Protein AF-A0A941MYZ6-F1 (afdb_monomer_lite)

pLDDT: mean 86.6, std 15.36, range [22.72, 98.75]

Radius of gyration: 32.66 Å; chains: 1; bounding box: 96×76×92 Å

Structure (mmCIF, N/CA/C/O backbone):
data_AF-A0A941MYZ6-F1
#
_entry.id   AF-A0A941MYZ6-F1
#
loop_
_atom_site.group_PDB
_atom_site.id
_atom_site.type_symbol
_atom_site.label_atom_id
_atom_site.label_alt_id
_atom_site.label_comp_id
_atom_site.label_asym_id
_atom_site.label_entity_id
_atom_site.label_seq_id
_atom_site.pdbx_PDB_ins_code
_atom_site.Cartn_x
_atom_site.Cartn_y
_atom_site.Cartn_z
_atom_site.occupancy
_atom_site.B_iso_or_equiv
_atom_site.auth_seq_id
_atom_site.auth_comp_id
_atom_site.auth_asym_id
_atom_site.auth_atom_id
_atom_site.pdbx_PDB_model_num
ATOM 1 N N . MET A 1 1 ? -1.168 -4.216 7.733 1.00 28.34 1 MET A N 1
ATOM 2 C CA . MET A 1 1 ? -2.011 -3.777 8.868 1.00 28.34 1 MET A CA 1
ATOM 3 C C . MET A 1 1 ? -2.428 -2.340 8.568 1.00 28.34 1 MET A C 1
ATOM 5 O O . MET A 1 1 ? -1.555 -1.488 8.516 1.00 28.34 1 MET A O 1
ATOM 9 N N . LYS A 1 2 ? -3.693 -2.060 8.219 1.00 23.88 2 LYS A N 1
ATOM 10 C CA . LYS A 1 2 ? -4.161 -0.672 8.025 1.00 23.88 2 LYS A CA 1
ATOM 11 C C . LYS A 1 2 ? -4.684 -0.174 9.373 1.00 23.88 2 LYS A C 1
ATOM 13 O O . LYS A 1 2 ? -5.754 -0.603 9.790 1.00 23.88 2 LYS A O 1
ATOM 18 N N . CYS A 1 3 ? -3.925 0.682 10.055 1.00 25.25 3 CYS A N 1
ATOM 19 C CA . CYS A 1 3 ? -4.399 1.381 11.249 1.00 25.25 3 CYS A CA 1
ATOM 20 C C . CYS A 1 3 ? -5.529 2.332 10.818 1.00 25.25 3 CYS A C 1
ATOM 22 O O . CYS A 1 3 ? -5.276 3.328 10.142 1.00 25.25 3 CYS A O 1
ATOM 24 N N . ARG A 1 4 ? -6.792 1.994 11.111 1.00 28.02 4 ARG A N 1
ATOM 25 C CA . ARG A 1 4 ? -7.923 2.913 10.918 1.00 28.02 4 ARG A CA 1
ATOM 26 C C . ARG A 1 4 ? -7.997 3.812 12.152 1.00 28.02 4 ARG A C 1
ATOM 28 O O . ARG A 1 4 ? -8.462 3.363 13.193 1.00 28.02 4 ARG A O 1
ATOM 35 N N . LEU A 1 5 ? -7.552 5.064 12.035 1.00 28.67 5 LEU A N 1
ATOM 36 C CA . LEU A 1 5 ? -7.888 6.088 13.026 1.00 28.67 5 LEU A CA 1
ATOM 37 C C . LEU A 1 5 ? -9.405 6.330 12.974 1.00 28.67 5 LEU A C 1
ATOM 39 O O . LEU A 1 5 ? -9.935 6.812 11.974 1.00 28.67 5 LEU A O 1
ATOM 43 N N . TYR A 1 6 ? -10.112 5.976 14.045 1.00 25.66 6 TYR A N 1
ATOM 44 C CA . TYR A 1 6 ? -11.515 6.335 14.230 1.00 25.66 6 TYR A CA 1
ATOM 45 C C . TYR A 1 6 ? -11.600 7.755 14.803 1.00 25.66 6 TYR A C 1
ATOM 47 O O . TYR A 1 6 ? -11.622 7.942 16.014 1.00 25.66 6 TYR A O 1
ATOM 55 N N . ASN A 1 7 ? -11.679 8.764 13.933 1.00 25.23 7 ASN A N 1
ATOM 56 C CA . ASN A 1 7 ? -12.060 10.120 14.334 1.00 25.23 7 ASN A CA 1
ATOM 57 C C . ASN A 1 7 ? -13.584 10.276 14.203 1.00 25.23 7 ASN A C 1
ATOM 59 O O . ASN A 1 7 ? -14.111 10.565 13.128 1.00 25.23 7 ASN A O 1
ATOM 63 N N . SER A 1 8 ? -14.329 10.068 15.294 1.00 22.72 8 SER A N 1
ATOM 64 C CA . SER A 1 8 ? -15.774 10.322 15.324 1.00 22.72 8 SER A CA 1
ATOM 65 C C . SER A 1 8 ? -16.055 11.819 15.511 1.00 22.72 8 SER A C 1
ATOM 67 O O . SER A 1 8 ? -16.291 12.283 16.626 1.00 22.72 8 SER A O 1
ATOM 69 N N . VAL A 1 9 ? -16.059 12.596 14.426 1.00 25.62 9 VAL A N 1
ATOM 70 C CA . VAL A 1 9 ? -16.551 13.985 14.452 1.00 25.62 9 VAL A CA 1
ATOM 71 C C . VAL A 1 9 ? -18.026 13.992 14.045 1.00 25.62 9 VAL A C 1
ATOM 73 O O . VAL A 1 9 ? -18.369 13.885 12.868 1.00 25.62 9 VAL A O 1
ATOM 76 N N . ARG A 1 10 ? -18.928 14.101 15.030 1.00 26.11 10 ARG A N 1
ATOM 77 C CA . ARG A 1 10 ? -20.369 14.295 14.794 1.00 26.11 10 ARG A CA 1
ATOM 78 C C . ARG A 1 10 ? -20.605 15.678 14.173 1.00 26.11 10 ARG A C 1
ATOM 80 O O . ARG A 1 10 ? -20.445 16.692 14.845 1.00 26.11 10 ARG A O 1
ATOM 87 N N . ARG A 1 11 ? -21.029 15.726 12.905 1.00 25.67 11 ARG A N 1
ATOM 88 C CA . ARG A 1 11 ? -21.565 16.943 12.271 1.00 25.67 11 ARG A CA 1
ATOM 89 C C . ARG A 1 11 ? -23.005 17.161 12.743 1.00 25.67 11 ARG A C 1
ATOM 91 O O . ARG A 1 11 ? -23.903 16.451 12.301 1.00 25.67 11 ARG A O 1
ATOM 98 N N . PHE A 1 12 ? -23.227 18.125 13.635 1.00 25.83 12 PHE A N 1
ATOM 99 C CA . PHE A 1 12 ? -24.569 18.638 13.918 1.00 25.83 12 PHE A CA 1
ATOM 100 C C . PHE A 1 12 ? -24.959 19.675 12.860 1.00 25.83 12 PHE A C 1
ATOM 102 O O . PHE A 1 12 ? -24.172 20.560 12.526 1.00 25.83 12 PHE A O 1
ATOM 109 N N . ALA A 1 13 ? -26.168 19.529 12.317 1.00 28.05 13 ALA A N 1
ATOM 110 C CA . ALA A 1 13 ? -26.746 20.431 11.335 1.00 28.05 13 ALA A CA 1
ATOM 111 C C . ALA A 1 13 ? -26.931 21.841 11.918 1.00 28.05 13 ALA A C 1
ATOM 113 O O . ALA A 1 13 ? -27.453 22.023 13.018 1.00 28.05 13 ALA A O 1
ATOM 114 N N . THR A 1 14 ? -26.485 22.831 11.155 1.00 31.55 14 THR A N 1
ATOM 115 C CA . THR A 1 14 ? -26.519 24.260 11.452 1.00 31.55 14 THR A CA 1
ATOM 116 C C . THR A 1 14 ? -27.952 24.793 11.401 1.00 31.55 14 THR A C 1
ATOM 118 O O . THR A 1 14 ? -28.553 24.882 10.334 1.00 31.55 14 THR A O 1
ATOM 121 N N . GLY A 1 15 ? -28.479 25.195 12.558 1.00 30.69 15 GLY A N 1
ATOM 122 C CA . GLY A 1 15 ? -29.725 25.945 12.696 1.00 30.69 15 GLY A CA 1
ATOM 123 C C . GLY A 1 15 ? -29.588 26.999 13.794 1.00 30.69 15 GLY A C 1
ATOM 124 O O . GLY A 1 15 ? -29.717 26.683 14.967 1.00 30.69 15 GLY A O 1
ATOM 125 N N . THR A 1 16 ? -29.283 28.229 13.377 1.00 38.94 16 THR A N 1
ATOM 126 C CA . THR A 1 16 ? -29.516 29.516 14.063 1.00 38.94 16 THR A CA 1
ATOM 127 C C . THR A 1 16 ? -29.192 29.610 15.564 1.00 38.94 16 THR A C 1
ATOM 129 O O . THR A 1 16 ? -30.065 29.426 16.404 1.00 38.94 16 THR A O 1
ATOM 132 N N . LEU A 1 17 ? -27.980 30.066 15.909 1.00 33.38 17 LEU A N 1
ATOM 133 C CA . LEU A 1 17 ? -27.726 30.748 17.187 1.00 33.38 17 LEU A CA 1
ATOM 134 C C . LEU A 1 17 ? -26.603 31.786 17.019 1.00 33.38 17 LEU A C 1
ATOM 136 O O . LEU A 1 17 ? -25.420 31.457 17.003 1.00 33.38 17 LEU A O 1
ATOM 140 N N . PHE A 1 18 ? -26.988 33.053 16.865 1.00 40.78 18 PHE A N 1
ATOM 141 C CA . PHE A 1 18 ? -26.113 34.216 17.023 1.00 40.78 18 PHE A CA 1
ATOM 142 C C . PHE A 1 18 ? -26.546 34.937 18.311 1.00 40.78 18 PHE A C 1
ATOM 144 O O . PHE A 1 18 ? -27.742 35.122 18.519 1.00 40.78 18 PHE A O 1
ATOM 151 N N . LEU A 1 19 ? -25.560 35.350 19.120 1.00 41.53 19 LEU A N 1
ATOM 152 C CA . LEU A 1 19 ? -25.620 35.949 20.473 1.00 41.53 19 LEU A CA 1
ATOM 153 C C . LEU A 1 19 ? -25.570 34.983 21.675 1.00 41.53 19 LEU A C 1
ATOM 155 O O . LEU A 1 19 ? -26.555 34.798 22.380 1.00 41.53 19 LEU A O 1
ATOM 159 N N . LEU A 1 20 ? -24.368 34.466 21.971 1.00 41.16 20 LEU A N 1
ATOM 160 C CA . LEU A 1 20 ? -23.858 34.247 23.342 1.00 41.16 20 LEU A CA 1
ATOM 161 C C . LEU A 1 20 ? -22.356 33.899 23.280 1.00 41.16 20 LEU A C 1
ATOM 163 O O . LEU A 1 20 ? -21.947 32.758 23.454 1.00 41.16 20 LEU A O 1
ATOM 167 N N . ALA A 1 21 ? -21.515 34.892 22.981 1.00 43.34 21 ALA A N 1
ATOM 168 C CA . ALA A 1 21 ? -20.060 34.732 22.893 1.00 43.34 21 ALA A CA 1
ATOM 169 C C . ALA A 1 21 ? -19.340 35.737 23.805 1.00 43.34 21 ALA A C 1
ATOM 171 O O . ALA A 1 21 ? -18.682 36.646 23.314 1.00 43.34 21 ALA A O 1
ATOM 172 N N . VAL A 1 22 ? -19.497 35.618 25.132 1.00 45.75 22 VAL A N 1
ATOM 173 C CA . VAL A 1 22 ? -18.679 36.388 26.103 1.00 45.75 22 VAL A CA 1
ATOM 174 C C . VAL A 1 22 ? -18.178 35.545 27.299 1.00 45.75 22 VAL A C 1
ATOM 176 O O . VAL A 1 22 ? -17.416 36.046 28.112 1.00 45.75 22 VAL A O 1
ATOM 179 N N . LEU A 1 23 ? -18.487 34.243 27.410 1.00 43.06 23 LEU A N 1
ATOM 180 C CA . LEU A 1 23 ? -18.012 33.410 28.541 1.00 43.06 23 LEU A CA 1
ATOM 181 C C . LEU A 1 23 ? -17.506 32.011 28.142 1.00 43.06 23 LEU A C 1
ATOM 183 O O . LEU A 1 23 ? -17.566 31.075 28.936 1.00 43.06 23 LEU A O 1
ATOM 187 N N . ALA A 1 24 ? -16.990 31.840 26.923 1.00 45.56 24 ALA A N 1
ATOM 188 C CA . ALA A 1 24 ? -16.262 30.618 26.589 1.00 45.56 24 ALA A CA 1
ATOM 189 C C . ALA A 1 24 ? -14.864 30.696 27.225 1.00 45.56 24 ALA A C 1
ATOM 191 O O . ALA A 1 24 ? -13.979 31.379 26.711 1.00 45.56 24 ALA A O 1
ATOM 192 N N . GLY A 1 25 ? -14.677 30.028 28.368 1.00 46.50 25 GLY A N 1
ATOM 193 C CA . GLY A 1 25 ? -13.337 29.734 28.882 1.00 46.50 25 GLY A CA 1
ATOM 194 C C . GLY A 1 25 ? -12.498 29.011 27.815 1.00 46.50 25 GLY A C 1
ATOM 195 O O . GLY A 1 25 ? -13.071 28.460 26.871 1.00 46.50 25 GLY A O 1
ATOM 196 N N . PRO A 1 26 ? -11.157 29.023 27.918 1.00 54.06 26 PRO A N 1
ATOM 197 C CA . PRO A 1 26 ? -10.296 28.376 26.934 1.00 54.06 26 PRO A CA 1
ATOM 198 C C . PRO A 1 26 ? -10.746 26.925 26.751 1.00 54.06 26 PRO A C 1
ATOM 200 O O . PRO A 1 26 ? -10.776 26.158 27.713 1.00 54.06 26 PRO A O 1
ATOM 203 N N . ALA A 1 27 ? -11.158 26.576 25.529 1.00 60.16 27 ALA A N 1
ATOM 204 C CA . ALA A 1 27 ? -11.550 25.217 25.196 1.00 60.16 27 ALA A CA 1
ATOM 205 C C . ALA A 1 27 ? -10.367 24.303 25.527 1.00 60.16 27 ALA A C 1
ATOM 207 O O . ALA A 1 27 ? -9.296 24.427 24.932 1.00 60.16 27 ALA A O 1
ATOM 208 N N . VAL A 1 28 ? -10.543 23.434 26.523 1.00 65.69 28 VAL A N 1
ATOM 209 C CA . VAL A 1 28 ? -9.549 22.417 26.860 1.00 65.69 28 VAL A CA 1
ATOM 210 C C . VAL A 1 28 ? -9.371 21.572 25.604 1.00 65.69 28 VAL A C 1
ATOM 212 O O . VAL A 1 28 ? -10.351 21.041 25.078 1.00 65.69 28 VAL A O 1
ATOM 215 N N . ALA A 1 29 ? -8.147 21.523 25.075 1.00 77.12 29 ALA A N 1
ATOM 216 C CA . ALA A 1 29 ? -7.849 20.702 23.912 1.00 77.12 29 ALA A CA 1
ATOM 217 C C . ALA A 1 29 ? -8.292 19.262 24.204 1.00 77.12 29 ALA A C 1
ATOM 219 O O . ALA A 1 29 ? -8.039 18.745 25.292 1.00 77.12 29 ALA A O 1
ATOM 220 N N . ALA A 1 30 ? -9.008 18.650 23.261 1.00 85.94 30 ALA A N 1
ATOM 221 C CA . ALA A 1 30 ? -9.469 17.283 23.433 1.00 85.94 30 ALA A CA 1
ATOM 222 C C . ALA A 1 30 ? -8.258 16.351 23.588 1.00 85.94 30 ALA A C 1
ATOM 224 O O . ALA A 1 30 ? -7.320 16.423 22.789 1.00 85.94 30 ALA A O 1
ATOM 225 N N . GLU A 1 31 ? -8.308 15.488 24.605 1.00 95.25 31 GLU A N 1
ATOM 226 C CA . GLU A 1 31 ? -7.337 14.412 24.796 1.00 95.25 31 GLU A CA 1
ATOM 227 C C . GLU A 1 31 ? -7.191 13.615 23.495 1.00 95.25 31 GLU A C 1
ATOM 229 O O . GLU A 1 31 ? -8.179 13.239 22.858 1.00 95.25 31 GLU A O 1
ATOM 234 N N . VAL A 1 32 ? -5.949 13.337 23.108 1.00 97.00 32 VAL A N 1
ATOM 235 C CA . VAL A 1 32 ? -5.663 12.463 21.977 1.00 97.00 32 VAL A CA 1
ATOM 236 C C . VAL A 1 32 ? -5.675 11.025 22.466 1.00 97.00 32 VAL A C 1
ATOM 238 O O . VAL A 1 32 ? -4.910 10.670 23.360 1.00 97.00 32 VAL A O 1
ATOM 241 N N . ARG A 1 33 ? -6.513 10.191 21.842 1.00 97.38 33 ARG A N 1
ATOM 242 C CA . ARG A 1 33 ? -6.583 8.745 22.075 1.00 97.38 33 ARG A CA 1
ATOM 243 C C . ARG A 1 33 ? -6.265 8.001 20.782 1.00 97.38 33 ARG A C 1
ATOM 245 O O . ARG A 1 33 ? -7.046 8.046 19.835 1.00 97.38 33 ARG A O 1
ATOM 252 N N . LEU A 1 34 ? -5.141 7.293 20.761 1.00 97.19 34 LEU A N 1
ATOM 253 C CA . LEU A 1 34 ? -4.763 6.378 19.683 1.00 97.19 34 LEU A CA 1
ATOM 254 C C . LEU A 1 34 ? -5.127 4.947 20.095 1.00 97.19 34 LEU A C 1
ATOM 256 O O . LEU A 1 34 ? -4.973 4.596 21.264 1.00 97.19 34 LEU A O 1
ATOM 260 N N . GLU A 1 35 ? -5.600 4.120 19.161 1.00 97.12 35 GLU A N 1
ATOM 261 C CA . GLU A 1 35 ? -6.018 2.743 19.452 1.00 97.12 35 GLU A CA 1
ATOM 262 C C . GLU A 1 35 ? -5.682 1.784 18.308 1.00 97.12 35 GLU A C 1
ATOM 264 O O . GLU A 1 35 ? -5.932 2.081 17.138 1.00 97.12 35 GLU A O 1
ATOM 269 N N . GLN A 1 36 ? -5.133 0.621 18.661 1.00 95.19 36 GLN A N 1
ATOM 270 C CA . GLN A 1 36 ? -4.900 -0.504 17.762 1.00 95.19 36 GLN A CA 1
ATOM 271 C C . GLN A 1 36 ? -5.536 -1.759 18.363 1.00 95.19 36 GLN A C 1
ATOM 273 O O . GLN A 1 36 ? -5.312 -2.073 19.532 1.00 95.19 36 GLN A O 1
ATOM 278 N N . ILE A 1 37 ? -6.288 -2.495 17.544 1.00 93.00 37 ILE A N 1
ATOM 279 C CA . ILE A 1 37 ? -6.805 -3.825 17.875 1.00 93.00 37 ILE A CA 1
ATOM 280 C C . ILE A 1 37 ? -6.049 -4.855 17.041 1.00 93.00 37 ILE A C 1
ATOM 282 O O . ILE A 1 37 ? -5.972 -4.735 15.815 1.00 93.00 37 ILE A O 1
ATOM 286 N N . ILE A 1 38 ? -5.496 -5.865 17.704 1.00 91.19 38 ILE A N 1
ATOM 287 C CA . ILE A 1 38 ? -4.712 -6.935 17.089 1.00 91.19 38 ILE A CA 1
ATOM 288 C C . ILE A 1 38 ? -5.490 -8.231 17.269 1.00 91.19 38 ILE A C 1
ATOM 290 O O . ILE A 1 38 ? -5.677 -8.695 18.390 1.00 91.19 38 ILE A O 1
ATOM 294 N N . SER A 1 39 ? -5.967 -8.810 16.167 1.00 89.62 39 SER A N 1
ATOM 295 C CA . SER A 1 39 ? -6.666 -10.095 16.219 1.00 89.62 39 SER A CA 1
ATOM 296 C C . SER A 1 39 ? -5.687 -11.236 16.485 1.00 89.62 39 SER A C 1
ATOM 298 O O . SER A 1 39 ? -4.628 -11.317 15.863 1.00 89.62 39 SER A O 1
ATOM 300 N N . ARG A 1 40 ? -6.078 -12.139 17.385 1.00 90.88 40 ARG A N 1
ATOM 301 C CA . ARG A 1 40 ? -5.375 -13.383 17.720 1.00 90.88 40 ARG A CA 1
ATOM 302 C C . ARG A 1 40 ? -6.106 -14.630 17.209 1.00 90.88 40 ARG A C 1
ATOM 304 O O . ARG A 1 40 ? -5.793 -15.726 17.647 1.00 90.88 40 ARG A O 1
ATOM 311 N N . GLU A 1 41 ? -7.062 -14.470 16.289 1.00 90.50 41 GLU A N 1
ATOM 312 C CA . GLU A 1 41 ? -7.742 -15.607 15.651 1.00 90.50 41 GLU A CA 1
ATOM 313 C C . GLU A 1 41 ? -6.802 -16.326 14.673 1.00 90.50 41 GLU A C 1
ATOM 315 O O . GLU A 1 41 ? -6.312 -17.413 14.956 1.00 90.50 41 GLU A O 1
ATOM 320 N N . HIS A 1 42 ? -6.516 -15.715 13.520 1.00 91.69 42 HIS A N 1
ATOM 321 C CA . HIS A 1 42 ? -5.569 -16.245 12.541 1.00 91.69 42 HIS A CA 1
ATOM 322 C C . HIS A 1 42 ? -5.048 -15.120 11.632 1.00 91.69 42 HIS A C 1
ATOM 324 O O . HIS A 1 42 ? -5.838 -14.252 11.255 1.00 91.69 42 HIS A O 1
ATOM 330 N N . PRO A 1 43 ? -3.772 -15.126 11.195 1.00 88.19 43 PRO A N 1
ATOM 331 C CA . PRO A 1 43 ? -3.223 -14.076 10.326 1.00 88.19 43 PRO A CA 1
ATOM 332 C C . PRO A 1 43 ? -3.951 -13.892 8.984 1.00 88.19 43 PRO A C 1
ATOM 334 O O . PRO A 1 43 ? -3.950 -12.788 8.436 1.00 88.19 43 PRO A O 1
ATOM 337 N N . HIS A 1 44 ? -4.568 -14.958 8.456 1.00 88.38 44 HIS A N 1
ATOM 338 C CA . HIS A 1 44 ? -5.376 -14.915 7.224 1.00 88.38 44 HIS A CA 1
ATOM 339 C C . HIS A 1 44 ? -6.849 -14.556 7.457 1.00 88.38 44 HIS A C 1
ATOM 341 O O . HIS A 1 44 ? -7.587 -14.325 6.500 1.00 88.38 44 HIS A O 1
ATOM 347 N N . PHE A 1 45 ? -7.286 -14.471 8.714 1.00 89.19 45 PHE A N 1
ATOM 348 C CA . PHE A 1 45 ? -8.624 -14.009 9.045 1.00 89.19 45 PHE A CA 1
ATOM 349 C C . PHE A 1 45 ? -8.622 -12.481 9.156 1.00 89.19 45 PHE A C 1
ATOM 351 O O . PHE A 1 45 ? -8.158 -11.901 10.134 1.00 89.19 45 PHE A O 1
ATOM 358 N N . SER A 1 46 ? -9.141 -11.808 8.131 1.00 78.56 46 SER A N 1
ATOM 359 C CA . SER A 1 46 ? -9.142 -10.344 8.020 1.00 78.56 46 SER A CA 1
ATOM 360 C C . SER A 1 46 ? -10.219 -9.634 8.859 1.00 78.56 46 SER A C 1
ATOM 362 O O . SER A 1 46 ? -10.452 -8.443 8.659 1.00 78.56 46 SER A O 1
ATOM 364 N N . GLY A 1 47 ? -10.873 -10.333 9.791 1.00 71.88 47 GLY A N 1
ATOM 365 C CA . GLY A 1 47 ? -11.926 -9.782 10.644 1.00 71.88 47 GLY A CA 1
ATOM 366 C C . GLY A 1 47 ? -13.337 -9.977 10.082 1.00 71.88 47 GLY A C 1
ATOM 367 O O . GLY A 1 47 ? -13.611 -10.925 9.351 1.00 71.88 47 GLY A O 1
ATOM 368 N N . THR A 1 48 ? -14.260 -9.111 10.493 1.00 74.12 48 THR A N 1
ATOM 369 C CA . THR A 1 48 ? -15.705 -9.373 10.460 1.00 74.12 48 THR A CA 1
ATOM 370 C C . THR A 1 48 ? -16.400 -8.609 9.343 1.00 74.12 48 THR A C 1
ATOM 372 O O . THR A 1 48 ? -15.946 -7.557 8.896 1.00 74.12 48 THR A O 1
ATOM 375 N N . GLY A 1 49 ? -17.517 -9.159 8.862 1.00 73.56 49 GLY A N 1
ATOM 376 C CA . GLY A 1 49 ? -18.354 -8.512 7.851 1.00 73.56 49 GLY A CA 1
ATOM 377 C C . GLY A 1 49 ? -18.092 -8.896 6.394 1.00 73.56 49 GLY A C 1
ATOM 378 O O . GLY A 1 49 ? -18.719 -8.296 5.524 1.00 73.56 49 GLY A O 1
ATOM 379 N N . ASN A 1 50 ? -17.258 -9.906 6.129 1.00 81.12 50 ASN A N 1
ATOM 380 C CA . ASN A 1 50 ? -17.096 -10.478 4.785 1.00 81.12 50 ASN A CA 1
ATOM 381 C C . ASN A 1 50 ? -18.179 -11.516 4.465 1.00 81.12 50 ASN A C 1
ATOM 383 O O . ASN A 1 50 ? -18.702 -11.513 3.359 1.00 81.12 50 ASN A O 1
ATOM 387 N N . GLY A 1 51 ? -18.588 -12.328 5.446 1.00 87.06 51 GLY A N 1
ATOM 388 C CA . GLY A 1 51 ? -19.751 -13.201 5.320 1.00 87.06 51 GLY A CA 1
ATOM 389 C C . GLY A 1 51 ? -20.093 -13.983 6.575 1.00 87.06 51 GLY A C 1
ATOM 390 O O . GLY A 1 51 ? -19.305 -14.049 7.518 1.00 87.06 51 GLY A O 1
ATOM 391 N N . LEU A 1 52 ? -21.304 -14.536 6.573 1.00 93.38 52 LEU A N 1
ATOM 392 C CA . LEU A 1 52 ? -21.950 -15.163 7.719 1.00 93.38 52 LEU A CA 1
ATOM 393 C C . LEU A 1 52 ? -22.824 -16.326 7.237 1.00 93.38 52 LEU A C 1
ATOM 395 O O . LEU A 1 52 ? -23.751 -16.102 6.462 1.00 93.38 52 LEU A O 1
ATOM 399 N N . ALA A 1 53 ? -22.576 -17.531 7.740 1.00 95.69 53 ALA A N 1
ATOM 400 C CA . ALA A 1 53 ? -23.492 -18.665 7.643 1.00 95.69 53 ALA A CA 1
ATOM 401 C C . ALA A 1 53 ? -23.803 -19.206 9.037 1.00 95.69 53 ALA A C 1
ATOM 403 O O . ALA A 1 53 ? -23.010 -19.054 9.968 1.00 95.69 53 ALA A O 1
ATOM 404 N N . VAL A 1 54 ? -24.972 -19.819 9.195 1.00 96.81 54 VAL A N 1
ATOM 405 C CA . VAL A 1 54 ? -25.466 -20.273 10.495 1.00 96.81 54 VAL A CA 1
ATOM 406 C C . VAL A 1 54 ? -26.031 -21.679 10.358 1.00 96.81 54 VAL A C 1
ATOM 408 O O . VAL A 1 54 ? -26.723 -21.992 9.399 1.00 96.81 54 VAL A O 1
ATOM 411 N N . THR A 1 55 ? -25.721 -22.504 11.347 1.00 96.50 55 THR A N 1
ATOM 412 C CA . THR A 1 55 ? -26.330 -23.812 11.613 1.00 96.50 55 THR A CA 1
ATOM 413 C C . THR A 1 55 ? -27.075 -23.723 12.941 1.00 96.50 55 THR A C 1
ATOM 415 O O . THR A 1 55 ? -27.012 -22.699 13.633 1.00 96.50 55 THR A O 1
ATOM 418 N N . ARG A 1 56 ? -27.740 -24.799 13.352 1.00 94.38 56 ARG A N 1
ATOM 419 C CA . ARG A 1 56 ? -28.390 -24.873 14.663 1.00 94.38 56 ARG A CA 1
ATOM 420 C C . ARG A 1 56 ? -27.468 -24.458 15.818 1.00 94.38 56 ARG A C 1
ATOM 422 O O . ARG A 1 56 ? -27.888 -23.671 16.666 1.00 94.38 56 ARG A O 1
ATOM 429 N N . ASP A 1 57 ? -26.224 -24.940 15.812 1.00 95.88 57 ASP A N 1
ATOM 430 C CA . ASP A 1 57 ? -25.313 -24.830 16.962 1.00 95.88 57 ASP A CA 1
ATOM 431 C C . ASP A 1 57 ? -24.128 -23.878 16.726 1.00 95.88 57 ASP A C 1
ATOM 433 O O . ASP A 1 57 ? -23.539 -23.354 17.675 1.00 95.88 57 ASP A O 1
ATOM 437 N N . HIS A 1 58 ? -23.777 -23.630 15.462 1.00 97.81 58 HIS A N 1
ATOM 438 C CA . HIS A 1 58 ? -22.568 -22.900 15.088 1.00 97.81 58 HIS A CA 1
ATOM 439 C C . HIS A 1 58 ? -22.818 -21.815 14.048 1.00 97.81 58 HIS A C 1
ATOM 441 O O . HIS A 1 58 ? -23.709 -21.907 13.203 1.00 97.81 58 HIS A O 1
ATOM 447 N N . ILE A 1 59 ? -21.945 -20.821 14.079 1.00 97.44 59 ILE A N 1
ATOM 448 C CA . ILE A 1 59 ? -21.838 -19.715 13.143 1.00 97.44 59 ILE A CA 1
ATOM 449 C C . ILE A 1 59 ? -20.502 -19.847 12.416 1.00 97.44 59 ILE A C 1
ATOM 451 O O . ILE A 1 59 ? -19.476 -20.141 13.027 1.00 97.44 59 ILE A O 1
ATOM 455 N N . TYR A 1 60 ? -20.520 -19.634 11.108 1.00 97.50 60 TYR A N 1
ATOM 456 C CA . TYR A 1 60 ? -19.357 -19.701 10.238 1.00 97.50 60 TYR A CA 1
ATOM 457 C C . TYR A 1 60 ? -19.125 -18.325 9.636 1.00 97.50 60 TYR A C 1
ATOM 459 O O . TYR A 1 60 ? -20.014 -17.734 9.021 1.00 97.50 60 TYR A O 1
ATOM 467 N N . LEU A 1 61 ? -17.916 -17.820 9.824 1.00 95.94 61 LEU A N 1
ATOM 468 C CA . LEU A 1 61 ? -17.448 -16.555 9.280 1.00 95.94 61 LEU A CA 1
ATOM 469 C C . LEU A 1 61 ? -16.298 -16.869 8.341 1.00 95.94 61 LEU A C 1
ATOM 471 O O . LEU A 1 61 ? -15.522 -17.786 8.607 1.00 95.94 61 LEU A O 1
ATOM 475 N N . TYR A 1 62 ? -16.154 -16.105 7.270 1.00 93.88 62 TYR A N 1
ATOM 476 C CA . TYR A 1 62 ? -14.993 -16.245 6.404 1.00 93.88 62 TYR A CA 1
ATOM 477 C C . TYR A 1 62 ? -14.268 -14.924 6.229 1.00 93.88 62 TYR A C 1
ATOM 479 O O . TYR A 1 62 ? -14.836 -13.846 6.385 1.00 93.88 62 TYR A O 1
ATOM 487 N N . GLY A 1 63 ? -12.994 -15.030 5.892 1.00 90.69 63 GLY A N 1
ATOM 488 C CA . GLY A 1 63 ? -12.161 -13.922 5.472 1.00 90.69 63 GLY A CA 1
ATOM 489 C C . GLY A 1 63 ? -11.060 -14.435 4.564 1.00 90.69 63 GLY A C 1
ATOM 490 O O . GLY A 1 63 ? -10.912 -15.639 4.357 1.00 90.69 63 GLY A O 1
ATOM 491 N N . GLY A 1 64 ? -10.286 -13.517 4.010 1.00 84.44 64 GLY A N 1
ATOM 492 C CA . GLY A 1 64 ? -9.119 -13.891 3.240 1.00 84.44 64 GLY A CA 1
ATOM 493 C C . GLY A 1 64 ? -8.099 -12.776 3.250 1.00 84.44 64 GLY A C 1
ATOM 494 O O . GLY A 1 64 ? -8.443 -11.593 3.247 1.00 84.44 64 GLY A O 1
ATOM 495 N N . LYS A 1 65 ? -6.832 -13.166 3.274 1.00 82.75 65 LYS A N 1
ATOM 496 C CA . LYS A 1 65 ? -5.703 -12.249 3.203 1.00 82.75 65 LYS A CA 1
ATOM 497 C C . LYS A 1 65 ? -4.628 -12.884 2.338 1.00 82.75 65 LYS A C 1
ATOM 499 O O . LYS A 1 65 ? -4.427 -14.093 2.400 1.00 82.75 65 LYS A O 1
ATOM 504 N N . ASP A 1 66 ? -3.972 -12.070 1.517 1.00 79.75 66 ASP A N 1
ATOM 505 C CA . ASP A 1 66 ? -2.854 -12.509 0.674 1.00 79.75 66 ASP A CA 1
ATOM 506 C C . ASP A 1 66 ? -3.247 -13.695 -0.237 1.00 79.75 66 ASP A C 1
ATOM 508 O O . ASP A 1 66 ? -2.500 -14.648 -0.441 1.00 79.75 66 ASP A O 1
ATOM 512 N N . GLY A 1 67 ? -4.487 -13.661 -0.742 1.00 82.19 67 GLY A N 1
ATOM 513 C CA . GLY A 1 67 ? -5.075 -14.695 -1.597 1.00 82.19 67 GLY A CA 1
ATOM 514 C C . GLY A 1 67 ? -5.592 -15.935 -0.862 1.00 82.19 67 GLY A C 1
ATOM 515 O O . GLY A 1 67 ? -6.407 -16.664 -1.421 1.00 82.19 67 GLY A O 1
ATOM 516 N N . LYS A 1 68 ? -5.193 -16.175 0.388 1.00 86.44 68 LYS A N 1
ATOM 517 C CA . LYS A 1 68 ? -5.600 -17.361 1.152 1.00 86.44 68 LYS A CA 1
ATOM 518 C C . LYS A 1 68 ? -6.962 -17.153 1.807 1.00 86.44 68 LYS A C 1
ATOM 520 O O . LYS A 1 68 ? -7.158 -16.168 2.518 1.00 86.44 68 LYS A O 1
ATOM 525 N N . GLY A 1 69 ? -7.894 -18.079 1.576 1.00 91.56 69 GLY A N 1
ATOM 526 C CA . GLY A 1 69 ? -9.181 -18.102 2.268 1.00 91.56 69 GLY A CA 1
ATOM 527 C C . GLY A 1 69 ? -9.054 -18.699 3.669 1.00 91.56 69 GLY A C 1
ATOM 528 O O . GLY A 1 69 ? -8.245 -19.595 3.901 1.00 91.56 69 GLY A O 1
ATOM 529 N N . TYR A 1 70 ? -9.881 -18.250 4.606 1.00 95.31 70 TYR A N 1
ATOM 530 C CA . TYR A 1 70 ? -9.963 -18.786 5.965 1.00 95.31 70 TYR A CA 1
ATOM 531 C C . TYR A 1 70 ? -11.417 -18.801 6.434 1.00 95.31 70 TYR A C 1
ATOM 533 O O . TYR A 1 70 ? -12.141 -17.824 6.233 1.00 95.31 70 TYR A O 1
ATOM 541 N N . VAL A 1 71 ? -11.830 -19.882 7.093 1.00 96.94 71 VAL A N 1
ATOM 542 C CA . VAL A 1 71 ? -13.149 -19.989 7.733 1.00 96.94 71 VAL A CA 1
ATOM 543 C C . VAL A 1 71 ? -12.960 -20.161 9.235 1.00 96.94 71 VAL A C 1
ATOM 545 O O . VAL A 1 71 ? -12.145 -20.964 9.680 1.00 96.94 71 VAL A O 1
ATOM 548 N N . LEU A 1 72 ? -13.728 -19.404 10.016 1.00 97.12 72 LEU A N 1
ATOM 549 C CA . LEU A 1 72 ? -13.819 -19.500 11.466 1.00 97.12 72 LEU A CA 1
ATOM 550 C C . LEU A 1 72 ? -15.211 -20.021 11.840 1.00 97.12 72 LEU A C 1
ATOM 552 O O . LEU A 1 72 ? -16.214 -19.350 11.594 1.00 97.12 72 LEU A O 1
ATOM 556 N N . ARG A 1 73 ? -15.267 -21.204 12.452 1.00 97.12 73 ARG A N 1
ATOM 557 C CA . ARG A 1 73 ? -16.464 -21.761 13.085 1.00 97.12 73 ARG A CA 1
ATOM 558 C C . ARG A 1 73 ? -16.495 -21.369 14.556 1.00 97.12 73 ARG A C 1
ATOM 560 O O . ARG A 1 73 ? -15.526 -21.592 15.279 1.00 97.12 73 ARG A O 1
ATOM 567 N N . VAL A 1 74 ? -17.631 -20.853 15.005 1.00 97.44 74 VAL A N 1
ATOM 568 C CA . VAL A 1 74 ? -17.847 -20.357 16.366 1.00 97.44 74 VAL A CA 1
ATOM 569 C C . VAL A 1 74 ? -19.164 -20.913 16.897 1.00 97.44 74 VAL A C 1
ATOM 571 O O . VAL A 1 74 ? -20.159 -20.901 16.179 1.00 97.44 74 VAL A O 1
ATOM 574 N N . SER A 1 75 ? -19.211 -21.416 18.128 1.00 97.31 75 SER A N 1
ATOM 575 C CA . SER A 1 75 ? -20.489 -21.741 18.778 1.00 97.31 75 SER A CA 1
ATOM 576 C C . SER A 1 75 ? -21.332 -20.474 18.960 1.00 97.31 75 SER A C 1
ATOM 578 O O . SER A 1 75 ? -20.798 -19.370 19.071 1.00 97.31 75 SER A O 1
ATOM 580 N N . LYS A 1 76 ? -22.663 -20.590 19.010 1.00 95.25 76 LYS A N 1
ATOM 581 C CA . LYS A 1 76 ? -23.547 -19.411 19.143 1.00 95.25 76 LYS A CA 1
ATOM 582 C C . LYS A 1 76 ? -23.259 -18.532 20.372 1.00 95.25 76 LYS A C 1
ATOM 584 O O . LYS A 1 76 ? -23.511 -17.329 20.334 1.00 95.25 76 LYS A O 1
ATOM 589 N N . ASP A 1 77 ? -22.730 -19.111 21.445 1.00 94.56 77 ASP A N 1
ATOM 590 C CA . ASP A 1 77 ? -22.324 -18.410 22.671 1.00 94.56 77 ASP A CA 1
ATOM 591 C C . ASP A 1 77 ? -20.879 -17.866 22.634 1.00 94.56 77 ASP A C 1
ATOM 593 O O . ASP A 1 77 ? -20.450 -17.199 23.571 1.00 94.56 77 ASP A O 1
ATOM 597 N N . GLY A 1 78 ? -20.118 -18.147 21.571 1.00 94.94 78 GLY A N 1
ATOM 598 C CA . GLY A 1 78 ? -18.740 -17.694 21.398 1.00 94.94 78 GLY A CA 1
ATOM 599 C C . GLY A 1 78 ? -17.673 -18.489 22.153 1.00 94.94 78 GLY A C 1
ATOM 600 O O . GLY A 1 78 ? -16.494 -18.153 22.027 1.00 94.94 78 GLY A O 1
ATOM 601 N N . THR A 1 79 ? -18.046 -19.517 22.924 1.00 94.75 79 THR A N 1
ATOM 602 C CA . THR A 1 79 ? -17.118 -20.239 23.817 1.00 94.75 79 THR A CA 1
ATOM 603 C C . THR A 1 79 ? -16.234 -21.253 23.092 1.00 94.75 79 THR A C 1
ATOM 605 O O . THR A 1 79 ? -15.120 -21.524 23.539 1.00 94.75 79 THR A O 1
ATOM 608 N N . GLN A 1 80 ? -16.690 -21.792 21.960 1.00 95.94 80 GLN A N 1
ATOM 609 C CA . GLN A 1 80 ? -15.941 -22.733 21.134 1.00 95.94 80 GLN A CA 1
ATOM 610 C C . GLN A 1 80 ? -15.611 -22.093 19.793 1.00 95.94 80 GLN A C 1
ATOM 612 O O . GLN A 1 80 ? -16.503 -21.658 19.065 1.00 95.94 80 GLN A O 1
ATOM 617 N N . LYS A 1 81 ? -14.323 -22.073 19.448 1.00 95.62 81 LYS A N 1
ATOM 618 C CA . LYS A 1 81 ? -13.820 -21.558 18.174 1.00 95.62 81 LYS A CA 1
ATOM 619 C C . LYS A 1 81 ? -12.906 -22.584 17.529 1.00 95.62 81 LYS A C 1
ATOM 621 O O . LYS A 1 81 ? -12.061 -23.175 18.197 1.00 95.62 81 LYS A O 1
ATOM 626 N N . PHE A 1 82 ? -13.074 -22.785 16.231 1.00 96.06 82 PHE A N 1
ATOM 627 C CA . PHE A 1 82 ? -12.203 -23.623 15.421 1.00 96.06 82 PHE A CA 1
ATOM 628 C C . PHE A 1 82 ? -12.154 -23.055 14.007 1.00 96.06 82 PHE A C 1
ATOM 630 O O . PHE A 1 82 ? -13.198 -22.753 13.435 1.00 96.06 82 PHE A O 1
ATOM 637 N N . GLY A 1 83 ? -10.968 -22.890 13.436 1.00 95.38 83 GLY A N 1
ATOM 638 C CA . GLY A 1 83 ? -10.828 -22.367 12.084 1.00 95.38 83 GLY A CA 1
ATOM 639 C C . GLY A 1 83 ? -9.711 -23.052 11.317 1.00 95.38 83 GLY A C 1
ATOM 640 O O . GLY A 1 83 ? -8.905 -23.783 11.890 1.00 95.38 83 GLY A O 1
ATOM 641 N N . GLY A 1 84 ? -9.692 -22.817 10.013 1.00 95.31 84 GLY A N 1
ATOM 642 C CA . GLY A 1 84 ? -8.724 -23.417 9.112 1.00 95.31 84 GLY A CA 1
ATOM 643 C C . GLY A 1 84 ? -8.650 -22.690 7.778 1.00 95.31 84 GLY A C 1
ATOM 644 O O . GLY A 1 84 ? -9.592 -22.012 7.347 1.00 95.31 84 GLY A O 1
ATOM 645 N N . GLU A 1 85 ? -7.492 -22.822 7.137 1.00 95.31 85 GLU A N 1
ATOM 646 C CA . GLU A 1 85 ? -7.277 -22.327 5.782 1.00 95.31 85 GLU A CA 1
ATOM 647 C C . GLU A 1 85 ? -8.147 -23.091 4.783 1.00 95.31 85 GLU A C 1
ATOM 649 O O . GLU A 1 85 ? -8.433 -24.279 4.933 1.00 95.31 85 GLU A O 1
ATOM 654 N N . THR A 1 86 ? -8.572 -22.382 3.747 1.00 94.69 86 THR A N 1
ATOM 655 C CA . THR A 1 86 ? -9.385 -22.904 2.649 1.00 94.69 86 THR A CA 1
ATOM 656 C C . THR A 1 86 ? -8.761 -22.487 1.320 1.00 94.69 86 THR A C 1
ATOM 658 O O . THR A 1 86 ? -7.696 -21.865 1.275 1.00 94.69 86 THR A O 1
ATOM 661 N N . VAL A 1 87 ? -9.405 -22.859 0.217 1.00 93.69 87 VAL A N 1
ATOM 662 C CA . VAL A 1 87 ? -8.900 -22.574 -1.129 1.00 93.69 87 VAL A CA 1
ATOM 663 C C . VAL A 1 87 ? -8.807 -21.058 -1.390 1.00 93.69 87 VAL A C 1
ATOM 665 O O . VAL A 1 87 ? -9.485 -20.239 -0.763 1.00 93.69 87 VAL A O 1
ATOM 668 N N . TYR A 1 88 ? -7.924 -20.688 -2.318 1.00 90.62 88 TYR A N 1
ATOM 669 C CA . TYR A 1 88 ? -7.706 -19.321 -2.786 1.00 90.62 88 TYR A CA 1
ATOM 670 C C . TYR A 1 88 ? -9.014 -18.607 -3.194 1.00 90.62 88 TYR A C 1
ATOM 672 O O . TYR A 1 88 ? -9.975 -19.239 -3.636 1.00 90.62 88 TYR A O 1
ATOM 680 N N . ALA A 1 89 ? -9.045 -17.280 -3.026 1.00 90.62 89 ALA A N 1
ATOM 681 C CA . ALA A 1 89 ? -10.127 -16.390 -3.474 1.00 90.62 89 ALA A CA 1
ATOM 682 C C . ALA A 1 89 ? -11.544 -16.768 -2.987 1.00 90.62 89 ALA A C 1
ATOM 684 O O . ALA A 1 89 ? -12.484 -16.842 -3.778 1.00 90.62 89 ALA A O 1
ATOM 685 N N . ILE A 1 90 ? -11.712 -16.993 -1.680 1.00 93.06 90 ILE A N 1
ATOM 686 C CA . ILE A 1 90 ? -13.029 -17.258 -1.081 1.00 93.06 90 ILE A CA 1
ATOM 687 C C . ILE A 1 90 ? -14.019 -16.097 -1.309 1.00 93.06 90 ILE A C 1
ATOM 689 O O . ILE A 1 90 ? -13.694 -14.934 -1.075 1.00 93.06 90 ILE A O 1
ATOM 693 N N . THR A 1 91 ? -15.236 -16.419 -1.746 1.00 92.00 91 THR A N 1
ATOM 694 C CA . THR A 1 91 ? -16.342 -15.474 -2.003 1.00 92.00 91 THR A CA 1
ATOM 695 C C . THR A 1 91 ? -17.598 -15.776 -1.187 1.00 92.00 91 THR A C 1
ATOM 697 O O . THR A 1 91 ? -18.557 -15.007 -1.224 1.00 92.00 91 THR A O 1
ATOM 700 N N . GLY A 1 92 ? -17.621 -16.884 -0.444 1.00 93.56 92 GLY A N 1
ATOM 701 C CA . GLY A 1 92 ? -18.767 -17.273 0.368 1.00 93.56 92 GLY A CA 1
ATOM 702 C C . GLY A 1 92 ? -18.498 -18.514 1.212 1.00 93.56 92 GLY A C 1
ATOM 703 O O . GLY A 1 92 ? -17.641 -19.330 0.868 1.00 93.56 92 GLY A O 1
ATOM 704 N N . VAL A 1 93 ? -19.273 -18.671 2.286 1.00 96.56 93 VAL A N 1
ATOM 705 C CA . VAL A 1 93 ? -19.329 -19.884 3.112 1.00 96.56 93 VAL A CA 1
ATOM 706 C C . VAL A 1 93 ? -20.786 -20.266 3.357 1.00 96.56 93 VAL A C 1
ATOM 708 O O . VAL A 1 93 ? -21.621 -19.387 3.557 1.00 96.56 93 VAL A O 1
ATOM 711 N N . ALA A 1 94 ? -21.084 -21.561 3.360 1.00 97.62 94 ALA A N 1
ATOM 712 C CA . ALA A 1 94 ? -22.373 -22.121 3.759 1.00 97.62 94 ALA A CA 1
ATOM 713 C C . ALA A 1 94 ? -22.139 -23.388 4.587 1.00 97.62 94 ALA A C 1
ATOM 715 O O . ALA A 1 94 ? -21.163 -24.096 4.355 1.00 97.62 94 ALA A O 1
ATOM 716 N N . ALA A 1 95 ? -23.010 -23.689 5.548 1.00 97.94 95 ALA A N 1
ATOM 717 C CA . ALA A 1 95 ? -22.855 -24.843 6.431 1.00 97.94 95 ALA A CA 1
ATOM 718 C C . ALA A 1 95 ? -24.207 -25.485 6.731 1.00 97.94 95 ALA A C 1
ATOM 720 O O . ALA A 1 95 ? -25.198 -24.776 6.862 1.00 97.94 95 ALA A O 1
ATOM 721 N N . ASN A 1 96 ? -24.241 -26.812 6.843 1.00 97.00 96 ASN A N 1
ATOM 722 C CA . ASN A 1 96 ? -25.449 -27.566 7.169 1.00 97.00 96 ASN A CA 1
ATOM 723 C C . ASN A 1 96 ? -25.424 -28.097 8.612 1.00 97.00 96 ASN A C 1
ATOM 725 O O . ASN A 1 96 ? -24.383 -28.144 9.270 1.00 97.00 96 ASN A O 1
ATOM 729 N N . ASP A 1 97 ? -26.581 -28.554 9.091 1.00 95.56 97 ASP A N 1
ATOM 730 C CA . ASP A 1 97 ? -26.737 -29.088 10.451 1.00 95.56 97 ASP A CA 1
ATOM 731 C C . ASP A 1 97 ? -26.086 -30.471 10.656 1.00 95.56 97 ASP A C 1
ATOM 733 O O . ASP A 1 97 ? -26.021 -30.964 11.780 1.00 95.56 97 ASP A O 1
ATOM 737 N N . HIS A 1 98 ? -25.548 -31.094 9.600 1.00 94.56 98 HIS A N 1
ATOM 738 C CA . HIS A 1 98 ? -24.731 -32.310 9.703 1.00 94.56 98 HIS A CA 1
ATOM 739 C C . HIS A 1 98 ? -23.260 -32.014 10.034 1.00 94.56 98 HIS A C 1
ATOM 741 O O . HIS A 1 98 ? -22.463 -32.940 10.179 1.00 94.56 98 HIS A O 1
ATOM 747 N N . GLY A 1 99 ? -22.888 -30.737 10.157 1.00 93.38 99 GLY A N 1
ATOM 748 C CA . GLY A 1 99 ? -21.519 -30.317 10.444 1.00 93.38 99 GLY A CA 1
ATOM 749 C C . GLY A 1 99 ? -20.614 -30.279 9.213 1.00 93.38 99 GLY A C 1
ATOM 750 O O . GLY A 1 99 ? -19.402 -30.146 9.374 1.00 93.38 99 GLY A O 1
ATOM 751 N N . HIS A 1 100 ? -21.171 -30.375 8.002 1.00 98.12 100 HIS A N 1
ATOM 752 C CA . HIS A 1 100 ? -20.432 -30.105 6.772 1.00 98.12 100 HIS A CA 1
ATOM 753 C C . HIS A 1 100 ? -20.558 -28.630 6.399 1.00 98.12 100 HIS A C 1
ATOM 755 O O . HIS A 1 100 ? -21.602 -28.004 6.605 1.00 98.12 100 HIS A O 1
ATOM 761 N N . PHE A 1 101 ? -19.515 -28.082 5.790 1.00 98.56 101 PHE A N 1
ATOM 762 C CA . PHE A 1 101 ? -19.552 -26.738 5.227 1.00 98.56 101 PHE A CA 1
ATOM 763 C C . PHE A 1 101 ? -18.887 -26.698 3.858 1.00 98.56 101 PHE A C 1
ATOM 765 O O . PHE A 1 101 ? -18.139 -27.600 3.481 1.00 98.56 101 PHE A O 1
ATOM 772 N N . ALA A 1 102 ? -19.181 -25.649 3.103 1.00 98.50 102 ALA A N 1
ATOM 773 C CA . ALA A 1 102 ? -18.643 -25.433 1.778 1.00 98.50 102 ALA A CA 1
ATOM 774 C C . ALA A 1 102 ? -18.200 -23.985 1.590 1.00 98.50 102 ALA A C 1
ATOM 776 O O . ALA A 1 102 ? -18.800 -23.060 2.145 1.00 98.50 102 ALA A O 1
ATOM 777 N N . THR A 1 103 ? -17.166 -23.793 0.776 1.00 97.94 103 THR A N 1
ATOM 778 C CA . THR A 1 103 ? -16.664 -22.480 0.370 1.00 97.94 103 THR A CA 1
ATOM 779 C C . THR A 1 103 ? -16.818 -22.298 -1.130 1.00 97.94 103 THR A C 1
ATOM 781 O O . THR A 1 103 ? -16.525 -23.215 -1.895 1.00 97.94 103 THR A O 1
ATOM 784 N N . ALA A 1 104 ? -17.257 -21.115 -1.556 1.00 96.38 104 ALA A N 1
ATOM 785 C CA . ALA A 1 104 ? -17.168 -20.680 -2.949 1.00 96.38 104 ALA A CA 1
ATOM 786 C C . ALA A 1 104 ? -15.819 -19.987 -3.171 1.00 96.38 104 ALA A C 1
ATOM 788 O O . ALA A 1 104 ? -15.421 -19.161 -2.351 1.00 96.38 104 ALA A O 1
ATOM 789 N N . ASN A 1 105 ? -15.111 -20.338 -4.246 1.00 95.50 105 ASN A N 1
ATOM 790 C CA . ASN A 1 105 ? -13.738 -19.906 -4.507 1.00 95.50 105 ASN A CA 1
ATOM 791 C C . ASN A 1 105 ? -13.574 -19.435 -5.954 1.00 95.50 105 ASN A C 1
ATOM 793 O O . ASN A 1 105 ? -13.603 -20.243 -6.886 1.00 95.50 105 ASN A O 1
ATOM 797 N N . ALA A 1 106 ? -13.391 -18.129 -6.131 1.00 92.69 106 ALA A N 1
ATOM 798 C CA . ALA A 1 106 ? -13.358 -17.472 -7.427 1.00 92.69 106 ALA A CA 1
ATOM 799 C C . ALA A 1 106 ? -11.969 -17.504 -8.101 1.00 92.69 106 ALA A C 1
ATOM 801 O O . ALA A 1 106 ? -11.076 -18.282 -7.755 1.00 92.69 106 ALA A O 1
ATOM 802 N N . HIS A 1 107 ? -11.792 -16.650 -9.103 1.00 89.75 107 HIS A N 1
ATOM 803 C CA . HIS A 1 107 ? -10.553 -16.393 -9.823 1.00 89.75 107 HIS A CA 1
ATOM 804 C C . HIS A 1 107 ? -9.985 -17.631 -10.515 1.00 89.75 107 HIS A C 1
ATOM 806 O O . HIS A 1 107 ? -10.636 -18.177 -11.401 1.00 89.75 107 HIS A O 1
ATOM 812 N N . PHE A 1 108 ? -8.777 -18.078 -10.165 1.00 88.31 108 PHE A N 1
ATOM 813 C CA . PHE A 1 108 ? -8.180 -19.267 -10.778 1.00 88.31 108 PHE A CA 1
ATOM 814 C C . PHE A 1 108 ? -8.739 -20.568 -10.197 1.00 88.31 108 PHE A C 1
ATOM 816 O O . PHE A 1 108 ? -8.631 -21.607 -10.841 1.00 88.31 108 PHE A O 1
ATOM 823 N N . SER A 1 109 ? -9.369 -20.524 -9.019 1.00 91.56 109 SER A N 1
ATOM 824 C CA . SER A 1 109 ? -9.891 -21.722 -8.360 1.00 91.56 109 SER A CA 1
ATOM 825 C C . SER A 1 109 ? -11.203 -22.216 -8.962 1.00 91.56 109 SER A C 1
ATOM 827 O O . SER A 1 109 ? -11.392 -23.429 -9.017 1.00 91.56 109 SER A O 1
ATOM 829 N N . LYS A 1 110 ? -12.096 -21.304 -9.385 1.00 94.75 110 LYS A N 1
ATOM 830 C CA . LYS A 1 110 ? -13.392 -21.570 -10.059 1.00 94.75 110 LYS A CA 1
ATOM 831 C C . LYS A 1 110 ? -14.113 -22.811 -9.527 1.00 94.75 110 LYS A C 1
ATOM 833 O O . LYS A 1 110 ? -14.504 -23.697 -10.296 1.00 94.75 110 LYS A O 1
ATOM 838 N N . SER A 1 111 ? -14.236 -22.902 -8.207 1.00 97.31 111 SER A N 1
ATOM 839 C CA . SER A 1 111 ? -14.698 -24.117 -7.540 1.00 97.31 111 SER A CA 1
ATOM 840 C C . SER A 1 111 ? -15.527 -23.843 -6.298 1.00 97.31 111 SER A C 1
ATOM 842 O O . SER A 1 111 ? -15.503 -22.757 -5.718 1.00 97.31 111 SER A O 1
ATOM 844 N N . VAL A 1 112 ? -16.254 -24.877 -5.892 1.00 98.44 112 VAL A N 1
ATOM 845 C CA . VAL A 1 112 ? -16.819 -25.010 -4.555 1.00 98.44 112 VAL A CA 1
ATOM 846 C C . VAL A 1 112 ? -16.143 -26.182 -3.874 1.00 98.44 112 VAL A C 1
ATOM 848 O O . VAL A 1 112 ? -16.090 -27.276 -4.435 1.00 98.44 112 VAL A O 1
ATOM 851 N N . ASN A 1 113 ? -15.637 -25.956 -2.669 1.00 98.50 113 ASN A N 1
ATOM 852 C CA . ASN A 1 113 ? -14.896 -26.949 -1.900 1.00 98.50 113 ASN A CA 1
ATOM 853 C C . ASN A 1 113 ? -15.689 -27.287 -0.640 1.00 98.50 113 ASN A C 1
ATOM 855 O O . ASN A 1 113 ? -16.170 -26.384 0.039 1.00 98.50 113 ASN A O 1
ATOM 859 N N . THR A 1 114 ? -15.858 -28.576 -0.356 1.00 98.62 114 THR A N 1
ATOM 860 C CA . THR A 1 114 ? -16.651 -29.084 0.775 1.00 98.62 114 THR A CA 1
ATOM 861 C C . THR A 1 114 ? -15.746 -29.689 1.839 1.00 98.62 114 THR A C 1
ATOM 863 O O . THR A 1 114 ? -14.696 -30.261 1.524 1.00 98.62 114 THR A O 1
ATOM 866 N N . TYR A 1 115 ? -16.153 -29.556 3.098 1.00 98.50 115 TYR A N 1
ATOM 867 C CA . TYR A 1 115 ? -15.353 -29.895 4.267 1.00 98.50 115 TYR A CA 1
ATOM 868 C C . TYR A 1 115 ? -16.209 -30.490 5.386 1.00 98.50 115 TYR A C 1
ATOM 870 O O . TYR A 1 115 ? -17.388 -30.150 5.532 1.00 98.50 115 TYR A O 1
ATOM 878 N N . ASP A 1 116 ? -15.595 -31.335 6.214 1.00 97.31 116 ASP A N 1
ATOM 879 C CA . ASP A 1 116 ? -16.173 -31.772 7.483 1.00 97.31 116 ASP A CA 1
ATOM 880 C C . ASP A 1 116 ? -15.958 -30.739 8.605 1.00 97.31 116 ASP A C 1
ATOM 882 O O . ASP A 1 116 ? -15.242 -29.744 8.470 1.00 97.31 116 ASP A O 1
ATOM 886 N N . ALA A 1 117 ? -16.544 -31.007 9.770 1.00 94.88 117 ALA A N 1
ATOM 887 C CA . ALA A 1 117 ? -16.415 -30.185 10.970 1.00 94.88 117 ALA A CA 1
ATOM 888 C C . ALA A 1 117 ? -14.960 -30.018 11.470 1.00 94.88 117 ALA A C 1
ATOM 890 O O . ALA A 1 117 ? -14.699 -29.182 12.336 1.00 94.88 117 ALA A O 1
ATOM 891 N N . ARG A 1 118 ? -14.011 -30.815 10.979 1.00 95.94 118 ARG A N 1
ATOM 892 C CA . ARG A 1 118 ? -12.582 -30.760 11.316 1.00 95.94 118 ARG A CA 1
ATOM 893 C C . ARG A 1 118 ? -11.751 -30.193 10.163 1.00 95.94 118 ARG A C 1
ATOM 895 O O . ARG A 1 118 ? -10.532 -30.324 10.192 1.00 95.94 118 ARG A O 1
ATOM 902 N N . PHE A 1 119 ? -12.397 -29.548 9.187 1.00 96.12 119 PHE A N 1
ATOM 903 C CA . PHE A 1 119 ? -11.770 -28.956 8.005 1.00 96.12 119 PHE A CA 1
ATOM 904 C C . PHE A 1 119 ? -11.083 -29.993 7.097 1.00 96.12 119 PHE A C 1
ATOM 906 O O . PHE A 1 119 ? -10.235 -29.647 6.275 1.00 96.12 119 PHE A O 1
ATOM 913 N N . GLN A 1 120 ? -11.461 -31.272 7.193 1.00 96.81 120 GLN A N 1
ATOM 914 C CA . GLN A 1 120 ? -11.030 -32.288 6.235 1.00 96.81 120 GLN A CA 1
ATOM 915 C C . GLN A 1 120 ? -11.827 -32.119 4.945 1.00 96.81 120 GLN A C 1
ATOM 917 O O . GLN A 1 120 ? -13.055 -32.057 4.982 1.00 96.81 120 GLN A O 1
ATOM 922 N N . SER A 1 121 ? -11.136 -32.036 3.806 1.00 97.25 121 SER A N 1
ATOM 923 C CA . SER A 1 121 ? -11.802 -31.918 2.507 1.00 97.25 121 SER A CA 1
ATOM 924 C C . SER A 1 121 ? -12.618 -33.177 2.203 1.00 97.25 121 SER A C 1
ATOM 926 O O . SER A 1 121 ? -12.112 -34.293 2.321 1.00 97.25 121 SER A O 1
ATOM 928 N N . LEU A 1 122 ? -13.877 -32.982 1.812 1.00 97.94 122 LEU A N 1
ATOM 929 C CA . LEU A 1 122 ? -14.807 -34.044 1.418 1.00 97.94 122 LEU A CA 1
ATOM 930 C C . LEU A 1 122 ? -14.911 -34.181 -0.105 1.00 97.94 122 LEU A C 1
ATOM 932 O O . LEU A 1 122 ? -15.115 -35.281 -0.613 1.00 97.94 122 LEU A O 1
ATOM 936 N N . GLY A 1 123 ? -14.733 -33.076 -0.831 1.00 97.69 123 GLY A N 1
ATOM 937 C CA . GLY A 1 123 ? -14.765 -33.051 -2.287 1.00 97.69 123 GLY A CA 1
ATOM 938 C C . GLY A 1 123 ? -14.855 -31.645 -2.870 1.00 97.69 123 GLY A C 1
ATOM 939 O O . GLY A 1 123 ? -14.941 -30.647 -2.145 1.00 97.69 123 GLY A O 1
ATOM 940 N N . GLN A 1 124 ? -14.847 -31.577 -4.202 1.00 98.00 124 GLN A N 1
ATOM 941 C CA . GLN A 1 124 ? -14.800 -30.333 -4.966 1.00 98.00 124 GLN A CA 1
ATOM 942 C C . GLN A 1 124 ? -15.730 -30.386 -6.185 1.00 98.00 124 GLN A C 1
ATOM 944 O O . GLN A 1 124 ? -15.675 -31.330 -6.975 1.00 98.00 124 GLN A O 1
ATOM 949 N N . ALA A 1 125 ? -16.509 -29.320 -6.380 1.00 98.12 125 ALA A N 1
ATOM 950 C CA . ALA A 1 125 ? -17.230 -29.041 -7.617 1.00 98.12 125 ALA A CA 1
ATOM 951 C C . ALA A 1 125 ? -16.479 -27.980 -8.432 1.00 98.12 125 ALA A C 1
ATOM 953 O O . ALA A 1 125 ? -16.134 -26.919 -7.912 1.00 98.12 125 ALA A O 1
ATOM 954 N N . VAL A 1 126 ? -16.266 -28.246 -9.719 1.00 96.50 126 VAL A N 1
ATOM 955 C CA . VAL A 1 126 ? -15.603 -27.344 -10.679 1.00 96.50 126 VAL A CA 1
ATOM 956 C C . VAL A 1 126 ? -16.553 -26.974 -11.824 1.00 96.50 126 VAL A C 1
ATOM 958 O O . VAL A 1 126 ? -17.675 -27.474 -11.899 1.00 96.50 126 VAL A O 1
ATOM 961 N N . GLY A 1 127 ? -16.093 -26.124 -12.746 1.00 93.12 127 GLY A N 1
ATOM 962 C CA . GLY A 1 127 ? -16.840 -25.768 -13.960 1.00 93.12 127 GLY A CA 1
ATOM 963 C C . GLY A 1 127 ? -17.648 -24.476 -13.848 1.00 93.12 127 GLY A C 1
ATOM 964 O O . GLY A 1 127 ? -18.579 -24.277 -14.629 1.00 93.12 127 GLY A O 1
ATOM 965 N N . PHE A 1 128 ? -17.296 -23.613 -12.894 1.00 94.81 128 PHE A N 1
ATOM 966 C CA . PHE A 1 128 ? -17.826 -22.256 -12.787 1.00 94.81 128 PHE A CA 1
ATOM 967 C C . PHE A 1 128 ? -17.201 -21.340 -13.843 1.00 94.81 128 PHE A C 1
ATOM 969 O O . PHE A 1 128 ? -16.025 -21.480 -14.193 1.00 94.81 128 PHE A O 1
ATOM 976 N N . THR A 1 129 ? -17.988 -20.397 -14.358 1.00 91.44 129 THR A N 1
ATOM 977 C CA . THR A 1 129 ? -17.567 -19.521 -15.454 1.00 91.44 129 THR A CA 1
ATOM 978 C C . THR A 1 129 ? -16.794 -18.313 -14.922 1.00 91.44 129 THR A C 1
ATOM 980 O O . THR A 1 129 ? -17.206 -17.676 -13.958 1.00 91.44 129 THR A O 1
ATOM 983 N N . GLY A 1 130 ? -15.679 -17.983 -15.573 1.00 83.81 130 GLY A N 1
ATOM 984 C CA . GLY A 1 130 ? -14.883 -16.780 -15.324 1.00 83.81 130 GLY A CA 1
ATOM 985 C C . GLY A 1 130 ? -13.690 -16.730 -16.279 1.00 83.81 130 GLY A C 1
ATOM 986 O O . GLY A 1 130 ? -13.101 -17.775 -16.557 1.00 83.81 130 GLY A O 1
ATOM 987 N N . ASN A 1 131 ? -13.370 -15.568 -16.836 1.00 81.81 131 ASN A N 1
ATOM 988 C CA . ASN A 1 131 ? -12.253 -15.325 -17.760 1.00 81.81 131 ASN A CA 1
ATOM 989 C C . ASN A 1 131 ? -12.068 -13.807 -17.962 1.00 81.81 131 ASN A C 1
ATOM 991 O O . ASN A 1 131 ? -12.813 -13.008 -17.392 1.00 81.81 131 ASN A O 1
ATOM 995 N N . ASP A 1 132 ? -11.119 -13.417 -18.812 1.00 77.88 132 ASP A N 1
ATOM 996 C CA . ASP A 1 132 ? -10.840 -12.008 -19.119 1.00 77.88 132 ASP A CA 1
ATOM 997 C C . ASP A 1 132 ? -12.001 -11.268 -19.808 1.00 77.88 132 ASP A C 1
ATOM 999 O O . ASP A 1 132 ? -12.058 -10.041 -19.762 1.00 77.88 132 ASP A O 1
ATOM 1003 N N . GLU A 1 133 ? -12.948 -11.981 -20.424 1.00 79.88 133 GLU A N 1
ATOM 1004 C CA . GLU A 1 133 ? -14.103 -11.378 -21.100 1.00 79.88 133 GLU A CA 1
ATOM 1005 C C . GLU A 1 133 ? -15.232 -11.038 -20.119 1.00 79.88 133 GLU A C 1
ATOM 1007 O O . GLU A 1 133 ? -15.867 -9.984 -20.227 1.00 79.88 133 GLU A O 1
ATOM 1012 N N . VAL A 1 134 ? -15.514 -11.936 -19.169 1.00 78.25 134 VAL A N 1
ATOM 1013 C CA . VAL A 1 134 ? -16.688 -11.816 -18.290 1.00 78.25 134 VAL A CA 1
ATOM 1014 C C . VAL A 1 134 ? -16.348 -11.346 -16.879 1.00 78.25 134 VAL A C 1
ATOM 1016 O O . VAL A 1 134 ? -17.157 -10.628 -16.292 1.00 78.25 134 VAL A O 1
ATOM 1019 N N . GLY A 1 135 ? -15.158 -11.676 -16.372 1.00 84.81 135 GLY A N 1
ATOM 1020 C CA . GLY A 1 135 ? -14.724 -11.422 -14.999 1.00 84.81 135 GLY A CA 1
ATOM 1021 C C . GLY A 1 135 ? -14.183 -12.676 -14.303 1.00 84.81 135 GLY A C 1
ATOM 1022 O O . GLY A 1 135 ? -14.379 -13.804 -14.757 1.00 84.81 135 GLY A O 1
ATOM 1023 N N . TRP A 1 136 ? -13.502 -12.469 -13.175 1.00 87.44 136 TRP A N 1
ATOM 1024 C CA . TRP A 1 136 ? -12.810 -13.509 -12.400 1.00 87.44 136 TRP A CA 1
ATOM 1025 C C . TRP A 1 136 ? -13.466 -13.781 -11.032 1.00 87.44 136 TRP A C 1
ATOM 1027 O O . TRP A 1 136 ? -12.856 -14.358 -10.145 1.00 87.44 136 TRP A O 1
ATOM 1037 N N . ASP A 1 137 ? -14.716 -13.384 -10.837 1.00 86.56 137 ASP A N 1
ATOM 1038 C CA . ASP A 1 137 ? -15.459 -13.419 -9.567 1.00 86.56 137 ASP A CA 1
ATOM 1039 C C . ASP A 1 137 ? -16.460 -14.589 -9.445 1.00 86.56 137 ASP A C 1
ATOM 1041 O O . ASP A 1 137 ? -17.293 -14.603 -8.541 1.00 86.56 137 ASP A O 1
ATOM 1045 N N . GLY A 1 138 ? -16.409 -15.576 -10.345 1.00 88.38 138 GLY A N 1
ATOM 1046 C CA . GLY A 1 138 ? -17.262 -16.772 -10.308 1.00 88.38 138 GLY A CA 1
ATOM 1047 C C . GLY A 1 138 ? -16.587 -17.970 -9.619 1.00 88.38 138 GLY A C 1
ATOM 1048 O O . GLY A 1 138 ? -15.435 -18.261 -9.954 1.00 88.38 138 GLY A O 1
ATOM 1049 N N . PRO A 1 139 ? -17.268 -18.718 -8.722 1.00 93.69 139 PRO A N 1
ATOM 1050 C CA . PRO A 1 139 ? -18.619 -18.495 -8.191 1.00 93.69 139 PRO A CA 1
ATOM 1051 C C . PRO A 1 139 ? -18.732 -17.275 -7.271 1.00 93.69 139 PRO A C 1
ATOM 1053 O O . PRO A 1 139 ? -17.875 -17.048 -6.419 1.00 93.69 139 PRO A O 1
ATOM 1056 N N . GLY A 1 140 ? -19.835 -16.534 -7.395 1.00 89.56 140 GLY A N 1
ATOM 1057 C CA . GLY A 1 140 ? -20.041 -15.287 -6.650 1.00 89.56 140 GLY A CA 1
ATOM 1058 C C . GLY A 1 140 ? -20.608 -15.442 -5.233 1.00 89.56 140 GLY A C 1
ATOM 1059 O O . GLY A 1 140 ? -20.482 -14.524 -4.428 1.00 89.56 140 GLY A O 1
ATOM 1060 N N . SER A 1 141 ? -21.274 -16.559 -4.916 1.00 91.94 141 SER A N 1
ATOM 1061 C CA . SER A 1 141 ? -21.888 -16.806 -3.599 1.00 91.94 141 SER A CA 1
ATOM 1062 C C . SER A 1 141 ? -22.282 -18.279 -3.427 1.00 91.94 141 SER A C 1
ATOM 1064 O O . SER A 1 141 ? -22.393 -19.010 -4.416 1.00 91.94 141 SER A O 1
ATOM 1066 N N . ILE A 1 142 ? -22.523 -18.705 -2.184 1.00 96.25 142 ILE A N 1
ATOM 1067 C CA . ILE A 1 142 ? -22.957 -20.058 -1.822 1.00 96.25 142 ILE A CA 1
ATOM 1068 C C . ILE A 1 142 ? -23.948 -20.023 -0.655 1.00 96.25 142 ILE A C 1
ATOM 1070 O O . ILE A 1 142 ? -23.810 -19.203 0.247 1.00 96.25 142 ILE A O 1
ATOM 1074 N N . GLU A 1 143 ? -24.919 -20.932 -0.668 1.00 97.06 143 GLU A N 1
ATOM 1075 C CA . GLU A 1 143 ? -25.932 -21.116 0.375 1.00 97.06 143 GLU A CA 1
ATOM 1076 C C . GLU A 1 143 ? -26.193 -22.595 0.658 1.00 97.06 143 GLU A C 1
ATOM 1078 O O . GLU A 1 143 ? -25.776 -23.471 -0.100 1.00 97.06 143 GLU A O 1
ATOM 1083 N N . VAL A 1 144 ? -26.907 -22.874 1.748 1.00 97.44 144 VAL A N 1
ATOM 1084 C CA . VAL A 1 144 ? -27.315 -24.223 2.156 1.00 97.44 144 VAL A CA 1
ATOM 1085 C C . VAL A 1 144 ? -28.829 -24.398 2.006 1.00 97.44 144 VAL A C 1
ATOM 1087 O O . VAL A 1 144 ? -29.601 -23.501 2.336 1.00 97.44 144 VAL A O 1
ATOM 1090 N N . GLY A 1 145 ? -29.262 -25.548 1.489 1.00 96.56 145 GLY A N 1
ATOM 1091 C CA . GLY A 1 145 ? -30.667 -25.961 1.470 1.00 96.56 145 GLY A CA 1
ATOM 1092 C C . GLY A 1 145 ? -31.047 -26.799 2.693 1.00 96.56 145 GLY A C 1
ATOM 1093 O O . GLY A 1 145 ? -30.188 -27.358 3.373 1.00 96.56 145 GLY A O 1
ATOM 1094 N N . ALA A 1 146 ? -32.349 -26.956 2.939 1.00 95.19 146 ALA A N 1
ATOM 1095 C CA . ALA A 1 146 ? -32.866 -27.784 4.033 1.00 95.19 146 ALA A CA 1
ATOM 1096 C C . ALA A 1 146 ? -32.462 -29.270 3.916 1.00 95.19 146 ALA A C 1
ATOM 1098 O O . ALA A 1 146 ? -32.394 -29.970 4.922 1.00 95.19 146 ALA A O 1
ATOM 1099 N N . SER A 1 147 ? -32.149 -29.753 2.709 1.00 96.25 147 SER A N 1
ATOM 1100 C CA . SER A 1 147 ? -31.623 -31.098 2.462 1.00 96.25 147 SER A CA 1
ATOM 1101 C C . SER A 1 147 ? -30.178 -31.295 2.927 1.00 96.25 147 SER A C 1
ATOM 1103 O O . SER A 1 147 ? -29.670 -32.409 2.841 1.00 96.25 147 SER A O 1
ATOM 1105 N N . GLY A 1 148 ? -29.489 -30.223 3.328 1.00 96.88 148 GLY A N 1
ATOM 1106 C CA . GLY A 1 148 ? -28.058 -30.220 3.621 1.00 96.88 148 GLY A CA 1
ATOM 1107 C C . GLY A 1 148 ? -27.153 -30.091 2.392 1.00 96.88 148 GLY A C 1
ATOM 1108 O O . GLY A 1 148 ? -25.933 -30.076 2.559 1.00 96.88 148 GLY A O 1
ATOM 1109 N N . ASP A 1 149 ? -27.721 -29.962 1.188 1.00 98.50 149 ASP A N 1
ATOM 1110 C CA . ASP A 1 149 ? -26.957 -29.683 -0.031 1.00 98.50 149 ASP A CA 1
ATOM 1111 C C . ASP A 1 149 ? -26.614 -28.195 -0.128 1.00 98.50 149 ASP A C 1
ATOM 1113 O O . ASP A 1 149 ? -27.322 -27.327 0.389 1.00 98.50 149 ASP A O 1
ATOM 1117 N N . PHE A 1 150 ? -25.540 -27.899 -0.850 1.00 98.62 150 PHE A N 1
ATOM 1118 C CA . PHE A 1 150 ? -25.074 -26.545 -1.100 1.00 98.62 150 PHE A CA 1
ATOM 1119 C C . PHE A 1 150 ? -25.554 -26.042 -2.458 1.00 98.62 150 PHE A C 1
ATOM 1121 O O . PHE A 1 150 ? -25.658 -26.800 -3.418 1.00 98.62 150 PHE A O 1
ATOM 1128 N N . TYR A 1 151 ? -25.817 -24.748 -2.562 1.00 98.50 151 TYR A N 1
ATOM 1129 C CA . TYR A 1 151 ? -26.233 -24.072 -3.782 1.00 98.50 151 TYR A CA 1
ATOM 1130 C C . TYR A 1 151 ? -25.221 -22.976 -4.075 1.00 98.50 151 TYR A C 1
ATOM 1132 O O . TYR A 1 151 ? -25.015 -22.107 -3.237 1.00 98.50 151 TYR A O 1
ATOM 1140 N N . ALA A 1 152 ? -24.598 -22.993 -5.247 1.00 97.31 152 ALA A N 1
ATOM 1141 C CA . ALA A 1 152 ? -23.570 -22.030 -5.622 1.00 97.31 152 ALA A CA 1
ATOM 1142 C C . ALA A 1 152 ? -23.945 -21.263 -6.886 1.00 97.31 152 ALA A C 1
ATOM 1144 O O . ALA A 1 152 ? -24.454 -21.834 -7.855 1.00 97.31 152 ALA A O 1
ATOM 1145 N N . LEU A 1 153 ? -23.686 -19.960 -6.867 1.00 95.19 153 LEU A N 1
ATOM 1146 C CA . LEU A 1 153 ? -24.033 -19.046 -7.943 1.00 95.19 153 LEU A CA 1
ATOM 1147 C C . LEU A 1 153 ? -22.939 -19.020 -9.018 1.00 95.19 153 LEU A C 1
ATOM 1149 O O . LEU A 1 153 ? -21.824 -18.578 -8.751 1.00 95.19 153 LEU A O 1
ATOM 1153 N N . ASP A 1 154 ? -23.283 -19.429 -10.239 1.00 93.88 154 ASP A N 1
ATOM 1154 C CA . ASP A 1 154 ? -22.472 -19.235 -11.445 1.00 93.88 154 ASP A CA 1
ATOM 1155 C C . ASP A 1 154 ? -23.092 -18.089 -12.258 1.00 93.88 154 ASP A C 1
ATOM 1157 O O . ASP A 1 154 ? -23.877 -18.294 -13.194 1.00 93.88 154 ASP A O 1
ATOM 1161 N N . GLN A 1 155 ? -22.807 -16.858 -11.824 1.00 89.06 155 GLN A N 1
ATOM 1162 C CA . GLN A 1 155 ? -23.474 -15.648 -12.308 1.00 89.06 155 GLN A CA 1
ATOM 1163 C C . GLN A 1 155 ? -23.278 -15.422 -13.809 1.00 89.06 155 GLN A C 1
ATOM 1165 O O . GLN A 1 155 ? -24.181 -14.923 -14.481 1.00 89.06 155 GLN A O 1
ATOM 1170 N N . TYR A 1 156 ? -22.135 -15.842 -14.353 1.00 88.38 156 TYR A N 1
ATOM 1171 C CA . TYR A 1 156 ? -21.806 -15.663 -15.766 1.00 88.38 156 TYR A CA 1
ATOM 1172 C C . TYR A 1 156 ? -22.464 -16.708 -16.669 1.00 88.38 156 TYR A C 1
ATOM 1174 O O . TYR A 1 156 ? -22.789 -16.401 -17.814 1.00 88.38 156 TYR A O 1
ATOM 1182 N N . ALA A 1 157 ? -22.768 -17.895 -16.140 1.00 91.19 157 ALA A N 1
ATOM 1183 C CA . ALA A 1 157 ? -23.585 -18.892 -16.830 1.00 91.19 157 ALA A CA 1
ATOM 1184 C C . ALA A 1 157 ? -25.092 -18.774 -16.527 1.00 91.19 157 ALA A C 1
ATOM 1186 O O . ALA A 1 157 ? -25.865 -19.628 -16.958 1.00 91.19 157 ALA A O 1
ATOM 1187 N N . ASN A 1 158 ? -25.530 -17.734 -15.802 1.00 89.75 158 ASN A N 1
ATOM 1188 C CA . ASN A 1 158 ? -26.929 -17.508 -15.409 1.00 89.75 158 ASN A CA 1
ATOM 1189 C C . ASN A 1 158 ? -27.590 -18.725 -14.726 1.00 89.75 158 ASN A C 1
ATOM 1191 O O . ASN A 1 158 ? -28.767 -19.023 -14.964 1.00 89.75 158 ASN A O 1
ATOM 1195 N N . ARG A 1 159 ? -26.844 -19.435 -13.871 1.00 94.06 159 ARG A N 1
ATOM 1196 C CA . ARG A 1 159 ? -27.322 -20.658 -13.211 1.00 94.06 159 ARG A CA 1
ATOM 1197 C C . ARG A 1 159 ? -26.912 -20.746 -11.743 1.00 94.06 159 ARG A C 1
ATOM 1199 O O . ARG A 1 159 ? -25.916 -20.165 -11.321 1.00 94.06 159 ARG A O 1
ATOM 1206 N N . VAL A 1 160 ? -27.661 -21.542 -10.989 1.00 97.12 160 VAL A N 1
ATOM 1207 C CA . VAL A 1 160 ? -27.298 -22.008 -9.646 1.00 97.12 160 VAL A CA 1
ATOM 1208 C C . VAL A 1 160 ? -26.999 -23.501 -9.716 1.00 97.12 160 VAL A C 1
ATOM 1210 O O . VAL A 1 160 ? -27.792 -24.272 -10.259 1.00 97.12 160 VAL A O 1
ATOM 1213 N N . MET A 1 161 ? -25.860 -23.922 -9.176 1.00 98.06 161 MET A N 1
ATOM 1214 C CA . MET A 1 161 ? -25.451 -25.324 -9.099 1.00 98.06 161 MET A CA 1
ATOM 1215 C C . MET A 1 161 ? -25.746 -25.864 -7.700 1.00 98.06 161 MET A C 1
ATOM 1217 O O . MET A 1 161 ? -25.242 -25.323 -6.722 1.00 98.06 161 MET A O 1
ATOM 1221 N N . ARG A 1 162 ? -26.541 -26.930 -7.600 1.00 98.44 162 ARG A N 1
ATOM 1222 C CA . ARG A 1 162 ? -26.736 -27.703 -6.369 1.00 98.44 162 ARG A CA 1
ATOM 1223 C C . ARG A 1 162 ? -25.670 -28.780 -6.269 1.00 98.44 162 ARG A C 1
ATOM 1225 O O . ARG A 1 162 ? -25.451 -29.523 -7.226 1.00 98.44 162 ARG A O 1
ATOM 1232 N N . ILE A 1 163 ? -25.030 -28.854 -5.116 1.00 98.75 163 ILE A N 1
ATOM 1233 C CA . ILE A 1 163 ? -23.812 -29.606 -4.851 1.00 98.75 163 ILE A CA 1
ATOM 1234 C C . ILE A 1 163 ? -24.032 -30.403 -3.567 1.00 98.75 163 ILE A C 1
ATOM 1236 O O . ILE A 1 163 ? -24.444 -29.844 -2.552 1.00 98.75 163 ILE A O 1
ATOM 1240 N N . GLY A 1 164 ? -23.783 -31.706 -3.619 1.00 98.31 164 GLY A N 1
ATOM 1241 C CA . GLY A 1 164 ? -23.867 -32.576 -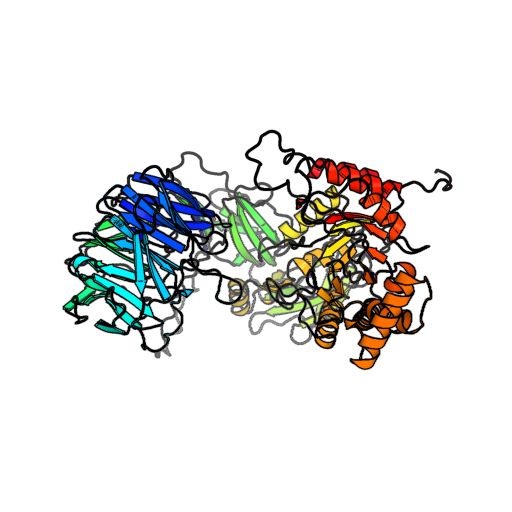2.453 1.00 98.31 164 GLY A CA 1
ATOM 1242 C C . GLY A 1 164 ? -22.736 -32.303 -1.463 1.00 98.31 164 GLY A C 1
ATOM 1243 O O . GLY A 1 164 ? -21.725 -31.683 -1.797 1.00 98.31 164 GLY A O 1
ATOM 1244 N N . ALA A 1 165 ? -22.871 -32.807 -0.238 1.00 96.81 165 ALA A N 1
ATOM 1245 C CA . ALA A 1 165 ? -21.825 -32.666 0.778 1.00 96.81 165 ALA A CA 1
ATOM 1246 C C . ALA A 1 165 ? -20.496 -33.367 0.424 1.00 96.81 165 ALA A C 1
ATOM 1248 O O . ALA A 1 165 ? -19.472 -33.056 1.020 1.00 96.81 165 ALA A O 1
ATOM 1249 N N . ASP A 1 166 ? -20.506 -34.280 -0.552 1.00 97.31 166 ASP A N 1
ATOM 1250 C CA . ASP A 1 166 ? -19.322 -34.927 -1.134 1.00 97.31 166 ASP A CA 1
ATOM 1251 C C . ASP A 1 166 ? -18.683 -34.110 -2.278 1.00 97.31 166 ASP A C 1
ATOM 1253 O O . ASP A 1 166 ? -17.804 -34.598 -2.988 1.00 97.31 166 ASP A O 1
ATOM 1257 N N . GLY A 1 167 ? -19.157 -32.882 -2.511 1.00 97.12 167 GLY A N 1
ATOM 1258 C CA . GLY A 1 167 ? -18.670 -31.987 -3.557 1.00 97.12 167 GLY A CA 1
ATOM 1259 C C . GLY A 1 167 ? -19.158 -32.324 -4.968 1.00 97.12 167 GLY A C 1
ATOM 1260 O O . GLY A 1 167 ? -18.739 -31.662 -5.917 1.00 97.12 167 GLY A O 1
ATOM 1261 N N . ARG A 1 168 ? -20.045 -33.310 -5.160 1.00 98.06 168 ARG A N 1
ATOM 1262 C CA . ARG A 1 168 ? -20.574 -33.638 -6.493 1.00 98.06 168 ARG A CA 1
ATOM 1263 C C . ARG A 1 168 ? -21.724 -32.722 -6.891 1.00 98.06 168 ARG A C 1
ATOM 1265 O O . ARG A 1 168 ? -22.616 -32.435 -6.100 1.00 98.06 168 ARG A O 1
ATOM 1272 N N . VAL A 1 169 ? -21.748 -32.311 -8.158 1.00 98.19 169 VAL A N 1
ATOM 1273 C CA . VAL A 1 169 ? -22.875 -31.554 -8.722 1.00 98.19 169 VAL A CA 1
ATOM 1274 C C . VAL A 1 169 ? -24.090 -32.474 -8.844 1.00 98.19 169 VAL A C 1
ATOM 1276 O O . VAL A 1 169 ? -24.060 -33.459 -9.576 1.00 98.19 169 VAL A O 1
ATOM 1279 N N . VAL A 1 170 ? -25.165 -32.130 -8.141 1.00 98.00 170 VAL A N 1
ATOM 1280 C CA . VAL A 1 170 ? -26.437 -32.867 -8.129 1.00 98.00 170 VAL A CA 1
ATOM 1281 C C . VAL A 1 170 ? -27.353 -32.373 -9.244 1.00 98.00 170 VAL A C 1
ATOM 1283 O O . VAL A 1 170 ? -27.982 -33.166 -9.941 1.00 98.00 170 VAL A O 1
ATOM 1286 N N . ARG A 1 171 ? -27.469 -31.048 -9.400 1.00 97.88 171 ARG A N 1
ATOM 1287 C CA . ARG A 1 171 ? -28.400 -30.423 -10.350 1.00 97.88 171 ARG A CA 1
ATOM 1288 C C . ARG A 1 171 ? -28.018 -28.978 -10.649 1.00 97.88 171 ARG A C 1
ATOM 1290 O O . ARG A 1 171 ? -27.356 -28.334 -9.844 1.00 97.88 171 ARG A O 1
ATOM 1297 N N . THR A 1 172 ? -28.486 -28.446 -11.772 1.00 97.62 172 THR A N 1
ATOM 1298 C CA . THR A 1 172 ? -28.402 -27.018 -12.102 1.00 97.62 172 THR A CA 1
ATOM 1299 C C . THR A 1 172 ? -29.795 -26.411 -12.265 1.00 97.62 172 THR A C 1
ATOM 1301 O O . THR A 1 172 ? -30.730 -27.083 -12.709 1.00 97.62 172 THR A O 1
ATOM 1304 N N . TYR A 1 173 ? -29.930 -25.140 -11.890 1.00 97.38 173 TYR A N 1
ATOM 1305 C CA . TYR A 1 173 ? -31.168 -24.368 -11.986 1.00 97.38 173 TYR A CA 1
ATOM 1306 C C . TYR A 1 173 ? -30.926 -23.063 -12.742 1.00 97.38 173 TYR A C 1
ATOM 1308 O O . TYR A 1 173 ? -29.902 -22.415 -12.506 1.00 97.38 173 TYR A O 1
ATOM 1316 N N . PRO A 1 174 ? -31.843 -22.649 -13.626 1.00 93.44 174 PRO A N 1
ATOM 1317 C CA . PRO A 1 174 ? -31.755 -21.351 -14.275 1.00 93.44 174 PRO A CA 1
ATOM 1318 C C . PRO A 1 174 ? -32.078 -20.223 -13.283 1.00 93.44 174 PRO A C 1
ATOM 1320 O O . PRO A 1 174 ? -32.980 -20.343 -12.458 1.00 93.44 174 PRO A O 1
ATOM 1323 N N . ILE A 1 175 ? -31.368 -19.098 -13.388 1.00 89.50 175 ILE A N 1
ATOM 1324 C CA . ILE A 1 175 ? -31.660 -17.885 -12.596 1.00 89.50 175 ILE A CA 1
ATOM 1325 C C . ILE A 1 175 ? -32.834 -17.086 -13.190 1.00 89.50 175 ILE A C 1
ATOM 1327 O O . ILE A 1 175 ? -33.474 -16.297 -12.493 1.00 89.50 175 ILE A O 1
ATOM 1331 N N . ARG A 1 176 ? -33.115 -17.285 -14.482 1.00 85.12 176 ARG A N 1
ATOM 1332 C CA . ARG A 1 176 ? -34.200 -16.633 -15.222 1.00 85.12 176 ARG A CA 1
ATOM 1333 C C . ARG A 1 176 ? -34.840 -17.589 -16.221 1.00 85.12 176 ARG A C 1
ATOM 1335 O O . ARG A 1 176 ? -34.166 -18.479 -16.738 1.00 85.12 176 ARG A O 1
ATOM 1342 N N . GLY A 1 177 ? -36.116 -17.369 -16.510 1.00 79.19 177 GLY A N 1
ATOM 1343 C CA . GLY A 1 177 ? -36.862 -18.123 -17.505 1.00 79.19 177 GLY A CA 1
ATOM 1344 C C . GLY A 1 177 ? -36.379 -17.831 -18.924 1.00 79.19 177 GLY A C 1
ATOM 1345 O O . GLY A 1 177 ? -35.812 -16.774 -19.213 1.00 79.19 177 GLY A O 1
ATOM 1346 N N . GLU A 1 178 ? -36.625 -18.776 -19.825 1.00 75.12 178 GLU A N 1
ATOM 1347 C CA . GLU A 1 178 ? -36.390 -18.583 -21.253 1.00 75.12 178 GLU A CA 1
ATOM 1348 C C . GLU A 1 178 ? -37.243 -17.413 -21.777 1.00 75.12 178 GLU A C 1
ATOM 1350 O O . GLU A 1 178 ? -38.444 -17.342 -21.517 1.00 75.12 178 GLU A O 1
ATOM 1355 N N . GLY A 1 179 ? -36.608 -16.463 -22.471 1.00 74.62 179 GLY A N 1
ATOM 1356 C CA . GLY A 1 179 ? -37.265 -15.259 -22.995 1.00 74.62 179 GLY A CA 1
ATOM 1357 C C . GLY A 1 179 ? -37.410 -14.090 -22.011 1.00 74.62 179 GLY A C 1
ATOM 1358 O O . GLY A 1 179 ? -37.834 -13.015 -22.434 1.00 74.62 179 GLY A O 1
ATOM 1359 N N . GLU A 1 180 ? -37.033 -14.236 -20.733 1.00 75.69 180 GLU A N 1
ATOM 1360 C CA . GLU A 1 180 ? -36.943 -13.076 -19.836 1.00 75.69 180 GLU A CA 1
ATOM 1361 C C . GLU A 1 180 ? -35.778 -12.151 -20.253 1.00 75.69 180 GLU A C 1
ATOM 1363 O O . GLU A 1 180 ? -34.705 -12.641 -20.631 1.00 75.69 180 GLU A O 1
ATOM 1368 N N . PRO A 1 181 ? -35.949 -10.813 -20.180 1.00 74.69 181 PRO A N 1
ATOM 1369 C CA . PRO A 1 181 ? -34.899 -9.873 -20.547 1.00 74.69 181 PRO A CA 1
ATOM 1370 C C . PRO A 1 181 ? -33.652 -10.081 -19.688 1.00 74.69 181 PRO A C 1
ATOM 1372 O O . PRO A 1 181 ? -33.725 -10.436 -18.506 1.00 74.69 181 PRO A O 1
ATOM 1375 N N . ALA A 1 182 ? -32.486 -9.829 -20.286 1.00 71.88 182 ALA A N 1
ATOM 1376 C CA . ALA A 1 182 ? -31.245 -9.824 -19.536 1.00 71.88 182 ALA A CA 1
ATOM 1377 C C . ALA A 1 182 ? -31.336 -8.772 -18.424 1.00 71.88 182 ALA A C 1
ATOM 1379 O O . ALA A 1 182 ? -31.599 -7.599 -18.681 1.00 71.88 182 ALA A O 1
ATOM 1380 N N . ARG A 1 183 ? -31.147 -9.215 -17.183 1.00 72.62 183 ARG A N 1
ATOM 1381 C CA . ARG A 1 183 ? -31.024 -8.323 -16.032 1.00 72.62 183 ARG A CA 1
ATOM 1382 C C . ARG A 1 183 ? -29.601 -7.785 -15.982 1.00 72.62 183 ARG A C 1
ATOM 1384 O O . ARG A 1 183 ? -28.690 -8.381 -16.563 1.00 72.62 183 ARG A O 1
ATOM 1391 N N . GLU A 1 184 ? -29.421 -6.675 -15.275 1.00 67.56 184 GLU A N 1
ATOM 1392 C CA . GLU A 1 184 ? -28.087 -6.213 -14.896 1.00 67.56 184 GLU A CA 1
ATOM 1393 C C . GLU A 1 184 ? -27.286 -7.361 -14.263 1.00 67.56 184 GLU A C 1
ATOM 1395 O O . GLU A 1 184 ? -27.854 -8.322 -13.727 1.00 67.56 184 GLU A O 1
ATOM 1400 N N . ARG A 1 185 ? -25.954 -7.280 -14.353 1.00 65.44 185 ARG A N 1
ATOM 1401 C CA . ARG A 1 185 ? -25.071 -8.292 -13.764 1.00 65.44 185 ARG A CA 1
ATOM 1402 C C . ARG A 1 185 ? -25.446 -8.491 -12.289 1.00 65.44 185 ARG A C 1
ATOM 1404 O O . ARG A 1 185 ? -25.668 -7.518 -11.572 1.00 65.44 185 ARG A O 1
ATOM 1411 N N . LEU A 1 186 ? -25.490 -9.750 -11.840 1.00 66.50 186 LEU A N 1
ATOM 1412 C CA . LEU A 1 186 ? -25.584 -10.102 -10.419 1.00 66.50 186 LEU A CA 1
ATOM 1413 C C . LEU A 1 186 ? -24.316 -9.622 -9.723 1.00 66.50 186 LEU A C 1
ATOM 1415 O O . LEU A 1 186 ? -23.348 -10.361 -9.576 1.00 66.50 186 LEU A O 1
ATOM 1419 N N . TRP A 1 187 ? -24.289 -8.349 -9.356 1.00 58.75 187 TRP A N 1
ATOM 1420 C CA . TRP A 1 187 ? -23.222 -7.811 -8.544 1.00 58.75 187 TRP A CA 1
ATOM 1421 C C . TRP A 1 187 ? -23.568 -8.092 -7.086 1.00 58.75 187 TRP A C 1
ATOM 1423 O O . TRP A 1 187 ? -24.500 -7.529 -6.518 1.00 58.75 187 TRP A O 1
ATOM 1433 N N . ASN A 1 188 ? -22.759 -8.967 -6.491 1.00 59.97 188 ASN A N 1
ATOM 1434 C CA . ASN A 1 188 ? -22.240 -8.750 -5.152 1.00 59.97 188 ASN A CA 1
ATOM 1435 C C . ASN A 1 188 ? -23.243 -8.654 -3.991 1.00 59.97 188 ASN A C 1
ATOM 1437 O O . ASN A 1 188 ? -23.005 -7.889 -3.061 1.00 59.97 188 ASN A O 1
ATOM 1441 N N . THR A 1 189 ? -24.344 -9.410 -3.992 1.00 61.62 189 THR A N 1
ATOM 1442 C CA . THR A 1 189 ? -25.320 -9.371 -2.874 1.00 61.62 189 THR A CA 1
ATOM 1443 C C . THR A 1 189 ? -25.792 -10.738 -2.373 1.00 61.62 189 THR A C 1
ATOM 1445 O O . THR A 1 189 ? -26.560 -10.821 -1.415 1.00 61.62 189 THR A O 1
ATOM 1448 N N . GLY A 1 190 ? -25.260 -11.821 -2.947 1.00 79.44 190 GLY A N 1
ATOM 1449 C CA . GLY A 1 190 ? -25.635 -13.187 -2.593 1.00 79.44 190 GLY A CA 1
ATOM 1450 C C . GLY A 1 190 ? -27.075 -13.526 -2.987 1.00 79.44 190 GLY A C 1
ATOM 1451 O O . GLY A 1 190 ? -27.775 -12.752 -3.639 1.00 79.44 190 GLY A O 1
ATOM 1452 N N . PHE A 1 191 ? -27.518 -14.719 -2.616 1.00 93.38 191 PHE A N 1
ATOM 1453 C CA . PHE A 1 191 ? -28.893 -15.172 -2.816 1.00 93.38 191 PHE A CA 1
ATOM 1454 C C . PHE A 1 191 ? -29.321 -16.017 -1.621 1.00 93.38 191 PHE A C 1
ATOM 1456 O O . PHE A 1 191 ? -28.487 -16.336 -0.786 1.00 93.38 191 PHE A O 1
ATOM 1463 N N . ARG A 1 192 ? -30.600 -16.374 -1.521 1.00 95.94 192 ARG A N 1
ATOM 1464 C CA . ARG A 1 192 ? -31.109 -17.351 -0.542 1.00 95.94 192 ARG A CA 1
ATOM 1465 C C . ARG A 1 192 ? -31.938 -18.413 -1.234 1.00 95.94 192 ARG A C 1
ATOM 1467 O O . ARG A 1 192 ? -32.469 -18.164 -2.314 1.00 95.94 192 ARG A O 1
ATOM 1474 N N . VAL A 1 193 ? -32.051 -19.582 -0.614 1.00 97.19 193 VAL A N 1
ATOM 1475 C CA . VAL A 1 193 ? -32.790 -20.734 -1.137 1.00 97.19 193 VAL A CA 1
ATOM 1476 C C . VAL A 1 193 ? -33.852 -21.179 -0.135 1.00 97.19 193 VAL A C 1
ATOM 1478 O O . VAL A 1 193 ? -33.601 -21.238 1.062 1.00 97.19 193 VAL A O 1
ATOM 1481 N N . CYS A 1 194 ? -35.042 -21.514 -0.627 1.00 97.19 194 CYS A N 1
ATOM 1482 C CA . CYS A 1 194 ? -36.090 -22.167 0.151 1.00 97.19 194 CYS A CA 1
ATOM 1483 C C . CYS A 1 194 ? -36.586 -23.386 -0.630 1.00 97.19 194 CYS A C 1
ATOM 1485 O O . CYS A 1 194 ? -37.360 -23.266 -1.582 1.00 97.19 194 CYS A O 1
ATOM 1487 N N . GLU A 1 195 ? -36.121 -24.576 -0.243 1.00 97.19 195 GLU A N 1
ATOM 1488 C CA . GLU A 1 195 ? -36.440 -25.824 -0.949 1.00 97.19 195 GLU A CA 1
ATOM 1489 C C . GLU A 1 195 ? -37.909 -26.225 -0.803 1.00 97.19 195 GLU A C 1
ATOM 1491 O O . GLU A 1 195 ? -38.501 -26.701 -1.769 1.00 97.19 195 GLU A O 1
ATOM 1496 N N . ALA A 1 196 ? -38.521 -25.966 0.359 1.00 96.12 196 ALA A N 1
ATOM 1497 C CA . ALA A 1 196 ? -39.937 -26.245 0.607 1.00 96.12 196 ALA A CA 1
ATOM 1498 C C . ALA A 1 196 ? -40.861 -25.510 -0.380 1.00 96.12 196 ALA A C 1
ATOM 1500 O O . ALA A 1 196 ? -41.934 -26.001 -0.725 1.00 96.12 196 ALA A O 1
ATOM 1501 N N . ARG A 1 197 ? -40.422 -24.342 -0.865 1.00 95.69 197 ARG A N 1
ATOM 1502 C CA . ARG A 1 197 ? -41.118 -23.530 -1.872 1.00 95.69 197 ARG A CA 1
ATOM 1503 C C . ARG A 1 197 ? -40.493 -23.626 -3.265 1.00 95.69 197 ARG A C 1
ATOM 1505 O O . ARG A 1 197 ? -41.008 -23.010 -4.191 1.00 95.69 197 ARG A O 1
ATOM 1512 N N . GLN A 1 198 ? -39.400 -24.378 -3.412 1.00 96.81 198 GLN A N 1
ATOM 1513 C CA . GLN A 1 198 ? -38.606 -24.486 -4.639 1.00 96.81 198 GLN A CA 1
ATOM 1514 C C . GLN A 1 198 ? -38.292 -23.116 -5.259 1.00 96.81 198 GLN A C 1
ATOM 1516 O O . GLN A 1 198 ? -38.564 -22.879 -6.439 1.00 96.81 198 GLN A O 1
ATOM 1521 N N . GLN A 1 199 ? -37.746 -22.200 -4.457 1.00 96.56 199 GLN A N 1
ATOM 1522 C CA . GLN A 1 199 ? -37.457 -20.833 -4.890 1.00 96.56 199 GLN A CA 1
ATOM 1523 C C . GLN A 1 199 ? -36.105 -20.318 -4.396 1.00 96.56 199 GLN A C 1
ATOM 1525 O O . GLN A 1 199 ? -35.564 -20.780 -3.388 1.00 96.56 199 GLN A O 1
ATOM 1530 N N . PHE A 1 200 ? -35.600 -19.320 -5.109 1.00 96.19 200 PHE A N 1
ATOM 1531 C CA . PHE A 1 200 ? -34.445 -18.507 -4.773 1.00 96.19 200 PHE A CA 1
ATOM 1532 C C . PHE A 1 200 ? -34.865 -17.050 -4.604 1.00 96.19 200 PHE A C 1
ATOM 1534 O O . PHE A 1 200 ? -35.772 -16.589 -5.292 1.00 96.19 200 PHE A O 1
ATOM 1541 N N . ILE A 1 201 ? -34.159 -16.304 -3.759 1.00 95.44 201 ILE A N 1
ATOM 1542 C CA . ILE A 1 201 ? -34.240 -14.840 -3.722 1.00 95.44 201 ILE A CA 1
ATOM 1543 C C . ILE A 1 201 ? -32.865 -14.272 -4.021 1.00 95.44 201 ILE A C 1
ATOM 1545 O O . ILE A 1 201 ? -31.906 -14.559 -3.309 1.00 95.44 201 ILE A O 1
ATOM 1549 N N . PHE A 1 202 ? -32.792 -13.448 -5.056 1.00 92.69 202 PHE A N 1
ATOM 1550 C CA . PHE A 1 202 ? -31.593 -12.732 -5.477 1.00 92.69 202 PHE A CA 1
ATOM 1551 C C . PHE A 1 202 ? -31.755 -11.241 -5.210 1.00 92.69 202 PHE A C 1
ATOM 1553 O O . PHE A 1 202 ? -32.878 -10.742 -5.204 1.00 92.69 202 PHE A O 1
ATOM 1560 N N . LEU A 1 203 ? -30.647 -10.514 -5.089 1.00 88.62 203 LEU A N 1
ATOM 1561 C CA . LEU A 1 203 ? -30.640 -9.058 -5.182 1.00 88.62 203 LEU A CA 1
ATOM 1562 C C . LEU A 1 203 ? -29.940 -8.638 -6.487 1.00 88.62 203 LEU A C 1
ATOM 1564 O O . LEU A 1 203 ? -28.759 -8.884 -6.710 1.00 88.62 203 LEU A O 1
ATOM 1568 N N . PHE A 1 204 ? -30.711 -8.039 -7.391 1.00 85.56 204 PHE A N 1
ATOM 1569 C CA . PHE A 1 204 ? -30.254 -7.486 -8.663 1.00 85.56 204 PHE A CA 1
ATOM 1570 C C . PHE A 1 204 ? -30.227 -5.963 -8.551 1.00 85.56 204 PHE A C 1
ATOM 1572 O O . PHE A 1 204 ? -31.281 -5.324 -8.540 1.00 85.56 204 PHE A O 1
ATOM 1579 N N . GLY A 1 205 ? -29.033 -5.379 -8.431 1.00 83.44 205 GLY A N 1
ATOM 1580 C CA . GLY A 1 205 ? -28.879 -3.940 -8.218 1.00 83.44 205 GLY A CA 1
ATOM 1581 C C . GLY A 1 205 ? -29.584 -3.495 -6.935 1.00 83.44 205 GLY A C 1
ATOM 1582 O O . GLY A 1 205 ? -29.132 -3.798 -5.833 1.00 83.44 205 GLY A O 1
ATOM 1583 N N . THR A 1 206 ? -30.705 -2.792 -7.082 1.00 86.56 206 THR A N 1
ATOM 1584 C CA . THR A 1 206 ? -31.549 -2.309 -5.977 1.00 86.56 206 THR A CA 1
ATOM 1585 C C . THR A 1 206 ? -32.900 -3.028 -5.876 1.00 86.56 206 THR A C 1
ATOM 1587 O O . THR A 1 206 ? -33.875 -2.477 -5.363 1.00 86.56 206 THR A O 1
ATOM 1590 N N . THR A 1 207 ? -33.005 -4.240 -6.425 1.00 90.56 207 THR A N 1
ATOM 1591 C CA . THR A 1 207 ? -34.259 -5.004 -6.468 1.00 90.56 207 THR A CA 1
ATOM 1592 C C . THR A 1 207 ? -34.046 -6.447 -6.030 1.00 90.56 207 THR A C 1
ATOM 1594 O O . THR A 1 207 ? -33.286 -7.192 -6.646 1.00 90.56 207 THR A O 1
ATOM 1597 N N . PHE A 1 208 ? -34.769 -6.873 -4.999 1.00 92.88 208 PHE A N 1
ATOM 1598 C CA . PHE A 1 208 ? -34.926 -8.282 -4.674 1.00 92.88 208 PHE A CA 1
ATOM 1599 C C . PHE A 1 208 ? -35.851 -8.955 -5.679 1.00 92.88 208 PHE A C 1
ATOM 1601 O O . PHE A 1 208 ? -36.924 -8.439 -5.994 1.00 92.88 208 PHE A O 1
ATOM 1608 N N . VAL A 1 209 ? -35.453 -10.127 -6.162 1.00 93.31 209 VAL A N 1
ATOM 1609 C CA . VAL A 1 209 ? -36.249 -10.928 -7.087 1.00 93.31 209 VAL A CA 1
ATOM 1610 C C . VAL A 1 209 ? -36.356 -12.347 -6.566 1.00 93.31 209 VAL A C 1
ATOM 1612 O O . VAL A 1 209 ? -35.344 -13.031 -6.409 1.00 93.31 209 VAL A O 1
ATOM 1615 N N . CYS A 1 210 ? -37.589 -12.788 -6.334 1.00 95.81 210 CYS A N 1
ATOM 1616 C CA . CYS A 1 210 ? -37.886 -14.179 -6.049 1.00 95.81 210 CYS A CA 1
ATOM 1617 C C . CYS A 1 210 ? -38.110 -14.935 -7.357 1.00 95.81 210 CYS A C 1
ATOM 1619 O O . CYS A 1 210 ? -38.962 -14.557 -8.166 1.00 95.81 210 CYS A O 1
ATOM 1621 N N . THR A 1 211 ? -37.364 -16.015 -7.554 1.00 94.50 211 THR A N 1
ATOM 1622 C CA . THR A 1 211 ? -37.403 -16.858 -8.748 1.00 94.50 211 THR A CA 1
ATOM 1623 C C . THR A 1 211 ? -37.651 -18.304 -8.333 1.00 94.50 211 THR A C 1
ATOM 1625 O O . THR A 1 211 ? -36.992 -18.808 -7.430 1.00 94.50 211 THR A O 1
ATOM 1628 N N . GLY A 1 212 ? -38.562 -19.015 -8.997 1.00 95.69 212 GLY A N 1
ATOM 1629 C CA . GLY A 1 212 ? -38.695 -20.462 -8.809 1.00 95.69 212 GLY A CA 1
ATOM 1630 C C . GLY A 1 212 ? -37.478 -21.247 -9.320 1.00 95.69 212 GLY A C 1
ATOM 1631 O O . GLY A 1 212 ? -36.683 -20.749 -10.113 1.00 95.69 212 GLY A O 1
ATOM 1632 N N . PHE A 1 213 ? -37.358 -22.520 -8.943 1.00 95.94 213 PHE A N 1
ATOM 1633 C CA . PHE A 1 213 ? -36.355 -23.444 -9.504 1.00 95.94 213 PHE A CA 1
ATOM 1634 C C . PHE A 1 213 ? -36.536 -23.682 -11.017 1.00 95.94 213 PHE A C 1
ATOM 1636 O O . PHE A 1 213 ? -35.636 -24.194 -11.678 1.00 95.94 213 PHE A O 1
ATOM 1643 N N . ASP A 1 214 ? -37.688 -23.297 -11.567 1.00 93.81 214 ASP A N 1
ATOM 1644 C CA . ASP A 1 214 ? -37.999 -23.244 -12.998 1.00 93.81 214 ASP A CA 1
ATOM 1645 C C . ASP A 1 214 ? -37.488 -21.965 -13.693 1.00 93.81 214 ASP A C 1
ATOM 1647 O O . ASP A 1 214 ? -37.693 -21.798 -14.894 1.00 93.81 214 ASP A O 1
ATOM 1651 N N . GLY A 1 215 ? -36.848 -21.050 -12.959 1.00 91.75 215 GLY A N 1
ATOM 1652 C CA . GLY A 1 215 ? -36.355 -19.772 -13.467 1.00 91.75 215 GLY A CA 1
ATOM 1653 C C . GLY A 1 215 ? -37.427 -18.686 -13.579 1.00 91.75 215 GLY A C 1
ATOM 1654 O O . GLY A 1 215 ? -37.102 -17.557 -13.935 1.00 91.75 215 GLY A O 1
ATOM 1655 N N . LYS A 1 216 ? -38.698 -18.973 -13.271 1.00 92.94 216 LYS A N 1
ATOM 1656 C CA . LYS A 1 216 ? -39.777 -17.987 -13.416 1.00 92.94 216 LYS A CA 1
ATOM 1657 C C . LYS A 1 216 ? -39.825 -17.042 -12.226 1.00 92.94 216 LYS A C 1
ATOM 1659 O O . LYS A 1 216 ? -39.840 -17.482 -11.073 1.00 92.94 216 LYS A O 1
ATOM 1664 N N . THR A 1 217 ? -39.926 -15.749 -12.510 1.00 93.75 217 THR A N 1
ATOM 1665 C CA . THR A 1 217 ? -40.122 -14.721 -11.482 1.00 93.75 217 THR A CA 1
ATOM 1666 C C . THR A 1 217 ? -41.455 -14.914 -10.759 1.00 93.75 217 THR A C 1
ATOM 1668 O O . THR A 1 217 ? -42.499 -15.060 -11.394 1.00 93.75 217 THR A O 1
ATOM 1671 N N . ARG A 1 218 ? -41.421 -14.908 -9.425 1.00 94.06 218 ARG A N 1
ATOM 1672 C CA . ARG A 1 218 ? -42.603 -14.992 -8.555 1.00 94.06 218 ARG A CA 1
ATOM 1673 C C . ARG A 1 218 ? -43.055 -13.606 -8.110 1.00 94.06 218 ARG A C 1
ATOM 1675 O O . ARG A 1 218 ? -44.229 -13.279 -8.233 1.00 94.06 218 ARG A O 1
ATOM 1682 N N . TRP A 1 219 ? -42.114 -12.794 -7.640 1.00 95.69 219 TRP A N 1
ATOM 1683 C CA . TRP A 1 219 ? -42.345 -11.419 -7.209 1.00 95.69 219 TRP A CA 1
ATOM 1684 C C . TRP A 1 219 ? -41.030 -10.634 -7.189 1.00 95.69 219 TRP A C 1
ATOM 1686 O O . TRP A 1 219 ? -39.939 -11.212 -7.243 1.00 95.69 219 TRP A O 1
ATOM 1696 N N . THR A 1 220 ? -41.139 -9.310 -7.101 1.00 94.62 220 THR A N 1
ATOM 1697 C CA . THR A 1 220 ? -40.008 -8.390 -6.946 1.00 94.62 220 THR A CA 1
ATOM 1698 C C . THR A 1 220 ? -40.284 -7.383 -5.836 1.00 94.62 220 THR A C 1
ATOM 1700 O O . THR A 1 220 ? -41.435 -7.023 -5.589 1.00 94.62 220 THR A O 1
ATOM 1703 N N . LEU A 1 221 ? -39.229 -6.931 -5.160 1.00 95.00 221 LEU A N 1
ATOM 1704 C CA . LEU A 1 221 ? -39.295 -5.910 -4.116 1.00 95.00 221 LEU A CA 1
ATOM 1705 C C . LEU A 1 221 ? -38.127 -4.930 -4.267 1.00 95.00 221 LEU A C 1
ATOM 1707 O O . LEU A 1 221 ? -37.013 -5.370 -4.549 1.00 95.00 221 LEU A O 1
ATOM 1711 N N . PRO A 1 222 ? -38.328 -3.620 -4.060 1.00 92.12 222 PRO A N 1
ATOM 1712 C CA . PRO A 1 222 ? -37.205 -2.699 -3.953 1.00 92.12 222 PRO A CA 1
ATOM 1713 C C . PRO A 1 222 ? -36.364 -3.051 -2.721 1.00 92.12 222 PRO A C 1
ATOM 1715 O O . PRO A 1 222 ? -36.894 -3.490 -1.699 1.00 92.12 222 PRO A O 1
ATOM 1718 N N . GLY A 1 223 ? -35.056 -2.846 -2.810 1.00 85.31 223 GLY A N 1
ATOM 1719 C CA . GLY A 1 223 ? -34.165 -3.077 -1.687 1.00 85.31 223 GLY A CA 1
ATOM 1720 C C . GLY A 1 223 ? -32.732 -2.670 -1.963 1.00 85.31 223 GLY A C 1
ATOM 1721 O O . GLY A 1 223 ? -32.224 -2.851 -3.063 1.00 85.31 223 GLY A O 1
ATOM 1722 N N . TRP A 1 224 ? -32.053 -2.125 -0.960 1.00 84.50 224 TRP A N 1
ATOM 1723 C CA . TRP A 1 224 ? -30.694 -1.619 -1.135 1.00 84.50 224 TRP A CA 1
ATOM 1724 C C . TRP A 1 224 ? -29.723 -2.191 -0.104 1.00 84.50 224 TRP A C 1
ATOM 1726 O O . TRP A 1 224 ? -29.688 -1.741 1.040 1.00 84.50 224 TRP A O 1
ATOM 1736 N N . ASN A 1 225 ? -28.902 -3.149 -0.549 1.00 82.38 225 ASN A N 1
ATOM 1737 C CA . ASN A 1 225 ? -27.784 -3.719 0.208 1.00 82.38 225 ASN A CA 1
ATOM 1738 C C . ASN A 1 225 ? -26.517 -3.734 -0.662 1.00 82.38 225 ASN A C 1
ATOM 1740 O O . ASN A 1 225 ? -26.182 -4.776 -1.212 1.00 82.38 225 ASN A O 1
ATOM 1744 N N . PRO A 1 226 ? -25.817 -2.606 -0.863 1.00 80.00 226 PRO A N 1
ATOM 1745 C CA . PRO A 1 226 ? -24.605 -2.590 -1.670 1.00 80.00 226 PRO A CA 1
ATOM 1746 C C . PRO A 1 226 ? -23.458 -3.314 -0.950 1.00 80.00 226 PRO A C 1
ATOM 1748 O O . PRO A 1 226 ? -23.431 -3.405 0.278 1.00 80.00 226 PRO A O 1
ATOM 1751 N N . GLY A 1 227 ? -22.458 -3.756 -1.706 1.00 75.94 227 GLY A N 1
ATOM 1752 C CA . GLY A 1 227 ? -21.233 -4.346 -1.167 1.00 75.94 227 GLY A CA 1
ATOM 1753 C C . GLY A 1 227 ? -20.609 -5.337 -2.125 1.00 75.94 227 GLY A C 1
ATOM 1754 O O . GLY A 1 227 ? -20.941 -5.279 -3.306 1.00 75.94 227 GLY A O 1
ATOM 1755 N N . ASN A 1 228 ? -19.694 -6.178 -1.626 1.00 77.88 228 ASN A N 1
ATOM 1756 C CA . ASN A 1 228 ? -19.147 -7.365 -2.297 1.00 77.88 228 ASN A CA 1
ATOM 1757 C C . ASN A 1 228 ? -18.425 -8.314 -1.317 1.00 77.88 228 ASN A C 1
ATOM 1759 O O . ASN A 1 228 ? -18.178 -7.915 -0.177 1.00 77.88 228 ASN A O 1
ATOM 1763 N N . PRO A 1 229 ? -18.077 -9.549 -1.739 1.00 73.75 229 PRO A N 1
ATOM 1764 C CA . PRO A 1 229 ? -17.427 -10.532 -0.868 1.00 73.75 229 PRO A CA 1
ATOM 1765 C C . PRO A 1 229 ? -16.072 -10.116 -0.268 1.00 73.75 229 PRO A C 1
ATOM 1767 O O . PRO A 1 229 ? -15.650 -10.728 0.712 1.00 73.75 229 PRO A O 1
ATOM 1770 N N . TRP A 1 230 ? -15.389 -9.114 -0.836 1.00 75.44 230 TRP A N 1
ATOM 1771 C CA . TRP A 1 230 ? -14.058 -8.659 -0.407 1.00 75.44 230 TRP A CA 1
ATOM 1772 C C . TRP A 1 230 ? -14.092 -7.378 0.436 1.00 75.44 230 TRP A C 1
ATOM 1774 O O . TRP A 1 230 ? -13.327 -7.254 1.389 1.00 75.44 230 TRP A O 1
ATOM 1784 N N . ASP A 1 231 ? -14.978 -6.438 0.104 1.00 72.12 231 ASP A N 1
ATOM 1785 C CA . ASP A 1 231 ? -15.127 -5.146 0.793 1.00 72.12 231 ASP A CA 1
ATOM 1786 C C . ASP A 1 231 ? -16.199 -5.174 1.899 1.00 72.12 231 ASP A C 1
ATOM 1788 O O . ASP A 1 231 ? -16.334 -4.225 2.685 1.00 72.12 231 ASP A O 1
ATOM 1792 N N . GLY A 1 232 ? -16.960 -6.267 1.956 1.00 74.62 232 GLY A N 1
ATOM 1793 C CA . GLY A 1 232 ? -18.089 -6.475 2.847 1.00 74.62 232 GLY A CA 1
ATOM 1794 C C . GLY A 1 232 ? -19.396 -5.903 2.300 1.00 74.62 232 GLY A C 1
ATOM 1795 O O . GLY A 1 232 ? -19.436 -4.972 1.488 1.00 74.62 232 GLY A O 1
ATOM 1796 N N . PHE A 1 233 ? -20.498 -6.472 2.774 1.00 80.19 233 PHE A N 1
ATOM 1797 C CA . PHE A 1 233 ? -21.851 -6.044 2.428 1.00 80.19 233 PHE A CA 1
ATOM 1798 C C . PHE A 1 233 ? -22.354 -4.997 3.423 1.00 80.19 233 PHE A C 1
ATOM 1800 O O . PHE A 1 233 ? -21.881 -4.924 4.554 1.00 80.19 233 PHE A O 1
ATOM 1807 N N . ARG A 1 234 ? -23.284 -4.135 3.008 1.00 83.38 234 ARG A N 1
ATOM 1808 C CA . ARG A 1 234 ? -23.917 -3.117 3.859 1.00 83.38 234 ARG A CA 1
ATOM 1809 C C . ARG A 1 234 ? -25.414 -3.403 3.891 1.00 83.38 234 ARG A C 1
ATOM 1811 O O . ARG A 1 234 ? -26.125 -2.989 2.989 1.00 83.38 234 ARG A O 1
ATOM 1818 N N . GLY A 1 235 ? -25.877 -4.121 4.905 1.00 89.00 235 GLY A N 1
ATOM 1819 C CA . GLY A 1 235 ? -27.237 -4.645 5.043 1.00 89.00 235 GLY A CA 1
ATOM 1820 C C . GLY A 1 235 ? -27.245 -6.170 5.125 1.00 89.00 235 GLY A C 1
ATOM 1821 O O . GLY A 1 235 ? -26.221 -6.792 5.354 1.00 89.00 235 GLY A O 1
ATOM 1822 N N . GLY A 1 236 ? -28.394 -6.807 4.964 1.00 91.88 236 GLY A N 1
ATOM 1823 C CA . GLY A 1 236 ? -28.483 -8.263 4.967 1.00 91.88 236 GLY A CA 1
ATOM 1824 C C . GLY A 1 236 ? -29.903 -8.745 4.747 1.00 91.88 236 GLY A C 1
ATOM 1825 O O . GLY A 1 236 ? -30.856 -8.003 4.965 1.00 91.88 236 GLY A O 1
ATOM 1826 N N . PHE A 1 237 ? -30.050 -9.987 4.308 1.00 95.44 237 PHE A N 1
ATOM 1827 C CA . PHE A 1 237 ? -31.356 -10.618 4.182 1.00 95.44 237 PHE A CA 1
ATOM 1828 C C . PHE A 1 237 ? -31.275 -12.116 4.423 1.00 95.44 237 PHE A C 1
ATOM 1830 O O . PHE A 1 237 ? -30.203 -12.695 4.262 1.00 95.44 237 PHE A O 1
ATOM 1837 N N . ASP A 1 238 ? -32.383 -12.741 4.797 1.00 96.75 238 ASP A N 1
ATOM 1838 C CA . ASP A 1 238 ? -32.458 -14.192 4.915 1.00 96.75 238 ASP A CA 1
ATOM 1839 C C . ASP A 1 238 ? -33.878 -14.737 4.736 1.00 96.75 238 ASP A C 1
ATOM 1841 O O . ASP A 1 238 ? -34.841 -13.967 4.676 1.00 96.75 238 ASP A O 1
ATOM 1845 N N . LEU A 1 239 ? -33.989 -16.063 4.642 1.00 95.81 239 LEU A N 1
ATOM 1846 C CA . LEU A 1 239 ? -35.251 -16.795 4.629 1.00 95.81 239 LEU A CA 1
ATOM 1847 C C . LEU A 1 239 ? -35.345 -17.742 5.822 1.00 95.81 239 LEU A C 1
ATOM 1849 O O . LEU A 1 239 ? -34.375 -18.417 6.154 1.00 95.81 239 LEU A O 1
ATOM 1853 N N . ASP A 1 240 ? -36.532 -17.843 6.411 1.00 94.75 240 ASP A N 1
ATOM 1854 C CA . ASP A 1 240 ? -36.846 -18.961 7.301 1.00 94.75 240 ASP A CA 1
ATOM 1855 C C . ASP A 1 240 ? -37.308 -20.207 6.504 1.00 94.75 240 ASP A C 1
ATOM 1857 O O . ASP A 1 240 ? -37.537 -20.129 5.287 1.00 94.75 240 ASP A O 1
ATOM 1861 N N . PRO A 1 241 ? -37.460 -21.376 7.158 1.00 91.94 241 PRO A N 1
ATOM 1862 C CA . PRO A 1 241 ? -37.901 -22.602 6.490 1.00 91.94 241 PRO A CA 1
ATOM 1863 C C . PRO A 1 241 ? -39.282 -22.509 5.820 1.00 91.94 241 PRO A C 1
ATOM 1865 O O . PRO A 1 241 ? -39.539 -23.225 4.849 1.00 91.94 241 PRO A O 1
ATOM 1868 N N . GLU A 1 242 ? -40.167 -21.623 6.288 1.00 92.81 242 GLU A N 1
ATOM 1869 C CA . GLU A 1 242 ? -41.497 -21.412 5.704 1.00 92.81 242 GLU A CA 1
ATOM 1870 C C . GLU A 1 242 ? -41.477 -20.496 4.467 1.00 92.81 242 GLU A C 1
ATOM 1872 O O . GLU A 1 242 ? -42.472 -20.428 3.724 1.00 92.81 242 GLU A O 1
ATOM 1877 N N . GLY A 1 243 ? -40.344 -19.829 4.229 1.00 94.88 243 GLY A N 1
ATOM 1878 C CA . GLY A 1 243 ? -40.109 -18.891 3.140 1.00 94.88 243 GLY A CA 1
ATOM 1879 C C . GLY A 1 243 ? -40.434 -17.440 3.491 1.00 94.88 243 GLY A C 1
ATOM 1880 O O . GLY A 1 243 ? -40.562 -16.635 2.569 1.00 94.88 243 GLY A O 1
ATOM 1881 N N . ARG A 1 244 ? -40.586 -17.084 4.775 1.00 96.81 244 ARG A N 1
ATOM 1882 C CA . ARG A 1 244 ? -40.679 -15.675 5.186 1.00 96.81 244 ARG A CA 1
ATOM 1883 C C . ARG A 1 244 ? -39.333 -15.003 4.991 1.00 96.81 244 ARG A C 1
ATOM 1885 O O . ARG A 1 244 ? -38.294 -15.538 5.371 1.00 96.81 244 ARG A O 1
ATOM 1892 N N . PHE A 1 245 ? -39.379 -13.823 4.394 1.00 97.50 245 PHE A N 1
ATOM 1893 C CA . PHE A 1 245 ? -38.216 -13.074 3.958 1.00 97.50 245 PHE A CA 1
ATOM 1894 C C . PHE A 1 245 ? -37.924 -11.926 4.923 1.00 97.50 245 PHE A C 1
ATOM 1896 O O . PHE A 1 245 ? -38.784 -11.089 5.198 1.00 97.50 245 PHE A O 1
ATOM 1903 N N . TYR A 1 246 ? -36.695 -11.885 5.423 1.00 98.00 246 TYR A N 1
ATOM 1904 C CA . TYR A 1 246 ? -36.214 -10.899 6.383 1.00 98.00 246 TYR A CA 1
ATOM 1905 C C . TYR A 1 246 ? -35.164 -10.038 5.708 1.00 98.00 246 TYR A C 1
ATOM 1907 O O . TYR A 1 246 ? -34.224 -10.576 5.133 1.00 98.00 246 TYR A O 1
ATOM 1915 N N . VAL A 1 247 ? -35.278 -8.715 5.796 1.00 96.50 247 VAL A N 1
ATOM 1916 C CA . VAL A 1 247 ? -34.303 -7.804 5.186 1.00 96.50 247 VAL A CA 1
ATOM 1917 C C . VAL A 1 247 ? -33.996 -6.620 6.087 1.00 96.50 247 VAL A C 1
ATOM 1919 O O . VAL A 1 247 ? -34.887 -5.933 6.571 1.00 96.50 247 VAL A O 1
ATOM 1922 N N . CYS A 1 248 ? -32.711 -6.353 6.277 1.00 95.50 248 CYS A N 1
ATOM 1923 C CA . CYS A 1 248 ? -32.198 -5.130 6.870 1.00 95.50 248 CYS A CA 1
ATOM 1924 C C . CYS A 1 248 ? -31.427 -4.367 5.795 1.00 95.50 248 CYS A C 1
ATOM 1926 O O . CYS A 1 248 ? -30.389 -4.839 5.335 1.00 95.50 248 CYS A O 1
ATOM 1928 N N . GLU A 1 249 ? -31.925 -3.199 5.396 1.00 92.00 249 GLU A N 1
ATOM 1929 C CA . GLU A 1 249 ? -31.254 -2.384 4.378 1.00 92.00 249 GLU A CA 1
ATOM 1930 C C . GLU A 1 249 ? -29.961 -1.737 4.894 1.00 92.00 249 GLU A C 1
ATOM 1932 O O . GLU A 1 249 ? -29.755 -1.567 6.102 1.00 92.00 249 GLU A O 1
ATOM 1937 N N . ALA A 1 250 ? -29.102 -1.323 3.966 1.00 90.00 250 ALA A N 1
ATOM 1938 C CA . ALA A 1 250 ? -27.837 -0.666 4.265 1.00 90.00 250 ALA A CA 1
ATOM 1939 C C . ALA A 1 250 ? -27.991 0.546 5.195 1.00 90.00 250 ALA A C 1
ATOM 1941 O O . ALA A 1 250 ? -28.796 1.447 4.958 1.00 90.00 250 ALA A O 1
ATOM 1942 N N . GLY A 1 251 ? -27.174 0.589 6.251 1.00 88.69 251 GLY A N 1
ATOM 1943 C CA . GLY A 1 251 ? -27.175 1.687 7.224 1.00 88.69 251 GLY A CA 1
ATOM 1944 C C . GLY A 1 251 ? -28.407 1.735 8.135 1.00 88.69 251 GLY A C 1
ATOM 1945 O O . GLY A 1 251 ? -28.482 2.618 8.986 1.00 88.69 251 GLY A O 1
ATOM 1946 N N . LYS A 1 252 ? -29.353 0.800 7.991 1.00 92.12 252 LYS A N 1
ATOM 1947 C CA . LYS A 1 252 ? -30.505 0.654 8.884 1.00 92.12 252 LYS A CA 1
ATOM 1948 C C . LYS A 1 252 ? -30.246 -0.433 9.928 1.00 92.12 252 LYS A C 1
ATOM 1950 O O . LYS A 1 252 ? -29.298 -1.211 9.830 1.00 92.12 252 LYS A O 1
ATOM 1955 N N . ARG A 1 253 ? -31.115 -0.464 10.942 1.00 93.88 253 ARG A N 1
ATOM 1956 C CA . ARG A 1 253 ? -31.192 -1.521 11.969 1.00 93.88 253 ARG A CA 1
ATOM 1957 C C . ARG A 1 253 ? -32.608 -2.069 12.160 1.00 93.88 253 ARG A C 1
ATOM 1959 O O . ARG A 1 253 ? -32.867 -2.815 13.098 1.00 93.88 253 ARG A O 1
ATOM 1966 N N . THR A 1 254 ? -33.512 -1.692 11.264 1.00 96.56 254 THR A N 1
ATOM 1967 C CA . THR A 1 254 ? -34.873 -2.213 11.209 1.00 96.56 254 THR A CA 1
ATOM 1968 C C . THR A 1 254 ? -34.901 -3.361 10.213 1.00 96.56 254 THR A C 1
ATOM 1970 O O . THR A 1 254 ? -34.612 -3.166 9.030 1.00 96.56 254 THR A O 1
ATOM 1973 N N . VAL A 1 255 ? -35.254 -4.548 10.691 1.00 97.62 255 VAL A N 1
ATOM 1974 C CA . VAL A 1 255 ? -35.509 -5.727 9.871 1.00 97.62 255 VAL A CA 1
ATOM 1975 C C . VAL A 1 255 ? -36.957 -5.677 9.408 1.00 97.62 255 VAL A C 1
ATOM 1977 O O . VAL A 1 255 ? -37.881 -5.734 10.215 1.00 97.62 255 VAL A O 1
ATOM 1980 N N . MET A 1 256 ? -37.162 -5.568 8.106 1.00 97.94 256 MET A N 1
ATOM 1981 C CA . MET A 1 256 ? -38.466 -5.670 7.466 1.00 97.94 256 MET A CA 1
ATOM 1982 C C . MET A 1 256 ? -38.782 -7.146 7.219 1.00 97.94 256 MET A C 1
ATOM 1984 O O . MET A 1 256 ? -37.905 -7.902 6.797 1.00 97.94 256 MET A O 1
ATOM 1988 N N . ILE A 1 257 ? -40.022 -7.551 7.492 1.00 97.94 257 ILE A N 1
ATOM 1989 C CA . ILE A 1 257 ? -40.460 -8.948 7.409 1.00 97.94 257 ILE A CA 1
ATOM 1990 C C . ILE A 1 257 ? -41.543 -9.056 6.343 1.00 97.94 257 ILE A C 1
ATOM 1992 O O . ILE A 1 257 ? -42.530 -8.315 6.381 1.00 97.94 257 ILE A O 1
ATOM 1996 N N . TYR A 1 258 ? -41.366 -9.993 5.420 1.00 98.06 258 TYR A N 1
ATOM 1997 C CA . TYR A 1 258 ? -42.288 -10.292 4.334 1.00 98.06 258 TYR A CA 1
ATOM 1998 C C . TYR A 1 258 ? -42.715 -11.758 4.401 1.00 98.06 258 TYR A C 1
ATOM 2000 O O . TYR A 1 258 ? -41.950 -12.627 4.821 1.00 98.06 258 TYR A O 1
ATOM 2008 N N . ASP A 1 259 ? -43.950 -12.045 4.002 1.00 96.50 259 ASP A N 1
ATOM 2009 C CA . ASP A 1 259 ? -44.385 -13.417 3.764 1.00 96.50 259 ASP A CA 1
ATOM 2010 C C . ASP A 1 259 ? -43.733 -14.010 2.500 1.00 96.50 259 ASP A C 1
ATOM 2012 O O . ASP A 1 259 ? -43.003 -13.339 1.765 1.00 96.50 259 ASP A O 1
ATOM 2016 N N . ALA A 1 260 ? -44.005 -15.289 2.238 1.00 93.94 260 ALA A N 1
ATOM 2017 C CA . ALA A 1 260 ? -43.461 -15.999 1.081 1.00 93.94 260 ALA A CA 1
ATOM 2018 C C . ALA A 1 260 ? -43.933 -15.437 -0.277 1.00 93.94 260 ALA A C 1
ATOM 2020 O O . ALA A 1 260 ? -43.290 -15.694 -1.297 1.00 93.94 260 ALA A O 1
ATOM 2021 N N . ASP A 1 261 ? -45.017 -14.655 -0.293 1.00 93.94 261 ASP A N 1
ATOM 2022 C CA . ASP A 1 261 ? -45.571 -14.008 -1.486 1.00 93.94 261 ASP A CA 1
ATOM 2023 C C . ASP A 1 261 ? -45.031 -12.575 -1.674 1.00 93.94 261 ASP A C 1
ATOM 2025 O O . ASP A 1 261 ? -45.463 -11.863 -2.583 1.00 93.94 261 ASP A O 1
ATOM 2029 N N . GLY A 1 262 ? -44.104 -12.131 -0.817 1.00 94.00 262 GLY A N 1
ATOM 2030 C CA . GLY A 1 262 ? -43.500 -10.802 -0.877 1.00 94.00 262 GLY A CA 1
ATOM 2031 C C . GLY A 1 262 ? -44.361 -9.696 -0.259 1.00 94.00 262 GLY A C 1
ATOM 2032 O O . GLY A 1 262 ? -44.079 -8.516 -0.471 1.00 94.00 262 GLY A O 1
ATOM 2033 N N . ARG A 1 263 ? -45.406 -10.019 0.515 1.00 96.44 263 ARG A N 1
ATOM 2034 C CA . ARG A 1 263 ? -46.196 -9.008 1.237 1.00 96.44 263 ARG A CA 1
ATOM 2035 C C . ARG A 1 263 ? -45.556 -8.714 2.582 1.00 96.44 263 ARG A C 1
ATOM 2037 O O . ARG A 1 263 ? -45.253 -9.626 3.343 1.00 96.44 263 ARG A O 1
ATOM 2044 N N . GLN A 1 264 ? -45.380 -7.436 2.904 1.00 97.00 264 GLN A N 1
ATOM 2045 C CA . GLN A 1 264 ? -44.825 -7.042 4.195 1.00 97.00 264 GLN A CA 1
ATOM 2046 C C . GLN A 1 264 ? -45.800 -7.405 5.326 1.00 97.00 264 GLN A C 1
ATOM 2048 O O . GLN A 1 264 ? -46.948 -6.965 5.326 1.00 97.00 264 GLN A O 1
ATOM 2053 N N . THR A 1 265 ? -45.332 -8.177 6.302 1.00 97.69 265 THR A N 1
ATOM 2054 C CA . THR A 1 265 ? -46.122 -8.650 7.449 1.00 97.69 265 THR A CA 1
ATOM 2055 C C . THR A 1 265 ? -45.673 -8.048 8.774 1.00 97.69 265 THR A C 1
ATOM 2057 O O . THR A 1 265 ? -46.430 -8.075 9.743 1.00 97.69 265 THR A O 1
ATOM 2060 N N . GLY A 1 266 ? -44.476 -7.462 8.836 1.00 96.88 266 GLY A N 1
ATOM 2061 C CA . GLY A 1 266 ? -43.977 -6.870 10.069 1.00 96.88 266 GLY A CA 1
ATOM 2062 C C . GLY A 1 266 ? -42.675 -6.100 9.913 1.00 96.88 266 GLY A C 1
ATOM 2063 O O . GLY A 1 266 ? -42.152 -5.910 8.812 1.00 96.88 266 GLY A O 1
ATOM 2064 N N . LYS A 1 267 ? -42.173 -5.637 11.056 1.00 97.38 267 LYS A N 1
ATOM 2065 C CA . LYS A 1 267 ? -40.844 -5.050 11.211 1.00 97.38 267 LYS A CA 1
ATOM 2066 C C . LYS A 1 267 ? -40.316 -5.317 12.618 1.00 97.38 267 LYS A C 1
ATOM 2068 O O . LYS A 1 267 ? -41.114 -5.474 13.541 1.00 97.38 267 LYS A O 1
ATOM 2073 N N . LEU A 1 268 ? -38.999 -5.309 12.770 1.00 97.50 268 LEU A N 1
ATOM 2074 C CA . LEU A 1 268 ? -38.312 -5.493 14.040 1.00 97.50 268 LEU A CA 1
ATOM 2075 C C . LEU A 1 268 ? -37.111 -4.550 14.140 1.00 97.50 268 LEU A C 1
ATOM 2077 O O . LEU A 1 268 ? -36.261 -4.544 13.255 1.00 97.50 268 LEU A O 1
ATOM 2081 N N . ASP A 1 269 ? -37.026 -3.767 15.212 1.00 97.06 269 ASP A N 1
ATOM 2082 C CA . ASP A 1 269 ? -35.916 -2.840 15.445 1.00 97.06 269 ASP A CA 1
ATOM 2083 C C . ASP A 1 269 ? -34.840 -3.501 16.322 1.00 97.06 269 ASP A C 1
ATOM 2085 O O . ASP A 1 269 ? -35.136 -3.989 17.410 1.00 97.06 269 ASP A O 1
ATOM 2089 N N . LEU A 1 270 ? -33.586 -3.522 15.855 1.00 96.81 270 LEU A N 1
ATOM 2090 C CA . LEU A 1 270 ? -32.464 -4.135 16.574 1.00 96.81 270 LEU A CA 1
ATOM 2091 C C . LEU A 1 270 ? -31.639 -3.079 17.336 1.00 96.81 270 LEU A C 1
ATOM 2093 O O . LEU A 1 270 ? -31.201 -2.093 16.728 1.00 96.81 270 LEU A O 1
ATOM 2097 N N . PRO A 1 271 ? -31.323 -3.279 18.630 1.00 95.31 271 PRO A N 1
ATOM 2098 C CA . PRO A 1 271 ? -30.573 -2.306 19.430 1.00 95.31 271 PRO A CA 1
ATOM 2099 C C . PRO A 1 271 ? -29.103 -2.213 18.996 1.00 95.31 271 PRO A C 1
ATOM 2101 O O . PRO A 1 271 ? -28.534 -3.207 18.557 1.00 95.31 271 PRO A O 1
ATOM 2104 N N . GLY A 1 272 ? -28.473 -1.040 19.131 1.00 90.94 272 GLY A N 1
ATOM 2105 C CA . GLY A 1 272 ? -27.077 -0.769 18.738 1.00 90.94 272 GLY A CA 1
ATOM 2106 C C . GLY A 1 272 ? -26.954 0.357 17.702 1.00 90.94 272 GLY A C 1
ATOM 2107 O O . GLY A 1 272 ? -27.961 0.893 17.249 1.00 90.94 272 GLY A O 1
ATOM 2108 N N . ASP A 1 273 ? -25.729 0.726 17.324 1.00 88.94 273 ASP A N 1
ATOM 2109 C CA . ASP A 1 273 ? -25.440 1.838 16.399 1.00 88.94 273 ASP A CA 1
ATOM 2110 C C . ASP A 1 273 ? -24.611 1.433 15.167 1.00 88.94 273 ASP A C 1
ATOM 2112 O O . ASP A 1 273 ? -24.559 2.169 14.181 1.00 88.94 273 ASP A O 1
ATOM 2116 N N . GLN A 1 274 ? -23.998 0.248 15.183 1.00 89.00 274 GLN A N 1
ATOM 2117 C CA . GLN A 1 274 ? -23.161 -0.214 14.079 1.00 89.00 274 GLN A CA 1
ATOM 2118 C C . GLN A 1 274 ? -24.003 -0.667 12.872 1.00 89.00 274 GLN A C 1
ATOM 2120 O O . GLN A 1 274 ? -25.002 -1.369 13.053 1.00 89.00 274 GLN A O 1
ATOM 2125 N N . PRO A 1 275 ? -23.621 -0.324 11.628 1.00 89.56 275 PRO A N 1
ATOM 2126 C CA . PRO A 1 275 ? -24.300 -0.828 10.437 1.00 89.56 275 PRO A CA 1
ATOM 2127 C C . PRO A 1 275 ? -24.175 -2.349 10.312 1.00 89.56 275 PRO A C 1
ATOM 2129 O O . PRO A 1 275 ? -23.076 -2.895 10.403 1.00 89.56 275 PRO A O 1
ATOM 2132 N N . ILE A 1 276 ? -25.292 -3.026 10.054 1.00 92.44 276 ILE A N 1
ATOM 2133 C CA . ILE A 1 276 ? -25.315 -4.470 9.796 1.00 92.44 276 ILE A CA 1
ATOM 2134 C C . ILE A 1 276 ? -24.681 -4.754 8.430 1.00 92.44 276 ILE A C 1
ATOM 2136 O O . ILE A 1 276 ? -24.909 -4.015 7.474 1.00 92.44 276 ILE A O 1
ATOM 2140 N N . THR A 1 277 ? -23.882 -5.816 8.342 1.00 90.94 277 THR A N 1
ATOM 2141 C CA . THR A 1 277 ? -23.253 -6.284 7.097 1.00 90.94 277 THR A CA 1
ATOM 2142 C C . THR A 1 277 ? -23.790 -7.620 6.613 1.00 90.94 277 THR A C 1
ATOM 2144 O O . THR A 1 277 ? -23.717 -7.890 5.424 1.00 90.94 277 THR A O 1
ATOM 2147 N N . HIS A 1 278 ? -24.325 -8.454 7.508 1.00 92.44 278 HIS A N 1
ATOM 2148 C CA . HIS A 1 278 ? -25.041 -9.677 7.151 1.00 92.44 278 HIS A CA 1
ATOM 2149 C C . HIS A 1 278 ? -26.144 -9.950 8.156 1.00 92.44 278 HIS A C 1
ATOM 2151 O O . HIS A 1 278 ? -26.037 -9.579 9.323 1.00 92.44 278 HIS A O 1
ATOM 2157 N N . LEU A 1 279 ? -27.167 -10.662 7.695 1.00 95.12 279 LEU A N 1
ATOM 2158 C CA . LEU A 1 279 ? -28.274 -11.145 8.503 1.00 95.12 279 LEU A CA 1
ATOM 2159 C C . LEU A 1 279 ? -28.502 -12.623 8.181 1.00 95.12 279 LEU A C 1
ATOM 2161 O O . LEU A 1 279 ? -28.432 -13.018 7.011 1.00 95.12 279 LEU A O 1
ATOM 2165 N N . ARG A 1 280 ? -28.736 -13.423 9.221 1.00 96.62 280 ARG A N 1
ATOM 2166 C CA . ARG A 1 280 ? -29.216 -14.802 9.144 1.00 96.62 280 ARG A CA 1
ATOM 2167 C C . ARG A 1 280 ? -30.311 -15.045 10.179 1.00 96.62 280 ARG A C 1
ATOM 2169 O O . ARG A 1 280 ? -30.253 -14.487 11.271 1.00 96.62 280 ARG A O 1
ATOM 2176 N N . VAL A 1 281 ? -31.291 -15.871 9.844 1.00 97.06 281 VAL A N 1
ATOM 2177 C CA . VAL A 1 281 ? -32.365 -16.316 10.735 1.00 97.06 281 VAL A CA 1
ATOM 2178 C C . VAL A 1 281 ? -32.128 -17.785 11.065 1.00 97.06 281 VAL A C 1
ATOM 2180 O O . VAL A 1 281 ? -31.886 -18.605 10.186 1.00 97.06 281 VAL A O 1
ATOM 2183 N N . SER A 1 282 ? -32.157 -18.131 12.350 1.00 95.75 282 SER A N 1
ATOM 2184 C CA . SER A 1 282 ? -31.947 -19.507 12.809 1.00 95.75 282 SER A CA 1
ATOM 2185 C C . SER A 1 282 ? -32.802 -19.774 14.038 1.00 95.75 282 SER A C 1
ATOM 2187 O O . SER A 1 282 ? -32.526 -19.257 15.121 1.00 95.75 282 SER A O 1
ATOM 2189 N N . GLY A 1 283 ? -33.844 -20.589 13.870 1.00 95.25 283 GLY A N 1
ATOM 2190 C CA . GLY A 1 283 ? -34.811 -20.854 14.932 1.00 95.25 283 GLY A CA 1
ATOM 2191 C C . GLY A 1 283 ? -35.539 -19.578 15.354 1.00 95.25 283 GLY A C 1
ATOM 2192 O O . GLY A 1 283 ? -36.169 -18.919 14.533 1.00 95.25 283 GLY A O 1
ATOM 2193 N N . ASP A 1 284 ? -35.445 -19.228 16.633 1.00 96.88 284 ASP A N 1
ATOM 2194 C CA . ASP A 1 284 ? -36.061 -18.038 17.224 1.00 96.88 284 ASP A CA 1
ATOM 2195 C C . ASP A 1 284 ? -35.094 -16.842 17.322 1.00 96.88 284 ASP A C 1
ATOM 2197 O O . ASP A 1 284 ? -35.330 -15.914 18.101 1.00 96.88 284 ASP A O 1
ATOM 2201 N N . GLU A 1 285 ? -34.011 -16.846 16.538 1.00 98.00 285 GLU A N 1
ATOM 2202 C CA . GLU A 1 285 ? -32.959 -15.828 16.570 1.00 98.00 285 GLU A CA 1
ATOM 2203 C C . GLU A 1 285 ? -32.713 -15.170 15.206 1.00 98.00 285 GLU A C 1
ATOM 2205 O O . GLU A 1 285 ? -32.743 -15.819 14.158 1.00 98.00 285 GLU A O 1
ATOM 2210 N N . ILE A 1 286 ? -32.363 -13.883 15.249 1.00 97.81 286 ILE A N 1
ATOM 2211 C CA . ILE A 1 286 ? -31.676 -13.165 14.174 1.00 97.81 286 ILE A CA 1
ATOM 2212 C C . ILE A 1 286 ? -30.206 -13.031 14.558 1.00 97.81 286 ILE A C 1
ATOM 2214 O O . ILE A 1 286 ? -29.875 -12.456 15.594 1.00 97.81 286 ILE A O 1
ATOM 2218 N N . ILE A 1 287 ? -29.319 -13.518 13.701 1.00 97.94 287 ILE A N 1
ATOM 2219 C CA . ILE A 1 287 ? -27.875 -13.390 13.834 1.00 97.94 287 ILE A CA 1
ATOM 2220 C C . ILE A 1 287 ? -27.406 -12.345 12.833 1.00 97.94 287 ILE A C 1
ATOM 2222 O O . ILE A 1 287 ? -27.722 -12.426 11.646 1.00 97.94 287 ILE A O 1
ATOM 2226 N N . VAL A 1 288 ? -26.631 -11.371 13.297 1.00 96.12 288 VAL A N 1
ATOM 2227 C CA . VAL A 1 288 ? -26.054 -10.347 12.427 1.00 96.12 288 VAL A CA 1
ATOM 2228 C C . VAL A 1 288 ? -24.554 -10.244 12.618 1.00 96.12 288 VAL A C 1
ATOM 2230 O O . VAL A 1 288 ? -24.047 -10.397 13.728 1.00 96.12 288 VAL A O 1
ATOM 2233 N N . SER A 1 289 ? -23.851 -9.914 11.542 1.00 93.94 289 SER A N 1
ATOM 2234 C CA . SER A 1 289 ? -22.484 -9.398 11.612 1.00 93.94 289 SER A CA 1
ATOM 2235 C C . SER A 1 289 ? -22.478 -7.908 11.294 1.00 93.94 289 SER A C 1
ATOM 2237 O O . SER A 1 289 ? -23.395 -7.388 10.652 1.00 93.94 289 SER A O 1
ATOM 2239 N N . HIS A 1 290 ? -21.411 -7.227 11.681 1.00 90.75 290 HIS A N 1
ATOM 2240 C CA . HIS A 1 290 ? -21.119 -5.854 11.278 1.00 90.75 290 HIS A CA 1
ATOM 2241 C C . HIS A 1 290 ? -19.607 -5.682 11.100 1.00 90.75 290 HIS A C 1
ATOM 2243 O O . HIS A 1 290 ? -18.845 -6.595 11.411 1.00 90.75 290 HIS A O 1
ATOM 2249 N N . GLN A 1 291 ? -19.156 -4.537 10.584 1.00 86.88 291 GLN A N 1
ATOM 2250 C CA . GLN A 1 291 ? -17.723 -4.228 10.551 1.00 86.88 291 GLN A CA 1
ATOM 2251 C C . GLN A 1 291 ? -17.275 -3.764 11.942 1.00 86.88 291 GLN A C 1
ATOM 2253 O O . GLN A 1 291 ? -17.360 -2.577 12.252 1.00 86.88 291 GLN A O 1
ATOM 2258 N N . SER A 1 292 ? -16.799 -4.695 12.769 1.00 89.69 292 SER A N 1
ATOM 2259 C CA . SER A 1 292 ? -16.252 -4.394 14.095 1.00 89.69 292 SER A CA 1
ATOM 2260 C C . SER A 1 292 ? -14.836 -4.938 14.232 1.00 89.69 292 SER A C 1
ATOM 2262 O O . SER A 1 292 ? -14.573 -6.075 13.840 1.00 89.69 292 SER A O 1
ATOM 2264 N N . PRO A 1 293 ? -13.904 -4.168 14.817 1.00 88.44 293 PRO A N 1
ATOM 2265 C CA . PRO A 1 293 ? -12.555 -4.662 15.051 1.00 88.44 293 PRO A CA 1
ATOM 2266 C C . PRO A 1 293 ? -12.511 -5.771 16.109 1.00 88.44 293 PRO A C 1
ATOM 2268 O O . PRO A 1 293 ? -11.532 -6.505 16.146 1.00 88.44 293 PRO A O 1
ATOM 2271 N N . THR A 1 294 ? -13.532 -5.895 16.966 1.00 91.50 294 THR A N 1
ATOM 2272 C CA . THR A 1 294 ? -13.534 -6.834 18.100 1.00 91.50 294 THR A CA 1
ATOM 2273 C C . THR A 1 294 ? -14.692 -7.823 18.084 1.00 91.50 294 THR A C 1
ATOM 2275 O O . THR A 1 294 ? -14.580 -8.878 18.692 1.00 91.50 294 THR A O 1
ATOM 2278 N N . GLU A 1 295 ? -15.807 -7.512 17.429 1.00 93.81 295 GLU A N 1
ATOM 2279 C CA . GLU A 1 295 ? -17.042 -8.297 17.523 1.00 93.81 295 GLU A CA 1
ATOM 2280 C C . GLU A 1 295 ? -17.310 -9.097 16.248 1.00 93.81 295 GLU A C 1
ATOM 2282 O O . GLU A 1 295 ? -17.359 -8.524 15.160 1.00 93.81 295 GLU A O 1
ATOM 2287 N N . LEU A 1 296 ? -17.493 -10.414 16.397 1.00 94.88 296 LEU A N 1
ATOM 2288 C CA . LEU A 1 296 ? -17.763 -11.363 15.314 1.00 94.88 296 LEU A CA 1
ATOM 2289 C C . LEU A 1 296 ? -19.214 -11.291 14.838 1.00 94.88 296 LEU A C 1
ATOM 2291 O O . LEU A 1 296 ? -19.467 -11.165 13.638 1.00 94.88 296 LEU A O 1
ATOM 2295 N N . PHE A 1 297 ? -20.156 -11.384 15.776 1.00 96.12 297 PHE A N 1
ATOM 2296 C CA . PHE A 1 297 ? -21.592 -11.345 15.509 1.00 96.12 297 PHE A CA 1
ATOM 2297 C C . PHE A 1 297 ? -22.392 -11.006 16.773 1.00 96.12 297 PHE A C 1
ATOM 2299 O O . PHE A 1 297 ? -21.906 -11.180 17.894 1.00 96.12 297 PHE A O 1
ATOM 2306 N N . ARG A 1 298 ? -23.660 -10.628 16.573 1.00 97.06 298 ARG A N 1
ATOM 2307 C CA . ARG A 1 298 ? -24.705 -10.505 17.606 1.00 97.06 298 ARG A CA 1
ATOM 2308 C C . ARG A 1 298 ? -25.885 -11.393 17.296 1.00 97.06 298 ARG A C 1
ATOM 2310 O O . ARG A 1 298 ? -26.165 -11.674 16.132 1.00 97.06 298 ARG A O 1
ATOM 2317 N N . ARG A 1 299 ? -26.587 -11.791 18.348 1.00 97.94 299 ARG A N 1
ATOM 2318 C CA . ARG A 1 299 ? -27.831 -12.546 18.293 1.00 97.94 299 ARG A CA 1
ATOM 2319 C C . ARG A 1 299 ? -28.935 -11.714 18.917 1.00 97.94 299 ARG A C 1
ATOM 2321 O O . ARG A 1 299 ? -28.755 -11.142 19.986 1.00 97.94 299 ARG A O 1
ATOM 2328 N N . TYR A 1 300 ? -30.085 -11.697 18.271 1.00 98.19 300 TYR A N 1
ATOM 2329 C CA . TYR A 1 300 ? -31.284 -11.034 18.754 1.00 98.19 300 TYR A CA 1
ATOM 2330 C C . TYR A 1 300 ? -32.442 -12.016 18.738 1.00 98.19 300 TYR A C 1
ATOM 2332 O O . TYR A 1 300 ? -32.514 -12.874 17.860 1.00 98.19 300 TYR A O 1
ATOM 2340 N N . ALA A 1 301 ? -33.360 -11.898 19.687 1.00 98.06 301 ALA A N 1
ATOM 2341 C CA . ALA A 1 301 ? -34.603 -12.650 19.650 1.00 98.06 301 ALA A CA 1
ATOM 2342 C C . ALA A 1 301 ? -35.436 -12.227 18.429 1.00 98.06 301 ALA A C 1
ATOM 2344 O O . ALA A 1 301 ? -35.649 -11.041 18.188 1.00 98.06 301 ALA A O 1
ATOM 2345 N N . LEU A 1 302 ? -35.943 -13.195 17.669 1.00 97.06 302 LEU A N 1
ATOM 2346 C CA . LEU A 1 302 ? -36.764 -12.948 16.482 1.00 97.06 302 LEU A CA 1
ATOM 2347 C C . LEU A 1 302 ? -38.121 -12.312 16.827 1.00 97.06 302 LEU A C 1
ATOM 2349 O O . LEU A 1 302 ? -38.712 -11.626 15.998 1.00 97.06 302 LEU A O 1
ATOM 2353 N N . GLN A 1 303 ? -38.618 -12.548 18.045 1.00 96.69 303 GLN A N 1
ATOM 2354 C CA . GLN A 1 303 ? -39.928 -12.079 18.500 1.00 96.69 303 GLN A CA 1
ATOM 2355 C C . GLN A 1 303 ? -39.964 -10.568 18.768 1.00 96.69 303 GLN A C 1
ATOM 2357 O O . GLN A 1 303 ? -40.939 -9.913 18.406 1.00 96.69 303 GLN A O 1
ATOM 2362 N N . ASP A 1 304 ? -38.938 -10.030 19.427 1.00 96.62 304 ASP A N 1
ATOM 2363 C CA . ASP A 1 304 ? -38.937 -8.665 19.971 1.00 96.62 304 ASP A CA 1
ATOM 2364 C C . ASP A 1 304 ? -37.612 -7.909 19.777 1.00 96.62 304 ASP A C 1
ATOM 2366 O O . ASP A 1 304 ? -37.521 -6.734 20.130 1.00 96.62 304 ASP A O 1
ATOM 2370 N N . GLY A 1 305 ? -36.594 -8.541 19.184 1.00 97.12 305 GLY A N 1
ATOM 2371 C CA . GLY A 1 305 ? -35.298 -7.919 18.914 1.00 97.12 305 GLY A CA 1
ATOM 2372 C C . GLY A 1 305 ? -34.398 -7.797 20.141 1.00 97.12 305 GLY A C 1
ATOM 2373 O O . GLY A 1 305 ? -33.361 -7.136 20.057 1.00 97.12 305 GLY A O 1
ATOM 2374 N N . ALA A 1 306 ? -34.751 -8.420 21.271 1.00 97.56 306 ALA A N 1
ATOM 2375 C CA . ALA A 1 306 ? -33.939 -8.383 22.484 1.00 97.56 306 ALA A CA 1
ATOM 2376 C C . ALA A 1 306 ? -32.537 -8.974 22.244 1.00 97.56 306 ALA A C 1
ATOM 2378 O O . ALA A 1 306 ? -32.406 -10.038 21.636 1.00 97.56 306 ALA A O 1
ATOM 2379 N N . ASP A 1 307 ? -31.489 -8.296 22.730 1.00 97.19 307 ASP A N 1
ATOM 2380 C CA . ASP A 1 307 ? -30.097 -8.760 22.618 1.00 97.19 307 ASP A CA 1
ATOM 2381 C C . ASP A 1 307 ? -29.899 -10.070 23.401 1.00 97.19 307 ASP A C 1
ATOM 2383 O O . ASP A 1 307 ? -30.161 -10.143 24.602 1.00 97.19 307 ASP A O 1
ATOM 2387 N N . ARG A 1 308 ? -29.429 -11.110 22.706 1.00 97.31 308 ARG A N 1
ATOM 2388 C CA . ARG A 1 308 ? -29.087 -12.435 23.250 1.00 97.31 308 ARG A CA 1
ATOM 2389 C C . ARG A 1 308 ? -27.571 -12.643 23.362 1.00 97.31 308 ARG A C 1
ATOM 2391 O O . ARG A 1 308 ? -27.100 -13.768 23.547 1.00 97.31 308 ARG A O 1
ATOM 2398 N N . GLY A 1 309 ? -26.797 -11.568 23.257 1.00 95.81 309 GLY A N 1
ATOM 2399 C CA . GLY A 1 309 ? -25.344 -11.578 23.286 1.00 95.81 309 GLY A CA 1
ATOM 2400 C C . GLY A 1 309 ? -24.736 -11.880 21.920 1.00 95.81 309 GLY A C 1
ATOM 2401 O O . GLY A 1 309 ? -25.367 -11.768 20.871 1.00 95.81 309 GLY A O 1
ATOM 2402 N N . GLY A 1 310 ? -23.466 -12.258 21.920 1.00 95.00 310 GLY A N 1
ATOM 2403 C CA . GLY A 1 310 ? -22.699 -12.471 20.701 1.00 95.00 310 GLY A CA 1
ATOM 2404 C C . GLY A 1 310 ? -21.329 -13.045 21.011 1.00 95.00 310 GLY A C 1
ATOM 2405 O O . GLY A 1 310 ? -21.059 -13.430 22.148 1.00 95.00 310 GLY A O 1
ATOM 2406 N N . ALA A 1 311 ? -20.464 -13.072 20.006 1.00 95.81 311 ALA A N 1
ATOM 2407 C CA . ALA A 1 311 ? -19.075 -13.465 20.178 1.00 95.81 311 ALA A CA 1
ATOM 2408 C C . ALA A 1 311 ? -18.141 -12.346 19.728 1.00 95.81 311 ALA A C 1
ATOM 2410 O O . ALA A 1 311 ? -18.414 -11.633 18.761 1.00 95.81 311 ALA A O 1
ATOM 2411 N N . SER A 1 312 ? -17.000 -12.254 20.397 1.00 93.81 312 SER A N 1
ATOM 2412 C CA . SER A 1 312 ? -15.895 -11.372 20.031 1.00 93.81 312 SER A CA 1
ATOM 2413 C C . SER A 1 312 ? -14.716 -12.193 19.541 1.00 93.81 312 SER A C 1
ATOM 2415 O O . SER A 1 312 ? -14.587 -13.368 19.891 1.00 93.81 312 SER A O 1
ATOM 2417 N N . ILE A 1 313 ? -13.835 -11.586 18.752 1.00 92.06 313 ILE A N 1
ATOM 2418 C CA . ILE A 1 313 ? -12.528 -12.181 18.488 1.00 92.06 313 ILE A CA 1
ATOM 2419 C C . ILE A 1 313 ? -11.717 -12.254 19.782 1.00 92.06 313 ILE A C 1
ATOM 2421 O O . ILE A 1 313 ? -11.926 -11.475 20.711 1.00 92.06 313 ILE A O 1
ATOM 2425 N N . SER A 1 314 ? -10.760 -13.168 19.829 1.00 90.25 314 SER A N 1
ATOM 2426 C CA . SER A 1 314 ? -9.617 -13.026 20.723 1.00 90.25 314 SER A CA 1
ATOM 2427 C C . SER A 1 314 ? -8.765 -11.879 20.187 1.00 90.25 314 SER A C 1
ATOM 2429 O O . SER A 1 314 ? -8.357 -11.905 19.022 1.00 90.25 314 SER A O 1
ATOM 2431 N N . PHE A 1 315 ? -8.536 -10.848 20.994 1.00 92.50 315 PHE A N 1
ATOM 2432 C CA . PHE A 1 315 ? -7.753 -9.692 20.579 1.00 92.50 315 PHE A CA 1
ATOM 2433 C C . PHE A 1 315 ? -6.870 -9.172 21.697 1.00 92.50 315 PHE A C 1
ATOM 2435 O O . PHE A 1 315 ? -7.069 -9.467 22.874 1.00 92.50 315 PHE A O 1
ATOM 2442 N N . GLU A 1 316 ? -5.922 -8.348 21.286 1.00 94.31 316 GLU A N 1
ATOM 2443 C CA . GLU A 1 316 ? -5.178 -7.465 22.164 1.00 94.31 316 GLU A CA 1
ATOM 2444 C C . GLU A 1 316 ? -5.447 -6.029 21.741 1.00 94.31 316 GLU A C 1
ATOM 2446 O O . GLU A 1 316 ? -5.626 -5.737 20.552 1.00 94.31 316 GLU A O 1
ATOM 2451 N N . ARG A 1 317 ? -5.527 -5.134 22.718 1.00 96.31 317 ARG A N 1
ATOM 2452 C CA . ARG A 1 317 ? -5.829 -3.725 22.500 1.00 96.31 317 ARG A CA 1
ATOM 2453 C C . ARG A 1 317 ? -4.703 -2.879 23.067 1.00 96.31 317 ARG A C 1
ATOM 2455 O O . ARG A 1 317 ? -4.453 -2.884 24.267 1.00 96.31 317 ARG A O 1
ATOM 2462 N N . LEU A 1 318 ? -4.072 -2.110 22.189 1.00 97.12 318 LEU A N 1
ATOM 2463 C CA . LEU A 1 318 ? -3.107 -1.078 22.540 1.00 97.12 318 LEU A CA 1
ATOM 2464 C C . LEU A 1 318 ? -3.804 0.282 22.475 1.00 97.12 318 LEU A C 1
ATOM 2466 O O . LEU A 1 318 ? -4.376 0.634 21.443 1.00 97.12 318 LEU A O 1
ATOM 2470 N N . VAL A 1 319 ? -3.747 1.051 23.560 1.00 98.06 319 VAL A N 1
ATOM 2471 C CA . VAL A 1 319 ? -4.291 2.411 23.650 1.00 98.06 319 VAL A CA 1
ATOM 2472 C C . VAL A 1 319 ? -3.196 3.353 24.117 1.00 98.06 319 VAL A C 1
ATOM 2474 O O . VAL A 1 319 ? -2.473 3.048 25.060 1.00 98.06 319 VAL A O 1
ATOM 2477 N N . VAL A 1 320 ? -3.093 4.521 23.492 1.00 98.25 320 VAL A N 1
ATOM 2478 C CA . VAL A 1 320 ? -2.182 5.585 23.931 1.00 98.25 320 VAL A CA 1
ATOM 2479 C C . VAL A 1 320 ? -2.980 6.860 24.146 1.00 98.25 320 VAL A C 1
ATOM 2481 O O . VAL A 1 320 ? -3.777 7.230 23.280 1.00 98.25 320 VAL A O 1
ATOM 2484 N N . ARG A 1 321 ? -2.772 7.526 25.285 1.00 98.38 321 ARG A N 1
ATOM 2485 C CA . ARG A 1 321 ? -3.433 8.792 25.633 1.00 98.38 321 ARG A CA 1
ATOM 2486 C C . ARG A 1 321 ? -2.424 9.882 25.961 1.00 98.38 321 ARG A C 1
ATOM 2488 O O . ARG A 1 321 ? -1.452 9.632 26.675 1.00 98.38 321 ARG A O 1
ATOM 2495 N N . TYR A 1 322 ? -2.672 11.091 25.463 1.00 97.94 322 TYR A N 1
ATOM 2496 C CA . TYR A 1 322 ? -1.919 12.293 25.828 1.00 97.94 322 TYR A CA 1
ATOM 2497 C C . TYR A 1 322 ? -2.753 13.575 25.603 1.00 97.94 322 TYR A C 1
ATOM 2499 O O . TYR A 1 322 ? -3.709 13.553 24.828 1.00 97.94 322 TYR A O 1
ATOM 2507 N N . PRO A 1 323 ? -2.423 14.711 26.253 1.00 96.25 323 PRO A N 1
ATOM 2508 C CA . PRO A 1 323 ? -3.339 15.850 26.372 1.00 96.25 323 PRO A CA 1
ATOM 2509 C C . PRO A 1 323 ? -3.749 16.520 25.060 1.00 96.25 323 PRO A C 1
ATOM 2511 O O . PRO A 1 323 ? -4.878 16.979 24.945 1.00 96.25 323 PRO A O 1
ATOM 2514 N N . SER A 1 324 ? -2.835 16.650 24.093 1.00 96.88 324 SER A N 1
ATOM 2515 C CA . SER A 1 324 ? -3.131 17.305 22.813 1.00 96.88 324 SER A CA 1
ATOM 2516 C C . SER A 1 324 ? -2.069 17.013 21.741 1.00 96.88 324 SER A C 1
ATOM 2518 O O . SER A 1 324 ? -0.973 16.542 22.051 1.00 96.88 324 SER A O 1
ATOM 2520 N N . HIS A 1 325 ? -2.362 17.350 20.478 1.00 97.12 325 HIS A N 1
ATOM 2521 C CA . HIS A 1 325 ? -1.393 17.327 19.370 1.00 97.12 325 HIS A CA 1
ATOM 2522 C C . HIS A 1 325 ? -0.384 18.491 19.384 1.00 97.12 325 HIS A C 1
ATOM 2524 O O . HIS A 1 325 ? 0.489 18.525 18.518 1.00 97.12 325 HIS A O 1
ATOM 2530 N N . VAL A 1 326 ? -0.499 19.450 20.309 1.00 97.75 326 VAL A N 1
ATOM 2531 C CA . VAL A 1 326 ? 0.394 20.614 20.415 1.00 97.75 326 VAL A CA 1
ATOM 2532 C C . VAL A 1 326 ? 1.108 20.583 21.763 1.00 97.75 326 VAL A C 1
ATOM 2534 O O . VAL A 1 326 ? 0.477 20.645 22.815 1.00 97.75 326 VAL A O 1
ATOM 2537 N N . TRP A 1 327 ? 2.429 20.471 21.740 1.00 98.19 327 TRP A N 1
ATOM 2538 C CA . TRP A 1 327 ? 3.274 20.379 22.930 1.00 98.19 327 TRP A CA 1
ATOM 2539 C C . TRP A 1 327 ? 4.130 21.634 23.070 1.00 98.19 327 TRP A C 1
ATOM 2541 O O . TRP A 1 327 ? 4.443 22.283 22.073 1.00 98.19 327 TRP A O 1
ATOM 2551 N N . THR A 1 328 ? 4.560 21.958 24.288 1.00 98.38 328 THR A N 1
ATOM 2552 C CA . THR A 1 328 ? 5.545 23.025 24.509 1.00 98.38 328 THR A CA 1
ATOM 2553 C C . THR A 1 328 ? 6.944 22.428 24.631 1.00 98.38 328 THR A C 1
ATOM 2555 O O . THR A 1 328 ? 7.123 21.408 25.297 1.00 98.38 328 THR A O 1
ATOM 2558 N N . THR A 1 329 ? 7.956 23.048 24.019 1.00 98.12 329 THR A N 1
ATOM 2559 C CA . THR A 1 329 ? 9.347 22.562 24.058 1.00 98.12 329 THR A CA 1
ATOM 2560 C C . THR A 1 329 ? 9.803 22.278 25.489 1.00 98.12 329 THR A C 1
ATOM 2562 O O . THR A 1 329 ? 9.737 23.155 26.353 1.00 98.12 329 THR A O 1
ATOM 2565 N N . GLY A 1 330 ? 10.283 21.060 25.743 1.00 97.81 330 GLY A N 1
ATOM 2566 C CA . GLY A 1 330 ? 10.808 20.645 27.044 1.00 97.81 330 GLY A CA 1
ATOM 2567 C C . GLY A 1 330 ? 9.784 20.479 28.175 1.00 97.81 330 GLY A C 1
ATOM 2568 O O . GLY A 1 330 ? 10.191 20.099 29.279 1.00 97.81 330 GLY A O 1
ATOM 2569 N N . GLU A 1 331 ? 8.494 20.725 27.941 1.00 97.69 331 GLU A N 1
ATOM 2570 C CA . GLU A 1 331 ? 7.420 20.534 28.923 1.00 97.69 331 GLU A CA 1
ATOM 2571 C C . GLU A 1 331 ? 7.254 19.053 29.292 1.00 97.69 331 GLU A C 1
ATOM 2573 O O . GLU A 1 331 ? 7.530 18.162 28.487 1.00 97.69 331 GLU A O 1
ATOM 2578 N N . ARG A 1 332 ? 6.826 18.782 30.531 1.00 97.81 332 ARG A N 1
ATOM 2579 C CA . ARG A 1 332 ? 6.412 17.440 30.956 1.00 97.81 332 ARG A CA 1
ATOM 2580 C C . ARG A 1 332 ? 4.909 17.300 30.788 1.00 97.81 332 ARG A C 1
ATOM 2582 O O . ARG A 1 332 ? 4.163 18.113 31.322 1.00 97.81 332 ARG A O 1
ATOM 2589 N N . LEU A 1 333 ? 4.484 16.258 30.089 1.00 97.62 333 LEU A N 1
ATOM 2590 C CA . LEU A 1 333 ? 3.087 16.033 29.739 1.00 97.62 333 LEU A CA 1
ATOM 2591 C C . LEU A 1 333 ? 2.661 14.637 30.200 1.00 97.62 333 LEU A C 1
ATOM 2593 O O . LEU A 1 333 ? 3.458 13.708 30.051 1.00 97.62 333 LEU A O 1
ATOM 2597 N N . PRO A 1 334 ? 1.432 14.467 30.724 1.00 97.94 334 PRO A N 1
ATOM 2598 C CA . PRO A 1 334 ? 0.843 13.149 30.930 1.00 97.94 334 PRO A CA 1
ATOM 2599 C C . PRO A 1 334 ? 0.908 12.305 29.655 1.00 97.94 334 PRO A C 1
ATOM 2601 O O . PRO A 1 334 ? 0.652 12.802 28.558 1.00 97.94 334 PRO A O 1
ATOM 2604 N N . PHE A 1 335 ? 1.269 11.037 29.800 1.00 98.25 335 PHE A N 1
ATOM 2605 C CA . PHE A 1 335 ? 1.390 10.099 28.695 1.00 98.25 335 PHE A CA 1
ATOM 2606 C C . PHE A 1 335 ? 1.133 8.684 29.198 1.00 98.25 335 PHE A C 1
ATOM 2608 O O . PHE A 1 335 ? 1.902 8.145 29.996 1.00 98.25 335 PHE A O 1
ATOM 2615 N N . GLU A 1 336 ? 0.049 8.085 28.724 1.00 98.00 336 GLU A N 1
ATOM 2616 C CA . GLU A 1 336 ? -0.397 6.767 29.161 1.00 98.00 336 GLU A CA 1
ATOM 2617 C C . GLU A 1 336 ? -0.340 5.784 27.994 1.00 98.00 336 GLU A C 1
ATOM 2619 O O . GLU A 1 336 ? -0.853 6.066 26.910 1.00 98.00 336 GLU A O 1
ATOM 2624 N N . ILE A 1 337 ? 0.266 4.620 28.233 1.00 97.56 337 ILE A N 1
ATOM 2625 C CA . ILE A 1 337 ? 0.203 3.463 27.340 1.00 97.56 337 ILE A CA 1
ATOM 2626 C C . ILE A 1 337 ? -0.587 2.380 28.073 1.00 97.56 337 ILE A C 1
ATOM 2628 O O . ILE A 1 337 ? -0.116 1.823 29.063 1.00 97.56 337 ILE A O 1
ATOM 2632 N N . GLY A 1 338 ? -1.790 2.096 27.586 1.00 96.69 338 GLY A N 1
ATOM 2633 C CA . GLY A 1 338 ? -2.634 1.002 28.046 1.00 96.69 338 GLY A CA 1
ATOM 2634 C C . GLY A 1 338 ? -2.519 -0.198 27.114 1.00 96.69 338 GLY A C 1
ATOM 2635 O O . GLY A 1 338 ? -2.564 -0.048 25.892 1.00 96.69 338 GLY A O 1
ATOM 2636 N N . PHE A 1 339 ? -2.404 -1.393 27.687 1.00 96.06 339 PHE A N 1
ATOM 2637 C CA . PHE A 1 339 ? -2.420 -2.646 26.941 1.00 96.06 339 PHE A CA 1
ATOM 2638 C C . PHE A 1 339 ? -3.373 -3.638 27.607 1.00 96.06 339 PHE A C 1
ATOM 2640 O O . PHE A 1 339 ? -3.223 -3.961 28.783 1.00 96.06 339 PHE A O 1
ATOM 2647 N N . GLU A 1 340 ? -4.363 -4.102 26.854 1.00 95.19 340 GLU A N 1
ATOM 2648 C CA . GLU A 1 340 ? -5.330 -5.116 27.268 1.00 95.19 340 GLU A CA 1
ATOM 2649 C C . GLU A 1 340 ? -5.053 -6.392 26.471 1.00 95.19 340 GLU A C 1
ATOM 2651 O O . GLU A 1 340 ? -5.111 -6.388 25.241 1.00 95.19 340 GLU A O 1
ATOM 2656 N N . SER A 1 341 ? -4.741 -7.481 27.173 1.00 91.38 341 SER A N 1
ATOM 2657 C CA . SER A 1 341 ? -4.546 -8.806 26.587 1.00 91.38 341 SER A CA 1
ATOM 2658 C C . SER A 1 341 ? -5.021 -9.884 27.556 1.00 91.38 341 SER A C 1
ATOM 2660 O O . SER A 1 341 ? -4.917 -9.733 28.774 1.00 91.38 341 SER A O 1
ATOM 2662 N N . ALA A 1 342 ? -5.538 -10.983 27.005 1.00 82.81 342 ALA A N 1
ATOM 2663 C CA . ALA A 1 342 ? -5.779 -12.211 27.758 1.00 82.81 342 ALA A CA 1
ATOM 2664 C C . ALA A 1 342 ? -4.488 -13.028 27.967 1.00 82.81 342 ALA A C 1
ATOM 2666 O O . ALA A 1 342 ? -4.459 -13.936 28.799 1.00 82.81 342 ALA A O 1
ATOM 2667 N N . ALA A 1 343 ? -3.428 -12.733 27.206 1.00 81.19 343 ALA A N 1
ATOM 2668 C CA . ALA A 1 343 ? -2.132 -13.375 27.347 1.00 81.19 343 ALA A CA 1
ATOM 2669 C C . ALA A 1 343 ? -1.385 -12.836 28.584 1.00 81.19 343 ALA A C 1
ATOM 2671 O O . ALA A 1 343 ? -1.501 -11.658 28.921 1.00 81.19 343 ALA A O 1
ATOM 2672 N N . PRO A 1 344 ? -0.573 -13.672 29.255 1.00 81.00 344 PRO A N 1
ATOM 2673 C CA . PRO A 1 344 ? 0.154 -13.261 30.456 1.00 81.00 344 PRO A CA 1
ATOM 2674 C C . PRO A 1 344 ? 1.334 -12.321 30.165 1.00 81.00 344 PRO A C 1
ATOM 2676 O O . PRO A 1 344 ? 1.844 -11.679 31.080 1.00 81.00 344 PRO A O 1
ATOM 2679 N N . THR A 1 345 ? 1.810 -12.260 28.918 1.00 83.19 345 THR A N 1
ATOM 2680 C CA . THR A 1 345 ? 2.994 -11.482 28.544 1.00 83.19 345 THR A CA 1
ATOM 2681 C C . THR A 1 345 ? 2.582 -10.185 27.866 1.00 83.19 345 THR A C 1
ATOM 2683 O O . THR A 1 345 ? 1.956 -10.196 26.812 1.00 83.19 345 THR A O 1
ATOM 2686 N N . ILE A 1 346 ? 2.979 -9.066 28.465 1.00 87.31 346 ILE A N 1
ATOM 2687 C CA . ILE A 1 346 ? 2.786 -7.727 27.908 1.00 87.31 346 ILE A CA 1
ATOM 2688 C C . ILE A 1 346 ? 4.051 -7.360 27.116 1.00 87.31 346 ILE A C 1
ATOM 2690 O O . ILE A 1 346 ? 5.153 -7.505 27.656 1.00 87.31 346 ILE A O 1
ATOM 2694 N N . PRO A 1 347 ? 3.939 -6.896 25.858 1.00 92.06 347 PRO A N 1
ATOM 2695 C CA . PRO A 1 347 ? 5.096 -6.445 25.095 1.00 92.06 347 PRO A CA 1
ATOM 2696 C C . PRO A 1 347 ? 5.750 -5.229 25.766 1.00 92.06 347 PRO A C 1
ATOM 2698 O O . PRO A 1 347 ? 5.076 -4.379 26.349 1.00 92.06 347 PRO A O 1
ATOM 2701 N N . TYR A 1 348 ? 7.075 -5.112 25.655 1.00 94.25 348 TYR A N 1
ATOM 2702 C CA . TYR A 1 348 ? 7.796 -3.947 26.173 1.00 94.25 348 TYR A CA 1
ATOM 2703 C C . TYR A 1 348 ? 7.627 -2.749 25.229 1.00 94.25 348 TYR A C 1
ATOM 2705 O O . TYR A 1 348 ? 8.419 -2.540 24.311 1.00 94.25 348 TYR A O 1
ATOM 2713 N N . LEU A 1 349 ? 6.555 -1.989 25.437 1.00 96.12 349 LEU A N 1
ATOM 2714 C CA . LEU A 1 349 ? 6.182 -0.845 24.608 1.00 96.12 349 LEU A CA 1
ATOM 2715 C C . LEU A 1 349 ? 6.979 0.401 25.002 1.00 96.12 349 LEU A C 1
ATOM 2717 O O . LEU A 1 349 ? 7.064 0.752 26.179 1.00 96.12 349 LEU A O 1
ATOM 2721 N N . ARG A 1 350 ? 7.521 1.099 24.003 1.00 97.19 350 ARG A N 1
ATOM 2722 C CA . ARG A 1 350 ? 8.254 2.361 24.169 1.00 97.19 350 ARG A CA 1
ATOM 2723 C C . ARG A 1 350 ? 7.638 3.454 23.307 1.00 97.19 350 ARG A C 1
ATOM 2725 O O . ARG A 1 350 ? 7.021 3.168 22.280 1.00 97.19 350 ARG A O 1
ATOM 2732 N N . ALA A 1 351 ? 7.838 4.703 23.714 1.00 98.25 351 ALA A N 1
ATOM 2733 C CA . ALA A 1 351 ? 7.515 5.872 22.909 1.00 98.25 351 ALA A CA 1
ATOM 2734 C C . ALA A 1 351 ? 8.781 6.384 22.218 1.00 98.25 351 ALA A C 1
ATOM 2736 O O . ALA A 1 351 ? 9.812 6.592 22.852 1.00 98.25 351 ALA A O 1
ATOM 2737 N N . TRP A 1 352 ? 8.684 6.618 20.919 1.00 98.50 352 TRP A N 1
ATOM 2738 C CA . TRP A 1 352 ? 9.762 7.088 20.066 1.00 98.50 352 TRP A CA 1
ATOM 2739 C C . TRP A 1 352 ? 9.321 8.350 19.347 1.00 98.50 352 TRP A C 1
ATOM 2741 O O . TRP A 1 352 ? 8.166 8.472 18.934 1.00 98.50 352 TRP A O 1
ATOM 2751 N N . VAL A 1 353 ? 10.241 9.291 19.181 1.00 98.44 353 VAL A N 1
ATOM 2752 C CA . VAL A 1 353 ? 9.990 10.542 18.479 1.00 98.44 353 VAL A CA 1
ATOM 2753 C C . VAL A 1 353 ? 11.088 10.825 17.472 1.00 98.44 353 VAL A C 1
ATOM 2755 O O . VAL A 1 353 ? 12.256 10.540 17.721 1.00 98.44 353 VAL A O 1
ATOM 2758 N N . ARG A 1 354 ? 10.714 11.418 16.345 1.00 97.31 354 ARG A N 1
ATOM 2759 C CA . ARG A 1 354 ? 11.655 11.971 15.372 1.00 97.31 354 ARG A CA 1
ATOM 2760 C C . ARG A 1 354 ? 11.073 13.197 14.691 1.00 97.31 354 ARG A C 1
ATOM 2762 O O . ARG A 1 354 ? 9.845 13.315 14.642 1.00 97.31 354 ARG A O 1
ATOM 2769 N N . PRO A 1 355 ? 11.898 14.087 14.131 1.00 97.25 355 PRO A N 1
ATOM 2770 C CA . PRO A 1 355 ? 11.406 15.108 13.222 1.00 97.25 355 PRO A CA 1
ATOM 2771 C C . PRO A 1 355 ? 10.628 14.470 12.064 1.00 97.25 355 PRO A C 1
ATOM 2773 O O . PRO A 1 355 ? 10.999 13.421 11.540 1.00 97.25 355 PRO A O 1
ATOM 2776 N N . LEU A 1 356 ? 9.506 15.071 11.678 1.00 96.69 356 LEU A N 1
ATOM 2777 C CA . LEU A 1 356 ? 8.630 14.499 10.660 1.00 96.69 356 LEU A CA 1
ATOM 2778 C C . LEU A 1 356 ? 9.354 14.384 9.304 1.00 96.69 356 LEU A C 1
ATOM 2780 O O . LEU A 1 356 ? 9.815 15.384 8.754 1.00 96.69 356 LEU A O 1
ATOM 2784 N N . GLY A 1 357 ? 9.404 13.167 8.754 1.00 91.75 357 GLY A N 1
ATOM 2785 C CA . GLY A 1 357 ? 10.114 12.849 7.508 1.00 91.75 357 GLY A CA 1
ATOM 2786 C C . GLY A 1 357 ? 11.574 12.419 7.697 1.00 91.75 357 GLY A C 1
ATOM 2787 O O . GLY A 1 357 ? 12.211 12.014 6.721 1.00 91.75 357 GLY A O 1
ATOM 2788 N N . ASP A 1 358 ? 12.099 12.482 8.924 1.00 93.56 358 ASP A N 1
ATOM 2789 C CA . ASP A 1 358 ? 13.413 11.938 9.267 1.00 93.56 358 ASP A CA 1
ATOM 2790 C C . ASP A 1 358 ? 13.374 10.403 9.406 1.00 93.56 358 ASP A C 1
ATOM 2792 O O . ASP A 1 358 ? 12.293 9.823 9.425 1.00 93.56 358 ASP A O 1
ATOM 2796 N N . ASP A 1 359 ? 14.528 9.732 9.441 1.00 91.06 359 ASP A N 1
ATOM 2797 C CA . ASP A 1 359 ? 14.653 8.265 9.577 1.00 91.06 359 ASP A CA 1
ATOM 2798 C C . ASP A 1 359 ? 15.161 7.827 10.961 1.00 91.06 359 ASP A C 1
ATOM 2800 O O . ASP A 1 359 ? 14.993 6.672 11.334 1.00 91.06 359 ASP A O 1
ATOM 2804 N N . GLU A 1 360 ? 15.677 8.748 11.775 1.00 93.44 360 GLU A N 1
ATOM 2805 C CA . GLU A 1 360 ? 16.282 8.431 13.074 1.00 93.44 360 GLU A CA 1
ATOM 2806 C C . GLU A 1 360 ? 15.339 8.753 14.241 1.00 93.44 360 GLU A C 1
ATOM 2808 O O . GLU A 1 360 ? 14.971 9.907 14.474 1.00 93.44 360 GLU A O 1
ATOM 2813 N N . PHE A 1 361 ? 14.945 7.728 14.999 1.00 96.81 361 PHE A N 1
ATOM 2814 C CA . PHE A 1 361 ? 14.139 7.888 16.208 1.00 96.81 361 PHE A CA 1
ATOM 2815 C C . PHE A 1 361 ? 14.993 8.110 17.455 1.00 96.81 361 PHE A C 1
ATOM 2817 O O . PHE A 1 361 ? 16.064 7.542 17.630 1.00 96.81 361 PHE A O 1
ATOM 2824 N N . THR A 1 362 ? 14.453 8.898 18.379 1.00 97.44 362 THR A N 1
ATOM 2825 C CA . THR A 1 362 ? 14.940 9.031 19.753 1.00 97.44 362 THR A CA 1
ATOM 2826 C C . THR A 1 362 ? 13.861 8.560 20.720 1.00 97.44 362 THR A C 1
ATOM 2828 O O . THR A 1 362 ? 12.680 8.860 20.538 1.00 97.44 362 THR A O 1
ATOM 2831 N N . GLU A 1 363 ? 14.241 7.825 21.763 1.00 97.94 363 GLU A N 1
ATOM 2832 C CA . GLU A 1 363 ? 13.288 7.357 22.772 1.00 97.94 363 GLU A CA 1
ATOM 2833 C C . GLU A 1 363 ? 12.779 8.529 23.634 1.00 97.94 363 GLU A C 1
ATOM 2835 O O . GLU A 1 363 ? 13.559 9.270 24.238 1.00 97.94 363 GLU A O 1
ATOM 2840 N N . LEU A 1 364 ? 11.458 8.674 23.742 1.00 97.50 364 LEU A N 1
ATOM 2841 C CA . LEU A 1 364 ? 10.813 9.510 24.750 1.00 97.50 364 LEU A CA 1
ATOM 2842 C C . LEU A 1 364 ? 10.656 8.692 26.029 1.00 97.50 364 LEU A C 1
ATOM 2844 O O . LEU A 1 364 ? 9.714 7.915 26.176 1.00 97.50 364 LEU A O 1
ATOM 2848 N N . THR A 1 365 ? 11.576 8.877 26.976 1.00 96.88 365 THR A N 1
ATOM 2849 C CA . THR A 1 365 ? 11.506 8.163 28.254 1.00 96.88 365 THR A CA 1
ATOM 2850 C C . THR A 1 365 ? 10.239 8.543 29.020 1.00 96.88 365 THR A C 1
ATOM 2852 O O . THR A 1 365 ? 10.063 9.703 29.404 1.00 96.88 365 THR A O 1
ATOM 2855 N N . ILE A 1 366 ? 9.400 7.546 29.304 1.00 96.81 366 ILE A N 1
ATOM 2856 C CA . ILE A 1 366 ? 8.224 7.690 30.164 1.00 96.81 366 ILE A CA 1
ATOM 2857 C C . ILE A 1 366 ? 8.667 7.527 31.622 1.00 96.81 366 ILE A C 1
ATOM 2859 O O . ILE A 1 366 ? 9.244 6.505 31.992 1.00 96.81 366 ILE A O 1
ATOM 2863 N N . ARG A 1 367 ? 8.418 8.537 32.459 1.00 95.56 367 ARG A N 1
ATOM 2864 C CA . ARG A 1 367 ? 8.665 8.500 33.911 1.00 95.56 367 ARG A CA 1
ATOM 2865 C C . ARG A 1 367 ? 7.442 9.031 34.635 1.00 95.56 367 ARG A C 1
ATOM 2867 O O . ARG A 1 367 ? 6.949 10.093 34.272 1.00 95.56 367 ARG A O 1
ATOM 2874 N N . ASP A 1 368 ? 6.955 8.286 35.623 1.00 95.38 368 ASP A N 1
ATOM 2875 C CA . ASP A 1 368 ? 5.789 8.661 36.436 1.00 95.38 368 ASP A CA 1
ATOM 2876 C C . ASP A 1 368 ? 4.544 9.011 35.591 1.00 95.38 368 ASP A C 1
ATOM 2878 O O . ASP A 1 368 ? 3.826 9.967 35.875 1.00 95.38 368 ASP A O 1
ATOM 2882 N N . GLY A 1 369 ? 4.318 8.260 34.502 1.00 96.56 369 GLY A N 1
ATOM 2883 C CA . GLY A 1 369 ? 3.207 8.501 33.570 1.00 96.56 369 GLY A CA 1
ATOM 2884 C C . GLY A 1 369 ? 3.338 9.794 32.760 1.00 96.56 369 GLY A C 1
ATOM 2885 O O . GLY A 1 369 ? 2.334 10.340 32.310 1.00 96.56 369 GLY A O 1
ATOM 2886 N N . GLN A 1 370 ? 4.556 10.321 32.604 1.00 98.06 370 GLN A N 1
ATOM 2887 C CA . GLN A 1 370 ? 4.834 11.539 31.847 1.00 98.06 370 GLN A CA 1
ATOM 2888 C C . GLN A 1 370 ? 5.975 11.346 30.849 1.00 98.06 370 GLN A C 1
ATOM 2890 O O . GLN A 1 370 ? 6.926 10.608 31.107 1.00 98.06 370 GLN A O 1
ATOM 2895 N N . VAL A 1 371 ? 5.927 12.091 29.747 1.00 98.06 371 VAL A N 1
ATOM 2896 C CA . VAL A 1 371 ? 7.053 12.273 28.817 1.00 98.06 371 VAL A CA 1
ATOM 2897 C C . VAL A 1 371 ? 7.511 13.724 28.826 1.00 98.06 371 VAL A C 1
ATOM 2899 O O . VAL A 1 371 ? 6.739 14.630 29.146 1.00 98.06 371 VAL A O 1
ATOM 2902 N N . ARG A 1 372 ? 8.775 13.961 28.463 1.00 98.31 372 ARG A N 1
ATOM 2903 C CA . ARG A 1 372 ? 9.282 15.311 28.202 1.00 98.31 372 ARG A CA 1
ATOM 2904 C C . ARG A 1 372 ? 9.242 15.584 26.702 1.00 98.31 372 ARG A C 1
ATOM 2906 O O . ARG A 1 372 ? 9.860 14.844 25.943 1.00 98.31 372 ARG A O 1
ATOM 2913 N N . ALA A 1 373 ? 8.562 16.649 26.291 1.00 98.19 373 ALA A N 1
ATOM 2914 C CA . ALA A 1 373 ? 8.540 17.078 24.899 1.00 98.19 373 ALA A CA 1
ATOM 2915 C C . ALA A 1 373 ? 9.963 17.403 24.387 1.00 98.19 373 ALA A C 1
ATOM 2917 O O . ALA A 1 373 ? 10.813 17.834 25.180 1.00 98.19 373 ALA A O 1
ATOM 2918 N N . PRO A 1 374 ? 10.230 17.240 23.076 1.00 98.19 374 PRO A N 1
ATOM 2919 C CA . PRO A 1 374 ? 11.488 17.657 22.460 1.00 98.19 374 PRO A CA 1
ATOM 2920 C C . PRO A 1 374 ? 11.885 19.094 22.832 1.00 98.19 374 PRO A C 1
ATOM 2922 O O . PRO A 1 374 ? 11.032 19.956 23.044 1.00 98.19 374 PRO A O 1
ATOM 2925 N N . GLN A 1 375 ? 13.191 19.358 22.933 1.00 97.19 375 GLN A N 1
ATOM 2926 C CA . GLN A 1 375 ? 13.705 20.720 23.163 1.00 97.19 375 GLN A CA 1
ATOM 2927 C C . GLN A 1 375 ? 13.593 21.594 21.909 1.00 97.19 375 GLN A C 1
ATOM 2929 O O . GLN A 1 375 ? 13.556 22.817 22.000 1.00 97.19 375 GLN A O 1
ATOM 2934 N N . GLU A 1 376 ? 13.540 20.958 20.743 1.00 96.19 376 GLU A N 1
ATOM 2935 C CA . GLU A 1 376 ? 13.396 21.617 19.453 1.00 96.19 376 GLU A CA 1
ATOM 2936 C C . GLU A 1 376 ? 11.916 21.779 19.097 1.00 96.19 376 GLU A C 1
ATOM 2938 O O . GLU A 1 376 ? 11.076 20.954 19.463 1.00 96.19 376 GLU A O 1
ATOM 2943 N N . SER A 1 377 ? 11.592 22.856 18.383 1.00 97.75 377 SER A N 1
ATOM 2944 C CA . SER A 1 377 ? 10.246 23.096 17.866 1.00 97.75 377 SER A CA 1
ATOM 2945 C C . SER A 1 377 ? 10.054 22.465 16.483 1.00 97.75 377 SER A C 1
ATOM 2947 O O . SER A 1 377 ? 11.028 22.164 15.804 1.00 97.75 377 SER A O 1
ATOM 2949 N N . GLY A 1 378 ? 8.806 22.299 16.043 1.00 97.81 378 GLY A N 1
ATOM 2950 C CA . GLY A 1 378 ? 8.474 21.804 14.705 1.00 97.81 378 GLY A CA 1
ATOM 2951 C C . GLY A 1 378 ? 7.434 20.687 14.724 1.00 97.81 378 GLY A C 1
ATOM 2952 O O . GLY A 1 378 ? 6.652 20.569 15.665 1.00 97.81 378 GLY A O 1
ATOM 2953 N N . LEU A 1 379 ? 7.408 19.874 13.666 1.00 98.38 379 LEU A N 1
ATOM 2954 C CA . LEU A 1 379 ? 6.568 18.676 13.600 1.00 98.38 379 LEU A CA 1
ATOM 2955 C C . LEU A 1 379 ? 7.400 17.437 13.883 1.00 98.38 379 LEU A C 1
ATOM 2957 O O . LEU A 1 379 ? 8.447 17.234 13.269 1.00 98.38 379 LEU A O 1
ATOM 2961 N N . PHE A 1 380 ? 6.875 16.588 14.755 1.00 98.56 380 PHE A N 1
ATOM 2962 C CA . PHE A 1 380 ? 7.502 15.343 15.148 1.00 98.56 380 PHE A CA 1
ATOM 2963 C C . PHE A 1 380 ? 6.543 14.179 14.933 1.00 98.56 380 PHE A C 1
ATOM 2965 O O . PHE A 1 380 ? 5.370 14.247 15.303 1.00 98.56 380 PHE A O 1
ATOM 2972 N N . GLN A 1 381 ? 7.050 13.099 14.351 1.00 98.25 381 GLN A N 1
ATOM 2973 C CA . GLN A 1 381 ? 6.363 11.819 14.340 1.00 98.25 381 GLN A CA 1
ATOM 2974 C C . GLN A 1 381 ? 6.560 11.151 15.697 1.00 98.25 381 GLN A C 1
ATOM 2976 O O . GLN A 1 381 ? 7.691 10.937 16.129 1.00 98.25 381 GLN A O 1
ATOM 2981 N N . LEU A 1 382 ? 5.450 10.809 16.337 1.00 98.56 382 LEU A N 1
ATOM 2982 C CA . LEU A 1 382 ? 5.396 9.992 17.539 1.00 98.56 382 LEU A CA 1
ATOM 2983 C C . LEU A 1 382 ? 5.037 8.564 17.126 1.00 98.56 382 LEU A C 1
ATOM 2985 O O . LEU A 1 382 ? 4.025 8.359 16.454 1.00 98.56 382 LEU A O 1
ATOM 2989 N N . ARG A 1 383 ? 5.838 7.587 17.549 1.00 98.25 383 ARG A N 1
ATOM 2990 C CA . ARG A 1 383 ? 5.595 6.157 17.337 1.00 98.25 383 ARG A CA 1
ATOM 2991 C C . ARG A 1 383 ? 5.633 5.424 18.671 1.00 98.25 383 ARG A C 1
ATOM 2993 O O . ARG A 1 383 ? 6.567 5.590 19.447 1.00 98.25 383 ARG A O 1
ATOM 3000 N N . ILE A 1 384 ? 4.630 4.595 18.925 1.00 98.31 384 ILE A N 1
ATOM 3001 C CA . ILE A 1 384 ? 4.575 3.697 20.075 1.00 98.31 384 ILE A CA 1
ATOM 3002 C C . ILE A 1 384 ? 4.682 2.286 19.531 1.00 98.31 384 ILE A C 1
ATOM 3004 O O . ILE A 1 384 ? 3.818 1.867 18.765 1.00 98.31 384 ILE A O 1
ATOM 3008 N N . THR A 1 385 ? 5.761 1.590 19.878 1.00 97.06 385 THR A N 1
ATOM 3009 C CA . THR A 1 385 ? 6.076 0.262 19.338 1.00 97.06 385 THR A CA 1
ATOM 3010 C C . THR A 1 385 ? 6.915 -0.550 20.318 1.00 97.06 385 THR A C 1
ATOM 3012 O O . THR A 1 385 ? 7.568 0.011 21.202 1.00 97.06 385 THR A O 1
ATOM 3015 N N . ALA A 1 386 ? 6.891 -1.874 20.162 1.00 94.50 386 ALA A N 1
ATOM 3016 C CA . ALA A 1 386 ? 7.809 -2.787 20.842 1.00 94.50 386 ALA A CA 1
ATOM 3017 C C . ALA A 1 386 ? 9.153 -2.946 20.100 1.00 94.50 386 ALA A C 1
ATOM 3019 O O . ALA A 1 386 ? 10.091 -3.530 20.642 1.00 94.50 386 ALA A O 1
ATOM 3020 N N . GLY A 1 387 ? 9.255 -2.440 18.865 1.00 91.25 387 GLY A N 1
ATOM 3021 C CA . GLY A 1 387 ? 10.494 -2.456 18.092 1.00 91.25 387 GLY A CA 1
ATOM 3022 C C . GLY A 1 387 ? 11.582 -1.581 18.720 1.00 91.25 387 GLY A C 1
ATOM 3023 O O . GLY A 1 387 ? 11.311 -0.491 19.236 1.00 91.25 387 GLY A O 1
ATOM 3024 N N . LEU A 1 388 ? 12.820 -2.077 18.681 1.00 91.38 388 LEU A N 1
ATOM 3025 C CA . LEU A 1 388 ? 14.004 -1.320 19.090 1.00 91.38 388 LEU A CA 1
ATOM 3026 C C . LEU A 1 388 ? 14.254 -0.166 18.115 1.00 91.38 388 LEU A C 1
ATOM 3028 O O . LEU A 1 388 ? 13.917 -0.275 16.939 1.00 91.38 388 LEU A O 1
ATOM 3032 N N . ASP A 1 389 ? 14.805 0.935 18.623 1.00 91.62 389 ASP A N 1
ATOM 3033 C CA . ASP A 1 389 ? 15.148 2.141 17.854 1.00 91.62 389 ASP A CA 1
ATOM 3034 C C . ASP A 1 389 ? 13.983 2.703 17.018 1.00 91.62 389 ASP A C 1
ATOM 3036 O O . ASP A 1 389 ? 14.158 3.270 15.943 1.00 91.62 389 ASP A O 1
ATOM 3040 N N . GLY A 1 390 ? 12.751 2.521 17.507 1.00 91.81 390 GLY A N 1
ATOM 3041 C CA . GLY A 1 390 ? 11.533 2.928 16.808 1.00 91.81 390 GLY A CA 1
ATOM 3042 C C . GLY A 1 390 ? 11.169 2.042 15.616 1.00 91.81 390 GLY A C 1
ATOM 3043 O O . GLY A 1 390 ? 10.284 2.410 14.845 1.00 91.81 390 GLY A O 1
ATOM 3044 N N . GLY A 1 391 ? 11.805 0.880 15.460 1.00 89.56 391 GLY A N 1
ATOM 3045 C CA . GLY A 1 391 ? 11.523 -0.078 14.399 1.00 89.56 391 GLY A CA 1
ATOM 3046 C C . GLY A 1 391 ? 10.081 -0.611 14.416 1.00 89.56 391 GLY A C 1
ATOM 3047 O O . GLY A 1 391 ? 9.385 -0.560 15.443 1.00 89.56 391 GLY A O 1
ATOM 3048 N N . PRO A 1 392 ? 9.595 -1.125 13.275 1.00 87.25 392 PRO A N 1
ATOM 3049 C CA . PRO A 1 392 ? 8.243 -1.647 13.180 1.00 87.25 392 PRO A CA 1
ATOM 3050 C C . PRO A 1 392 ? 8.050 -2.886 14.060 1.00 87.25 392 PRO A C 1
ATOM 3052 O O . PRO A 1 392 ? 8.960 -3.691 14.254 1.00 87.25 392 PRO A O 1
ATOM 3055 N N . SER A 1 393 ? 6.837 -3.063 14.577 1.00 91.88 393 SER A N 1
ATOM 3056 C CA . SER A 1 393 ? 6.415 -4.301 15.238 1.00 91.88 393 SER A CA 1
ATOM 3057 C C . SER A 1 393 ? 4.923 -4.546 14.998 1.00 91.88 393 SER A C 1
ATOM 3059 O O . SER A 1 393 ? 4.240 -3.700 14.421 1.00 91.88 393 SER A O 1
ATOM 3061 N N . GLU A 1 394 ? 4.391 -5.696 15.425 1.00 89.94 394 GLU A N 1
ATOM 3062 C CA . GLU A 1 394 ? 2.940 -5.936 15.349 1.00 89.94 394 GLU A CA 1
ATOM 3063 C C . GLU A 1 394 ? 2.128 -4.948 16.213 1.00 89.94 394 GLU A C 1
ATOM 3065 O O . GLU A 1 394 ? 0.972 -4.658 15.898 1.00 89.94 394 GLU A O 1
ATOM 3070 N N . TYR A 1 395 ? 2.756 -4.387 17.254 1.00 93.62 395 TYR A N 1
ATOM 3071 C CA . TYR A 1 395 ? 2.216 -3.338 18.114 1.00 93.62 395 TYR A CA 1
ATOM 3072 C C . TYR A 1 395 ? 2.755 -1.990 17.643 1.00 93.62 395 TYR A C 1
ATOM 3074 O O . TYR A 1 395 ? 3.902 -1.648 17.923 1.00 93.62 395 TYR A O 1
ATOM 3082 N N . GLN A 1 396 ? 1.959 -1.221 16.910 1.00 95.38 396 GLN A N 1
ATOM 3083 C CA . GLN A 1 396 ? 2.392 0.066 16.384 1.00 95.38 396 GLN A CA 1
ATOM 3084 C C . GLN A 1 396 ? 1.240 1.065 16.311 1.00 95.38 396 GLN A C 1
ATOM 3086 O O . GLN A 1 396 ? 0.282 0.899 15.553 1.00 95.38 396 GLN A O 1
ATOM 3091 N N . LEU A 1 397 ? 1.393 2.163 17.049 1.00 97.44 397 LEU A N 1
ATOM 3092 C CA . LEU A 1 397 ? 0.569 3.362 16.924 1.00 97.44 397 LEU A CA 1
ATOM 3093 C C . LEU A 1 397 ? 1.425 4.555 16.540 1.00 97.44 397 LEU A C 1
ATOM 3095 O O . LEU A 1 397 ? 2.538 4.717 17.034 1.00 97.44 397 LEU A O 1
ATOM 3099 N N . GLU A 1 398 ? 0.888 5.399 15.666 1.00 97.81 398 GLU A N 1
ATOM 3100 C CA . GLU A 1 398 ? 1.610 6.541 15.118 1.00 97.81 398 GLU A CA 1
ATOM 3101 C C . GLU A 1 398 ? 0.732 7.783 15.092 1.00 97.81 398 GLU A C 1
ATOM 3103 O O . GLU A 1 398 ? -0.481 7.716 14.887 1.00 97.81 398 GLU A O 1
ATOM 3108 N N . SER A 1 399 ? 1.363 8.929 15.318 1.00 98.00 399 SER A N 1
ATOM 3109 C CA . SER A 1 399 ? 0.729 10.239 15.286 1.00 98.00 399 SER A CA 1
ATOM 3110 C C . SER A 1 399 ? 1.761 11.315 14.960 1.00 98.00 399 SER A C 1
ATOM 3112 O O . SER A 1 399 ? 2.965 11.057 14.930 1.00 98.00 399 SER A O 1
ATOM 3114 N N . VAL A 1 400 ? 1.294 12.537 14.716 1.00 98.44 400 VAL A N 1
ATOM 3115 C CA . VAL A 1 400 ? 2.154 13.718 14.611 1.00 98.44 400 VAL A CA 1
ATOM 3116 C C . VAL A 1 400 ? 1.812 14.680 15.737 1.00 98.44 400 VAL A C 1
ATOM 3118 O O . VAL A 1 400 ? 0.638 14.976 15.990 1.00 98.44 400 VAL A O 1
ATOM 3121 N N . VAL A 1 401 ? 2.856 15.176 16.391 1.00 98.38 401 VAL A N 1
ATOM 3122 C CA . VAL A 1 401 ? 2.779 16.223 17.407 1.00 98.38 401 VAL A CA 1
ATOM 3123 C C . VAL A 1 401 ? 3.539 17.449 16.926 1.00 98.38 401 VAL A C 1
ATOM 3125 O O . VAL A 1 401 ? 4.588 17.357 16.290 1.00 98.38 401 VAL A O 1
ATOM 3128 N N . GLU A 1 402 ? 2.976 18.616 17.192 1.00 98.62 402 GLU A N 1
ATOM 3129 C CA . GLU A 1 402 ? 3.590 19.901 16.906 1.00 98.62 402 GLU A CA 1
ATOM 3130 C C . GLU A 1 402 ? 4.173 20.467 18.194 1.00 98.62 402 GLU A C 1
ATOM 3132 O O . GLU A 1 402 ? 3.439 20.758 19.133 1.00 98.62 402 GLU A O 1
ATOM 3137 N N . VAL A 1 403 ? 5.489 20.631 18.243 1.00 98.62 403 VAL A N 1
ATOM 3138 C CA . VAL A 1 403 ? 6.185 21.162 19.414 1.00 98.62 403 VAL A CA 1
ATOM 3139 C C . VAL A 1 403 ? 6.453 22.643 19.184 1.00 98.62 403 VAL A C 1
ATOM 3141 O O . VAL A 1 403 ? 7.090 23.017 18.200 1.00 98.62 403 VAL A O 1
ATOM 3144 N N . ARG A 1 404 ? 5.969 23.498 20.080 1.00 98.38 404 ARG A N 1
ATOM 3145 C CA . ARG A 1 404 ? 6.066 24.959 19.992 1.00 98.38 404 ARG A CA 1
ATOM 3146 C C . ARG A 1 404 ? 6.937 25.509 21.117 1.00 98.38 404 ARG A C 1
ATOM 3148 O O . ARG A 1 404 ? 6.890 24.977 22.226 1.00 98.38 404 ARG A O 1
ATOM 3155 N N . PRO A 1 405 ? 7.698 26.592 20.894 1.00 97.88 405 PRO A N 1
ATOM 3156 C CA . PRO A 1 405 ? 8.292 27.309 22.010 1.00 97.88 405 PRO A CA 1
ATOM 3157 C C . PRO A 1 405 ? 7.187 27.890 22.914 1.00 97.88 405 PRO A C 1
ATOM 3159 O O . PRO A 1 405 ? 6.065 28.135 22.446 1.00 97.88 405 PRO A O 1
ATOM 3162 N N . PRO A 1 406 ? 7.482 28.162 24.197 1.00 96.88 406 PRO A N 1
ATOM 3163 C CA . PRO A 1 406 ? 6.548 28.843 25.081 1.00 96.88 406 PRO A CA 1
ATOM 3164 C C . PRO A 1 406 ? 6.065 30.157 24.464 1.00 96.88 406 PRO A C 1
ATOM 3166 O O . PRO A 1 406 ? 6.860 30.934 23.935 1.00 96.88 406 PRO A O 1
ATOM 3169 N N . ASN A 1 407 ? 4.760 30.420 24.558 1.00 95.38 407 ASN A N 1
ATOM 3170 C CA . ASN A 1 407 ? 4.124 31.640 24.049 1.00 95.38 407 ASN A CA 1
ATOM 3171 C C . ASN A 1 407 ? 4.291 31.877 22.536 1.00 95.38 407 ASN A C 1
ATOM 3173 O O . ASN A 1 407 ? 4.296 33.030 22.105 1.00 95.38 407 ASN A O 1
ATOM 3177 N N . ALA A 1 408 ? 4.393 30.815 21.727 1.00 97.19 408 ALA A N 1
ATOM 3178 C CA . ALA A 1 408 ? 4.529 30.944 20.277 1.00 97.19 408 ALA A CA 1
ATOM 3179 C C . ALA A 1 408 ? 3.495 31.914 19.661 1.00 97.19 408 ALA A C 1
ATOM 3181 O O . ALA A 1 408 ? 2.279 31.817 19.894 1.00 97.19 408 ALA A O 1
ATOM 3182 N N . VAL A 1 409 ? 3.990 32.856 18.857 1.00 97.31 409 VAL A N 1
ATOM 3183 C CA . VAL A 1 409 ? 3.190 33.870 18.145 1.00 97.31 409 VAL A CA 1
ATOM 3184 C C . VAL A 1 409 ? 3.001 33.539 16.663 1.00 97.31 409 VAL A C 1
ATOM 3186 O O . VAL A 1 409 ? 2.205 34.183 15.983 1.00 97.31 409 VAL A O 1
ATOM 3189 N N . GLY A 1 410 ? 3.688 32.506 16.175 1.00 97.81 410 GLY A N 1
ATOM 3190 C CA . GLY A 1 410 ? 3.645 32.064 14.789 1.00 97.81 410 GLY A CA 1
ATOM 3191 C C . GLY A 1 410 ? 4.507 30.833 14.531 1.00 97.81 410 GLY A C 1
ATOM 3192 O O . GLY A 1 410 ? 5.022 30.205 15.462 1.00 97.81 410 GLY A O 1
ATOM 3193 N N . SER A 1 411 ? 4.689 30.516 13.254 1.00 98.56 411 SER A N 1
ATOM 3194 C CA . SER A 1 411 ? 5.581 29.472 12.770 1.00 98.56 411 SER A CA 1
ATOM 3195 C C . SER A 1 411 ? 6.396 29.926 11.559 1.00 98.56 411 SER A C 1
ATOM 3197 O O . SER A 1 411 ? 5.964 30.769 10.774 1.00 98.56 411 SER A O 1
ATOM 3199 N N . VAL A 1 412 ? 7.578 29.336 11.401 1.00 98.56 412 VAL A N 1
ATOM 3200 C CA . VAL A 1 412 ? 8.437 29.419 10.220 1.00 98.56 412 VAL A CA 1
ATOM 3201 C C . VAL A 1 412 ? 8.597 28.000 9.700 1.00 98.56 412 VAL A C 1
ATOM 3203 O O . VAL A 1 412 ? 9.161 27.147 10.374 1.00 98.56 412 VAL A O 1
ATOM 3206 N N . SER A 1 413 ? 8.072 27.723 8.515 1.00 98.62 413 SER A N 1
ATOM 3207 C CA . SER A 1 413 ? 8.146 26.405 7.881 1.00 98.62 413 SER A CA 1
ATOM 3208 C C . SER A 1 413 ? 9.112 26.461 6.714 1.00 98.62 413 SER A C 1
ATOM 3210 O O . SER A 1 413 ? 8.876 27.208 5.767 1.00 98.62 413 SER A O 1
ATOM 3212 N N . ILE A 1 414 ? 10.177 25.669 6.776 1.00 98.00 414 ILE A N 1
ATOM 3213 C CA . ILE A 1 414 ? 11.206 25.607 5.737 1.00 98.00 414 ILE A CA 1
ATOM 3214 C C . ILE A 1 414 ? 11.045 24.281 5.022 1.00 98.00 414 ILE A C 1
ATOM 3216 O O . ILE A 1 414 ? 11.071 23.249 5.679 1.00 98.00 414 ILE A O 1
ATOM 3220 N N . PHE A 1 415 ? 10.883 24.264 3.705 1.00 94.31 415 PHE A N 1
ATOM 3221 C CA . PHE A 1 415 ? 10.751 23.009 2.973 1.00 94.31 415 PHE A CA 1
ATOM 3222 C C . PHE A 1 415 ? 11.354 23.074 1.578 1.00 94.31 415 PHE A C 1
ATOM 3224 O O . PHE A 1 415 ? 11.417 24.115 0.928 1.00 94.31 415 PHE A O 1
ATOM 3231 N N . THR A 1 416 ? 11.791 21.916 1.121 1.00 95.44 416 THR A N 1
ATOM 3232 C CA . THR A 1 416 ? 12.150 21.623 -0.265 1.00 95.44 416 THR A CA 1
ATOM 3233 C C . THR A 1 416 ? 10.904 21.190 -1.055 1.00 95.44 416 THR A C 1
ATOM 3235 O O . THR A 1 416 ? 9.868 20.890 -0.447 1.00 95.44 416 THR A O 1
ATOM 3238 N N . PRO A 1 417 ? 10.945 21.135 -2.402 1.00 93.31 417 PRO A N 1
ATOM 3239 C CA . PRO A 1 417 ? 9.857 20.569 -3.196 1.00 93.31 417 PRO A CA 1
ATOM 3240 C C . PRO A 1 417 ? 9.451 19.183 -2.681 1.00 93.31 417 PRO A C 1
ATOM 3242 O O . PRO A 1 417 ? 10.295 18.299 -2.533 1.00 93.31 417 PRO A O 1
ATOM 3245 N N . LEU A 1 418 ? 8.161 19.024 -2.360 1.00 92.31 418 LEU A N 1
ATOM 3246 C CA . LEU A 1 418 ? 7.578 17.804 -1.779 1.00 92.31 418 LEU A CA 1
ATOM 3247 C C . LEU A 1 418 ? 8.326 17.273 -0.536 1.00 92.31 418 LEU A C 1
ATOM 3249 O O . LEU A 1 418 ? 8.382 16.063 -0.312 1.00 92.31 418 LEU A O 1
ATOM 3253 N N . ASN A 1 419 ? 8.942 18.167 0.249 1.00 95.00 419 ASN A N 1
ATOM 3254 C CA . ASN A 1 419 ? 9.774 17.831 1.409 1.00 95.00 419 ASN A CA 1
ATOM 3255 C C . ASN A 1 419 ? 10.886 16.804 1.097 1.00 95.00 419 ASN A C 1
ATOM 3257 O O . ASN A 1 419 ? 11.283 16.024 1.965 1.00 95.00 419 ASN A O 1
ATOM 3261 N N . ARG A 1 420 ? 11.414 16.804 -0.140 1.00 93.62 420 ARG A N 1
ATOM 3262 C CA . ARG A 1 420 ? 12.565 15.985 -0.551 1.00 93.62 420 ARG A CA 1
ATOM 3263 C C . ARG A 1 420 ? 13.749 16.224 0.390 1.00 93.62 420 ARG A C 1
ATOM 3265 O O . ARG A 1 420 ? 14.198 17.360 0.534 1.00 93.62 420 ARG A O 1
ATOM 3272 N N . ARG A 1 421 ? 14.289 15.156 0.980 1.00 92.62 421 ARG A N 1
ATOM 3273 C CA . ARG A 1 421 ? 15.411 15.229 1.935 1.00 92.62 421 ARG A CA 1
ATOM 3274 C C . ARG A 1 421 ? 16.768 14.822 1.360 1.00 92.62 421 ARG A C 1
ATOM 3276 O O . ARG A 1 421 ? 17.790 15.273 1.859 1.00 92.62 421 ARG A O 1
ATOM 3283 N N . HIS A 1 422 ? 16.786 13.986 0.329 1.00 92.69 422 HIS A N 1
ATOM 3284 C CA . HIS A 1 422 ? 18.020 13.464 -0.255 1.00 92.69 422 HIS A CA 1
ATOM 3285 C C . HIS A 1 422 ? 18.465 14.318 -1.442 1.00 92.69 422 HIS A C 1
ATOM 3287 O O . HIS A 1 422 ? 17.674 14.536 -2.364 1.00 92.69 422 HIS A O 1
ATOM 3293 N N . TYR A 1 423 ? 19.715 14.775 -1.434 1.00 90.88 423 TYR A N 1
ATOM 3294 C CA . TYR A 1 423 ? 20.327 15.505 -2.549 1.00 90.88 423 TYR A CA 1
ATOM 3295 C C . TYR A 1 423 ? 21.736 14.984 -2.809 1.00 90.88 423 TYR A C 1
ATOM 3297 O O . TYR A 1 423 ? 22.500 14.752 -1.868 1.00 90.88 423 TYR A O 1
ATOM 3305 N N . GLY A 1 424 ? 22.068 14.816 -4.089 1.00 84.19 424 GLY A N 1
ATOM 3306 C CA . GLY A 1 424 ? 23.405 14.405 -4.507 1.00 84.19 424 GLY A CA 1
ATOM 3307 C C . GLY A 1 424 ? 24.440 15.517 -4.324 1.00 84.19 424 GLY A C 1
ATOM 3308 O O . GLY A 1 424 ? 24.106 16.702 -4.218 1.00 84.19 424 GLY A O 1
ATOM 3309 N N . TYR A 1 425 ? 25.722 15.150 -4.313 1.00 80.38 425 TYR A N 1
ATOM 3310 C CA . TYR A 1 425 ? 26.820 16.112 -4.212 1.00 80.38 425 TYR A CA 1
ATOM 3311 C C . TYR A 1 425 ? 26.756 17.144 -5.348 1.00 80.38 425 TYR A C 1
ATOM 3313 O O . TYR A 1 425 ? 26.678 16.799 -6.528 1.00 80.38 425 TYR A O 1
ATOM 3321 N N . GLY A 1 426 ? 26.813 18.430 -4.994 1.00 80.00 426 GLY A N 1
ATOM 3322 C CA . GLY A 1 426 ? 26.754 19.536 -5.957 1.00 80.00 426 GLY A CA 1
ATOM 3323 C C . GLY A 1 426 ? 25.360 19.831 -6.522 1.00 80.00 426 GLY A C 1
ATOM 3324 O O . GLY A 1 426 ? 25.208 20.820 -7.244 1.00 80.00 426 GLY A O 1
ATOM 3325 N N . GLU A 1 427 ? 24.339 19.042 -6.175 1.00 86.56 427 GLU A N 1
ATOM 3326 C CA . GLU A 1 427 ? 22.959 19.328 -6.554 1.00 86.56 427 GLU A CA 1
ATOM 3327 C C . GLU A 1 427 ? 22.508 20.671 -5.952 1.00 86.56 427 GLU A C 1
ATOM 3329 O O . GLU A 1 427 ? 22.857 21.039 -4.826 1.00 86.56 427 GLU A O 1
ATOM 3334 N N . SER A 1 428 ? 21.745 21.444 -6.727 1.00 90.00 428 SER A N 1
ATOM 3335 C CA . SER A 1 428 ? 21.110 22.656 -6.209 1.00 90.00 428 SER A CA 1
ATOM 3336 C C . SER A 1 428 ? 19.903 22.270 -5.362 1.00 90.00 428 SER A C 1
ATOM 3338 O O . SER A 1 428 ? 19.086 21.464 -5.789 1.00 90.00 428 SER A O 1
ATOM 3340 N N . ILE A 1 429 ? 19.772 22.871 -4.181 1.00 92.81 429 ILE A N 1
ATOM 3341 C CA . ILE A 1 429 ? 18.703 22.550 -3.230 1.00 92.81 429 ILE A CA 1
ATOM 3342 C C . ILE A 1 429 ? 17.684 23.696 -3.244 1.00 92.81 429 ILE A C 1
ATOM 3344 O O . ILE A 1 429 ? 17.888 24.700 -2.545 1.00 92.81 429 ILE A O 1
ATOM 3348 N N . PRO A 1 430 ? 16.615 23.614 -4.061 1.00 95.00 430 PRO A N 1
ATOM 3349 C CA . PRO A 1 430 ? 15.546 24.602 -4.048 1.00 95.00 430 PRO A CA 1
ATOM 3350 C C . PRO A 1 430 ? 14.794 24.529 -2.723 1.00 95.00 430 PRO A C 1
ATOM 3352 O O . PRO A 1 430 ? 14.471 23.451 -2.227 1.00 95.00 430 PRO A O 1
ATOM 3355 N N . CYS A 1 431 ? 14.513 25.688 -2.148 1.00 96.00 431 CYS A N 1
ATOM 3356 C CA . CYS A 1 431 ? 13.900 25.799 -0.839 1.00 96.00 431 CYS A CA 1
ATOM 3357 C C . CYS A 1 431 ? 12.859 26.917 -0.834 1.00 96.00 431 CYS A C 1
ATOM 3359 O O . CYS A 1 431 ? 12.996 27.938 -1.514 1.00 96.00 431 CYS A O 1
ATOM 3361 N N . GLN A 1 432 ? 11.834 26.733 -0.016 1.00 97.31 432 GLN A N 1
ATOM 3362 C CA . GLN A 1 432 ? 10.805 27.718 0.253 1.00 97.31 432 GLN A CA 1
ATOM 3363 C C . GLN A 1 432 ? 10.642 27.882 1.764 1.00 97.31 432 GLN A C 1
ATOM 3365 O O . GLN A 1 432 ? 10.745 26.921 2.528 1.00 97.31 432 GLN A O 1
ATOM 3370 N N . VAL A 1 433 ? 10.378 29.115 2.181 1.00 98.06 433 VAL A N 1
ATOM 3371 C CA . VAL A 1 433 ? 10.027 29.474 3.553 1.00 98.06 433 VAL A CA 1
ATOM 3372 C C . VAL A 1 433 ? 8.614 30.026 3.555 1.00 98.06 433 VAL A C 1
ATOM 3374 O O . VAL A 1 433 ? 8.254 30.822 2.687 1.00 98.06 433 VAL A O 1
ATOM 3377 N N . VAL A 1 434 ? 7.820 29.601 4.531 1.00 98.19 434 VAL A N 1
ATOM 3378 C CA . VAL A 1 434 ? 6.491 30.149 4.807 1.00 98.19 434 VAL A CA 1
ATOM 3379 C C . VAL A 1 434 ? 6.425 30.539 6.272 1.00 98.19 434 VAL A C 1
ATOM 3381 O O . VAL A 1 434 ? 6.642 29.702 7.148 1.00 98.19 434 VAL A O 1
ATOM 3384 N N . VAL A 1 435 ? 6.094 31.797 6.528 1.00 98.19 435 VAL A N 1
ATOM 3385 C CA . VAL A 1 435 ? 5.871 32.343 7.862 1.00 98.19 435 VAL A CA 1
ATOM 3386 C C . VAL A 1 435 ? 4.381 32.552 8.069 1.00 98.19 435 VAL A C 1
ATOM 3388 O O . VAL A 1 435 ? 3.711 33.182 7.253 1.00 98.19 435 VAL A O 1
ATOM 3391 N N . ARG A 1 436 ? 3.860 32.020 9.171 1.00 97.88 436 ARG A N 1
ATOM 3392 C CA . ARG A 1 436 ? 2.472 32.208 9.611 1.00 97.88 436 ARG A CA 1
ATOM 3393 C C . ARG A 1 436 ? 2.490 32.806 11.008 1.00 97.88 436 ARG A C 1
ATOM 3395 O O . ARG A 1 436 ? 3.370 32.478 11.797 1.00 97.88 436 ARG A O 1
ATOM 3402 N N . ALA A 1 437 ? 1.555 33.688 11.328 1.00 96.94 437 ALA A N 1
ATOM 3403 C CA . ALA A 1 437 ? 1.516 34.355 12.626 1.00 96.94 437 ALA A CA 1
ATOM 3404 C C . ALA A 1 437 ? 0.075 34.649 13.053 1.00 96.94 437 ALA A C 1
ATOM 3406 O O . ALA A 1 437 ? -0.836 34.664 12.220 1.00 96.94 437 ALA A O 1
ATOM 3407 N N . LYS A 1 438 ? -0.138 34.904 14.352 1.00 94.31 438 LYS A N 1
ATOM 3408 C CA . LYS A 1 438 ? -1.448 35.358 14.851 1.00 94.31 438 LYS A CA 1
ATOM 3409 C C . LYS A 1 438 ? -1.840 36.647 14.123 1.00 94.31 438 LYS A C 1
ATOM 3411 O O . LYS A 1 438 ? -0.964 37.484 13.885 1.00 94.31 438 LYS A O 1
ATOM 3416 N N . PRO A 1 439 ? -3.137 36.867 13.843 1.00 93.56 439 PRO A N 1
ATOM 3417 C CA . PRO A 1 439 ? -3.607 38.153 13.341 1.00 93.56 439 PRO A CA 1
ATOM 3418 C C . PRO A 1 439 ? -3.058 39.318 14.180 1.00 93.56 439 PRO A C 1
ATOM 3420 O O . PRO A 1 439 ? -3.103 39.278 15.408 1.00 93.56 439 PRO A O 1
ATOM 3423 N N . GLY A 1 440 ? -2.499 40.330 13.513 1.00 93.69 440 GLY A N 1
ATOM 3424 C CA . GLY A 1 440 ? -1.883 41.495 14.159 1.00 93.69 440 GLY A CA 1
ATOM 3425 C C . GLY A 1 440 ? -0.430 41.314 14.624 1.00 93.69 440 GLY A C 1
ATOM 3426 O O . GLY A 1 440 ? 0.175 42.286 15.065 1.00 93.69 440 GLY A O 1
ATOM 3427 N N . THR A 1 441 ? 0.158 40.118 14.503 1.00 94.94 441 THR A N 1
ATOM 3428 C CA . THR A 1 441 ? 1.596 39.906 14.756 1.00 94.94 441 THR A CA 1
ATOM 3429 C C . THR A 1 441 ? 2.402 40.282 13.507 1.00 94.94 441 THR A C 1
ATOM 3431 O O . THR A 1 441 ? 2.118 39.735 12.438 1.00 94.94 441 THR A O 1
ATOM 3434 N N . PRO A 1 442 ? 3.407 41.174 13.603 1.00 93.56 442 PRO A N 1
ATOM 3435 C CA . PRO A 1 442 ? 4.281 41.486 12.477 1.00 93.56 442 PRO A CA 1
ATOM 3436 C C . PRO A 1 442 ? 5.028 40.240 11.989 1.00 93.56 442 PRO A C 1
ATOM 3438 O O . PRO A 1 442 ? 5.642 39.522 12.780 1.00 93.56 442 PRO A O 1
ATOM 3441 N N . ILE A 1 443 ? 4.978 39.992 10.682 1.00 94.94 443 ILE A N 1
ATOM 3442 C CA . ILE A 1 443 ? 5.783 38.959 10.027 1.00 94.94 443 ILE A CA 1
ATOM 3443 C C . ILE A 1 443 ? 7.151 39.578 9.695 1.00 94.94 443 ILE A C 1
ATOM 3445 O O . ILE A 1 443 ? 7.170 40.690 9.165 1.00 94.94 443 ILE A O 1
ATOM 3449 N N . PRO A 1 444 ? 8.281 38.905 9.987 1.00 94.00 444 PRO A N 1
ATOM 3450 C CA . PRO A 1 444 ? 9.599 39.380 9.572 1.00 94.00 444 PRO A CA 1
ATOM 3451 C C . PRO A 1 444 ? 9.655 39.631 8.060 1.00 94.00 444 PRO A C 1
ATOM 3453 O O . PRO A 1 444 ? 9.141 38.829 7.284 1.00 94.00 444 PRO A O 1
ATOM 3456 N N . GLU A 1 445 ? 10.291 40.718 7.627 1.00 96.19 445 GLU A N 1
ATOM 3457 C CA . GLU A 1 445 ? 10.508 40.980 6.192 1.00 96.19 445 GLU A CA 1
ATOM 3458 C C . GLU A 1 445 ? 11.630 40.111 5.614 1.00 96.19 445 GLU A C 1
ATOM 3460 O O . GLU A 1 445 ? 11.653 39.819 4.419 1.00 96.19 445 GLU A O 1
ATOM 3465 N N . GLU A 1 446 ? 12.550 39.671 6.471 1.00 97.12 446 GLU A N 1
ATOM 3466 C CA . GLU A 1 446 ? 13.679 38.823 6.120 1.00 97.12 446 GLU A CA 1
ATOM 3467 C C . GLU A 1 446 ? 13.893 37.753 7.191 1.00 97.12 446 GLU A C 1
ATOM 3469 O O . GLU A 1 446 ? 13.666 37.981 8.383 1.00 97.12 446 GLU A O 1
ATOM 3474 N N . ILE A 1 447 ? 14.349 36.578 6.764 1.00 96.69 447 ILE A N 1
ATOM 3475 C CA . ILE A 1 447 ? 14.777 35.496 7.652 1.00 96.69 447 ILE A CA 1
ATOM 3476 C C . ILE A 1 447 ? 16.176 35.043 7.247 1.00 96.69 447 ILE A C 1
ATOM 3478 O O . ILE A 1 447 ? 16.435 34.776 6.074 1.00 96.69 447 ILE A O 1
ATOM 3482 N N . GLU A 1 448 ? 17.067 34.907 8.230 1.00 96.88 448 GLU A N 1
ATOM 3483 C CA . GLU A 1 448 ? 18.346 34.228 8.040 1.00 96.88 448 GLU A CA 1
ATOM 3484 C C . GLU A 1 448 ? 18.160 32.714 8.181 1.00 96.88 448 GLU A C 1
ATOM 3486 O O . GLU A 1 448 ? 17.781 32.198 9.235 1.00 96.88 448 GLU A O 1
ATOM 3491 N N . LEU A 1 449 ? 18.460 31.998 7.103 1.00 95.88 449 LEU A N 1
ATOM 3492 C CA . LEU A 1 449 ? 18.474 30.547 7.064 1.00 95.88 449 LEU A CA 1
ATOM 3493 C C . LEU A 1 449 ? 19.878 30.008 7.270 1.00 95.88 449 LEU A C 1
ATOM 3495 O O . LEU A 1 449 ? 20.865 30.535 6.751 1.00 95.88 449 LEU A O 1
ATOM 3499 N N . ILE A 1 450 ? 19.943 28.902 7.995 1.00 93.75 450 ILE A N 1
ATOM 3500 C CA . ILE A 1 450 ? 21.166 28.279 8.473 1.00 93.75 450 ILE A CA 1
ATOM 3501 C C . ILE A 1 450 ? 21.236 26.864 7.909 1.00 93.75 450 ILE A C 1
ATOM 3503 O O . ILE A 1 450 ? 20.350 26.059 8.172 1.00 93.75 450 ILE A O 1
ATOM 3507 N N . LEU A 1 451 ? 22.311 26.552 7.179 1.00 92.31 451 LEU A N 1
ATOM 3508 C CA . LEU A 1 451 ? 22.656 25.191 6.758 1.00 92.31 451 LEU A CA 1
ATOM 3509 C C . LEU A 1 451 ? 24.136 24.933 7.063 1.00 92.31 451 LEU A C 1
ATOM 3511 O O . LEU A 1 451 ? 25.031 25.404 6.354 1.00 92.31 451 LEU A O 1
ATOM 3515 N N . GLY A 1 452 ? 24.406 24.234 8.166 1.00 87.88 452 GLY A N 1
ATOM 3516 C CA . GLY A 1 452 ? 25.764 24.084 8.695 1.00 87.88 452 GLY A CA 1
ATOM 3517 C C . GLY A 1 452 ? 26.402 25.450 8.976 1.00 87.88 452 GLY A C 1
ATOM 3518 O O . GLY A 1 452 ? 25.892 26.238 9.775 1.00 87.88 452 GLY A O 1
ATOM 3519 N N . LYS A 1 453 ? 27.510 25.762 8.291 1.00 86.88 453 LYS A N 1
ATOM 3520 C CA . LYS A 1 453 ? 28.185 27.074 8.373 1.00 86.88 453 LYS A CA 1
ATOM 3521 C C . LYS A 1 453 ? 27.640 28.113 7.388 1.00 86.88 453 LYS A C 1
ATOM 3523 O O . LYS A 1 453 ? 27.965 29.288 7.520 1.00 86.88 453 LYS A O 1
ATOM 3528 N N . LYS A 1 454 ? 26.831 27.708 6.405 1.00 89.00 454 LYS A N 1
ATOM 3529 C CA . LYS A 1 454 ? 26.250 28.640 5.433 1.00 89.00 454 LYS A CA 1
ATOM 3530 C C . LYS A 1 454 ? 25.100 29.415 6.071 1.00 89.00 454 LYS A C 1
ATOM 3532 O O . LYS A 1 454 ? 24.351 28.876 6.892 1.00 89.00 454 LYS A O 1
ATOM 3537 N N . ARG A 1 455 ? 24.995 30.683 5.689 1.00 92.00 455 ARG A N 1
ATOM 3538 C CA . ARG A 1 455 ? 23.933 31.612 6.074 1.00 92.00 455 ARG A CA 1
ATOM 3539 C C . ARG A 1 455 ? 23.352 32.219 4.808 1.00 92.00 455 ARG A C 1
ATOM 3541 O O . ARG A 1 455 ? 24.111 32.559 3.902 1.00 92.00 455 ARG A O 1
ATOM 3548 N N . GLN A 1 456 ? 22.031 32.308 4.727 1.00 93.94 456 GLN A N 1
ATOM 3549 C CA . GLN A 1 456 ? 21.330 32.901 3.594 1.00 93.94 456 GLN A CA 1
ATOM 3550 C C . GLN A 1 456 ? 20.187 33.763 4.110 1.00 93.94 456 GLN A C 1
ATOM 3552 O O . GLN A 1 456 ? 19.268 33.249 4.738 1.00 93.94 456 GLN A O 1
ATOM 3557 N N . ILE A 1 457 ? 20.222 35.056 3.802 1.00 96.75 457 ILE A N 1
ATOM 3558 C CA . ILE A 1 457 ? 19.093 35.951 4.057 1.00 96.75 457 ILE A CA 1
ATOM 3559 C C . ILE A 1 457 ? 18.063 35.736 2.948 1.00 96.75 457 ILE A C 1
ATOM 3561 O O . ILE A 1 457 ? 18.408 35.748 1.761 1.00 96.75 457 ILE A O 1
ATOM 3565 N N . VAL A 1 458 ? 16.813 35.500 3.333 1.00 96.88 458 VAL A N 1
ATOM 3566 C CA . VAL A 1 458 ? 15.683 35.315 2.423 1.00 96.88 458 VAL A CA 1
ATOM 3567 C C . VAL A 1 458 ? 14.659 36.397 2.702 1.00 96.88 458 VAL A C 1
ATOM 3569 O O . VAL A 1 458 ? 14.114 36.469 3.803 1.00 96.88 458 VAL A O 1
ATOM 3572 N N . ARG A 1 459 ? 14.395 37.219 1.687 1.00 97.44 459 ARG A N 1
ATOM 3573 C CA . ARG A 1 459 ? 13.337 38.223 1.728 1.00 97.44 459 ARG A CA 1
ATOM 3574 C C . ARG A 1 459 ? 11.976 37.557 1.574 1.00 97.44 459 ARG A C 1
ATOM 3576 O O . ARG A 1 459 ? 11.816 36.641 0.764 1.00 97.44 459 ARG A O 1
ATOM 3583 N N . LEU A 1 460 ? 11.017 38.021 2.362 1.00 97.56 460 LEU A N 1
ATOM 3584 C CA . LEU A 1 460 ? 9.665 37.496 2.412 1.00 97.56 460 LEU A CA 1
ATOM 3585 C C . LEU A 1 460 ? 8.690 38.467 1.748 1.00 97.56 460 LEU A C 1
ATOM 3587 O O . LEU A 1 460 ? 8.603 39.640 2.102 1.00 97.56 460 LEU A O 1
ATOM 3591 N N . GLU A 1 461 ? 7.906 37.945 0.814 1.00 96.19 461 GLU A N 1
ATOM 3592 C CA . GLU A 1 461 ? 6.768 38.619 0.205 1.00 96.19 461 GLU A CA 1
ATOM 3593 C C . GLU A 1 461 ? 5.500 37.945 0.722 1.00 96.19 461 GLU A C 1
ATOM 3595 O O . GLU A 1 461 ? 5.293 36.748 0.527 1.00 96.19 461 GLU A O 1
ATOM 3600 N N . GLN A 1 462 ? 4.674 38.696 1.457 1.00 93.69 462 GLN A N 1
ATOM 3601 C CA . GLN A 1 462 ? 3.453 38.171 2.088 1.00 93.69 462 GLN A CA 1
ATOM 3602 C C . GLN A 1 462 ? 3.717 36.924 2.961 1.00 93.69 462 GLN A C 1
ATOM 3604 O O . GLN A 1 462 ? 2.932 35.978 2.986 1.00 93.69 462 GLN A O 1
ATOM 3609 N N . GLY A 1 463 ? 4.853 36.915 3.668 1.00 94.75 463 GLY A N 1
ATOM 3610 C CA . GLY A 1 463 ? 5.273 35.800 4.519 1.00 94.75 463 GLY A CA 1
ATOM 3611 C C . GLY A 1 463 ? 5.835 34.592 3.766 1.00 94.75 463 GLY A C 1
ATOM 3612 O O . GLY A 1 463 ? 6.064 33.558 4.388 1.00 94.75 463 GLY A O 1
ATOM 3613 N N . MET A 1 464 ? 6.087 34.688 2.459 1.00 97.62 464 MET A N 1
ATOM 3614 C CA . MET A 1 464 ? 6.694 33.616 1.669 1.00 97.62 464 MET A CA 1
ATOM 3615 C C . MET A 1 464 ? 8.016 34.055 1.047 1.00 97.62 464 MET A C 1
ATOM 3617 O O . MET A 1 464 ? 8.130 35.161 0.536 1.00 97.62 464 MET A O 1
ATOM 3621 N N . GLY A 1 465 ? 9.004 33.163 1.034 1.00 97.44 465 GLY A N 1
ATOM 3622 C CA . GLY A 1 465 ? 10.281 33.389 0.357 1.00 97.44 465 GLY A CA 1
ATOM 3623 C C . GLY A 1 465 ? 10.752 32.139 -0.370 1.00 97.44 465 GLY A C 1
ATOM 3624 O O . GLY A 1 465 ? 10.502 31.022 0.084 1.00 97.44 465 GLY A O 1
ATOM 3625 N N . GLN A 1 466 ? 11.435 32.314 -1.497 1.00 96.44 466 GLN A N 1
ATOM 3626 C CA . GLN A 1 466 ? 12.064 31.232 -2.255 1.00 96.44 466 GLN A CA 1
ATOM 3627 C C . GLN A 1 466 ? 13.552 31.507 -2.411 1.00 96.44 466 GLN A C 1
ATOM 3629 O O . GLN A 1 466 ? 13.971 32.652 -2.571 1.00 96.44 466 GLN A O 1
ATOM 3634 N N . PHE A 1 467 ? 14.355 30.450 -2.378 1.00 94.44 467 PHE A N 1
ATOM 3635 C CA . PHE A 1 467 ? 15.794 30.548 -2.573 1.00 94.44 467 PHE A CA 1
ATOM 3636 C C . PHE A 1 467 ? 16.368 29.188 -2.993 1.00 94.44 467 PHE A C 1
ATOM 3638 O O . PHE A 1 467 ? 15.671 28.173 -3.051 1.00 94.44 467 PHE A O 1
ATOM 3645 N N . THR A 1 468 ? 17.653 29.144 -3.331 1.00 94.50 468 THR A N 1
ATOM 3646 C CA . THR A 1 468 ? 18.327 27.898 -3.717 1.00 94.50 468 THR A CA 1
ATOM 3647 C C . THR A 1 468 ? 19.723 27.868 -3.126 1.00 94.50 468 THR A C 1
ATOM 3649 O O . THR A 1 468 ? 20.543 28.734 -3.439 1.00 94.50 468 THR A O 1
ATOM 3652 N N . PHE A 1 469 ? 20.023 26.860 -2.307 1.00 91.44 469 PHE A N 1
ATOM 3653 C CA . PHE A 1 469 ? 21.406 26.611 -1.916 1.00 91.44 469 PHE A CA 1
ATOM 3654 C C . PHE A 1 469 ? 22.153 25.953 -3.079 1.00 91.44 469 PHE A C 1
ATOM 3656 O O . PHE A 1 469 ? 21.712 24.943 -3.622 1.00 91.44 469 PHE A O 1
ATOM 3663 N N . ARG A 1 470 ? 23.307 26.515 -3.448 1.00 89.50 470 ARG A N 1
ATOM 3664 C CA . ARG A 1 470 ? 24.212 25.958 -4.464 1.00 89.50 470 ARG A CA 1
ATOM 3665 C C . ARG A 1 470 ? 25.511 25.490 -3.812 1.00 89.50 470 ARG A C 1
ATOM 3667 O O . ARG A 1 470 ? 25.944 26.066 -2.806 1.00 89.50 470 ARG A O 1
ATOM 3674 N N . ASN A 1 471 ? 26.144 24.477 -4.405 1.00 79.00 471 ASN A N 1
ATOM 3675 C CA . ASN A 1 471 ? 27.459 23.961 -4.001 1.00 79.00 471 ASN A CA 1
ATOM 3676 C C . ASN A 1 471 ? 27.533 23.650 -2.496 1.00 79.00 471 ASN A C 1
ATOM 3678 O O . ASN A 1 471 ? 28.422 24.138 -1.794 1.00 79.00 471 ASN A O 1
ATOM 3682 N N . VAL A 1 472 ? 26.516 22.976 -1.955 1.00 79.06 472 VAL A N 1
ATOM 3683 C CA . VAL A 1 472 ? 26.477 22.610 -0.536 1.00 79.06 472 VAL A CA 1
ATOM 3684 C C . VAL A 1 472 ? 27.420 21.434 -0.310 1.00 79.06 472 VAL A C 1
ATOM 3686 O O . VAL A 1 472 ? 27.198 20.360 -0.849 1.00 79.06 472 VAL A O 1
ATOM 3689 N N . ASP A 1 473 ? 28.459 21.666 0.488 1.00 70.38 473 ASP A N 1
ATOM 3690 C CA . ASP A 1 473 ? 29.451 20.668 0.890 1.00 70.38 473 ASP A CA 1
ATOM 3691 C C . ASP A 1 473 ? 29.375 20.488 2.412 1.00 70.38 473 ASP A C 1
ATOM 3693 O O . ASP A 1 473 ? 30.172 21.038 3.173 1.00 70.38 473 ASP A O 1
ATOM 3697 N N . VAL A 1 474 ? 28.294 19.862 2.884 1.00 65.44 474 VAL A N 1
ATOM 3698 C CA . VAL A 1 474 ? 28.082 19.575 4.312 1.00 65.44 474 VAL A CA 1
ATOM 3699 C C . VAL A 1 474 ? 27.598 18.136 4.476 1.00 65.44 474 VAL A C 1
ATOM 3701 O O . VAL A 1 474 ? 26.811 17.652 3.666 1.00 65.44 474 VAL A O 1
ATOM 3704 N N . ASN A 1 475 ? 28.102 17.449 5.506 1.00 63.94 475 ASN A N 1
ATOM 3705 C CA . ASN A 1 475 ? 27.747 16.064 5.813 1.00 63.94 475 ASN A CA 1
ATOM 3706 C C . ASN A 1 475 ? 26.425 15.991 6.560 1.00 63.94 475 ASN A C 1
ATOM 3708 O O . ASN A 1 475 ? 26.384 16.305 7.754 1.00 63.94 475 ASN A O 1
ATOM 3712 N N . GLY A 1 476 ? 25.363 15.613 5.853 1.00 66.06 476 GLY A N 1
ATOM 3713 C CA . GLY A 1 476 ? 24.016 15.794 6.372 1.00 66.06 476 GLY A CA 1
ATOM 3714 C C . GLY A 1 476 ? 23.744 17.257 6.731 1.00 66.06 476 GLY A C 1
ATOM 3715 O O . GLY A 1 476 ? 24.608 18.141 6.699 1.00 66.06 476 GLY A O 1
ATOM 3716 N N . GLY A 1 477 ? 22.498 17.564 7.044 1.00 82.25 477 GLY A N 1
ATOM 3717 C CA . GLY A 1 477 ? 22.208 18.916 7.463 1.00 82.25 477 GLY A CA 1
ATOM 3718 C C . GLY A 1 477 ? 20.765 19.143 7.793 1.00 82.25 477 GLY A C 1
ATOM 3719 O O . GLY A 1 477 ? 19.871 18.366 7.479 1.00 82.25 477 GLY A O 1
ATOM 3720 N N . ARG A 1 478 ? 20.555 20.286 8.413 1.00 92.56 478 ARG A N 1
ATOM 3721 C CA . ARG A 1 478 ? 19.242 20.818 8.687 1.00 92.56 478 ARG A CA 1
ATOM 3722 C C . ARG A 1 478 ? 19.240 22.251 8.217 1.00 92.56 478 ARG A C 1
ATOM 3724 O O . ARG A 1 478 ? 20.138 23.010 8.586 1.00 92.56 478 ARG A O 1
ATOM 3731 N N . ILE A 1 479 ? 18.263 22.599 7.389 1.00 95.25 479 ILE A N 1
ATOM 3732 C CA . ILE A 1 479 ? 17.963 23.995 7.114 1.00 95.25 479 ILE A CA 1
ATOM 3733 C C . ILE A 1 479 ? 17.050 24.469 8.233 1.00 95.25 479 ILE A C 1
ATOM 3735 O O . ILE A 1 479 ? 15.932 23.972 8.375 1.00 95.25 479 ILE A O 1
ATOM 3739 N N . THR A 1 480 ? 17.555 25.412 9.016 1.00 96.62 480 THR A N 1
ATOM 3740 C CA . THR A 1 480 ? 16.861 25.983 10.170 1.00 96.62 480 THR A CA 1
ATOM 3741 C C . THR A 1 480 ? 16.892 27.507 10.123 1.00 96.62 480 THR A C 1
ATOM 3743 O O . THR A 1 480 ? 17.543 28.099 9.258 1.00 96.62 480 THR A O 1
ATOM 3746 N N . ALA A 1 481 ? 16.178 28.144 11.041 1.00 96.69 481 ALA A N 1
ATOM 3747 C CA . ALA A 1 481 ? 16.144 29.586 11.232 1.00 96.69 481 ALA A CA 1
ATOM 3748 C C . ALA A 1 481 ? 16.117 29.902 12.730 1.00 96.69 481 ALA A C 1
ATOM 3750 O O . ALA A 1 481 ? 15.585 29.126 13.521 1.00 96.69 481 ALA A O 1
ATOM 3751 N N . ASN A 1 482 ? 16.642 31.060 13.124 1.00 94.31 482 ASN A N 1
ATOM 3752 C CA . ASN A 1 482 ? 16.481 31.563 14.486 1.00 94.31 482 ASN A CA 1
ATOM 3753 C C . ASN A 1 482 ? 15.506 32.741 14.483 1.00 94.31 482 ASN A C 1
ATOM 3755 O O . ASN A 1 482 ? 15.887 33.864 14.159 1.00 94.31 482 ASN A O 1
ATOM 3759 N N . VAL A 1 483 ? 14.244 32.475 14.824 1.00 95.62 483 VAL A N 1
ATOM 3760 C CA . VAL A 1 483 ? 13.187 33.493 14.880 1.00 95.62 483 VAL A CA 1
ATOM 3761 C C . VAL A 1 483 ? 12.509 33.418 16.253 1.00 95.62 483 VAL A C 1
ATOM 3763 O O . VAL A 1 483 ? 11.625 32.582 16.457 1.00 95.62 483 VAL A O 1
ATOM 3766 N N . PRO A 1 484 ? 12.935 34.242 17.230 1.00 94.00 484 PRO A N 1
ATOM 3767 C CA . PRO A 1 484 ? 12.417 34.187 18.594 1.00 94.00 484 PRO A CA 1
ATOM 3768 C C . PRO A 1 484 ? 10.889 34.290 18.657 1.00 94.00 484 PRO A C 1
ATOM 3770 O O . PRO A 1 484 ? 10.283 35.136 18.006 1.00 94.00 484 PRO A O 1
ATOM 3773 N N . GLY A 1 485 ? 10.262 33.426 19.458 1.00 94.44 485 GLY A N 1
ATOM 3774 C CA . GLY A 1 485 ? 8.803 33.375 19.607 1.00 94.44 485 GLY A CA 1
ATOM 3775 C C . GLY A 1 485 ? 8.058 32.671 18.465 1.00 94.44 485 GLY A C 1
ATOM 3776 O O . GLY A 1 485 ? 6.836 32.543 18.541 1.00 94.44 485 GLY A O 1
ATOM 3777 N N . PHE A 1 486 ? 8.751 32.178 17.435 1.00 98.12 486 PHE A N 1
ATOM 3778 C CA . PHE A 1 486 ? 8.151 31.389 16.360 1.00 98.12 486 PHE A CA 1
ATOM 3779 C C . PHE A 1 486 ? 8.509 29.909 16.493 1.00 98.12 486 PHE A C 1
ATOM 3781 O O . PHE A 1 486 ? 9.628 29.541 16.839 1.00 98.12 486 PHE A O 1
ATOM 3788 N N . THR A 1 487 ? 7.545 29.052 16.169 1.00 98.38 487 THR A N 1
ATOM 3789 C CA . THR A 1 487 ? 7.769 27.618 15.962 1.00 98.38 487 THR A CA 1
ATOM 3790 C C . THR A 1 487 ? 8.542 27.430 14.665 1.00 98.38 487 THR A C 1
ATOM 3792 O O . THR A 1 487 ? 7.997 27.683 13.594 1.00 98.38 487 THR A O 1
ATOM 3795 N N . VAL A 1 488 ? 9.787 26.977 14.722 1.00 98.31 488 VAL A N 1
ATOM 3796 C CA . VAL A 1 488 ? 10.570 26.703 13.512 1.00 98.31 488 VAL A CA 1
ATOM 3797 C C . VAL A 1 488 ? 10.406 25.230 13.151 1.00 98.31 488 VAL A C 1
ATOM 3799 O O . VAL A 1 488 ? 10.736 24.362 13.948 1.00 98.31 488 VAL A O 1
ATOM 3802 N N . ALA A 1 489 ? 9.843 24.951 11.976 1.00 98.06 489 ALA A N 1
ATOM 3803 C CA . ALA A 1 489 ? 9.739 23.617 11.399 1.00 98.06 489 ALA A CA 1
ATOM 3804 C C . ALA A 1 489 ? 10.802 23.452 10.313 1.00 98.06 489 ALA A C 1
ATOM 3806 O O . ALA A 1 489 ? 10.626 23.880 9.165 1.00 98.06 489 ALA A O 1
ATOM 3807 N N . ASP A 1 490 ? 11.899 22.829 10.719 1.00 97.44 490 ASP A N 1
ATOM 3808 C CA . ASP A 1 490 ? 13.105 22.676 9.921 1.00 97.44 490 ASP A CA 1
ATOM 3809 C C . ASP A 1 490 ? 12.921 21.768 8.688 1.00 97.44 490 ASP A C 1
ATOM 3811 O O . ASP A 1 490 ? 11.980 20.970 8.580 1.00 97.44 490 ASP A O 1
ATOM 3815 N N . GLN A 1 491 ? 13.861 21.872 7.742 1.00 96.44 491 GLN A N 1
ATOM 3816 C CA . GLN A 1 491 ? 14.033 20.896 6.663 1.00 96.44 491 GLN A CA 1
ATOM 3817 C C . GLN A 1 491 ? 15.285 20.059 6.915 1.00 96.44 491 GLN A C 1
ATOM 3819 O O . GLN A 1 491 ? 16.406 20.550 6.781 1.00 96.44 491 GLN A O 1
ATOM 3824 N N . TYR A 1 492 ? 15.089 18.783 7.230 1.00 93.81 492 TYR A N 1
ATOM 3825 C CA . TYR A 1 492 ? 16.172 17.813 7.373 1.00 93.81 492 TYR A CA 1
ATOM 3826 C C . TYR A 1 492 ? 16.638 17.346 5.991 1.00 93.81 492 TYR A C 1
ATOM 3828 O O . TYR A 1 492 ? 15.825 17.160 5.078 1.00 93.81 492 TYR A O 1
ATOM 3836 N N . LEU A 1 493 ? 17.953 17.203 5.835 1.00 92.31 493 LEU A N 1
ATOM 3837 C CA . LEU A 1 493 ? 18.630 16.838 4.597 1.00 92.31 493 LEU A CA 1
ATOM 3838 C C . LEU A 1 493 ? 19.646 15.718 4.849 1.00 92.31 493 LEU A C 1
ATOM 3840 O O . LEU A 1 493 ? 20.423 15.767 5.805 1.00 92.31 493 LEU A O 1
ATOM 3844 N N . LYS A 1 494 ? 19.701 14.760 3.925 1.00 90.44 494 LYS A N 1
ATOM 3845 C CA . LYS A 1 494 ? 20.780 13.774 3.805 1.00 90.44 494 LYS A CA 1
ATOM 3846 C C . LYS A 1 494 ? 21.578 14.134 2.550 1.00 90.44 494 LYS A C 1
ATOM 3848 O O . LYS A 1 494 ? 21.022 14.203 1.452 1.00 90.44 494 LYS A O 1
ATOM 3853 N N . LEU A 1 495 ? 22.855 14.449 2.751 1.00 84.00 495 LEU A N 1
ATOM 3854 C CA . LEU A 1 495 ? 23.770 14.975 1.737 1.00 84.00 495 LEU A CA 1
ATOM 3855 C C . LEU A 1 495 ? 25.022 14.098 1.695 1.00 84.00 495 LEU A C 1
ATOM 3857 O O . LEU A 1 495 ? 25.560 13.755 2.748 1.00 84.00 495 LEU A O 1
ATOM 3861 N N . THR A 1 496 ? 25.504 13.771 0.499 1.00 70.88 496 THR A N 1
ATOM 3862 C CA . THR A 1 496 ? 26.735 12.987 0.302 1.00 70.88 496 THR A CA 1
ATOM 3863 C C . THR A 1 496 ? 27.998 13.810 0.530 1.00 70.88 496 THR A C 1
ATOM 3865 O O . THR A 1 496 ? 28.105 14.923 0.016 1.00 70.88 496 THR A O 1
ATOM 3868 N N . GLN A 1 497 ? 28.999 13.220 1.191 1.00 62.22 497 GLN A N 1
ATOM 3869 C CA . GLN A 1 497 ? 30.303 13.851 1.450 1.00 62.22 497 GLN A CA 1
ATOM 3870 C C . GLN A 1 497 ? 31.333 13.736 0.314 1.00 62.22 497 GLN A C 1
ATOM 3872 O O . GLN A 1 497 ? 32.367 14.396 0.384 1.00 62.22 497 GLN A O 1
ATOM 3877 N N . GLN A 1 498 ? 31.139 12.862 -0.681 1.00 58.28 498 GLN A N 1
ATOM 3878 C CA . GLN A 1 498 ? 32.218 12.523 -1.615 1.00 58.28 498 GLN A CA 1
ATOM 3879 C C . GLN A 1 498 ? 32.053 13.130 -3.009 1.00 58.28 498 GLN A C 1
ATOM 3881 O O . GLN A 1 498 ? 31.018 13.025 -3.656 1.00 58.28 498 GLN A O 1
ATOM 3886 N N . GLN A 1 499 ? 33.164 13.704 -3.477 1.00 52.75 499 GLN A N 1
ATOM 3887 C CA . GLN A 1 499 ? 33.399 14.280 -4.802 1.00 52.75 499 GLN A CA 1
ATOM 3888 C C . GLN A 1 499 ? 33.453 13.260 -5.945 1.00 52.75 499 GLN A C 1
ATOM 3890 O O . GLN A 1 499 ? 33.882 13.626 -7.046 1.00 52.75 499 GLN A O 1
ATOM 3895 N N . SER A 1 500 ? 33.045 12.003 -5.741 1.00 50.00 500 SER A N 1
ATOM 3896 C CA . SER A 1 500 ? 32.834 11.123 -6.882 1.00 50.00 500 SER A CA 1
ATOM 3897 C C . SER A 1 500 ? 31.667 11.709 -7.666 1.00 50.00 500 SER A C 1
ATOM 3899 O O . SER A 1 500 ? 30.500 11.458 -7.378 1.00 50.00 500 SER A O 1
ATOM 3901 N N . ARG A 1 501 ? 32.000 12.537 -8.665 1.00 53.28 501 ARG A N 1
ATOM 3902 C CA . ARG A 1 501 ? 31.142 12.800 -9.818 1.00 53.28 501 ARG A CA 1
ATOM 3903 C C . ARG A 1 501 ? 30.461 11.485 -10.169 1.00 53.28 501 ARG A C 1
ATOM 3905 O O . ARG A 1 501 ? 31.133 10.464 -10.051 1.00 53.28 501 ARG A O 1
ATOM 3912 N N . PHE A 1 502 ? 29.193 11.537 -10.577 1.00 59.91 502 PHE A N 1
ATOM 3913 C CA . PHE A 1 502 ? 28.420 10.425 -11.143 1.00 59.91 502 PHE A CA 1
ATOM 3914 C C . PHE A 1 502 ? 29.237 9.681 -12.212 1.00 59.91 502 PHE A C 1
ATOM 3916 O O . PHE A 1 502 ? 29.088 9.891 -13.414 1.00 59.91 502 PHE A O 1
ATOM 3923 N N . ASN A 1 503 ? 30.176 8.858 -11.769 1.00 65.81 503 ASN A N 1
ATOM 3924 C CA . ASN A 1 503 ? 31.023 8.037 -12.588 1.00 65.81 503 ASN A CA 1
ATOM 3925 C C . ASN A 1 503 ? 30.214 6.776 -12.675 1.00 65.81 503 ASN A C 1
ATOM 3927 O O . ASN A 1 503 ? 30.215 5.960 -11.754 1.00 65.81 503 ASN A O 1
ATOM 3931 N N . ARG A 1 504 ? 29.469 6.700 -13.771 1.00 75.50 504 ARG A N 1
ATOM 3932 C CA . ARG A 1 504 ? 28.747 5.509 -14.165 1.00 75.50 504 ARG A CA 1
ATOM 3933 C C . ARG A 1 504 ? 29.583 4.265 -13.828 1.00 75.50 504 ARG A C 1
ATOM 3935 O O . ARG A 1 504 ? 30.769 4.231 -14.193 1.00 75.50 504 ARG A O 1
ATOM 3942 N N . PRO A 1 505 ? 29.007 3.269 -13.133 1.00 77.94 505 PRO A N 1
ATOM 3943 C CA . PRO A 1 505 ? 29.743 2.073 -12.775 1.00 77.94 505 PRO A CA 1
ATOM 3944 C C . PRO A 1 505 ? 30.289 1.409 -14.039 1.00 77.94 505 PRO A C 1
ATOM 3946 O O . PRO A 1 505 ? 29.610 1.312 -15.060 1.00 77.94 505 PRO A O 1
ATOM 3949 N N . ARG A 1 506 ? 31.543 0.952 -13.971 1.00 82.19 506 ARG A N 1
ATOM 3950 C CA . ARG A 1 506 ? 32.148 0.171 -15.061 1.00 82.19 506 ARG A CA 1
ATOM 3951 C C . ARG A 1 506 ? 31.495 -1.200 -15.206 1.00 82.19 506 ARG A C 1
ATOM 3953 O O . ARG A 1 506 ? 31.532 -1.756 -16.294 1.00 82.19 506 ARG A O 1
ATOM 3960 N N . PHE A 1 507 ? 30.953 -1.725 -14.108 1.00 89.69 507 PHE A N 1
ATOM 3961 C CA . PHE A 1 507 ? 30.250 -2.995 -14.061 1.00 89.69 507 PHE A CA 1
ATOM 3962 C C . PHE A 1 507 ? 28.904 -2.821 -13.357 1.00 89.69 507 PHE A C 1
ATOM 3964 O O . PHE A 1 507 ? 28.860 -2.373 -12.207 1.00 89.69 507 PHE A O 1
ATOM 3971 N N . HIS A 1 508 ? 27.807 -3.154 -14.033 1.00 90.44 508 HIS A N 1
ATOM 3972 C CA . HIS A 1 508 ? 26.468 -3.004 -13.468 1.00 90.44 508 HIS A CA 1
ATOM 3973 C C . HIS A 1 508 ? 26.097 -4.222 -12.618 1.00 90.44 508 HIS A C 1
ATOM 3975 O O . HIS A 1 508 ? 26.048 -5.337 -13.128 1.00 90.44 508 HIS A O 1
ATOM 3981 N N . ILE A 1 509 ? 25.776 -4.007 -11.344 1.00 92.69 509 ILE A N 1
ATOM 3982 C CA . ILE A 1 509 ? 25.079 -4.983 -10.506 1.00 92.69 509 ILE A CA 1
ATOM 3983 C C . ILE A 1 509 ? 23.608 -4.585 -10.497 1.00 92.69 509 ILE A C 1
ATOM 3985 O O . ILE A 1 509 ? 23.230 -3.600 -9.854 1.00 92.69 509 ILE A O 1
ATOM 3989 N N . THR A 1 510 ? 22.800 -5.310 -11.272 1.00 91.25 510 THR A N 1
ATOM 3990 C CA . THR A 1 510 ? 21.443 -4.868 -11.633 1.00 91.25 510 THR A CA 1
ATOM 3991 C C . THR A 1 510 ? 20.354 -5.590 -10.841 1.00 91.25 510 THR A C 1
ATOM 3993 O O . THR A 1 510 ? 20.403 -6.805 -10.670 1.00 91.25 510 THR A O 1
ATOM 3996 N N . GLN A 1 511 ? 19.321 -4.873 -10.402 1.00 90.75 511 GLN A N 1
ATOM 3997 C CA . GLN A 1 511 ? 18.043 -5.476 -10.019 1.00 90.75 511 GLN A CA 1
ATOM 3998 C C . GLN A 1 511 ? 16.947 -5.002 -10.976 1.00 90.75 511 GLN A C 1
ATOM 4000 O O . GLN A 1 511 ? 16.686 -3.805 -11.097 1.00 90.75 511 GLN A O 1
ATOM 4005 N N . HIS A 1 512 ? 16.326 -5.958 -11.657 1.00 88.31 512 HIS A N 1
ATOM 4006 C CA . HIS A 1 512 ? 15.317 -5.728 -12.678 1.00 88.31 512 HIS A CA 1
ATOM 4007 C C . HIS A 1 512 ? 13.909 -6.033 -12.136 1.00 88.31 512 HIS A C 1
ATOM 4009 O O . HIS A 1 512 ? 13.646 -7.119 -11.612 1.00 88.31 512 HIS A O 1
ATOM 4015 N N . GLY A 1 513 ? 13.000 -5.066 -12.229 1.00 82.56 513 GLY A N 1
ATOM 4016 C CA . GLY A 1 513 ? 11.618 -5.147 -11.761 1.00 82.56 513 GLY A CA 1
ATOM 4017 C C . GLY A 1 513 ? 10.671 -5.592 -12.866 1.00 82.56 513 GLY A C 1
ATOM 4018 O O . GLY A 1 513 ? 10.051 -4.759 -13.523 1.00 82.56 513 GLY A O 1
ATOM 4019 N N . ASP A 1 514 ? 10.552 -6.901 -13.087 1.00 72.25 514 ASP A N 1
ATOM 4020 C CA . ASP A 1 514 ? 9.683 -7.434 -14.143 1.00 72.25 514 ASP A CA 1
ATOM 4021 C C . ASP A 1 514 ? 8.206 -7.556 -13.706 1.00 72.25 514 ASP A C 1
ATOM 4023 O O . ASP A 1 514 ? 7.348 -6.847 -14.227 1.00 72.25 514 ASP A O 1
ATOM 4027 N N . TYR A 1 515 ? 7.893 -8.374 -12.693 1.00 67.69 515 TYR A N 1
ATOM 4028 C CA . TYR A 1 515 ? 6.508 -8.606 -12.223 1.00 67.69 515 TYR A CA 1
ATOM 4029 C C . TYR A 1 515 ? 6.144 -7.877 -10.924 1.00 67.69 515 TYR A C 1
ATOM 4031 O O . TYR A 1 515 ? 4.986 -7.861 -10.504 1.00 67.69 515 TYR A O 1
ATOM 4039 N N . SER A 1 516 ? 7.122 -7.255 -10.275 1.00 67.81 516 SER A N 1
ATOM 4040 C CA . SER A 1 516 ? 6.942 -6.520 -9.026 1.00 67.81 516 SER A CA 1
ATOM 4041 C C . SER A 1 516 ? 7.833 -5.292 -9.022 1.00 67.81 516 SER A C 1
ATOM 4043 O O . SER A 1 516 ? 8.989 -5.382 -9.426 1.00 67.81 516 SER A O 1
ATOM 4045 N N . SER A 1 517 ? 7.319 -4.184 -8.497 1.00 75.50 517 SER A N 1
ATOM 4046 C CA . SER A 1 517 ? 8.135 -3.005 -8.211 1.00 75.50 517 SER A CA 1
ATOM 4047 C C 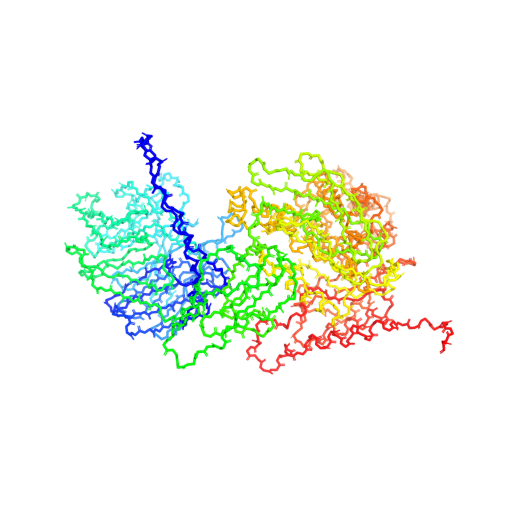. SER A 1 517 ? 9.171 -3.340 -7.135 1.00 75.50 517 SER A C 1
ATOM 4049 O O . SER A 1 517 ? 8.796 -3.771 -6.043 1.00 75.50 517 SER A O 1
ATOM 4051 N N . ALA A 1 518 ? 10.454 -3.098 -7.398 1.00 81.12 518 ALA A N 1
ATOM 4052 C CA . ALA A 1 518 ? 11.497 -3.105 -6.375 1.00 81.12 518 ALA A CA 1
ATOM 4053 C C . ALA A 1 518 ? 11.449 -1.857 -5.493 1.00 81.12 518 ALA A C 1
ATOM 4055 O O . ALA A 1 518 ? 12.051 -1.868 -4.424 1.00 81.12 518 ALA A O 1
ATOM 4056 N N . PHE A 1 519 ? 10.747 -0.789 -5.894 1.00 86.56 519 PHE A N 1
ATOM 4057 C CA . PHE A 1 519 ? 10.574 0.360 -5.010 1.00 86.56 519 PHE A CA 1
ATOM 4058 C C . PHE A 1 519 ? 9.758 -0.015 -3.773 1.00 86.56 519 PHE A C 1
ATOM 4060 O O . PHE A 1 519 ? 8.768 -0.746 -3.890 1.00 86.56 519 PHE A O 1
ATOM 4067 N N . PRO A 1 520 ? 10.115 0.533 -2.601 1.00 87.81 520 PRO A N 1
ATOM 4068 C CA . PRO A 1 520 ? 9.353 0.302 -1.390 1.00 87.81 520 PRO A CA 1
ATOM 4069 C C . PRO A 1 520 ? 7.934 0.866 -1.511 1.00 87.81 520 PRO A C 1
ATOM 4071 O O . PRO A 1 520 ? 7.732 2.027 -1.874 1.00 87.81 520 PRO A O 1
ATOM 4074 N N . GLU A 1 521 ? 6.938 0.074 -1.119 1.00 85.50 521 GLU A N 1
ATOM 4075 C CA . GLU A 1 521 ? 5.621 0.612 -0.789 1.00 85.50 521 GLU A CA 1
ATOM 4076 C C . GLU A 1 521 ? 5.642 1.161 0.634 1.00 85.50 521 GLU A C 1
ATOM 4078 O O . GLU A 1 521 ? 6.063 0.467 1.560 1.00 85.50 521 GLU A O 1
ATOM 4083 N N . ALA A 1 522 ? 5.165 2.388 0.833 1.00 89.69 522 ALA A N 1
ATOM 4084 C CA . ALA A 1 522 ? 5.095 2.984 2.157 1.00 89.69 522 ALA A CA 1
ATOM 4085 C C . ALA A 1 522 ? 3.927 3.966 2.292 1.00 89.69 522 ALA A C 1
ATOM 4087 O O . ALA A 1 522 ? 3.392 4.491 1.316 1.00 89.69 522 ALA A O 1
ATOM 4088 N N . SER A 1 523 ? 3.537 4.195 3.538 1.00 92.81 523 SER A N 1
ATOM 4089 C CA . SER A 1 523 ? 2.598 5.225 3.967 1.00 92.81 523 SER A CA 1
ATOM 4090 C C . SER A 1 523 ? 3.334 6.515 4.337 1.00 92.81 523 SER A C 1
ATOM 4092 O O . SER A 1 523 ? 4.561 6.557 4.405 1.00 92.81 523 SER A O 1
ATOM 4094 N N . PHE A 1 524 ? 2.568 7.558 4.659 1.00 94.69 524 PHE A N 1
ATOM 4095 C CA . PHE A 1 524 ? 3.085 8.825 5.181 1.00 94.69 524 PHE A CA 1
ATOM 4096 C C . PHE A 1 524 ? 4.072 8.661 6.355 1.00 94.69 524 PHE A C 1
ATOM 4098 O O . PHE A 1 524 ? 5.058 9.387 6.424 1.00 94.69 524 PHE A O 1
ATOM 4105 N N . PHE A 1 525 ? 3.831 7.708 7.262 1.00 95.62 525 PHE A N 1
ATOM 4106 C CA . PHE A 1 525 ? 4.606 7.565 8.499 1.00 95.62 525 PHE A CA 1
ATOM 4107 C C . PHE A 1 525 ? 5.887 6.734 8.357 1.00 95.62 525 PHE A C 1
ATOM 4109 O O . PHE A 1 525 ? 6.861 6.980 9.066 1.00 95.62 525 PHE A O 1
ATOM 4116 N N . ASN A 1 526 ? 5.904 5.747 7.465 1.00 94.12 526 ASN A N 1
ATOM 4117 C CA . ASN A 1 526 ? 7.010 4.791 7.336 1.00 94.12 526 ASN A CA 1
ATOM 4118 C C . ASN A 1 526 ? 7.781 4.920 6.015 1.00 94.12 526 ASN A C 1
ATOM 4120 O O . ASN A 1 526 ? 8.675 4.119 5.763 1.00 94.12 526 ASN A O 1
ATOM 4124 N N . ALA A 1 527 ? 7.474 5.916 5.177 1.00 94.00 527 ALA A N 1
ATOM 4125 C CA . ALA A 1 527 ? 8.247 6.173 3.962 1.00 94.00 527 ALA A CA 1
ATOM 4126 C C . ALA A 1 527 ? 9.742 6.414 4.230 1.00 94.00 527 ALA A C 1
ATOM 4128 O O . ALA A 1 527 ? 10.537 5.790 3.531 1.00 94.00 527 ALA A O 1
ATOM 4129 N N . PRO A 1 528 ? 10.157 7.213 5.236 1.00 93.56 528 PRO A N 1
ATOM 4130 C CA . PRO A 1 528 ? 11.578 7.364 5.550 1.00 93.56 528 PRO A CA 1
ATOM 4131 C C . PRO A 1 528 ? 12.259 6.037 5.905 1.00 93.56 528 PRO A C 1
ATOM 4133 O O . PRO A 1 528 ? 13.331 5.758 5.378 1.00 93.56 528 PRO A O 1
ATOM 4136 N N . ASP A 1 529 ? 11.600 5.204 6.720 1.00 92.38 529 ASP A N 1
ATOM 4137 C CA . ASP A 1 529 ? 12.117 3.897 7.159 1.00 92.38 529 ASP A CA 1
ATOM 4138 C C . ASP A 1 529 ? 12.316 2.968 5.967 1.00 92.38 529 ASP A C 1
ATOM 4140 O O . ASP A 1 529 ? 13.400 2.450 5.736 1.00 92.38 529 ASP A O 1
ATOM 4144 N N . HIS A 1 530 ? 11.273 2.814 5.150 1.00 92.38 530 HIS A N 1
ATOM 4145 C CA . HIS A 1 530 ? 11.312 1.899 4.019 1.00 92.38 530 HIS A CA 1
ATOM 4146 C C . HIS A 1 530 ? 12.302 2.351 2.940 1.00 92.38 530 HIS A C 1
ATOM 4148 O O . HIS A 1 530 ? 12.879 1.512 2.255 1.00 92.38 530 HIS A O 1
ATOM 4154 N N . VAL A 1 531 ? 12.497 3.663 2.763 1.00 93.06 531 VAL A N 1
ATOM 4155 C CA . VAL A 1 531 ? 13.533 4.187 1.865 1.00 93.06 531 VAL A CA 1
ATOM 4156 C C . VAL A 1 531 ? 14.918 3.875 2.429 1.00 93.06 531 VAL A C 1
ATOM 4158 O O . VAL A 1 531 ? 15.747 3.369 1.682 1.00 93.06 531 VAL A O 1
ATOM 4161 N N . ALA A 1 532 ? 15.165 4.116 3.720 1.00 91.31 532 ALA A N 1
ATOM 4162 C CA . ALA A 1 532 ? 16.447 3.817 4.357 1.00 91.31 532 ALA A CA 1
ATOM 4163 C C . ALA A 1 532 ? 16.782 2.313 4.316 1.00 91.31 532 ALA A C 1
ATOM 4165 O O . ALA A 1 532 ? 17.863 1.944 3.857 1.00 91.31 532 ALA A O 1
ATOM 4166 N N . ASP A 1 533 ? 15.834 1.447 4.687 1.00 89.69 533 ASP A N 1
ATOM 4167 C CA . ASP A 1 533 ? 15.976 -0.015 4.631 1.00 89.69 533 ASP A CA 1
ATOM 4168 C C . ASP A 1 533 ? 16.285 -0.499 3.210 1.00 89.69 533 ASP A C 1
ATOM 4170 O O . ASP A 1 533 ? 17.115 -1.384 3.000 1.00 89.69 533 ASP A O 1
ATOM 4174 N N . HIS A 1 534 ? 15.632 0.101 2.213 1.00 91.06 534 HIS A N 1
ATOM 4175 C CA . HIS A 1 534 ? 15.848 -0.226 0.808 1.00 91.06 534 HIS A CA 1
ATOM 4176 C C . HIS A 1 534 ? 17.251 0.160 0.325 1.00 91.06 534 HIS A C 1
ATOM 4178 O O . HIS A 1 534 ? 17.882 -0.605 -0.404 1.00 91.06 534 HIS A O 1
ATOM 4184 N N . LEU A 1 535 ? 17.772 1.315 0.750 1.00 90.06 535 LEU A N 1
ATOM 4185 C CA . LEU A 1 535 ? 19.147 1.727 0.441 1.00 90.06 535 LEU A CA 1
ATOM 4186 C C . LEU A 1 535 ? 20.170 0.836 1.139 1.00 90.06 535 LEU A C 1
ATOM 4188 O O . LEU A 1 535 ? 21.163 0.456 0.521 1.00 90.06 535 LEU A O 1
ATOM 4192 N N . GLU A 1 536 ? 19.923 0.464 2.396 1.00 88.50 536 GLU A N 1
ATOM 4193 C CA . GLU A 1 536 ? 20.805 -0.448 3.123 1.00 88.50 536 GLU A CA 1
ATOM 4194 C C . GLU A 1 536 ? 20.811 -1.835 2.480 1.00 88.50 536 GLU A C 1
ATOM 4196 O O . GLU A 1 536 ? 21.873 -2.429 2.285 1.00 88.50 536 GLU A O 1
ATOM 4201 N N . GLN A 1 537 ? 19.647 -2.326 2.044 1.00 87.38 537 GLN A N 1
ATOM 4202 C CA . GLN A 1 537 ? 19.552 -3.555 1.265 1.00 87.38 537 GLN A CA 1
ATOM 4203 C C . GLN A 1 537 ? 20.350 -3.446 -0.043 1.00 87.38 537 GLN A C 1
ATOM 4205 O O . GLN A 1 537 ? 21.137 -4.347 -0.346 1.00 87.38 537 GLN A O 1
ATOM 4210 N N . ALA A 1 538 ? 20.185 -2.359 -0.803 1.00 89.31 538 ALA A N 1
ATOM 4211 C CA . ALA A 1 538 ? 20.929 -2.131 -2.041 1.00 89.31 538 ALA A CA 1
ATOM 4212 C C . ALA A 1 538 ? 22.445 -2.141 -1.791 1.00 89.31 538 ALA A C 1
ATOM 4214 O O . ALA A 1 538 ? 23.181 -2.852 -2.477 1.00 89.31 538 ALA A O 1
ATOM 4215 N N . ARG A 1 539 ? 22.901 -1.436 -0.748 1.00 87.69 539 ARG A N 1
ATOM 4216 C CA . ARG A 1 539 ? 24.303 -1.372 -0.315 1.00 87.69 539 ARG A CA 1
ATOM 4217 C C . ARG A 1 539 ? 24.839 -2.743 0.076 1.00 87.69 539 ARG A C 1
ATOM 4219 O O . ARG A 1 539 ? 25.913 -3.141 -0.368 1.00 87.69 539 ARG A O 1
ATOM 4226 N N . HIS A 1 540 ? 24.102 -3.495 0.887 1.00 86.88 540 HIS A N 1
ATOM 4227 C CA . HIS A 1 540 ? 24.500 -4.839 1.292 1.00 86.88 540 HIS A CA 1
ATOM 4228 C C . HIS A 1 540 ? 24.596 -5.809 0.121 1.00 86.88 540 HIS A C 1
ATOM 4230 O O . HIS A 1 540 ? 25.442 -6.701 0.156 1.00 86.88 540 HIS A O 1
ATOM 4236 N N . LEU A 1 541 ? 23.756 -5.635 -0.895 1.00 87.75 541 LEU A N 1
ATOM 4237 C CA . LEU A 1 541 ? 23.754 -6.446 -2.106 1.00 87.75 541 LEU A CA 1
ATOM 4238 C C . LEU A 1 541 ? 24.664 -5.897 -3.203 1.00 87.75 541 LEU A C 1
ATOM 4240 O O . LEU A 1 541 ? 24.702 -6.502 -4.271 1.00 87.75 541 LEU A O 1
ATOM 4244 N N . ALA A 1 542 ? 25.383 -4.796 -2.965 1.00 89.88 542 ALA A N 1
ATOM 4245 C CA . ALA A 1 542 ? 26.201 -4.135 -3.979 1.00 89.88 542 ALA A CA 1
ATOM 4246 C C . ALA A 1 542 ? 25.408 -3.730 -5.244 1.00 89.88 542 ALA A C 1
ATOM 4248 O O . ALA A 1 542 ? 25.981 -3.568 -6.317 1.00 89.88 542 ALA A O 1
ATOM 4249 N N . ILE A 1 543 ? 24.083 -3.564 -5.143 1.00 90.81 543 ILE A N 1
ATOM 4250 C CA . ILE A 1 543 ? 23.251 -3.172 -6.285 1.00 90.81 543 ILE A CA 1
ATOM 4251 C C . ILE A 1 543 ? 23.542 -1.713 -6.609 1.00 90.81 543 ILE A C 1
ATOM 4253 O O . ILE A 1 543 ? 23.373 -0.829 -5.770 1.00 90.81 543 ILE A O 1
ATOM 4257 N N . ASN A 1 544 ? 23.950 -1.467 -7.850 1.00 92.25 544 ASN A N 1
ATOM 4258 C CA . ASN A 1 544 ? 24.289 -0.136 -8.343 1.00 92.25 544 ASN A CA 1
ATOM 4259 C C . ASN A 1 544 ? 23.414 0.300 -9.525 1.00 92.25 544 ASN A C 1
ATOM 4261 O O . ASN A 1 544 ? 23.562 1.419 -10.004 1.00 92.25 544 ASN A O 1
ATOM 4265 N N . THR A 1 545 ? 22.510 -0.564 -9.996 1.00 92.12 545 THR A N 1
ATOM 4266 C CA . THR A 1 545 ? 21.563 -0.262 -11.072 1.00 92.12 545 THR A CA 1
ATOM 4267 C C . THR A 1 545 ? 20.206 -0.897 -10.762 1.00 92.12 545 THR A C 1
ATOM 4269 O O . THR A 1 545 ? 20.115 -2.103 -10.546 1.00 92.12 545 THR A O 1
ATOM 4272 N N . TYR A 1 546 ? 19.137 -0.107 -10.772 1.00 92.75 546 TYR A N 1
ATOM 4273 C CA . TYR A 1 546 ? 17.756 -0.594 -10.752 1.00 92.75 546 TYR A CA 1
ATOM 4274 C C . TYR A 1 546 ? 17.085 -0.325 -12.097 1.00 92.75 546 TYR A C 1
ATOM 4276 O O . TYR A 1 546 ? 17.246 0.743 -12.689 1.00 92.75 546 TYR A O 1
ATOM 4284 N N . VAL A 1 547 ? 16.306 -1.280 -12.588 1.00 91.06 547 VAL A N 1
ATOM 4285 C CA . VAL A 1 547 ? 15.544 -1.132 -13.832 1.00 91.06 547 VAL A CA 1
ATOM 4286 C C . VAL A 1 547 ? 14.095 -1.452 -13.522 1.00 91.06 547 VAL A C 1
ATOM 4288 O O . VAL A 1 547 ? 13.791 -2.561 -13.109 1.00 91.06 547 VAL A O 1
ATOM 4291 N N . GLU A 1 548 ? 13.212 -0.465 -13.644 1.00 87.81 548 GLU A N 1
ATOM 4292 C CA . GLU A 1 548 ? 11.899 -0.501 -12.997 1.00 87.81 548 GLU A CA 1
ATOM 4293 C C . GLU A 1 548 ? 10.765 0.043 -13.849 1.00 87.81 548 GLU A C 1
ATOM 4295 O O . GLU A 1 548 ? 10.960 0.928 -14.677 1.00 87.81 548 GLU A O 1
ATOM 4300 N N . ARG A 1 549 ? 9.534 -0.400 -13.583 1.00 80.81 549 ARG A N 1
ATOM 4301 C CA . ARG A 1 549 ? 8.321 -0.013 -14.331 1.00 80.81 549 ARG A CA 1
ATOM 4302 C C . ARG A 1 549 ? 7.796 1.397 -14.007 1.00 80.81 549 ARG A C 1
ATOM 4304 O O . ARG A 1 549 ? 6.616 1.598 -13.734 1.00 80.81 549 ARG A O 1
ATOM 4311 N N . LEU A 1 550 ? 8.662 2.404 -14.106 1.00 77.62 550 LEU A N 1
ATOM 4312 C CA . LEU A 1 550 ? 8.366 3.821 -13.846 1.00 77.62 550 LEU A CA 1
ATOM 4313 C C . LEU A 1 550 ? 7.335 4.434 -14.814 1.00 77.62 550 LEU A C 1
ATOM 4315 O O . LEU A 1 550 ? 6.741 5.466 -14.510 1.00 77.62 550 LEU A O 1
ATOM 4319 N N . GLY A 1 551 ? 7.117 3.802 -15.972 1.00 62.56 551 GLY A N 1
ATOM 4320 C CA . GLY A 1 551 ? 6.190 4.245 -17.012 1.00 62.56 551 GLY A CA 1
ATOM 4321 C C . GLY A 1 551 ? 5.050 3.268 -17.298 1.00 62.56 551 GLY A C 1
ATOM 4322 O O . GLY A 1 551 ? 4.512 3.318 -18.399 1.00 62.56 551 GLY A O 1
ATOM 4323 N N . HIS A 1 552 ? 4.682 2.378 -16.367 1.00 65.25 552 HIS A N 1
ATOM 4324 C CA . HIS A 1 552 ? 3.674 1.323 -16.569 1.00 65.25 552 HIS A CA 1
ATOM 4325 C C . HIS A 1 552 ? 2.352 1.606 -15.835 1.00 65.25 552 HIS A C 1
ATOM 4327 O O . HIS A 1 552 ? 2.353 2.095 -14.710 1.00 65.25 552 HIS A O 1
ATOM 4333 N N . GLY A 1 553 ? 1.214 1.294 -16.467 1.00 55.19 553 GLY A N 1
ATOM 4334 C CA . GLY A 1 553 ? -0.120 1.624 -15.950 1.00 55.19 553 GLY A CA 1
ATOM 4335 C C . GLY A 1 553 ? -0.832 0.513 -15.168 1.00 55.19 553 GLY A C 1
ATOM 4336 O O . GLY A 1 553 ? -1.857 0.786 -14.549 1.00 55.19 553 GLY A O 1
ATOM 4337 N N . SER A 1 554 ? -0.327 -0.724 -15.176 1.00 47.94 554 SER A N 1
ATOM 4338 C CA . SER A 1 554 ? -1.167 -1.905 -14.905 1.00 47.94 554 SER A CA 1
ATOM 4339 C C . SER A 1 554 ? -1.599 -2.149 -13.454 1.00 47.94 554 SER A C 1
ATOM 4341 O O . SER A 1 554 ? -2.403 -3.047 -13.229 1.00 47.94 554 SER A O 1
ATOM 4343 N N . SER A 1 555 ? -1.116 -1.394 -12.463 1.00 40.69 555 SER A N 1
ATOM 4344 C CA . SER A 1 555 ? -1.564 -1.576 -11.070 1.00 40.69 555 SER A CA 1
ATOM 4345 C C . SER A 1 555 ? -2.043 -0.298 -10.380 1.00 40.69 555 SER A C 1
ATOM 4347 O O . SER A 1 555 ? -2.856 -0.388 -9.463 1.00 40.69 555 SER A O 1
ATOM 4349 N N . ARG A 1 556 ? -1.610 0.894 -10.820 1.00 46.12 556 ARG A N 1
ATOM 4350 C CA . ARG A 1 556 ? -2.068 2.194 -10.274 1.00 46.12 556 ARG A CA 1
ATOM 4351 C C . ARG A 1 556 ? -2.185 3.323 -11.318 1.00 46.12 556 ARG A C 1
ATOM 4353 O O . ARG A 1 556 ? -2.344 4.480 -10.940 1.00 46.12 556 ARG A O 1
ATOM 4360 N N . GLY A 1 557 ? -2.134 3.012 -12.618 1.00 48.28 557 GLY A N 1
ATOM 4361 C CA . GLY A 1 557 ? -2.068 4.008 -13.697 1.00 48.28 557 GLY A CA 1
ATOM 4362 C C . GLY A 1 557 ? -0.705 4.712 -13.787 1.00 48.28 557 GLY A C 1
ATOM 4363 O O . GLY A 1 557 ? 0.045 4.749 -12.814 1.00 48.28 557 GLY A O 1
ATOM 4364 N N . HIS A 1 558 ? -0.384 5.290 -14.953 1.00 47.53 558 HIS A N 1
ATOM 4365 C CA . HIS A 1 558 ? 0.843 6.086 -15.162 1.00 47.53 558 HIS A CA 1
ATOM 4366 C C . HIS A 1 558 ? 0.973 7.247 -14.164 1.00 47.53 558 HIS A C 1
ATOM 4368 O O . HIS A 1 558 ? 2.078 7.652 -13.806 1.00 47.53 558 HIS A O 1
ATOM 4374 N N . ASP A 1 559 ? -0.163 7.744 -13.677 1.00 52.62 559 ASP A N 1
ATOM 4375 C CA . ASP A 1 559 ? -0.211 8.775 -12.654 1.00 52.62 559 ASP A CA 1
ATOM 4376 C C . ASP A 1 559 ? 0.077 8.214 -11.251 1.00 52.62 559 ASP A C 1
ATOM 4378 O O . ASP A 1 559 ? 0.847 8.810 -10.511 1.00 52.62 559 ASP A O 1
ATOM 4382 N N . GLY A 1 560 ? -0.400 7.025 -10.872 1.00 57.50 560 GLY A N 1
ATOM 4383 C CA . GLY A 1 560 ? -0.363 6.587 -9.470 1.00 57.50 560 GLY A CA 1
ATOM 4384 C C . GLY A 1 560 ? 1.027 6.476 -8.831 1.00 57.50 560 GLY A C 1
ATOM 4385 O O . GLY A 1 560 ? 1.182 6.839 -7.666 1.00 57.50 560 GLY A O 1
ATOM 4386 N N . LEU A 1 561 ? 2.045 6.010 -9.566 1.00 63.41 561 LEU A N 1
ATOM 4387 C CA . LEU A 1 561 ? 3.407 5.849 -9.023 1.00 63.41 561 LEU A CA 1
ATOM 4388 C C . LEU A 1 561 ? 4.222 7.154 -9.017 1.00 63.41 561 LEU A C 1
ATOM 4390 O O . LEU A 1 561 ? 5.093 7.323 -8.161 1.00 63.41 561 LEU A O 1
ATOM 4394 N N . MET A 1 562 ? 3.935 8.067 -9.953 1.00 66.56 562 MET A N 1
ATOM 4395 C CA . MET A 1 562 ? 4.772 9.242 -10.256 1.00 66.56 562 MET A CA 1
ATOM 4396 C C . MET A 1 562 ? 4.072 10.588 -10.036 1.00 66.56 562 MET A C 1
ATOM 4398 O O . MET A 1 562 ? 4.715 11.633 -10.109 1.00 66.56 562 MET A O 1
ATOM 4402 N N . SER A 1 563 ? 2.753 10.600 -9.846 1.00 62.50 563 SER A N 1
ATOM 4403 C CA . SER A 1 563 ? 1.938 11.783 -9.529 1.00 62.50 563 SER A CA 1
ATOM 4404 C C . SER A 1 563 ? 1.481 11.801 -8.074 1.00 62.50 563 SER A C 1
ATOM 4406 O O . SER A 1 563 ? 0.899 12.791 -7.640 1.00 62.50 563 SER A O 1
ATOM 4408 N N . GLY A 1 564 ? 1.688 10.708 -7.336 1.00 69.00 564 GLY A N 1
ATOM 4409 C CA . GLY A 1 564 ? 1.314 10.632 -5.934 1.00 69.00 564 GLY A CA 1
ATOM 4410 C C . GLY A 1 564 ? 2.188 11.539 -5.069 1.00 69.00 564 GLY A C 1
ATOM 4411 O O . GLY A 1 564 ? 3.402 11.629 -5.245 1.00 69.00 564 GLY A O 1
ATOM 4412 N N . SER A 1 565 ? 1.577 12.173 -4.082 1.00 88.06 565 SER A N 1
ATOM 4413 C CA . SER A 1 565 ? 2.254 12.596 -2.862 1.00 88.06 565 SER A CA 1
ATOM 4414 C C . SER A 1 565 ? 1.672 11.795 -1.701 1.00 88.06 565 SER A C 1
ATOM 4416 O O . SER A 1 565 ? 0.541 11.306 -1.750 1.00 88.06 565 SER A O 1
ATOM 4418 N N . LEU A 1 566 ? 2.465 11.598 -0.655 1.00 92.38 566 LEU A N 1
ATOM 4419 C CA . LEU A 1 566 ? 1.978 11.054 0.601 1.00 92.38 566 LEU A CA 1
ATOM 4420 C C . LEU A 1 566 ? 1.502 12.221 1.452 1.00 92.38 566 LEU A C 1
ATOM 4422 O O . LEU A 1 566 ? 2.324 12.942 2.019 1.00 92.38 566 LEU A O 1
ATOM 4426 N N . ARG A 1 567 ? 0.186 12.406 1.544 1.00 94.19 567 ARG A N 1
ATOM 4427 C CA . ARG A 1 567 ? -0.421 13.461 2.355 1.00 94.19 567 ARG A CA 1
ATOM 4428 C C . ARG A 1 567 ? -1.210 12.882 3.521 1.00 94.19 567 ARG A C 1
ATOM 4430 O O . ARG A 1 567 ? -1.977 11.936 3.357 1.00 94.19 567 ARG A O 1
ATOM 4437 N N . ASN A 1 568 ? -1.029 13.467 4.702 1.00 96.19 568 ASN A N 1
ATOM 4438 C CA . ASN A 1 568 ? -1.882 13.210 5.859 1.00 96.19 568 ASN A CA 1
ATOM 4439 C C . ASN A 1 568 ? -2.958 14.305 5.936 1.00 96.19 568 ASN A C 1
ATOM 4441 O O . ASN A 1 568 ? -2.679 15.420 6.381 1.00 96.19 568 ASN A O 1
ATOM 4445 N N . GLU A 1 569 ? -4.167 13.998 5.458 1.00 95.69 569 GLU A N 1
ATOM 4446 C CA . GLU A 1 569 ? -5.266 14.970 5.351 1.00 95.69 569 GLU A CA 1
ATOM 4447 C C . GLU A 1 569 ? -5.710 15.514 6.714 1.00 95.69 569 GLU A C 1
ATOM 4449 O O . GLU A 1 569 ? -5.857 16.726 6.860 1.00 95.69 569 GLU A O 1
ATOM 4454 N N . ASP A 1 570 ? -5.831 14.656 7.731 1.00 94.94 570 ASP A N 1
ATOM 4455 C CA . ASP A 1 570 ? -6.226 15.063 9.086 1.00 94.94 570 ASP A CA 1
ATOM 4456 C C . ASP A 1 570 ? -5.218 16.058 9.686 1.00 94.94 570 ASP A C 1
ATOM 4458 O O . ASP A 1 570 ? -5.592 17.104 10.226 1.00 94.94 570 ASP A O 1
ATOM 4462 N N . LEU A 1 571 ? -3.917 15.778 9.543 1.00 96.94 571 LEU A N 1
ATOM 4463 C CA . LEU A 1 571 ? -2.862 16.695 9.969 1.00 96.94 571 LEU A CA 1
ATOM 4464 C C . LEU A 1 571 ? -2.902 17.999 9.166 1.00 96.94 571 LEU A C 1
ATOM 4466 O O . LEU A 1 571 ? -2.760 19.073 9.747 1.00 96.94 571 LEU A O 1
ATOM 4470 N N . SER A 1 572 ? -3.086 17.917 7.847 1.00 97.56 572 SER A N 1
ATOM 4471 C CA . SER A 1 572 ? -3.126 19.086 6.967 1.00 97.56 572 SER A CA 1
ATOM 4472 C C . SER A 1 572 ? -4.277 20.025 7.342 1.00 97.56 572 SER A C 1
ATOM 4474 O O . SER A 1 572 ? -4.043 21.213 7.559 1.00 97.56 572 SER A O 1
ATOM 4476 N N . GLN A 1 573 ? -5.482 19.480 7.537 1.00 97.00 573 GLN A N 1
ATOM 4477 C CA . GLN A 1 573 ? -6.666 20.228 7.971 1.00 97.00 573 GLN A CA 1
ATOM 4478 C C . GLN A 1 573 ? -6.467 20.857 9.355 1.00 97.00 573 GLN A C 1
ATOM 4480 O O . GLN A 1 573 ? -6.780 22.034 9.552 1.00 97.00 573 GLN A O 1
ATOM 4485 N N . ARG A 1 574 ? -5.884 20.115 10.309 1.00 96.38 574 ARG A N 1
ATOM 4486 C CA . ARG A 1 574 ? -5.551 20.655 11.636 1.00 96.38 574 ARG A CA 1
ATOM 4487 C C . ARG A 1 574 ? -4.608 21.854 11.525 1.00 96.38 574 ARG A C 1
ATOM 4489 O O . ARG A 1 574 ? -4.883 22.899 12.111 1.00 96.38 574 ARG A O 1
ATOM 4496 N N . LEU A 1 575 ? -3.507 21.710 10.784 1.00 97.69 575 LEU A N 1
ATOM 4497 C CA . LEU A 1 575 ? -2.517 22.774 10.585 1.00 97.69 575 LEU A CA 1
ATOM 4498 C C . LEU A 1 575 ? -3.123 23.998 9.889 1.00 97.69 575 LEU A C 1
ATOM 4500 O O . LEU A 1 575 ? -2.754 25.129 10.199 1.00 97.69 575 LEU A O 1
ATOM 4504 N N . GLU A 1 576 ? -4.046 23.794 8.953 1.00 97.50 576 GLU A N 1
ATOM 4505 C CA . GLU A 1 576 ? -4.710 24.879 8.230 1.00 97.50 576 GLU A CA 1
ATOM 4506 C C . GLU A 1 576 ? -5.633 25.683 9.152 1.00 97.50 576 GLU A C 1
ATOM 4508 O O . GLU A 1 576 ? -5.605 26.914 9.122 1.00 97.50 576 GLU A O 1
ATOM 4513 N N . SER A 1 577 ? -6.360 24.995 10.038 1.00 96.25 577 SER A N 1
ATOM 4514 C CA . SER A 1 577 ? -7.291 25.615 10.989 1.00 96.25 577 SER A CA 1
ATOM 4515 C C . SER A 1 577 ? -6.625 26.479 12.071 1.00 96.25 577 SER A C 1
ATOM 4517 O O . SER A 1 577 ? -7.274 27.364 12.626 1.00 96.25 577 SER A O 1
ATOM 4519 N N . ASP A 1 578 ? -5.339 26.257 12.362 1.00 96.75 578 ASP A N 1
ATOM 4520 C CA . ASP A 1 578 ? -4.586 27.024 13.357 1.00 96.75 578 ASP A CA 1
ATOM 4521 C C . ASP A 1 578 ? -3.631 28.029 12.666 1.00 96.75 578 ASP A C 1
ATOM 4523 O O . ASP A 1 578 ? -2.660 27.615 12.023 1.00 96.75 578 ASP A O 1
ATOM 4527 N N . PRO A 1 579 ? -3.855 29.356 12.797 1.00 95.75 579 PRO A N 1
ATOM 4528 C CA . PRO A 1 579 ? -3.084 30.385 12.094 1.00 95.75 579 PRO A CA 1
ATOM 4529 C C . PRO A 1 579 ? -1.626 30.507 12.554 1.00 95.75 579 PRO A C 1
ATOM 4531 O O . PRO A 1 579 ? -0.828 31.110 11.839 1.00 95.75 579 PRO A O 1
ATOM 4534 N N . ILE A 1 580 ? -1.260 29.955 13.715 1.00 97.50 580 ILE A N 1
ATOM 4535 C CA . ILE A 1 580 ? 0.138 29.914 14.174 1.00 97.50 580 ILE A CA 1
ATOM 4536 C C . ILE A 1 580 ? 0.801 28.565 13.975 1.00 97.50 580 ILE A C 1
ATOM 4538 O O . ILE A 1 580 ? 1.987 28.432 14.277 1.00 97.50 580 ILE A O 1
ATOM 4542 N N . ALA A 1 581 ? 0.061 27.567 13.497 1.00 98.12 581 ALA A N 1
ATOM 4543 C CA . ALA A 1 581 ? 0.634 26.258 13.287 1.00 98.12 581 ALA A CA 1
ATOM 4544 C C . ALA A 1 581 ? 1.645 26.261 12.144 1.00 98.12 581 ALA A C 1
ATOM 4546 O O . ALA A 1 581 ? 1.630 27.124 11.256 1.00 98.12 581 ALA A O 1
ATOM 4547 N N . VAL A 1 582 ? 2.511 25.252 12.139 1.00 98.25 582 VAL A N 1
ATOM 4548 C CA . VAL A 1 582 ? 3.368 24.920 10.992 1.00 98.25 582 VAL A CA 1
ATOM 4549 C C . VAL A 1 582 ? 2.541 24.873 9.694 1.00 98.25 582 VAL A C 1
ATOM 4551 O O . VAL A 1 582 ? 1.351 24.565 9.702 1.00 98.25 582 VAL A O 1
ATOM 4554 N N . SER A 1 583 ? 3.144 25.221 8.558 1.00 98.06 583 SER A N 1
ATOM 4555 C CA . SER A 1 583 ? 2.470 25.204 7.258 1.00 98.06 583 SER A CA 1
ATOM 4556 C C . SER A 1 583 ? 1.886 23.813 6.948 1.00 98.06 583 SER A C 1
ATOM 4558 O O . SER A 1 583 ? 2.618 22.823 7.060 1.00 98.06 583 SER A O 1
ATOM 4560 N N . PRO A 1 584 ? 0.628 23.710 6.466 1.00 97.50 584 PRO A N 1
ATOM 4561 C CA . PRO A 1 584 ? 0.016 22.437 6.066 1.00 97.50 584 PRO A CA 1
ATOM 4562 C C . PRO A 1 584 ? 0.816 21.658 5.015 1.00 97.50 584 PRO A C 1
ATOM 4564 O O . PRO A 1 584 ? 0.690 20.440 4.931 1.00 97.50 584 PRO A O 1
ATOM 4567 N N . ARG A 1 585 ? 1.682 22.340 4.252 1.00 96.31 585 ARG A N 1
ATOM 4568 C CA . ARG A 1 585 ? 2.580 21.732 3.256 1.00 96.31 585 ARG A CA 1
ATOM 4569 C C . ARG A 1 585 ? 3.650 20.825 3.867 1.00 96.31 585 ARG A C 1
ATOM 4571 O O . ARG A 1 585 ? 4.252 20.037 3.151 1.00 96.31 585 ARG A O 1
ATOM 4578 N N . LYS A 1 586 ? 3.892 20.901 5.180 1.00 96.50 586 LYS A N 1
ATOM 4579 C CA . LYS A 1 586 ? 4.735 19.933 5.901 1.00 96.50 586 LYS A CA 1
ATOM 4580 C C . LYS A 1 586 ? 4.051 18.582 6.135 1.00 96.50 586 LYS A C 1
ATOM 4582 O O . LYS A 1 586 ? 4.724 17.630 6.506 1.00 96.50 586 LYS A O 1
ATOM 4587 N N . ALA A 1 587 ? 2.742 18.482 5.899 1.00 96.69 587 ALA A N 1
ATOM 4588 C CA . ALA A 1 587 ? 1.986 17.232 5.970 1.00 96.69 587 ALA A CA 1
ATOM 4589 C C . ALA A 1 587 ? 1.946 16.475 4.628 1.00 96.69 587 ALA A C 1
ATOM 4591 O O . ALA A 1 587 ? 1.098 15.602 4.452 1.00 96.69 587 ALA A O 1
ATOM 4592 N N . GLU A 1 588 ? 2.832 16.812 3.686 1.00 95.69 588 GLU A N 1
ATOM 4593 C CA . GLU A 1 588 ? 2.890 16.233 2.345 1.00 95.69 588 GLU A CA 1
ATOM 4594 C C . GLU A 1 588 ? 4.334 15.885 1.960 1.00 95.69 588 GLU A C 1
ATOM 4596 O O . GLU A 1 588 ? 5.211 16.745 1.974 1.00 95.69 588 GLU A O 1
ATOM 4601 N N . PHE A 1 589 ? 4.583 14.636 1.579 1.00 94.50 589 PHE A N 1
ATOM 4602 C CA . PHE A 1 589 ? 5.883 14.161 1.106 1.00 94.50 589 PHE A CA 1
ATOM 4603 C C . PHE A 1 589 ? 5.795 13.652 -0.328 1.00 94.50 589 PHE A C 1
ATOM 4605 O O . PHE A 1 589 ? 4.735 13.235 -0.793 1.00 94.50 589 PHE A O 1
ATOM 4612 N N . ALA A 1 590 ? 6.928 13.625 -1.025 1.00 92.25 590 ALA A N 1
ATOM 4613 C CA . ALA A 1 590 ? 7.026 12.934 -2.305 1.00 92.25 590 ALA A CA 1
ATOM 4614 C C . ALA A 1 590 ? 6.634 11.450 -2.152 1.00 92.25 590 ALA A C 1
ATOM 4616 O O . ALA A 1 590 ? 6.854 10.852 -1.096 1.00 92.25 590 ALA A O 1
ATOM 4617 N N . HIS A 1 591 ? 6.075 10.834 -3.197 1.00 91.88 591 HIS A N 1
ATOM 4618 C CA . HIS A 1 591 ? 5.839 9.385 -3.207 1.00 91.88 591 HIS A CA 1
ATOM 4619 C C . HIS A 1 591 ? 7.138 8.608 -2.897 1.00 91.88 591 HIS A C 1
ATOM 4621 O O . HIS A 1 591 ? 8.211 9.077 -3.297 1.00 91.88 591 HIS A O 1
ATOM 4627 N N . PRO A 1 592 ? 7.088 7.426 -2.244 1.00 91.06 592 PRO A N 1
ATOM 4628 C CA . PRO A 1 592 ? 8.285 6.655 -1.895 1.00 91.06 592 PRO A CA 1
ATOM 4629 C C . PRO A 1 592 ? 9.234 6.420 -3.071 1.00 91.06 592 PRO A C 1
ATOM 4631 O O . PRO A 1 592 ? 10.433 6.572 -2.902 1.00 91.06 592 PRO A O 1
ATOM 4634 N N . VAL A 1 593 ? 8.710 6.192 -4.281 1.00 91.06 593 VAL A N 1
ATOM 4635 C CA . VAL A 1 593 ? 9.515 6.071 -5.515 1.00 91.06 593 VAL A CA 1
ATOM 4636 C C . VAL A 1 593 ? 10.423 7.288 -5.728 1.00 91.06 593 VAL A C 1
ATOM 4638 O O . VAL A 1 593 ? 11.625 7.144 -5.929 1.00 91.06 593 VAL A O 1
ATOM 4641 N N . LEU A 1 594 ? 9.872 8.502 -5.642 1.00 92.50 594 LEU A N 1
ATOM 4642 C CA . LEU A 1 594 ? 10.637 9.740 -5.816 1.00 92.50 594 LEU A CA 1
ATOM 4643 C C . LEU A 1 594 ? 11.631 9.957 -4.669 1.00 92.50 594 LEU A C 1
ATOM 4645 O O . LEU A 1 594 ? 12.729 10.465 -4.889 1.00 92.50 594 LEU A O 1
ATOM 4649 N N . GLN A 1 595 ? 11.264 9.568 -3.445 1.00 93.81 595 GLN A N 1
ATOM 4650 C CA . GLN A 1 595 ? 12.177 9.628 -2.304 1.00 93.81 595 GLN A CA 1
ATOM 4651 C C . GLN A 1 595 ? 13.352 8.658 -2.471 1.00 93.81 595 GLN A C 1
ATOM 4653 O O . GLN A 1 595 ? 14.489 9.056 -2.230 1.00 93.81 595 GLN A O 1
ATOM 4658 N N . THR A 1 596 ? 13.095 7.434 -2.936 1.00 93.56 596 THR A N 1
ATOM 4659 C CA . THR A 1 596 ? 14.117 6.433 -3.250 1.00 93.56 596 THR A CA 1
ATOM 4660 C C . THR A 1 596 ? 15.020 6.903 -4.383 1.00 93.56 596 THR A C 1
ATOM 4662 O O . THR A 1 596 ? 16.232 6.837 -4.237 1.00 93.56 596 THR A O 1
ATOM 4665 N N . LEU A 1 597 ? 14.472 7.454 -5.472 1.00 92.69 597 LEU A N 1
ATOM 4666 C CA . LEU A 1 597 ? 15.272 8.020 -6.565 1.00 92.69 597 LEU A CA 1
ATOM 4667 C C . LEU A 1 597 ? 16.174 9.161 -6.082 1.00 92.69 597 LEU A C 1
ATOM 4669 O O . LEU A 1 597 ? 17.351 9.215 -6.439 1.00 92.69 597 LEU A O 1
ATOM 4673 N N . ALA A 1 598 ? 15.646 10.060 -5.248 1.00 92.75 598 ALA A N 1
ATOM 4674 C CA . ALA A 1 598 ? 16.449 11.113 -4.636 1.00 92.75 598 ALA A CA 1
ATOM 4675 C C . ALA A 1 598 ? 17.571 10.529 -3.772 1.00 92.75 598 ALA A C 1
ATOM 4677 O O . ALA A 1 598 ? 18.689 11.035 -3.805 1.00 92.75 598 ALA A O 1
ATOM 4678 N N . ALA A 1 599 ? 17.269 9.470 -3.023 1.00 92.69 599 ALA A N 1
ATOM 4679 C CA . ALA A 1 599 ? 18.219 8.814 -2.146 1.00 92.69 599 ALA A CA 1
ATOM 4680 C C . ALA A 1 599 ? 19.298 8.038 -2.907 1.00 92.69 599 ALA A C 1
ATOM 4682 O O . ALA A 1 599 ? 20.465 8.163 -2.571 1.00 92.69 599 ALA A O 1
ATOM 4683 N N . TYR A 1 600 ? 18.957 7.363 -4.004 1.00 91.50 600 TYR A N 1
ATOM 4684 C CA . TYR A 1 600 ? 19.925 6.766 -4.927 1.00 91.50 600 TYR A CA 1
ATOM 4685 C C . TYR A 1 600 ? 20.936 7.781 -5.458 1.00 91.50 600 TYR A C 1
ATOM 4687 O O . TYR A 1 600 ? 22.133 7.502 -5.493 1.00 91.50 600 TYR A O 1
ATOM 4695 N N . GLY A 1 601 ? 20.461 8.975 -5.831 1.00 87.62 601 GLY A N 1
ATOM 4696 C CA . GLY A 1 601 ? 21.333 10.073 -6.256 1.00 87.62 601 GLY A CA 1
ATOM 4697 C C . GLY A 1 601 ? 22.170 10.664 -5.116 1.00 87.62 601 GLY A C 1
ATOM 4698 O O . GLY A 1 601 ? 23.154 11.347 -5.382 1.00 87.62 601 GLY A O 1
ATOM 4699 N N . ALA A 1 602 ? 21.786 10.402 -3.865 1.00 86.62 602 ALA A N 1
ATOM 4700 C CA . ALA A 1 602 ? 22.467 10.827 -2.649 1.00 86.62 602 ALA A CA 1
ATOM 4701 C C . ALA A 1 602 ? 23.217 9.678 -1.943 1.00 86.62 602 ALA A C 1
ATOM 4703 O O . ALA A 1 602 ? 23.584 9.828 -0.783 1.00 86.62 602 ALA A O 1
ATOM 4704 N N . GLU A 1 603 ? 23.445 8.535 -2.590 1.00 78.75 603 GLU A N 1
ATOM 4705 C CA . GLU A 1 603 ? 24.216 7.424 -2.020 1.00 78.75 603 GLU A CA 1
ATOM 4706 C C . GLU A 1 603 ? 25.643 7.359 -2.578 1.00 78.75 603 GLU A C 1
ATOM 4708 O O . GLU A 1 603 ? 25.937 7.841 -3.674 1.00 78.75 603 GLU A O 1
ATOM 4713 N N . TRP A 1 604 ? 26.534 6.723 -1.808 1.00 59.16 604 TRP A N 1
ATOM 4714 C CA . TRP A 1 604 ? 27.990 6.671 -2.026 1.00 59.16 604 TRP A CA 1
ATOM 4715 C C . TRP A 1 604 ? 28.419 6.141 -3.409 1.00 59.16 604 TRP A C 1
ATOM 4717 O O . TRP A 1 604 ? 29.437 6.581 -3.938 1.00 59.16 604 TRP A O 1
ATOM 4727 N N . SER A 1 605 ? 27.638 5.244 -4.018 1.00 57.31 605 SER A N 1
ATOM 4728 C CA . SER A 1 605 ? 27.914 4.648 -5.335 1.00 57.31 605 SER A CA 1
ATOM 4729 C C . SER A 1 605 ? 27.074 5.224 -6.480 1.00 57.31 605 SER A C 1
ATOM 4731 O O . SER A 1 605 ? 27.225 4.758 -7.605 1.00 57.31 605 SER A O 1
ATOM 4733 N N . SER A 1 606 ? 26.215 6.224 -6.216 1.00 69.38 606 SER A N 1
ATOM 4734 C CA . SER A 1 606 ? 25.233 6.764 -7.173 1.00 69.38 606 SER A CA 1
ATOM 4735 C C . SER A 1 606 ? 24.494 5.657 -7.927 1.00 69.38 606 SER A C 1
ATOM 4737 O O . SER A 1 606 ? 24.777 5.374 -9.090 1.00 69.38 606 SER A O 1
ATOM 4739 N N . ILE A 1 607 ? 23.543 5.024 -7.244 1.00 89.38 607 ILE A N 1
ATOM 4740 C CA . ILE A 1 607 ? 22.727 3.959 -7.826 1.00 89.38 607 ILE A CA 1
ATOM 4741 C C . ILE A 1 607 ? 21.988 4.512 -9.056 1.00 89.38 607 ILE A C 1
ATOM 4743 O O . ILE A 1 607 ? 21.224 5.476 -8.959 1.00 89.38 607 ILE A O 1
ATOM 4747 N N . GLU A 1 608 ? 22.213 3.905 -10.220 1.00 91.81 608 GLU A N 1
ATOM 4748 C CA . GLU A 1 608 ? 21.502 4.251 -11.446 1.00 91.81 608 GLU A CA 1
ATOM 4749 C C . GLU A 1 608 ? 20.083 3.685 -11.415 1.00 91.81 608 GLU A C 1
ATOM 4751 O O . GLU A 1 608 ? 19.811 2.622 -10.858 1.00 91.81 608 GLU A O 1
ATOM 4756 N N . THR A 1 609 ? 19.153 4.382 -12.053 1.00 92.25 609 THR A N 1
ATOM 4757 C CA . THR A 1 609 ? 17.800 3.899 -12.289 1.00 92.25 609 THR A CA 1
ATOM 4758 C C . THR A 1 609 ? 17.381 4.124 -13.727 1.00 92.25 609 THR A C 1
ATOM 4760 O O . THR A 1 609 ? 17.562 5.212 -14.283 1.00 92.25 609 THR A O 1
ATOM 4763 N N . ARG A 1 610 ? 16.757 3.103 -14.316 1.00 91.25 610 ARG A N 1
ATOM 4764 C CA . ARG A 1 610 ? 16.160 3.164 -15.651 1.00 91.25 610 ARG A CA 1
ATOM 4765 C C . ARG A 1 610 ? 14.694 2.766 -15.612 1.00 91.25 610 ARG A C 1
ATOM 4767 O O . ARG A 1 610 ? 14.302 1.903 -14.834 1.00 91.25 610 ARG A O 1
ATOM 4774 N N . GLY A 1 611 ? 13.889 3.400 -16.456 1.00 89.69 611 GLY A N 1
ATOM 4775 C CA . GLY A 1 611 ? 12.481 3.056 -16.633 1.00 89.69 611 GLY A CA 1
ATOM 4776 C C . GLY A 1 611 ? 12.299 1.919 -17.639 1.00 89.69 611 GLY A C 1
ATOM 4777 O O . GLY A 1 611 ? 12.875 1.977 -18.717 1.00 89.69 611 GLY A O 1
ATOM 4778 N N . ILE A 1 612 ? 11.474 0.922 -17.334 1.00 86.38 612 ILE A N 1
ATOM 4779 C CA . ILE A 1 612 ? 10.988 -0.081 -18.284 1.00 86.38 612 ILE A CA 1
ATOM 4780 C C . ILE A 1 612 ? 9.867 0.553 -19.096 1.00 86.38 612 ILE A C 1
ATOM 4782 O O . ILE A 1 612 ? 8.905 1.099 -18.547 1.00 86.38 612 ILE A O 1
ATOM 4786 N N . LEU A 1 613 ? 10.025 0.500 -20.410 1.00 77.75 613 LEU A N 1
ATOM 4787 C CA . LEU A 1 613 ? 9.203 1.261 -21.334 1.00 77.75 613 LEU A CA 1
ATOM 4788 C C . LEU A 1 613 ? 7.878 0.581 -21.707 1.00 77.75 613 LEU A C 1
ATOM 4790 O O . LEU A 1 613 ? 6.819 1.217 -21.690 1.00 77.75 613 LEU A O 1
ATOM 4794 N N . LEU A 1 614 ? 7.955 -0.694 -22.084 1.00 73.00 614 LEU A N 1
ATOM 4795 C CA . LEU A 1 614 ? 6.860 -1.448 -22.691 1.00 73.00 614 LEU A CA 1
ATOM 4796 C C . LEU A 1 614 ? 6.189 -2.383 -21.675 1.00 73.00 614 LEU A C 1
ATOM 4798 O O . LEU A 1 614 ? 6.796 -2.772 -20.670 1.00 73.00 614 LEU A O 1
ATOM 4802 N N . TYR A 1 615 ? 4.927 -2.746 -21.937 1.00 69.81 615 TYR A N 1
ATOM 4803 C CA . TYR A 1 615 ? 4.342 -3.927 -21.289 1.00 69.81 615 TYR A CA 1
ATOM 4804 C C . TYR A 1 615 ? 5.171 -5.166 -21.647 1.00 69.81 615 TYR A C 1
ATOM 4806 O O . TYR A 1 615 ? 5.836 -5.197 -22.684 1.00 69.81 615 TYR A O 1
ATOM 4814 N N . MET A 1 616 ? 5.123 -6.187 -20.789 1.00 68.25 616 MET A N 1
ATOM 4815 C CA . MET A 1 616 ? 5.595 -7.513 -21.193 1.00 68.25 616 MET A CA 1
ATOM 4816 C C . MET A 1 616 ? 4.867 -7.955 -22.444 1.00 68.25 616 MET A C 1
ATOM 4818 O O . MET A 1 616 ? 3.680 -7.669 -22.599 1.00 68.25 616 MET A O 1
ATOM 4822 N N . ASP A 1 617 ? 5.601 -8.616 -23.328 1.00 71.50 617 ASP A N 1
ATOM 4823 C CA . ASP A 1 617 ? 5.088 -9.147 -24.581 1.00 71.50 617 ASP A CA 1
ATOM 4824 C C . ASP A 1 617 ? 4.461 -8.067 -25.482 1.00 71.50 617 ASP A C 1
ATOM 4826 O O . ASP A 1 617 ? 3.479 -8.293 -26.196 1.00 71.50 617 ASP A O 1
ATOM 4830 N N . ALA A 1 618 ? 5.026 -6.856 -25.461 1.00 80.94 618 ALA A N 1
ATOM 4831 C CA . ALA A 1 618 ? 4.605 -5.783 -26.352 1.00 80.94 618 ALA A CA 1
ATOM 4832 C C . ALA A 1 618 ? 4.832 -6.160 -27.822 1.00 80.94 618 ALA A C 1
ATOM 4834 O O . ALA A 1 618 ? 5.855 -6.729 -28.191 1.00 80.94 618 ALA A O 1
ATOM 4835 N N . GLY A 1 619 ? 3.890 -5.825 -28.693 1.00 86.12 619 GLY A N 1
ATOM 4836 C CA . GLY A 1 619 ? 4.017 -6.112 -30.115 1.00 86.12 619 GLY A CA 1
ATOM 4837 C C . GLY A 1 619 ? 4.789 -5.023 -30.865 1.00 86.12 619 GLY A C 1
ATOM 4838 O O . GLY A 1 619 ? 4.719 -3.835 -30.538 1.00 86.12 619 GLY A O 1
ATOM 4839 N N . LEU A 1 620 ? 5.500 -5.433 -31.914 1.00 88.12 620 LEU A N 1
ATOM 4840 C CA . LEU A 1 620 ? 6.023 -4.573 -32.967 1.00 88.12 620 LEU A CA 1
ATOM 4841 C C . LEU A 1 620 ? 5.223 -4.786 -34.266 1.00 88.12 620 LEU A C 1
ATOM 4843 O O . LEU A 1 620 ? 5.064 -5.937 -34.697 1.00 88.12 620 LEU A O 1
ATOM 4847 N N . PRO A 1 621 ? 4.763 -3.701 -34.925 1.00 90.19 621 PRO A N 1
ATOM 4848 C CA . PRO A 1 621 ? 4.987 -2.285 -34.587 1.00 90.19 621 PRO A CA 1
ATOM 4849 C C . PRO A 1 621 ? 4.271 -1.854 -33.292 1.00 90.19 621 PRO A C 1
ATOM 4851 O O . PRO A 1 621 ? 3.291 -2.477 -32.896 1.00 90.19 621 PRO A O 1
ATOM 4854 N N . LEU A 1 622 ? 4.762 -0.792 -32.639 1.00 88.38 622 LEU A N 1
ATOM 4855 C CA . LEU A 1 622 ? 4.216 -0.299 -31.364 1.00 88.38 622 LEU A CA 1
ATOM 4856 C C . LEU A 1 622 ? 2.690 -0.096 -31.413 1.00 88.38 622 LEU A C 1
ATOM 4858 O O . LEU A 1 622 ? 2.151 0.373 -32.418 1.00 88.38 622 LEU A O 1
ATOM 4862 N N . GLY A 1 623 ? 2.010 -0.402 -30.304 1.00 85.94 623 GLY A N 1
ATOM 4863 C CA . GLY A 1 623 ? 0.544 -0.398 -30.206 1.00 85.94 623 GLY A CA 1
ATOM 4864 C C . GLY A 1 623 ? -0.110 -1.725 -30.590 1.00 85.94 623 GLY A C 1
ATOM 4865 O O . GLY A 1 623 ? -1.317 -1.773 -30.837 1.00 85.94 623 GLY A O 1
ATOM 4866 N N . THR A 1 624 ? 0.679 -2.796 -30.659 1.00 86.06 624 THR A N 1
ATOM 4867 C CA . THR A 1 624 ? 0.219 -4.169 -30.879 1.00 86.06 624 THR A CA 1
ATOM 4868 C C . THR A 1 624 ? 0.641 -5.076 -29.714 1.00 86.06 624 THR A C 1
ATOM 4870 O O . THR A 1 624 ? 1.311 -4.629 -28.781 1.00 86.06 624 THR A O 1
ATOM 4873 N N . GLY A 1 625 ? 0.222 -6.344 -29.717 1.00 84.75 625 GLY A N 1
ATOM 4874 C CA . GLY A 1 625 ? 0.461 -7.266 -28.603 1.00 84.75 625 GLY A CA 1
ATOM 4875 C C . GLY A 1 625 ? -0.239 -6.837 -27.309 1.00 84.75 625 GLY A C 1
ATOM 4876 O O . GLY A 1 625 ? -1.380 -6.355 -27.327 1.00 84.75 625 GLY A O 1
ATOM 4877 N N . PHE A 1 626 ? 0.442 -7.017 -26.176 1.00 80.75 626 PHE A N 1
ATOM 4878 C CA . PHE A 1 626 ? -0.091 -6.671 -24.852 1.00 80.75 626 PHE A CA 1
ATOM 4879 C C . PHE A 1 626 ? -0.029 -5.168 -24.538 1.00 80.75 626 PHE A C 1
ATOM 4881 O O . PHE A 1 626 ? -0.844 -4.673 -23.756 1.00 80.75 626 PHE A O 1
ATOM 4888 N N . ASP A 1 627 ? 0.867 -4.414 -25.186 1.00 82.50 627 ASP A N 1
ATOM 4889 C CA . ASP A 1 627 ? 0.915 -2.954 -25.075 1.00 82.50 627 ASP A CA 1
ATOM 4890 C C . ASP A 1 627 ? 0.055 -2.287 -26.152 1.00 82.50 627 ASP A C 1
ATOM 4892 O O . ASP A 1 627 ? 0.488 -2.037 -27.277 1.00 82.50 627 ASP A O 1
ATOM 4896 N N . ARG A 1 628 ? -1.189 -1.963 -25.800 1.00 84.62 628 ARG A N 1
ATOM 4897 C CA . ARG A 1 628 ? -2.137 -1.339 -26.737 1.00 84.62 628 ARG A CA 1
ATOM 4898 C C . ARG A 1 628 ? -1.976 0.176 -26.880 1.00 84.62 628 ARG A C 1
ATOM 4900 O O . ARG A 1 628 ? -2.774 0.789 -27.590 1.00 84.62 628 ARG A O 1
ATOM 4907 N N . ARG A 1 629 ? -0.994 0.793 -26.210 1.00 86.94 629 ARG A N 1
ATOM 4908 C CA . ARG A 1 629 ? -0.749 2.239 -26.323 1.00 86.94 629 ARG A CA 1
ATOM 4909 C C . ARG A 1 629 ? -0.244 2.573 -27.718 1.00 86.94 629 ARG A C 1
ATOM 4911 O O . ARG A 1 629 ? 0.695 1.955 -28.216 1.00 86.94 629 ARG A O 1
ATOM 4918 N N . LYS A 1 630 ? -0.835 3.583 -28.345 1.00 90.50 630 LYS A N 1
ATOM 4919 C CA . LYS A 1 630 ? -0.385 4.082 -29.647 1.00 90.50 630 LYS A CA 1
ATOM 4920 C C . LYS A 1 630 ? 1.003 4.731 -29.533 1.00 90.50 630 LYS A C 1
ATOM 4922 O O . LYS A 1 630 ? 1.385 5.180 -28.450 1.00 90.50 630 LYS A O 1
ATOM 4927 N N . PRO A 1 631 ? 1.761 4.835 -30.640 1.00 89.81 631 PRO A N 1
ATOM 4928 C CA . PRO A 1 631 ? 3.095 5.437 -30.622 1.00 89.81 631 PRO A CA 1
ATOM 4929 C C . PRO A 1 631 ? 3.154 6.844 -29.996 1.00 89.81 631 PRO A C 1
ATOM 4931 O O . PRO A 1 631 ? 4.079 7.146 -29.246 1.00 89.81 631 PRO A O 1
ATOM 4934 N N . ASP A 1 632 ? 2.162 7.696 -30.254 1.00 91.00 632 ASP A N 1
ATOM 4935 C CA . ASP A 1 632 ? 2.048 9.047 -29.691 1.00 91.00 632 ASP A CA 1
ATOM 4936 C C . ASP A 1 632 ? 1.728 9.045 -28.188 1.00 91.00 632 ASP A C 1
ATOM 4938 O O . ASP A 1 632 ? 2.294 9.838 -27.431 1.00 91.00 632 ASP A O 1
ATOM 4942 N N . GLU A 1 633 ? 0.882 8.118 -27.735 1.00 88.38 633 GLU A N 1
ATOM 4943 C CA . GLU A 1 633 ? 0.590 7.907 -26.312 1.00 88.38 633 GLU A CA 1
ATOM 4944 C C . GLU A 1 633 ? 1.843 7.452 -25.554 1.00 88.38 633 GLU A C 1
ATOM 4946 O O . GLU A 1 633 ? 2.118 7.944 -24.457 1.00 88.38 633 GLU A O 1
ATOM 4951 N N . LEU A 1 634 ? 2.637 6.558 -26.155 1.00 85.75 634 LEU A N 1
ATOM 4952 C CA . LEU A 1 634 ? 3.888 6.077 -25.574 1.00 85.75 634 LEU A CA 1
ATOM 4953 C C . LEU A 1 634 ? 4.939 7.193 -25.496 1.00 85.75 634 LEU A C 1
ATOM 4955 O O . LEU A 1 634 ? 5.539 7.389 -24.441 1.00 85.75 634 LEU A O 1
ATOM 4959 N N . VAL A 1 635 ? 5.117 7.972 -26.569 1.00 89.50 635 VAL A N 1
ATOM 4960 C CA . VAL A 1 635 ? 6.000 9.154 -26.581 1.00 89.50 635 VAL A CA 1
ATOM 4961 C C . VAL A 1 635 ? 5.608 10.138 -25.486 1.00 89.50 635 VAL A C 1
ATOM 4963 O O . VAL A 1 635 ? 6.470 10.594 -24.735 1.00 89.50 635 VAL A O 1
ATOM 4966 N N . LYS A 1 636 ? 4.311 10.439 -25.353 1.00 88.69 636 LYS A N 1
ATOM 4967 C CA . LYS A 1 636 ? 3.813 11.325 -24.301 1.00 88.69 636 LYS A CA 1
ATOM 4968 C C . LYS A 1 636 ? 4.129 10.773 -22.911 1.00 88.69 636 LYS A C 1
ATOM 4970 O O . LYS A 1 636 ? 4.677 11.501 -22.092 1.00 88.69 636 LYS A O 1
ATOM 4975 N N . ALA A 1 637 ? 3.842 9.496 -22.654 1.00 85.12 637 ALA A N 1
ATOM 4976 C CA . ALA A 1 637 ? 4.107 8.872 -21.358 1.00 85.12 637 ALA A CA 1
ATOM 4977 C C . ALA A 1 637 ? 5.603 8.912 -20.990 1.00 85.12 637 ALA A C 1
ATOM 4979 O O . ALA A 1 637 ? 5.958 9.264 -19.864 1.00 85.12 637 ALA A O 1
ATOM 4980 N N . VAL A 1 638 ? 6.487 8.615 -21.948 1.00 87.19 638 VAL A N 1
ATOM 4981 C CA . VAL A 1 638 ? 7.945 8.697 -21.767 1.00 87.19 638 VAL A CA 1
ATOM 4982 C C . VAL A 1 638 ? 8.394 10.120 -21.482 1.00 87.19 638 VAL A C 1
ATOM 4984 O O . VAL A 1 638 ? 9.182 10.336 -20.560 1.00 87.19 638 VAL A O 1
ATOM 4987 N N . ALA A 1 639 ? 7.898 11.091 -22.248 1.00 90.19 639 ALA A N 1
ATOM 4988 C CA . ALA A 1 639 ? 8.236 12.494 -22.061 1.00 90.19 639 ALA A CA 1
ATOM 4989 C C . ALA A 1 639 ? 7.757 12.999 -20.693 1.00 90.19 639 ALA A C 1
ATOM 4991 O O . ALA A 1 639 ? 8.519 13.658 -19.987 1.00 90.19 639 ALA A O 1
ATOM 4992 N N . ASP A 1 640 ? 6.538 12.649 -20.278 1.00 88.31 640 ASP A N 1
ATOM 4993 C CA . ASP A 1 640 ? 5.966 13.042 -18.989 1.00 88.31 640 ASP A CA 1
ATOM 4994 C C . ASP A 1 640 ? 6.789 12.480 -17.820 1.00 88.31 640 ASP A C 1
ATOM 4996 O O . ASP A 1 640 ? 7.182 13.231 -16.923 1.00 88.31 640 ASP A O 1
ATOM 5000 N N . VAL A 1 641 ? 7.127 11.185 -17.846 1.00 88.19 641 VAL A N 1
ATOM 5001 C CA . VAL A 1 641 ? 7.976 10.564 -16.814 1.00 88.19 641 VAL A CA 1
ATOM 5002 C C . VAL A 1 641 ? 9.389 11.149 -16.841 1.00 88.19 641 VAL A C 1
ATOM 5004 O O . VAL A 1 641 ? 9.912 11.528 -15.794 1.00 88.19 641 VAL A O 1
ATOM 5007 N N . THR A 1 642 ? 9.991 11.302 -18.023 1.00 91.31 642 THR A N 1
ATOM 5008 C CA . THR A 1 642 ? 11.336 11.882 -18.173 1.00 91.31 642 THR A CA 1
ATOM 5009 C C . THR A 1 642 ? 11.384 13.303 -17.623 1.00 91.31 642 THR A C 1
ATOM 5011 O O . THR A 1 642 ? 12.310 13.650 -16.893 1.00 91.31 642 THR A O 1
ATOM 5014 N N . ASN A 1 643 ? 10.371 14.123 -17.906 1.00 90.75 643 ASN A N 1
ATOM 5015 C CA . ASN A 1 643 ? 10.289 15.495 -17.416 1.00 90.75 643 ASN A CA 1
ATOM 5016 C C . ASN A 1 643 ? 10.119 15.578 -15.900 1.00 90.75 643 ASN A C 1
ATOM 5018 O O . ASN A 1 643 ? 10.663 16.498 -15.290 1.00 90.75 643 ASN A O 1
ATOM 5022 N N . ARG A 1 644 ? 9.397 14.632 -15.290 1.00 88.06 644 ARG A N 1
ATOM 5023 C CA . ARG A 1 644 ? 9.265 14.541 -13.828 1.00 88.06 644 ARG A CA 1
ATOM 5024 C C . ARG A 1 644 ? 10.553 14.058 -13.167 1.00 88.06 644 ARG A C 1
ATOM 5026 O O . ARG A 1 644 ? 10.875 14.503 -12.071 1.00 88.06 644 ARG A O 1
ATOM 5033 N N . LEU A 1 645 ? 11.290 13.169 -13.834 1.00 90.38 645 LEU A N 1
ATOM 5034 C CA . LEU A 1 645 ? 12.473 12.520 -13.274 1.00 90.38 645 LEU A CA 1
ATOM 5035 C C . LEU A 1 645 ? 13.808 13.173 -13.618 1.00 90.38 645 LEU A C 1
ATOM 5037 O O . LEU A 1 645 ? 14.818 12.824 -13.016 1.00 90.38 645 LEU A O 1
ATOM 5041 N N . LYS A 1 646 ? 13.848 14.137 -14.538 1.00 90.00 646 LYS A N 1
ATOM 5042 C CA . LYS A 1 646 ? 15.100 14.795 -14.948 1.00 90.00 646 LYS A CA 1
ATOM 5043 C C . LYS A 1 646 ? 15.850 15.484 -13.801 1.00 90.00 646 LYS A C 1
ATOM 5045 O O . LYS A 1 646 ? 17.065 15.606 -13.886 1.00 90.00 646 LYS A O 1
ATOM 5050 N N . GLU A 1 647 ? 15.139 15.896 -12.749 1.00 87.50 647 GLU A N 1
ATOM 5051 C CA . GLU A 1 647 ? 15.702 16.529 -11.542 1.00 87.50 647 GLU A CA 1
ATOM 5052 C C . GLU A 1 647 ? 16.259 15.505 -10.530 1.00 87.50 647 GLU A C 1
ATOM 5054 O O . GLU A 1 647 ? 16.725 15.871 -9.451 1.00 87.50 647 GLU A O 1
ATOM 5059 N N . TYR A 1 648 ? 16.185 14.208 -10.842 1.00 89.81 648 TYR A N 1
ATOM 5060 C CA . TYR A 1 648 ? 16.726 13.123 -10.031 1.00 89.81 648 TYR A CA 1
ATOM 5061 C C . TYR A 1 648 ? 17.941 12.543 -10.760 1.00 89.81 648 TYR A C 1
ATOM 5063 O O . TYR A 1 648 ? 17.770 11.813 -11.738 1.00 89.81 648 TYR A O 1
ATOM 5071 N N . PRO A 1 649 ? 19.172 12.848 -10.311 1.00 88.25 649 PRO A N 1
ATOM 5072 C CA . PRO A 1 649 ? 20.389 12.431 -11.010 1.00 88.25 649 PRO A CA 1
ATOM 5073 C C . PRO A 1 649 ? 20.535 10.916 -11.204 1.00 88.25 649 PRO A C 1
ATOM 5075 O O . PRO A 1 649 ? 21.170 10.483 -12.160 1.00 88.25 649 PRO A O 1
ATOM 5078 N N . SER A 1 650 ? 19.924 10.116 -10.326 1.00 90.75 650 SER A N 1
ATOM 5079 C CA . SER A 1 650 ? 19.879 8.654 -10.441 1.00 90.75 650 SER A CA 1
ATOM 5080 C C . SER A 1 650 ? 19.120 8.172 -11.678 1.00 90.75 650 SER A C 1
ATOM 5082 O O . SER A 1 650 ? 19.397 7.081 -12.160 1.00 90.75 650 SER A O 1
ATOM 5084 N N . PHE A 1 651 ? 18.190 8.952 -12.240 1.00 92.81 651 PHE A N 1
ATOM 5085 C CA . PHE A 1 651 ? 17.442 8.552 -13.430 1.00 92.81 651 PHE A CA 1
ATOM 5086 C C . PHE A 1 651 ? 18.264 8.750 -14.717 1.00 92.81 651 PHE A C 1
ATOM 5088 O O . PHE A 1 651 ? 18.329 9.849 -15.293 1.00 92.81 651 PHE A O 1
ATOM 5095 N N . THR A 1 652 ? 18.869 7.664 -15.202 1.00 92.62 652 THR A N 1
ATOM 5096 C CA . THR A 1 652 ? 19.820 7.685 -16.326 1.00 92.62 652 THR A CA 1
ATOM 5097 C C . THR A 1 652 ? 19.181 7.398 -17.683 1.00 92.62 652 THR A C 1
ATOM 5099 O O . THR A 1 652 ? 19.706 7.838 -18.709 1.00 92.62 652 THR A O 1
ATOM 5102 N N . GLY A 1 653 ? 18.006 6.763 -17.715 1.00 92.75 653 GLY A N 1
ATOM 5103 C CA . GLY A 1 653 ? 17.232 6.624 -18.944 1.00 92.75 653 GLY A CA 1
ATOM 5104 C C . GLY A 1 653 ? 16.220 5.494 -18.952 1.00 92.75 653 GLY A C 1
ATOM 5105 O O . GLY A 1 653 ? 15.504 5.282 -17.975 1.00 92.75 653 GLY A O 1
ATOM 5106 N N . TRP A 1 654 ? 16.126 4.805 -20.083 1.00 91.50 654 TRP A N 1
ATOM 5107 C CA . TRP A 1 654 ? 15.064 3.855 -20.384 1.00 91.50 654 TRP A CA 1
ATOM 5108 C C . TRP A 1 654 ? 15.630 2.517 -20.846 1.00 91.50 654 TRP A C 1
ATOM 5110 O O . TRP A 1 654 ? 16.638 2.445 -21.546 1.00 91.50 654 TRP A O 1
ATOM 5120 N N . SER A 1 655 ? 14.946 1.451 -20.454 1.00 88.56 655 SER A N 1
ATOM 5121 C CA . SER A 1 655 ? 15.178 0.092 -20.908 1.00 88.56 655 SER A CA 1
ATOM 5122 C C . SER A 1 655 ? 13.922 -0.445 -21.586 1.00 88.56 655 SER A C 1
ATOM 5124 O O . SER A 1 655 ? 12.809 -0.304 -21.078 1.00 88.56 655 SER A O 1
ATOM 5126 N N . TRP A 1 656 ? 14.087 -1.102 -22.726 1.00 80.38 656 TRP A N 1
ATOM 5127 C CA . TRP A 1 656 ? 13.034 -1.880 -23.385 1.00 80.38 656 TRP A CA 1
ATOM 5128 C C . TRP A 1 656 ? 12.943 -3.310 -22.852 1.00 80.38 656 TRP A C 1
ATOM 5130 O O . TRP A 1 656 ? 12.539 -4.210 -23.575 1.00 80.38 656 TRP A O 1
ATOM 5140 N N . ALA A 1 657 ? 13.361 -3.541 -21.614 1.00 66.06 657 ALA A N 1
ATOM 5141 C CA . ALA A 1 657 ? 13.556 -4.856 -21.014 1.00 66.06 657 ALA A CA 1
ATOM 5142 C C . ALA A 1 657 ? 12.269 -5.612 -20.635 1.00 66.06 657 ALA A C 1
ATOM 5144 O O . ALA A 1 657 ? 12.146 -6.215 -19.579 1.00 66.06 657 ALA A O 1
ATOM 5145 N N . ALA A 1 658 ? 11.284 -5.556 -21.514 1.00 61.62 658 ALA A N 1
ATOM 5146 C CA . ALA A 1 658 ? 10.070 -6.330 -21.457 1.00 61.62 658 ALA A CA 1
ATOM 5147 C C . ALA A 1 658 ? 9.919 -6.913 -22.858 1.00 61.62 658 ALA A C 1
ATOM 5149 O O . ALA A 1 658 ? 9.802 -6.144 -23.814 1.00 61.62 658 ALA A O 1
ATOM 5150 N N . ASN A 1 659 ? 10.061 -8.234 -22.987 1.00 69.25 659 ASN A N 1
ATOM 5151 C CA . ASN A 1 659 ? 10.114 -8.921 -24.276 1.00 69.25 659 ASN A CA 1
ATOM 5152 C C . ASN A 1 659 ? 9.099 -8.356 -25.257 1.00 69.25 659 ASN A C 1
ATOM 5154 O O . ASN A 1 659 ? 7.927 -8.209 -24.930 1.00 69.25 659 ASN A O 1
ATOM 5158 N N . TRP A 1 660 ? 9.557 -8.021 -26.455 1.00 82.75 660 TRP A N 1
ATOM 5159 C CA . TRP A 1 660 ? 8.679 -7.562 -27.513 1.00 82.75 660 TRP A CA 1
ATOM 5160 C C . TRP A 1 660 ? 8.672 -8.560 -28.655 1.00 82.75 660 TRP A C 1
ATOM 5162 O O . TRP A 1 660 ? 9.681 -9.192 -28.962 1.00 82.75 660 TRP A O 1
ATOM 5172 N N . TRP A 1 661 ? 7.532 -8.684 -29.318 1.00 84.62 661 TRP A N 1
ATOM 5173 C CA . TRP A 1 661 ? 7.307 -9.675 -30.356 1.00 84.62 661 TRP A CA 1
ATOM 5174 C C . TRP A 1 661 ? 6.980 -8.999 -31.669 1.00 84.62 661 TRP A C 1
ATOM 5176 O O . TRP A 1 661 ? 6.171 -8.083 -31.734 1.00 84.62 661 TRP A O 1
ATOM 5186 N N . ILE A 1 662 ? 7.572 -9.478 -32.760 1.00 87.31 662 ILE A N 1
ATOM 5187 C CA . ILE A 1 662 ? 7.152 -9.022 -34.083 1.00 87.31 662 ILE A CA 1
ATOM 5188 C C . ILE A 1 662 ? 5.858 -9.766 -34.420 1.00 87.31 662 ILE A C 1
ATOM 5190 O O . ILE A 1 662 ? 5.893 -10.988 -34.609 1.00 87.31 662 ILE A O 1
ATOM 5194 N N . GLU A 1 663 ? 4.748 -9.031 -34.489 1.00 84.81 663 GLU A N 1
ATOM 5195 C CA . GLU A 1 663 ? 3.390 -9.558 -34.704 1.00 84.81 663 GLU A CA 1
ATOM 5196 C C . GLU A 1 663 ? 3.213 -10.175 -36.094 1.00 84.81 663 GLU A C 1
ATOM 5198 O O . GLU A 1 663 ? 2.628 -11.245 -36.262 1.00 84.81 663 GLU A O 1
ATOM 5203 N N . LYS A 1 664 ? 3.743 -9.505 -37.121 1.00 87.19 664 LYS A N 1
ATOM 5204 C CA . LYS A 1 664 ? 3.667 -9.947 -38.516 1.00 87.19 664 LYS A CA 1
ATOM 5205 C C . LYS A 1 664 ? 5.053 -10.334 -39.011 1.00 87.19 664 LYS A C 1
ATOM 5207 O O . LYS A 1 664 ? 6.018 -9.609 -38.809 1.00 87.19 664 LYS A O 1
ATOM 5212 N N . ARG A 1 665 ? 5.164 -11.497 -39.658 1.00 88.38 665 ARG A N 1
ATOM 5213 C CA . ARG A 1 665 ? 6.437 -12.051 -40.153 1.00 88.38 665 ARG A CA 1
ATOM 5214 C C . ARG A 1 665 ? 6.263 -12.689 -41.525 1.00 88.38 665 ARG A C 1
ATOM 5216 O O . ARG A 1 665 ? 5.157 -13.104 -41.883 1.00 88.38 665 ARG A O 1
ATOM 5223 N N . GLY A 1 666 ? 7.368 -12.800 -42.261 1.00 89.12 666 GLY A N 1
ATOM 5224 C CA . GLY A 1 666 ? 7.397 -13.438 -43.578 1.00 89.12 666 GLY A CA 1
ATOM 5225 C C . GLY A 1 666 ? 6.400 -12.797 -44.541 1.00 89.12 666 GLY A C 1
ATOM 5226 O O . GLY A 1 666 ? 6.267 -11.578 -44.583 1.00 89.12 666 GLY A O 1
ATOM 5227 N N . SER A 1 667 ? 5.635 -13.611 -45.266 1.00 92.81 667 SER A N 1
ATOM 5228 C CA . SER A 1 667 ? 4.698 -13.125 -46.285 1.00 92.81 667 SER A CA 1
ATOM 5229 C C . SER A 1 667 ? 3.578 -12.226 -45.723 1.00 92.81 667 SER A C 1
ATOM 5231 O O . SER A 1 667 ? 3.016 -11.408 -46.447 1.00 92.81 667 SER A O 1
ATOM 5233 N N . ASN A 1 668 ? 3.294 -12.281 -44.413 1.00 92.38 668 ASN A N 1
ATOM 5234 C CA . ASN A 1 668 ? 2.333 -11.382 -43.757 1.00 92.38 668 ASN A CA 1
ATOM 5235 C C . ASN A 1 668 ? 2.843 -9.934 -43.603 1.00 92.38 668 ASN A C 1
ATOM 5237 O O . ASN A 1 668 ? 2.071 -9.066 -43.193 1.00 92.38 668 ASN A O 1
ATOM 5241 N N . MET A 1 669 ? 4.112 -9.674 -43.937 1.00 92.25 669 MET A N 1
ATOM 5242 C CA . MET A 1 669 ? 4.709 -8.334 -44.030 1.00 92.25 669 MET A CA 1
ATOM 5243 C C . MET A 1 669 ? 4.599 -7.710 -45.425 1.00 92.25 669 MET A C 1
ATOM 5245 O O . MET A 1 669 ? 5.033 -6.572 -45.639 1.00 92.25 669 MET A O 1
ATOM 5249 N N . ALA A 1 670 ? 4.031 -8.437 -46.386 1.00 93.75 670 ALA A N 1
ATOM 5250 C CA . ALA A 1 670 ? 3.736 -7.883 -47.692 1.00 93.75 670 ALA A CA 1
ATOM 5251 C C . ALA A 1 670 ? 2.655 -6.791 -47.585 1.00 93.75 670 ALA A C 1
ATOM 5253 O O . ALA A 1 670 ? 1.651 -6.953 -46.889 1.00 93.75 670 ALA A O 1
ATOM 5254 N N . ILE A 1 671 ? 2.844 -5.682 -48.298 1.00 95.50 671 ILE A N 1
ATOM 5255 C CA . ILE A 1 671 ? 1.908 -4.548 -48.335 1.00 95.50 671 ILE A CA 1
ATOM 5256 C C . ILE A 1 671 ? 0.721 -4.807 -49.268 1.00 95.50 671 ILE A C 1
ATOM 5258 O O . ILE A 1 671 ? -0.247 -4.049 -49.265 1.00 95.50 671 ILE A O 1
ATOM 5262 N N . SER A 1 672 ? 0.783 -5.868 -50.078 1.00 96.50 672 SER A N 1
ATOM 5263 C CA . SER A 1 672 ? -0.295 -6.256 -50.984 1.00 96.50 672 SER A CA 1
ATOM 5264 C C . SER A 1 672 ? -0.385 -7.777 -51.162 1.00 96.50 672 SER A C 1
ATOM 5266 O O . SER A 1 672 ? 0.613 -8.479 -50.988 1.00 96.50 672 SER A O 1
ATOM 5268 N N . PRO A 1 673 ? -1.554 -8.307 -51.571 1.00 97.38 673 PRO A N 1
ATOM 5269 C CA . PRO A 1 673 ? -1.692 -9.720 -51.924 1.00 97.38 673 PRO A CA 1
ATOM 5270 C C . PRO A 1 673 ? -0.766 -10.166 -53.065 1.00 97.38 673 PRO A C 1
ATOM 5272 O O . PRO A 1 673 ? -0.289 -11.296 -53.051 1.00 97.38 673 PRO A O 1
ATOM 5275 N N . ALA A 1 674 ? -0.495 -9.286 -54.037 1.00 97.81 674 ALA A N 1
ATOM 5276 C CA . ALA A 1 674 ? 0.399 -9.585 -55.155 1.00 97.81 674 ALA A CA 1
ATOM 5277 C C . ALA A 1 674 ? 1.842 -9.780 -54.673 1.00 97.81 674 ALA A C 1
ATOM 5279 O O . ALA A 1 674 ? 2.473 -10.785 -54.979 1.00 97.81 674 ALA A O 1
ATOM 5280 N N . GLU A 1 675 ? 2.318 -8.859 -53.839 1.00 97.50 675 GLU A N 1
ATOM 5281 C CA . GLU A 1 675 ? 3.645 -8.943 -53.235 1.00 97.50 675 GLU A CA 1
ATOM 5282 C C . GLU A 1 675 ? 3.765 -10.144 -52.284 1.00 97.50 675 GLU A C 1
ATOM 5284 O O . GLU A 1 675 ? 4.800 -10.803 -52.231 1.00 97.50 675 GLU A O 1
ATOM 5289 N N . LYS A 1 676 ? 2.683 -10.480 -51.568 1.00 97.62 676 LYS A N 1
ATOM 5290 C CA . LYS A 1 676 ? 2.617 -11.681 -50.731 1.00 97.62 676 LYS A CA 1
ATOM 5291 C C . LYS A 1 676 ? 2.848 -12.944 -51.562 1.00 97.62 676 LYS A C 1
ATOM 5293 O O . LYS A 1 676 ? 3.671 -13.775 -51.188 1.00 97.62 676 LYS A O 1
ATOM 5298 N N . ALA A 1 677 ? 2.145 -13.064 -52.688 1.00 97.62 677 ALA A N 1
ATOM 5299 C CA . ALA A 1 677 ? 2.285 -14.195 -53.598 1.00 97.62 677 ALA A CA 1
ATOM 5300 C C . ALA A 1 677 ? 3.688 -14.257 -54.226 1.00 97.62 677 ALA A C 1
ATOM 5302 O O . ALA A 1 677 ? 4.264 -15.338 -54.333 1.00 97.62 677 ALA A O 1
ATOM 5303 N N . GLU A 1 678 ? 4.259 -13.107 -54.595 1.00 97.62 678 GLU A N 1
ATOM 5304 C CA . GLU A 1 678 ? 5.626 -13.011 -55.117 1.00 97.62 678 GLU A CA 1
ATOM 5305 C C . GLU A 1 678 ? 6.664 -13.456 -54.077 1.00 97.62 678 GLU A C 1
ATOM 5307 O O . GLU A 1 678 ? 7.543 -14.259 -54.388 1.00 97.62 678 GLU A O 1
ATOM 5312 N N . TYR A 1 679 ? 6.525 -13.007 -52.826 1.00 97.31 679 TYR A N 1
ATOM 5313 C CA . TYR A 1 679 ? 7.371 -13.438 -51.716 1.00 97.31 679 TYR A CA 1
ATOM 5314 C C . TYR A 1 679 ? 7.270 -14.946 -51.473 1.00 97.31 679 TYR A C 1
ATOM 5316 O O . TYR A 1 679 ? 8.288 -15.611 -51.305 1.00 97.31 679 TYR A O 1
ATOM 5324 N N . GLU A 1 680 ? 6.060 -15.507 -51.458 1.00 97.69 680 GLU A N 1
ATOM 5325 C CA . GLU A 1 680 ? 5.848 -16.943 -51.234 1.00 97.69 680 GLU A CA 1
ATOM 5326 C C . GLU A 1 680 ? 6.436 -17.790 -52.371 1.00 97.69 680 GLU A C 1
ATOM 5328 O O . GLU A 1 680 ? 7.076 -18.811 -52.108 1.00 97.69 680 GLU A O 1
ATOM 5333 N N . ALA A 1 681 ? 6.295 -17.341 -53.623 1.00 97.75 681 ALA A N 1
ATOM 5334 C CA . ALA A 1 681 ? 6.919 -17.978 -54.779 1.00 97.75 681 ALA A CA 1
ATOM 5335 C C . ALA A 1 681 ? 8.453 -17.914 -54.706 1.00 97.75 681 ALA A C 1
ATOM 5337 O O . ALA A 1 681 ? 9.123 -18.929 -54.896 1.00 97.75 681 ALA A O 1
ATOM 5338 N N . ALA A 1 682 ? 9.003 -16.747 -54.367 1.00 97.75 682 ALA A N 1
ATOM 5339 C CA . ALA A 1 682 ? 10.435 -16.552 -54.187 1.00 97.75 682 ALA A CA 1
ATOM 5340 C C . ALA A 1 682 ? 11.006 -17.382 -53.030 1.00 97.75 682 ALA A C 1
ATOM 5342 O O . ALA A 1 682 ? 12.091 -17.941 -53.155 1.00 97.75 682 ALA A O 1
ATOM 5343 N N . LEU A 1 683 ? 10.284 -17.492 -51.912 1.00 97.06 683 LEU A N 1
ATOM 5344 C CA . LEU A 1 683 ? 10.723 -18.255 -50.743 1.00 97.06 683 LEU A CA 1
ATOM 5345 C C . LEU A 1 683 ? 10.750 -19.746 -51.067 1.00 97.06 683 LEU A C 1
ATOM 5347 O O . LEU A 1 683 ? 11.694 -20.447 -50.703 1.00 97.06 683 LEU A O 1
ATOM 5351 N N . LYS A 1 684 ? 9.724 -20.223 -51.779 1.00 97.56 684 LYS A N 1
ATOM 5352 C CA . LYS A 1 684 ? 9.683 -21.592 -52.285 1.00 97.56 684 LYS A CA 1
ATOM 5353 C C . LYS A 1 684 ? 10.883 -21.869 -53.189 1.00 97.56 684 LYS A C 1
ATOM 5355 O O . LYS A 1 684 ? 11.601 -22.834 -52.952 1.00 97.56 684 LYS A O 1
ATOM 5360 N N . GLU A 1 685 ? 11.132 -21.007 -54.171 1.00 98.00 685 GLU A N 1
ATOM 5361 C CA . GLU A 1 685 ? 12.260 -21.174 -55.085 1.00 98.00 685 GLU A CA 1
ATOM 5362 C C . GLU A 1 685 ? 13.612 -21.139 -54.360 1.00 98.00 685 GLU A C 1
ATOM 5364 O O . GLU A 1 685 ? 14.475 -21.971 -54.646 1.00 98.00 685 GLU A O 1
ATOM 5369 N N . ALA A 1 686 ? 13.797 -20.232 -53.400 1.00 97.38 686 ALA A N 1
ATOM 5370 C CA . ALA A 1 686 ? 15.015 -20.162 -52.601 1.00 97.38 686 ALA A CA 1
ATOM 5371 C C . ALA A 1 686 ? 15.251 -21.456 -51.808 1.00 97.38 686 ALA A C 1
ATOM 5373 O O . ALA A 1 686 ? 16.373 -21.954 -51.778 1.00 97.38 686 ALA A O 1
ATOM 5374 N N . ASN A 1 687 ? 14.202 -22.046 -51.229 1.00 96.31 687 ASN A N 1
ATOM 5375 C CA . ASN A 1 687 ? 14.300 -23.319 -50.509 1.00 96.31 687 ASN A CA 1
ATOM 5376 C C . ASN A 1 687 ? 14.583 -24.511 -51.438 1.00 96.31 687 ASN A C 1
ATOM 5378 O O . ASN A 1 687 ? 15.301 -25.430 -51.053 1.00 96.31 687 ASN A O 1
ATOM 5382 N N . GLU A 1 688 ? 14.014 -24.513 -52.646 1.00 97.50 688 GLU A N 1
ATOM 5383 C CA . GLU A 1 688 ? 14.156 -25.617 -53.606 1.00 97.50 688 GLU A CA 1
ATOM 5384 C C . GLU A 1 688 ? 15.473 -25.559 -54.391 1.00 97.50 688 GLU A C 1
ATOM 5386 O O . GLU A 1 688 ? 16.031 -26.598 -54.742 1.00 97.50 688 GLU A O 1
ATOM 5391 N N . THR A 1 689 ? 15.973 -24.358 -54.684 1.00 97.44 689 THR A N 1
ATOM 5392 C CA . THR A 1 689 ? 17.077 -24.151 -55.639 1.00 97.44 689 THR A CA 1
ATOM 5393 C C . THR A 1 689 ? 18.268 -23.391 -55.062 1.00 97.44 689 THR A C 1
ATOM 5395 O O . THR A 1 689 ? 19.331 -23.365 -55.679 1.00 97.44 689 THR A O 1
ATOM 5398 N N . GLY A 1 690 ? 18.107 -22.733 -53.911 1.00 96.00 690 GLY A N 1
ATOM 5399 C CA . GLY A 1 690 ? 19.082 -21.783 -53.372 1.00 96.00 690 GLY A CA 1
ATOM 5400 C C . GLY A 1 690 ? 19.090 -20.417 -54.073 1.00 96.00 690 GLY A C 1
ATOM 5401 O O . GLY A 1 690 ? 19.867 -19.547 -53.680 1.00 96.00 690 GLY A O 1
ATOM 5402 N N . ARG A 1 691 ? 18.253 -20.189 -55.101 1.00 96.38 691 ARG A N 1
ATOM 5403 C CA . ARG A 1 691 ? 18.180 -18.898 -55.799 1.00 96.38 691 ARG A CA 1
ATOM 5404 C C . ARG A 1 691 ? 17.477 -17.857 -54.931 1.00 96.38 691 ARG A C 1
ATOM 5406 O O . ARG A 1 691 ? 16.289 -17.968 -54.651 1.00 96.38 691 ARG A O 1
ATOM 5413 N N . TRP A 1 692 ? 18.213 -16.822 -54.544 1.00 96.44 692 TRP A N 1
ATOM 5414 C CA . TRP A 1 692 ? 17.702 -15.729 -53.721 1.00 96.44 692 TRP A CA 1
ATOM 5415 C C . TRP A 1 692 ? 17.057 -14.627 -54.575 1.00 96.44 692 TRP A C 1
ATOM 5417 O O . TRP A 1 692 ? 17.630 -14.214 -55.583 1.00 96.44 692 TRP A O 1
ATOM 5427 N N . SER A 1 693 ? 15.876 -14.146 -54.175 1.00 97.50 693 SER A N 1
ATOM 5428 C CA . SER A 1 693 ? 15.150 -13.070 -54.866 1.00 97.50 693 SER A CA 1
ATOM 5429 C C . SER A 1 693 ? 15.113 -11.789 -54.021 1.00 97.50 693 SER A C 1
ATOM 5431 O O . SER A 1 693 ? 14.845 -11.887 -52.820 1.00 97.50 693 SER A O 1
ATOM 5433 N N . PRO A 1 694 ? 15.271 -10.587 -54.616 1.00 97.50 694 PRO A N 1
ATOM 5434 C CA . PRO A 1 694 ? 15.205 -9.308 -53.896 1.00 97.50 694 PRO A CA 1
ATOM 5435 C C . PRO A 1 694 ? 13.904 -9.066 -53.117 1.00 97.50 694 PRO A C 1
ATOM 5437 O O . PRO A 1 694 ? 13.888 -8.303 -52.149 1.00 97.50 694 PRO A O 1
ATOM 5440 N N . ILE A 1 695 ? 12.799 -9.716 -53.503 1.00 97.00 695 ILE A N 1
ATOM 5441 C CA . ILE A 1 695 ? 11.535 -9.586 -52.768 1.00 97.00 695 ILE A CA 1
ATOM 5442 C C . ILE A 1 695 ? 11.621 -10.178 -51.353 1.00 97.00 695 ILE A C 1
ATOM 5444 O O . ILE A 1 695 ? 10.976 -9.674 -50.433 1.00 97.00 695 ILE A O 1
ATOM 5448 N N . LEU A 1 696 ? 12.456 -11.208 -51.154 1.00 95.38 696 LEU A N 1
ATOM 5449 C CA . LEU A 1 696 ? 12.680 -11.809 -49.839 1.00 95.38 696 LEU A CA 1
ATOM 5450 C C . LEU A 1 696 ? 13.332 -10.815 -48.883 1.00 95.38 696 LEU A C 1
ATOM 5452 O O . LEU A 1 696 ? 12.917 -10.735 -47.728 1.00 95.38 696 LEU A O 1
ATOM 5456 N N . GLU A 1 697 ? 14.294 -10.033 -49.376 1.00 93.06 697 GLU A N 1
ATOM 5457 C CA . GLU A 1 697 ? 14.944 -8.947 -48.634 1.00 93.06 697 GLU A CA 1
ATOM 5458 C C . GLU A 1 697 ? 13.964 -7.812 -48.380 1.00 93.06 697 GLU A C 1
ATOM 5460 O O . GLU A 1 697 ? 13.743 -7.447 -47.235 1.00 93.06 697 GLU A O 1
ATOM 5465 N N . THR A 1 698 ? 13.278 -7.337 -49.422 1.00 94.88 698 THR A N 1
ATOM 5466 C CA . THR A 1 698 ? 12.354 -6.195 -49.331 1.00 94.88 698 THR A CA 1
ATOM 5467 C C . THR A 1 698 ? 11.267 -6.408 -48.276 1.00 94.88 698 THR A C 1
ATOM 5469 O O . THR A 1 698 ? 10.988 -5.522 -47.467 1.00 94.88 698 THR A O 1
ATOM 5472 N N . VAL A 1 699 ? 10.636 -7.585 -48.267 1.00 93.75 699 VAL A N 1
ATOM 5473 C CA . VAL A 1 699 ? 9.628 -7.928 -47.255 1.00 93.75 699 VAL A CA 1
ATOM 5474 C C . VAL A 1 699 ? 10.292 -8.162 -45.899 1.00 93.75 699 VAL A C 1
ATOM 5476 O O . VAL A 1 699 ? 9.702 -7.809 -44.874 1.00 93.75 699 VAL A O 1
ATOM 5479 N N . SER A 1 700 ? 11.514 -8.711 -45.870 1.00 89.88 700 SER A N 1
ATOM 5480 C CA . SER A 1 700 ? 12.202 -8.993 -44.612 1.00 89.88 700 SER A CA 1
ATOM 5481 C C . SER A 1 700 ? 12.712 -7.751 -43.880 1.00 89.88 700 SER A C 1
ATOM 5483 O O . SER A 1 700 ? 12.598 -7.650 -42.659 1.00 89.88 700 SER A O 1
ATOM 5485 N N . ASP A 1 701 ? 13.184 -6.762 -44.624 1.00 91.38 701 ASP A N 1
ATOM 5486 C CA . ASP A 1 701 ? 13.690 -5.502 -44.094 1.00 91.38 701 ASP A CA 1
ATOM 5487 C C . ASP A 1 701 ? 12.609 -4.734 -43.329 1.00 91.38 701 ASP A C 1
ATOM 5489 O O . ASP A 1 701 ? 12.910 -4.068 -42.341 1.00 91.38 701 ASP A O 1
ATOM 5493 N N . ARG A 1 702 ? 11.331 -4.875 -43.708 1.00 91.00 702 ARG A N 1
ATOM 5494 C CA . ARG A 1 702 ? 10.217 -4.178 -43.041 1.00 91.00 702 ARG A CA 1
ATOM 5495 C C . ARG A 1 702 ? 10.036 -4.591 -41.587 1.00 91.00 702 ARG A C 1
ATOM 5497 O O . ARG A 1 702 ? 9.845 -3.730 -40.736 1.00 91.00 702 ARG A O 1
ATOM 5504 N N . TRP A 1 703 ? 10.085 -5.889 -41.288 1.00 87.12 703 TRP A N 1
ATOM 5505 C CA . TRP A 1 703 ? 9.902 -6.345 -39.905 1.00 87.12 703 TRP A CA 1
ATOM 5506 C C . TRP A 1 703 ? 11.185 -6.228 -39.079 1.00 87.12 703 TRP A C 1
ATOM 5508 O O . TRP A 1 703 ? 11.091 -6.017 -37.873 1.00 87.12 703 TRP A O 1
ATOM 5518 N N . ILE A 1 704 ? 12.365 -6.250 -39.714 1.00 87.25 704 ILE A N 1
ATOM 5519 C CA . ILE A 1 704 ? 13.639 -5.879 -39.068 1.00 87.25 704 ILE A CA 1
ATOM 5520 C C . ILE A 1 704 ? 13.640 -4.384 -38.693 1.00 87.25 704 ILE A C 1
ATOM 5522 O O . ILE A 1 704 ? 14.136 -4.008 -37.629 1.00 87.25 704 ILE A O 1
ATOM 5526 N N . ALA A 1 705 ? 13.056 -3.524 -39.536 1.00 89.62 705 ALA A N 1
ATOM 5527 C CA . ALA A 1 705 ? 13.017 -2.078 -39.325 1.00 89.62 705 ALA A CA 1
ATOM 5528 C C . ALA A 1 705 ? 12.156 -1.651 -38.128 1.00 89.62 705 ALA A C 1
ATOM 5530 O O . ALA A 1 705 ? 12.476 -0.640 -37.507 1.00 89.62 705 ALA A O 1
ATOM 5531 N N . HIS A 1 706 ? 11.123 -2.412 -37.747 1.00 88.62 706 HIS A N 1
ATOM 5532 C CA . HIS A 1 706 ? 10.207 -2.007 -36.674 1.00 88.62 706 HIS A CA 1
ATOM 5533 C C . HIS A 1 706 ? 10.902 -1.690 -35.348 1.00 88.62 706 HIS A C 1
ATOM 5535 O O . HIS A 1 706 ? 10.561 -0.697 -34.709 1.00 88.62 706 HIS A O 1
ATOM 5541 N N . ALA A 1 707 ? 11.892 -2.489 -34.942 1.00 86.31 707 ALA A N 1
ATOM 5542 C CA . ALA A 1 707 ? 12.625 -2.245 -33.699 1.00 86.31 707 ALA A CA 1
ATOM 5543 C C . ALA A 1 707 ? 13.459 -0.955 -33.777 1.00 86.31 707 ALA A C 1
ATOM 5545 O O . ALA A 1 707 ? 13.465 -0.158 -32.843 1.00 86.31 707 ALA A O 1
ATOM 5546 N N . ILE A 1 708 ? 14.097 -0.716 -34.927 1.00 88.00 708 ILE A N 1
ATOM 5547 C CA . ILE A 1 708 ? 14.915 0.474 -35.201 1.00 88.00 708 ILE A CA 1
ATOM 5548 C C . ILE A 1 708 ? 14.043 1.738 -35.216 1.00 88.00 708 ILE A C 1
ATOM 5550 O O . ILE A 1 708 ? 14.421 2.777 -34.673 1.00 88.00 708 ILE A O 1
ATOM 5554 N N . GLU A 1 709 ? 12.877 1.667 -35.857 1.00 89.38 709 GLU A N 1
ATOM 5555 C CA . GLU A 1 709 ? 11.918 2.770 -35.949 1.00 89.38 709 GLU A CA 1
ATOM 5556 C C . GLU A 1 709 ? 11.345 3.128 -34.582 1.00 89.38 709 GLU A C 1
ATOM 5558 O O . GLU A 1 709 ? 11.308 4.304 -34.210 1.00 89.38 709 GLU A O 1
ATOM 5563 N N . ALA A 1 710 ? 10.938 2.115 -33.821 1.00 87.69 710 ALA A N 1
ATOM 5564 C CA . ALA A 1 710 ? 10.408 2.308 -32.488 1.00 87.69 710 ALA A CA 1
ATOM 5565 C C . ALA A 1 710 ? 11.492 2.849 -31.535 1.00 87.69 710 ALA A C 1
ATOM 5567 O O . ALA A 1 710 ? 11.215 3.782 -30.783 1.00 87.69 710 ALA A O 1
ATOM 5568 N N . GLU A 1 711 ? 12.743 2.383 -31.623 1.00 86.75 711 GLU A N 1
ATOM 5569 C CA . GLU A 1 711 ? 13.860 2.951 -30.856 1.00 86.75 711 GLU A CA 1
ATOM 5570 C C . GLU A 1 711 ? 14.039 4.443 -31.147 1.00 86.75 711 GLU A C 1
ATOM 5572 O O . GLU A 1 711 ? 14.050 5.264 -30.229 1.00 86.75 711 GLU A O 1
ATOM 5577 N N . LYS A 1 712 ? 14.130 4.808 -32.429 1.00 88.88 712 LYS A N 1
ATOM 5578 C CA . LYS A 1 712 ? 14.306 6.199 -32.856 1.00 88.88 712 LYS A CA 1
ATOM 5579 C C . LYS A 1 712 ? 13.176 7.094 -32.349 1.00 88.88 712 LYS A C 1
ATOM 5581 O O . LYS A 1 712 ? 13.427 8.214 -31.898 1.00 88.88 712 LYS A O 1
ATOM 5586 N N . LEU A 1 713 ? 11.936 6.611 -32.429 1.00 88.56 713 LEU A N 1
ATOM 5587 C CA . LEU A 1 713 ? 10.777 7.329 -31.912 1.00 88.56 713 LEU A CA 1
ATOM 5588 C C . LEU A 1 713 ? 10.925 7.593 -30.409 1.00 88.56 713 LEU A C 1
ATOM 5590 O O . LEU A 1 713 ? 10.672 8.702 -29.945 1.00 88.56 713 LEU A O 1
ATOM 5594 N N . LEU A 1 714 ? 11.372 6.602 -29.648 1.00 83.56 714 LEU A N 1
ATOM 5595 C CA . LEU A 1 714 ? 11.401 6.677 -28.190 1.00 83.56 714 LEU A CA 1
ATOM 5596 C C . LEU A 1 714 ? 12.601 7.471 -27.668 1.00 83.56 714 LEU A C 1
ATOM 5598 O O . LEU A 1 714 ? 12.450 8.245 -26.724 1.00 83.56 714 LEU A O 1
ATOM 5602 N N . GLN A 1 715 ? 13.745 7.411 -28.351 1.00 87.06 715 GLN A N 1
ATOM 5603 C CA . GLN A 1 715 ? 14.863 8.328 -28.108 1.00 87.06 715 GLN A CA 1
ATOM 5604 C C . GLN A 1 715 ? 14.455 9.798 -28.301 1.00 87.06 715 GLN A C 1
ATOM 5606 O O . GLN A 1 715 ? 14.920 10.668 -27.565 1.00 87.06 715 GLN A O 1
ATOM 5611 N N . SER A 1 716 ? 13.546 10.091 -29.241 1.00 90.06 716 SER A N 1
ATOM 5612 C CA . SER A 1 716 ? 13.039 11.459 -29.440 1.00 90.06 716 SER A CA 1
ATOM 5613 C C . SER A 1 716 ? 12.207 11.977 -28.257 1.00 90.06 716 SER A C 1
ATOM 5615 O O . SER A 1 716 ? 12.171 13.183 -28.021 1.00 90.06 716 SER A O 1
ATOM 5617 N N . ALA A 1 717 ? 11.592 11.078 -27.480 1.00 89.31 717 ALA A N 1
ATOM 5618 C CA . ALA A 1 717 ? 10.796 11.416 -26.301 1.00 89.31 717 ALA A CA 1
ATOM 5619 C C . ALA A 1 717 ? 11.648 11.667 -25.040 1.00 89.31 717 ALA A C 1
ATOM 5621 O O . ALA A 1 717 ? 11.195 12.336 -24.111 1.00 89.31 717 ALA A O 1
ATOM 5622 N N . ALA A 1 718 ? 12.878 11.146 -25.004 1.00 91.25 718 ALA A N 1
ATOM 5623 C CA . ALA A 1 718 ? 13.807 11.272 -23.882 1.00 91.25 718 ALA A CA 1
ATOM 5624 C C . ALA A 1 718 ? 15.241 11.573 -24.371 1.00 91.25 718 ALA A C 1
ATOM 5626 O O . ALA A 1 718 ? 16.148 10.759 -24.184 1.00 91.25 718 ALA A O 1
ATOM 5627 N N . PRO A 1 719 ? 15.478 12.737 -25.004 1.00 90.50 719 PRO A N 1
ATOM 5628 C CA . PRO A 1 719 ? 16.782 13.059 -25.573 1.00 90.50 719 PRO A CA 1
ATOM 5629 C C . PRO A 1 719 ? 17.875 13.108 -24.495 1.00 90.50 719 PRO A C 1
ATOM 5631 O O . PRO A 1 719 ? 17.684 13.671 -23.416 1.00 90.50 719 PRO A O 1
ATOM 5634 N N . GLY A 1 720 ? 19.041 12.531 -24.800 1.00 88.81 720 GLY A N 1
ATOM 5635 C CA . GLY A 1 720 ? 20.191 12.485 -23.887 1.00 88.81 720 GLY A CA 1
ATOM 5636 C C . GLY A 1 720 ? 20.058 11.479 -22.739 1.00 88.81 720 GLY A C 1
ATOM 5637 O O . GLY A 1 720 ? 20.876 11.498 -21.820 1.00 88.81 720 GLY A O 1
ATOM 5638 N N . LYS A 1 721 ? 19.037 10.618 -22.770 1.00 92.75 721 LYS A N 1
ATOM 5639 C CA . LYS A 1 721 ? 18.878 9.493 -21.848 1.00 92.75 721 LYS A CA 1
ATOM 5640 C C . LYS A 1 721 ? 19.364 8.200 -22.492 1.00 92.75 721 LYS A C 1
ATOM 5642 O O . LYS A 1 721 ? 19.209 8.018 -23.694 1.00 92.75 721 LYS A O 1
ATOM 5647 N N . ILE A 1 722 ? 19.932 7.318 -21.670 1.00 87.69 722 ILE A N 1
ATOM 5648 C CA . ILE A 1 722 ? 20.424 6.008 -22.106 1.00 87.69 722 ILE A CA 1
ATOM 5649 C C . ILE A 1 722 ? 19.251 5.185 -22.644 1.00 87.69 722 ILE A C 1
ATOM 5651 O O . ILE A 1 722 ? 18.235 5.057 -21.959 1.00 87.69 722 ILE A O 1
ATOM 5655 N N . SER A 1 723 ? 19.416 4.608 -23.832 1.00 89.94 723 SER A N 1
ATOM 5656 C CA . SER A 1 723 ? 18.512 3.613 -24.415 1.00 89.94 723 SER A CA 1
ATOM 5657 C C . SER A 1 723 ? 19.125 2.216 -24.302 1.00 89.94 723 SER A C 1
ATOM 5659 O O . SER A 1 723 ? 20.088 1.892 -25.002 1.00 89.94 723 SER A O 1
ATOM 5661 N N . ALA A 1 724 ? 18.574 1.380 -23.422 1.00 88.56 724 ALA A N 1
ATOM 5662 C CA . ALA A 1 724 ? 18.883 -0.047 -23.365 1.00 88.56 724 ALA A CA 1
ATOM 5663 C C . ALA A 1 724 ? 17.795 -0.853 -24.088 1.00 88.56 724 ALA A C 1
ATOM 5665 O O . ALA A 1 724 ? 16.604 -0.588 -23.915 1.00 88.56 724 ALA A O 1
ATOM 5666 N N . MET A 1 725 ? 18.194 -1.844 -24.887 1.00 88.06 725 MET A N 1
ATOM 5667 C CA . MET A 1 725 ? 17.263 -2.709 -25.617 1.00 88.06 725 MET A CA 1
ATOM 5668 C C . MET A 1 725 ? 17.489 -4.185 -25.309 1.00 88.06 725 MET A C 1
ATOM 5670 O O . MET A 1 725 ? 18.632 -4.626 -25.267 1.00 88.06 725 MET A O 1
ATOM 5674 N N . THR A 1 726 ? 16.403 -4.945 -25.164 1.00 85.31 726 THR A N 1
ATOM 5675 C CA . THR A 1 726 ? 16.417 -6.417 -25.200 1.00 85.31 726 THR A CA 1
ATOM 5676 C C . THR A 1 726 ? 15.702 -6.919 -26.455 1.00 85.31 726 THR A C 1
ATOM 5678 O O . THR A 1 726 ? 15.052 -6.124 -27.133 1.00 85.31 726 THR A O 1
ATOM 5681 N N . ALA A 1 727 ? 15.805 -8.208 -26.778 1.00 82.88 727 ALA A N 1
ATOM 5682 C CA . ALA A 1 727 ? 14.911 -8.884 -27.721 1.00 82.88 727 ALA A CA 1
ATOM 5683 C C . ALA A 1 727 ? 14.815 -10.382 -27.393 1.00 82.88 727 ALA A C 1
ATOM 5685 O O . ALA A 1 727 ? 15.795 -10.950 -26.888 1.00 82.88 727 ALA A O 1
ATOM 5686 N N . PRO A 1 728 ? 13.712 -11.060 -27.760 1.00 81.94 728 PRO A N 1
ATOM 5687 C CA . PRO A 1 728 ? 13.582 -12.485 -27.508 1.00 81.94 728 PRO A CA 1
ATOM 5688 C C . PRO A 1 728 ? 14.711 -13.282 -28.165 1.00 81.94 728 PRO A C 1
ATOM 5690 O O . PRO A 1 728 ? 15.013 -13.145 -29.357 1.00 81.94 728 PRO A O 1
ATOM 5693 N N . TYR A 1 729 ? 15.364 -14.108 -27.351 1.00 83.44 729 TYR A N 1
ATOM 5694 C CA . TYR A 1 729 ? 16.584 -14.812 -27.723 1.00 83.44 729 TYR A CA 1
ATOM 5695 C C . TYR A 1 729 ? 16.390 -15.677 -28.978 1.00 83.44 729 TYR A C 1
ATOM 5697 O O . TYR A 1 729 ? 15.551 -16.576 -29.016 1.00 83.44 729 TYR A O 1
ATOM 5705 N N . ARG A 1 730 ? 17.196 -15.400 -30.015 1.00 81.50 730 ARG A N 1
ATOM 5706 C CA . ARG A 1 730 ? 17.152 -16.051 -31.343 1.00 81.50 730 ARG A CA 1
ATOM 5707 C C . ARG A 1 730 ? 15.815 -15.932 -32.084 1.00 81.50 730 ARG A C 1
ATOM 5709 O O . ARG A 1 730 ? 15.541 -16.735 -32.980 1.00 81.50 730 ARG A O 1
ATOM 5716 N N . GLN A 1 731 ? 14.987 -14.940 -31.770 1.00 81.94 731 GLN A N 1
ATOM 5717 C CA . GLN A 1 731 ? 13.788 -14.703 -32.561 1.00 81.94 731 GLN A CA 1
ATOM 5718 C C . GLN A 1 731 ? 14.169 -14.353 -34.015 1.00 81.94 731 GLN A C 1
ATOM 5720 O O . GLN A 1 731 ? 15.053 -13.523 -34.244 1.00 81.94 731 GLN A O 1
ATOM 5725 N N . PRO A 1 732 ? 13.498 -14.950 -35.020 1.00 78.25 732 PRO A N 1
ATOM 5726 C CA . PRO A 1 732 ? 13.653 -14.530 -36.408 1.00 78.25 732 PRO A CA 1
ATOM 5727 C C . PRO A 1 732 ? 13.444 -13.011 -36.548 1.00 78.25 732 PRO A C 1
ATOM 5729 O O . PRO A 1 732 ? 12.562 -12.454 -35.896 1.00 78.25 732 PRO A O 1
ATOM 5732 N N . GLY A 1 733 ? 14.249 -12.342 -37.377 1.00 78.75 733 GLY A N 1
ATOM 5733 C CA . GLY A 1 733 ? 14.193 -10.882 -37.560 1.00 78.75 733 GLY A CA 1
ATOM 5734 C C . GLY A 1 733 ? 15.013 -10.074 -36.546 1.00 78.75 733 GLY A C 1
ATOM 5735 O O . GLY A 1 733 ? 15.164 -8.866 -36.712 1.00 78.75 733 GLY A O 1
ATOM 5736 N N . ILE A 1 734 ? 15.600 -10.729 -35.537 1.00 85.00 734 ILE A N 1
ATOM 5737 C CA . ILE A 1 734 ? 16.578 -10.115 -34.637 1.00 85.00 734 ILE A CA 1
ATOM 5738 C C . ILE A 1 734 ? 17.976 -10.375 -35.183 1.00 85.00 734 ILE A C 1
ATOM 5740 O O . ILE A 1 734 ? 18.530 -11.465 -35.047 1.00 85.00 734 ILE A O 1
ATOM 5744 N N . LEU A 1 735 ? 18.545 -9.351 -35.810 1.00 87.19 735 LEU A N 1
ATOM 5745 C CA . LEU A 1 735 ? 19.925 -9.344 -36.277 1.00 87.19 735 LEU A CA 1
ATOM 5746 C C . LEU A 1 735 ? 20.679 -8.338 -35.408 1.00 87.19 735 LEU A C 1
ATOM 5748 O O . LEU A 1 735 ? 20.569 -7.143 -35.668 1.00 87.19 735 LEU A O 1
ATOM 5752 N N . PRO A 1 736 ? 21.418 -8.769 -34.370 1.00 86.75 736 PRO A N 1
ATOM 5753 C CA . PRO A 1 736 ? 21.873 -7.875 -33.301 1.00 86.75 736 PRO A CA 1
ATOM 5754 C C . PRO A 1 736 ? 22.645 -6.636 -33.778 1.00 86.75 736 PRO A C 1
ATOM 5756 O O . PRO A 1 736 ? 22.434 -5.536 -33.267 1.00 86.75 736 PRO A O 1
ATOM 5759 N N . SER A 1 737 ? 23.481 -6.786 -34.810 1.00 84.38 737 SER A N 1
ATOM 5760 C CA . SER A 1 737 ? 24.237 -5.686 -35.427 1.00 84.38 737 SER A CA 1
ATOM 5761 C C . SER A 1 737 ? 23.364 -4.643 -36.137 1.00 84.38 737 SER A C 1
ATOM 5763 O O . SER A 1 737 ? 23.799 -3.505 -36.302 1.00 84.38 737 SER A O 1
ATOM 5765 N N . LEU A 1 738 ? 22.149 -5.011 -36.552 1.00 86.31 738 LEU A N 1
ATOM 5766 C CA . LEU A 1 738 ? 21.177 -4.136 -37.208 1.00 86.31 738 LEU A CA 1
ATOM 5767 C C . LEU A 1 738 ? 20.109 -3.651 -36.227 1.00 86.31 738 LEU A C 1
ATOM 5769 O O . LEU A 1 738 ? 19.899 -2.446 -36.106 1.00 86.31 738 LEU A O 1
ATOM 5773 N N . THR A 1 739 ? 19.463 -4.580 -35.521 1.00 86.44 739 THR A N 1
ATOM 5774 C CA . THR A 1 739 ? 18.341 -4.332 -34.608 1.00 86.44 739 THR A CA 1
ATOM 5775 C C . THR A 1 739 ? 18.735 -3.384 -33.481 1.00 86.44 739 THR A C 1
ATOM 5777 O O . THR A 1 739 ? 17.999 -2.447 -33.198 1.00 86.44 739 THR A O 1
ATOM 5780 N N . PHE A 1 740 ? 19.914 -3.573 -32.883 1.00 87.44 740 PHE A N 1
ATOM 5781 C CA . PHE A 1 740 ? 20.371 -2.762 -31.752 1.00 87.44 740 PHE A CA 1
ATOM 5782 C C . PHE A 1 740 ? 21.368 -1.686 -32.162 1.00 87.44 740 PHE A C 1
ATOM 5784 O O . PHE A 1 740 ? 22.094 -1.178 -31.315 1.00 87.44 740 PHE A O 1
ATOM 5791 N N . LYS A 1 741 ? 21.495 -1.346 -33.447 1.00 85.50 741 LYS A N 1
ATOM 5792 C CA . LYS A 1 741 ? 22.584 -0.470 -33.905 1.00 85.50 741 LYS A CA 1
ATOM 5793 C C . LYS A 1 741 ? 22.590 0.912 -33.232 1.00 85.50 741 LYS A C 1
ATOM 5795 O O . LYS A 1 741 ? 23.674 1.458 -33.042 1.00 85.50 741 LYS A O 1
ATOM 5800 N N . ASN A 1 742 ? 21.427 1.452 -32.844 1.00 87.00 742 ASN A N 1
ATOM 5801 C CA . ASN A 1 742 ? 21.346 2.760 -32.180 1.00 87.00 742 ASN A CA 1
ATOM 5802 C C . ASN A 1 742 ? 21.211 2.679 -30.653 1.00 87.00 742 ASN A C 1
ATOM 5804 O O . ASN A 1 742 ? 21.255 3.728 -30.011 1.00 87.00 742 ASN A O 1
ATOM 5808 N N . ALA A 1 743 ? 21.138 1.472 -30.078 1.00 89.62 743 ALA A N 1
ATOM 5809 C CA . ALA A 1 743 ? 21.013 1.313 -28.635 1.00 89.62 743 ALA A CA 1
ATOM 5810 C C . ALA A 1 743 ? 22.315 1.718 -27.952 1.00 89.62 743 ALA A C 1
ATOM 5812 O O . ALA A 1 743 ? 23.414 1.369 -28.402 1.00 89.62 743 ALA A O 1
ATOM 5813 N N . ASP A 1 744 ? 22.229 2.407 -26.825 1.00 91.31 744 ASP A N 1
ATOM 5814 C CA . ASP A 1 744 ? 23.409 2.666 -26.007 1.00 91.31 744 ASP A CA 1
ATOM 5815 C C . ASP A 1 744 ? 23.918 1.361 -25.404 1.00 91.31 744 ASP A C 1
ATOM 5817 O O . ASP A 1 744 ? 25.125 1.138 -25.341 1.00 91.31 744 ASP A O 1
ATOM 5821 N N . GLU A 1 745 ? 22.996 0.461 -25.053 1.00 91.56 745 GLU A N 1
ATOM 5822 C CA . GLU A 1 745 ? 23.281 -0.777 -24.331 1.00 91.56 745 GLU A CA 1
ATOM 5823 C C . GLU A 1 745 ? 22.368 -1.915 -24.762 1.00 91.56 745 GLU A C 1
ATOM 5825 O O . GLU A 1 745 ? 21.275 -1.685 -25.282 1.00 91.56 745 GLU A O 1
ATOM 5830 N N . VAL A 1 746 ? 22.824 -3.145 -24.539 1.00 90.00 746 VAL A N 1
ATOM 5831 C CA . VAL A 1 746 ? 21.975 -4.328 -24.699 1.00 90.00 746 VAL A CA 1
ATOM 5832 C C . VAL A 1 746 ? 21.653 -4.915 -23.336 1.00 90.00 746 VAL A C 1
ATOM 5834 O O . VAL A 1 746 ? 22.558 -5.211 -22.558 1.00 90.00 746 VAL A O 1
ATOM 5837 N N . ASP A 1 747 ? 20.367 -5.096 -23.076 1.00 88.44 747 ASP A N 1
ATOM 5838 C CA . ASP A 1 747 ? 19.893 -5.944 -21.996 1.00 88.44 747 ASP A CA 1
ATOM 5839 C C . ASP A 1 747 ? 19.760 -7.382 -22.515 1.00 88.44 747 ASP A C 1
ATOM 5841 O O . ASP A 1 747 ? 18.949 -7.687 -23.393 1.00 88.44 747 ASP A O 1
ATOM 5845 N N . LEU A 1 748 ? 20.580 -8.266 -21.961 1.00 85.44 748 LEU A N 1
ATOM 5846 C CA . LEU A 1 748 ? 20.645 -9.693 -22.244 1.00 85.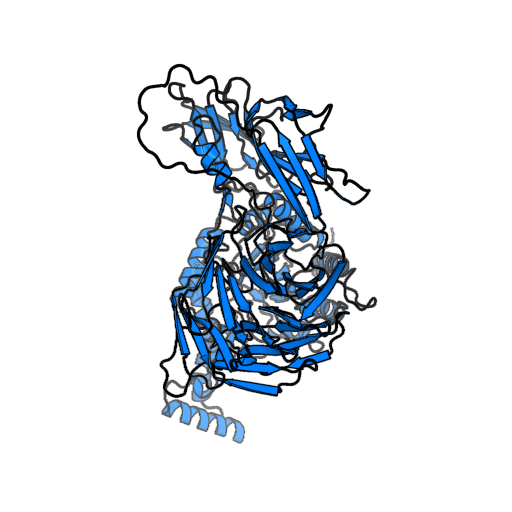44 748 LEU A CA 1
ATOM 5847 C C . LEU A 1 748 ? 19.587 -10.489 -21.461 1.00 85.44 748 LEU A C 1
ATOM 5849 O O . LEU A 1 748 ? 19.778 -11.686 -21.232 1.00 85.44 748 LEU A O 1
ATOM 5853 N N . HIS A 1 749 ? 18.500 -9.851 -21.021 1.00 78.81 749 HIS A N 1
ATOM 5854 C CA . HIS A 1 749 ? 17.349 -10.528 -20.435 1.00 78.81 749 HIS A CA 1
ATOM 5855 C C . HIS A 1 749 ? 16.931 -11.706 -21.312 1.00 78.81 749 HIS A C 1
ATOM 5857 O O . HIS A 1 749 ? 16.705 -11.584 -22.517 1.00 78.81 749 HIS A O 1
ATOM 5863 N N . TRP A 1 750 ? 16.851 -12.874 -20.691 1.00 74.31 750 TRP A N 1
ATOM 5864 C CA . TRP A 1 750 ? 16.243 -14.039 -21.294 1.00 74.31 750 TRP A CA 1
ATOM 5865 C C . TRP A 1 750 ? 15.140 -14.538 -20.375 1.00 74.31 750 TRP A C 1
ATOM 5867 O O . TRP A 1 750 ? 15.399 -15.167 -19.346 1.00 74.31 750 TRP A O 1
ATOM 5877 N N . GLN A 1 751 ? 13.907 -14.272 -20.795 1.00 68.81 751 GLN A N 1
ATOM 5878 C CA . GLN A 1 751 ? 12.729 -14.870 -20.193 1.00 68.81 751 GLN A CA 1
ATOM 5879 C C . GLN A 1 751 ? 12.658 -16.325 -20.636 1.00 68.81 751 GLN A C 1
ATOM 5881 O O . GLN A 1 751 ? 12.352 -16.649 -21.786 1.00 68.81 751 GLN A O 1
ATOM 5886 N N . ALA A 1 752 ? 12.983 -17.213 -19.711 1.00 66.69 752 ALA A N 1
ATOM 5887 C CA . ALA A 1 752 ? 12.550 -18.587 -19.793 1.00 66.69 752 ALA A CA 1
ATOM 5888 C C . ALA A 1 752 ? 11.412 -18.703 -18.790 1.00 66.69 752 ALA A C 1
ATOM 5890 O O . ALA A 1 752 ? 11.675 -18.653 -17.603 1.00 66.69 752 ALA A O 1
ATOM 5891 N N . GLU A 1 753 ? 10.165 -18.882 -19.229 1.00 64.19 753 GLU A N 1
ATOM 5892 C CA . GLU A 1 753 ? 9.032 -19.127 -18.311 1.00 64.19 753 GLU A CA 1
ATOM 5893 C C . GLU A 1 753 ? 9.204 -20.418 -17.473 1.00 64.19 753 GLU A C 1
ATOM 5895 O O . GLU A 1 753 ? 8.339 -20.772 -16.678 1.00 64.19 753 GLU A O 1
ATOM 5900 N N . GLN A 1 754 ? 10.291 -21.160 -17.706 1.00 67.06 754 GLN A N 1
ATOM 5901 C CA . GLN A 1 754 ? 10.685 -22.435 -17.116 1.00 67.06 754 GLN A CA 1
ATOM 5902 C C . GLN A 1 754 ? 12.207 -22.426 -16.860 1.00 67.06 754 GLN A C 1
ATOM 5904 O O . GLN A 1 754 ? 12.896 -21.462 -17.189 1.00 67.06 754 GLN A O 1
ATOM 5909 N N . ILE A 1 755 ? 12.757 -23.524 -16.331 1.00 66.81 755 ILE A N 1
ATOM 5910 C CA . ILE A 1 755 ? 14.205 -23.677 -16.108 1.00 66.81 755 ILE A CA 1
ATOM 5911 C C . ILE A 1 755 ? 14.992 -23.399 -17.400 1.00 66.81 755 ILE A C 1
ATOM 5913 O O . ILE A 1 755 ? 14.761 -24.011 -18.449 1.00 66.81 755 ILE A O 1
ATOM 5917 N N . GLN A 1 756 ? 15.958 -22.488 -17.300 1.00 70.12 756 GLN A N 1
ATOM 5918 C CA . GLN A 1 756 ? 16.857 -22.113 -18.384 1.00 70.12 756 GLN A CA 1
ATOM 5919 C C . GLN A 1 756 ? 17.684 -23.322 -18.869 1.00 70.12 756 GLN A C 1
ATOM 5921 O O . GLN A 1 756 ? 18.301 -24.042 -18.086 1.00 70.12 756 GLN A O 1
ATOM 5926 N N . TRP A 1 757 ? 17.728 -23.559 -20.187 1.00 77.19 757 TRP A N 1
ATOM 5927 C CA . TRP A 1 757 ? 18.629 -24.555 -20.773 1.00 77.19 757 TRP A CA 1
ATOM 5928 C C . TRP A 1 757 ? 20.109 -24.224 -20.495 1.00 77.19 757 TRP A C 1
ATOM 5930 O O . TRP A 1 757 ? 20.508 -23.054 -20.565 1.00 77.19 757 TRP A O 1
ATOM 5940 N N . PRO A 1 758 ? 20.958 -25.246 -20.269 1.00 78.06 758 PRO A N 1
ATOM 5941 C CA . PRO A 1 758 ? 22.381 -25.046 -20.010 1.00 78.06 758 PRO A CA 1
ATOM 5942 C C . PRO A 1 758 ? 23.081 -24.214 -21.091 1.00 78.06 758 PRO A C 1
ATOM 5944 O O . PRO A 1 758 ? 22.835 -24.399 -22.285 1.00 78.06 758 PRO A O 1
ATOM 5947 N N . ARG A 1 759 ? 24.026 -23.358 -20.675 1.00 80.62 759 ARG A N 1
ATOM 5948 C CA . ARG A 1 759 ? 24.918 -22.550 -21.532 1.00 80.62 759 ARG A CA 1
ATOM 5949 C C . ARG A 1 759 ? 24.262 -21.459 -22.376 1.00 80.62 759 ARG A C 1
ATOM 5951 O O . ARG A 1 759 ? 24.973 -20.770 -23.114 1.00 80.62 759 ARG A O 1
ATOM 5958 N N . ILE A 1 760 ? 22.943 -21.277 -22.306 1.00 85.94 760 ILE A N 1
ATOM 5959 C CA . ILE A 1 760 ? 22.294 -20.210 -23.073 1.00 85.94 760 ILE A CA 1
ATOM 5960 C C . ILE A 1 760 ? 22.758 -18.839 -22.586 1.00 85.94 760 ILE A C 1
ATOM 5962 O O . ILE A 1 760 ? 23.043 -18.001 -23.430 1.00 85.94 760 ILE A O 1
ATOM 5966 N N . ALA A 1 761 ? 22.912 -18.620 -21.278 1.00 85.75 761 ALA A N 1
ATOM 5967 C CA . ALA A 1 761 ? 23.327 -17.326 -20.738 1.00 85.75 761 ALA A CA 1
ATOM 5968 C C . ALA A 1 761 ? 24.686 -16.868 -21.301 1.00 85.75 761 ALA A C 1
ATOM 5970 O O . ALA A 1 761 ? 24.806 -15.755 -21.810 1.00 85.75 761 ALA A O 1
ATOM 5971 N N . GLY A 1 762 ? 25.689 -17.754 -21.317 1.00 86.75 762 GLY A N 1
ATOM 5972 C CA . GLY A 1 762 ? 26.983 -17.456 -21.938 1.00 86.75 762 GLY A CA 1
ATOM 5973 C C . GLY A 1 762 ? 26.886 -17.181 -23.446 1.00 86.75 762 GLY A C 1
ATOM 5974 O O . GLY A 1 762 ? 27.464 -16.211 -23.934 1.00 86.75 762 GLY A O 1
ATOM 5975 N N . HIS A 1 763 ? 26.121 -17.987 -24.190 1.00 90.25 763 HIS A N 1
ATOM 5976 C CA . HIS A 1 763 ? 25.904 -17.734 -25.620 1.00 90.25 763 HIS A CA 1
ATOM 5977 C C . HIS A 1 763 ? 25.118 -16.436 -25.860 1.00 90.25 763 HIS A C 1
ATOM 5979 O O . HIS A 1 763 ? 25.308 -15.783 -26.880 1.00 90.25 763 HIS A O 1
ATOM 5985 N N . ASN A 1 764 ? 24.224 -16.051 -24.952 1.00 88.31 764 ASN A N 1
ATOM 5986 C CA . ASN A 1 764 ? 23.436 -14.833 -25.068 1.00 88.31 764 ASN A CA 1
ATOM 5987 C C . ASN A 1 764 ? 24.346 -13.599 -25.118 1.00 88.31 764 ASN A C 1
ATOM 5989 O O . ASN A 1 764 ? 24.181 -12.747 -25.992 1.00 88.31 764 ASN A O 1
ATOM 5993 N N . VAL A 1 765 ? 25.383 -13.575 -24.268 1.00 90.50 765 VAL A N 1
ATOM 5994 C CA . VAL A 1 765 ? 26.454 -12.571 -24.342 1.00 90.50 765 VAL A CA 1
ATOM 5995 C C . VAL A 1 765 ? 27.097 -12.588 -25.726 1.00 90.50 765 VAL A C 1
ATOM 5997 O O . VAL A 1 765 ? 27.109 -11.563 -26.395 1.00 90.50 765 VAL A O 1
ATOM 6000 N N . ASP A 1 766 ? 27.584 -13.743 -26.188 1.00 90.25 766 ASP A N 1
ATOM 6001 C CA . ASP A 1 766 ? 28.281 -13.855 -27.479 1.00 90.25 766 ASP A CA 1
ATOM 6002 C C . ASP A 1 766 ? 27.405 -13.401 -28.665 1.00 90.25 766 ASP A C 1
ATOM 6004 O O . ASP A 1 766 ? 27.894 -12.768 -29.599 1.00 90.25 766 ASP A O 1
ATOM 6008 N N . PHE A 1 767 ? 26.107 -13.714 -28.627 1.00 89.12 767 PHE A N 1
ATOM 6009 C CA . PHE A 1 767 ? 25.158 -13.437 -29.704 1.00 89.12 767 PHE A CA 1
ATOM 6010 C C . PHE A 1 767 ? 24.792 -11.956 -29.800 1.00 89.12 767 PHE A C 1
ATOM 6012 O O . PHE A 1 767 ? 24.721 -11.407 -30.899 1.00 89.12 767 PHE A O 1
ATOM 6019 N N . TYR A 1 768 ? 24.555 -11.309 -28.660 1.00 88.25 768 TYR A N 1
ATOM 6020 C CA . TYR A 1 768 ? 24.065 -9.934 -28.611 1.00 88.25 768 TYR A CA 1
ATOM 6021 C C . TYR A 1 768 ? 25.147 -8.878 -28.398 1.00 88.25 768 TYR A C 1
ATOM 6023 O O . TYR A 1 768 ? 24.870 -7.684 -28.549 1.00 88.25 768 TYR A O 1
ATOM 6031 N N . ARG A 1 769 ? 26.377 -9.283 -28.067 1.00 84.00 769 ARG A N 1
ATOM 6032 C CA . ARG A 1 769 ? 27.476 -8.350 -27.829 1.00 84.00 769 ARG A CA 1
ATOM 6033 C C . ARG A 1 769 ? 27.724 -7.462 -29.042 1.00 84.00 769 ARG A C 1
ATOM 6035 O O . ARG A 1 769 ? 27.794 -7.907 -30.186 1.00 84.00 769 ARG A O 1
ATOM 6042 N N . ARG A 1 770 ? 27.941 -6.180 -28.757 1.00 87.38 770 ARG A N 1
ATOM 6043 C CA . ARG A 1 770 ? 28.295 -5.159 -29.741 1.00 87.38 770 ARG A CA 1
ATOM 6044 C C . ARG A 1 770 ? 29.658 -4.565 -29.384 1.00 87.38 770 ARG A C 1
ATOM 6046 O O . ARG A 1 770 ? 29.871 -4.210 -28.224 1.00 87.38 770 ARG A O 1
ATOM 6053 N N . PRO A 1 771 ? 30.598 -4.442 -30.336 1.00 82.44 771 PRO A N 1
ATOM 6054 C CA . PRO A 1 771 ? 31.898 -3.840 -30.059 1.00 82.44 771 PRO A CA 1
ATOM 6055 C C . PRO A 1 771 ? 31.764 -2.430 -29.464 1.00 82.44 771 PRO A C 1
ATOM 6057 O O . PRO A 1 771 ? 31.117 -1.564 -30.049 1.00 82.44 771 PRO A O 1
ATOM 6060 N N . GLY A 1 772 ? 32.374 -2.205 -28.296 1.00 83.75 772 GLY A N 1
ATOM 6061 C CA . GLY A 1 772 ? 32.406 -0.898 -27.625 1.00 83.75 772 GLY A CA 1
ATOM 6062 C C . GLY A 1 772 ? 31.086 -0.439 -26.992 1.00 83.75 772 GLY A C 1
ATOM 6063 O O . GLY A 1 772 ? 31.000 0.714 -26.573 1.00 83.75 772 GLY A O 1
ATOM 6064 N N . LYS A 1 773 ? 30.063 -1.300 -26.923 1.00 88.12 773 LYS A N 1
ATOM 6065 C CA . LYS A 1 773 ? 28.767 -0.989 -26.306 1.00 88.12 773 LYS A CA 1
ATOM 6066 C C . LYS A 1 773 ? 28.507 -1.932 -25.128 1.00 88.12 773 LYS A C 1
ATOM 6068 O O . LYS A 1 773 ? 28.672 -3.138 -25.318 1.00 88.12 773 LYS A O 1
ATOM 6073 N N . PRO A 1 774 ? 28.087 -1.418 -23.956 1.00 90.12 774 PRO A N 1
ATOM 6074 C CA . PRO A 1 774 ? 27.835 -2.263 -22.799 1.00 90.12 774 PRO A CA 1
ATOM 6075 C C . PRO A 1 774 ? 26.717 -3.276 -23.049 1.00 90.12 774 PRO A C 1
ATOM 6077 O O . PRO A 1 774 ? 25.703 -2.959 -23.684 1.00 90.12 774 PRO A O 1
ATOM 6080 N N . ALA A 1 775 ? 26.888 -4.476 -22.508 1.00 90.56 775 ALA A N 1
ATOM 6081 C CA . ALA A 1 775 ? 25.838 -5.478 -22.412 1.00 90.56 775 ALA A CA 1
ATOM 6082 C C . ALA A 1 775 ? 25.732 -5.980 -20.973 1.00 90.56 775 ALA A C 1
ATOM 6084 O O . ALA A 1 775 ? 26.735 -6.361 -20.378 1.00 90.56 775 ALA A O 1
ATOM 6085 N N . TRP A 1 776 ? 24.532 -6.004 -20.413 1.00 91.00 776 TRP A N 1
ATOM 6086 C CA . TRP A 1 776 ? 24.296 -6.517 -19.066 1.00 91.00 776 TRP A CA 1
ATOM 6087 C C . TRP A 1 776 ? 23.180 -7.547 -19.102 1.00 91.00 776 TRP A C 1
ATOM 6089 O O . TRP A 1 776 ? 22.301 -7.469 -19.949 1.00 91.00 776 TRP A O 1
ATOM 6099 N N . GLY A 1 777 ? 23.242 -8.546 -18.228 1.00 88.62 777 GLY A N 1
ATOM 6100 C CA . GLY A 1 777 ? 22.257 -9.622 -18.184 1.00 88.62 777 GLY A CA 1
ATOM 6101 C C . GLY A 1 777 ? 21.732 -9.857 -16.781 1.00 88.62 777 GLY A C 1
ATOM 6102 O O . GLY A 1 777 ? 22.413 -9.598 -15.791 1.00 88.62 777 GLY A O 1
ATOM 6103 N N . HIS A 1 778 ? 20.512 -10.364 -16.687 1.00 88.44 778 HIS A N 1
ATOM 6104 C CA . HIS A 1 778 ? 19.889 -10.709 -15.419 1.00 88.44 778 HIS A CA 1
ATOM 6105 C C . HIS A 1 778 ? 19.024 -11.963 -15.598 1.00 88.44 778 HIS A C 1
ATOM 6107 O O . HIS A 1 778 ? 18.101 -11.973 -16.410 1.00 88.44 778 HIS A O 1
ATOM 6113 N N . PRO A 1 779 ? 19.341 -13.061 -14.900 1.00 85.00 779 PRO A N 1
ATOM 6114 C CA . PRO A 1 779 ? 18.467 -14.221 -14.838 1.00 85.00 779 PRO A CA 1
ATOM 6115 C C . PRO A 1 779 ? 17.264 -13.946 -13.920 1.00 85.00 779 PRO A C 1
ATOM 6117 O O . PRO A 1 779 ? 17.348 -13.165 -12.968 1.00 85.00 779 PRO A O 1
ATOM 6120 N N . GLU A 1 780 ? 16.140 -14.605 -14.196 1.00 82.00 780 GLU A N 1
ATOM 6121 C CA . GLU A 1 780 ? 14.908 -14.481 -13.409 1.00 82.00 780 GLU A CA 1
ATOM 6122 C C . GLU A 1 780 ? 14.955 -15.355 -12.156 1.00 82.00 780 GLU A C 1
ATOM 6124 O O . GLU A 1 780 ? 15.085 -16.575 -12.253 1.00 82.00 780 GLU A O 1
ATOM 6129 N N . LEU A 1 781 ? 14.816 -14.736 -10.977 1.00 79.06 781 LEU A N 1
ATOM 6130 C CA . LEU A 1 781 ? 14.896 -15.448 -9.700 1.00 79.06 781 LEU A CA 1
ATOM 6131 C C . LEU A 1 781 ? 13.786 -16.494 -9.564 1.00 79.06 781 LEU A C 1
ATOM 6133 O O . LEU A 1 781 ? 14.058 -17.614 -9.161 1.00 79.06 781 LEU A O 1
ATOM 6137 N N . TRP A 1 782 ? 12.544 -16.194 -9.940 1.00 75.94 782 TRP A N 1
ATOM 6138 C CA . TRP A 1 782 ? 11.428 -17.137 -9.756 1.00 75.94 782 TRP A CA 1
ATOM 6139 C C . TRP A 1 782 ? 11.472 -18.378 -10.667 1.00 75.94 782 TRP A C 1
ATOM 6141 O O . TRP A 1 782 ? 10.675 -19.286 -10.444 1.00 75.94 782 TRP A O 1
ATOM 6151 N N . ASN A 1 783 ? 12.385 -18.447 -11.647 1.00 75.81 783 ASN A N 1
ATOM 6152 C CA . ASN A 1 783 ? 12.595 -19.643 -12.485 1.00 75.81 783 ASN A CA 1
ATOM 6153 C C . ASN A 1 783 ? 13.816 -20.470 -12.068 1.00 75.81 783 ASN A C 1
ATOM 6155 O O . ASN A 1 783 ? 14.159 -21.456 -12.729 1.00 75.81 783 ASN A O 1
ATOM 6159 N N . ASP A 1 784 ? 14.502 -20.062 -11.004 1.00 75.06 784 ASP A N 1
ATOM 6160 C CA . ASP A 1 784 ? 15.483 -20.916 -10.358 1.00 75.06 784 ASP A CA 1
ATOM 6161 C C . ASP A 1 784 ? 14.763 -22.102 -9.691 1.00 75.06 784 ASP A C 1
ATOM 6163 O O . ASP A 1 784 ? 13.600 -22.012 -9.297 1.00 75.06 784 ASP A O 1
ATOM 6167 N N . ASP A 1 785 ? 15.446 -23.236 -9.555 1.00 71.75 785 ASP A N 1
ATOM 6168 C CA . ASP A 1 785 ? 14.882 -24.425 -8.902 1.00 71.75 785 ASP A CA 1
ATOM 6169 C C . ASP A 1 785 ? 14.771 -24.277 -7.369 1.00 71.75 785 ASP A C 1
ATOM 6171 O O . ASP A 1 785 ? 14.396 -25.217 -6.665 1.00 71.75 785 ASP A O 1
ATOM 6175 N N . GLY A 1 786 ? 15.090 -23.086 -6.852 1.00 63.88 786 GLY A N 1
ATOM 6176 C CA . GLY A 1 786 ? 15.063 -22.719 -5.444 1.00 63.88 786 GLY A CA 1
ATOM 6177 C C . GLY A 1 786 ? 16.383 -22.995 -4.728 1.00 63.88 786 GLY A C 1
ATOM 6178 O O . GLY A 1 786 ? 16.463 -22.742 -3.523 1.00 63.88 786 GLY A O 1
ATOM 6179 N N . THR A 1 787 ? 17.401 -23.505 -5.436 1.00 65.31 787 THR A N 1
ATOM 6180 C CA . THR A 1 787 ? 18.731 -23.819 -4.884 1.00 65.31 787 THR A CA 1
ATOM 6181 C C . THR A 1 787 ? 19.796 -22.763 -5.194 1.00 65.31 787 THR A C 1
ATOM 6183 O O . THR A 1 787 ? 20.908 -22.814 -4.666 1.00 65.31 787 THR A O 1
ATOM 6186 N N . GLY A 1 788 ? 19.484 -21.811 -6.075 1.00 71.69 788 GLY A N 1
ATOM 6187 C CA . GLY A 1 788 ? 20.428 -20.877 -6.683 1.00 71.69 788 GLY A CA 1
ATOM 6188 C C . GLY A 1 788 ? 21.380 -21.531 -7.691 1.00 71.69 788 GLY A C 1
ATOM 6189 O O . GLY A 1 788 ? 22.236 -20.843 -8.254 1.00 71.69 788 GLY A O 1
ATOM 6190 N N . GLY A 1 789 ? 21.280 -22.846 -7.918 1.00 73.88 789 GLY A N 1
ATOM 6191 C CA . GLY A 1 789 ? 22.215 -23.605 -8.748 1.00 73.88 789 GLY A CA 1
ATOM 6192 C C . GLY A 1 789 ? 22.247 -23.127 -10.198 1.00 73.88 789 GLY A C 1
ATOM 6193 O O . GLY A 1 789 ? 23.322 -23.034 -10.796 1.00 73.88 789 GLY A O 1
ATOM 6194 N N . HIS A 1 790 ? 21.092 -22.755 -10.749 1.00 78.00 790 HIS A N 1
ATOM 6195 C CA . HIS A 1 790 ? 21.008 -22.216 -12.103 1.00 78.00 790 HIS A CA 1
ATOM 6196 C C . HIS A 1 790 ? 21.447 -20.759 -12.134 1.00 78.0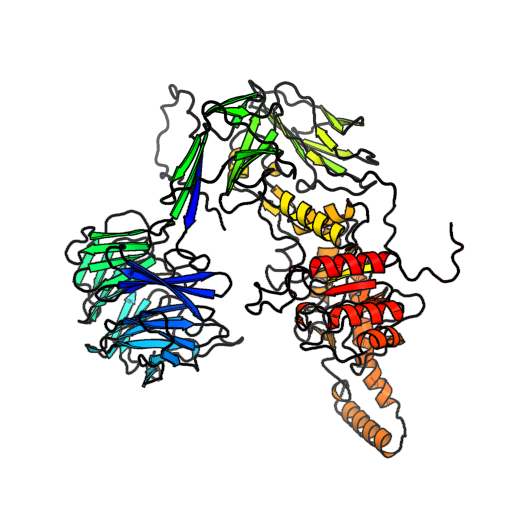0 790 HIS A C 1
ATOM 6198 O O . HIS A 1 790 ? 22.275 -20.376 -12.964 1.00 78.00 790 HIS A O 1
ATOM 6204 N N . ILE A 1 791 ? 20.957 -19.946 -11.196 1.00 82.44 791 ILE A N 1
ATOM 6205 C CA . ILE A 1 791 ? 21.188 -18.504 -11.249 1.00 82.44 791 ILE A CA 1
ATOM 6206 C C . ILE A 1 791 ? 22.663 -18.129 -11.099 1.00 82.44 791 ILE A C 1
ATOM 6208 O O . ILE A 1 791 ? 23.162 -17.246 -11.804 1.00 82.44 791 ILE A O 1
ATOM 6212 N N . LEU A 1 792 ? 23.383 -18.846 -10.233 1.00 85.69 792 LEU A N 1
ATOM 6213 C CA . LEU A 1 792 ? 24.817 -18.673 -10.036 1.00 85.69 792 LEU A CA 1
ATOM 6214 C C . LEU A 1 792 ? 25.601 -19.071 -11.285 1.00 85.69 792 LEU A C 1
ATOM 6216 O O . LEU A 1 792 ? 26.474 -18.323 -11.724 1.00 85.69 792 LEU A O 1
ATOM 6220 N N . ALA A 1 793 ? 25.279 -20.227 -11.871 1.00 87.31 793 ALA A N 1
ATOM 6221 C CA . ALA A 1 793 ? 25.943 -20.710 -13.074 1.00 87.31 793 ALA A CA 1
ATOM 6222 C C . ALA A 1 793 ? 25.730 -19.745 -14.246 1.00 87.31 793 ALA A C 1
ATOM 6224 O O . ALA A 1 793 ? 26.700 -19.349 -14.888 1.00 87.31 793 ALA A O 1
ATOM 6225 N N . HIS A 1 794 ? 24.497 -19.290 -14.477 1.00 88.50 794 HIS A N 1
ATOM 6226 C CA . HIS A 1 794 ? 24.187 -18.330 -15.538 1.00 88.50 794 HIS A CA 1
ATOM 6227 C C . HIS A 1 794 ? 24.888 -16.988 -15.332 1.00 88.50 794 HIS A C 1
ATOM 6229 O O . HIS A 1 794 ? 25.459 -16.443 -16.27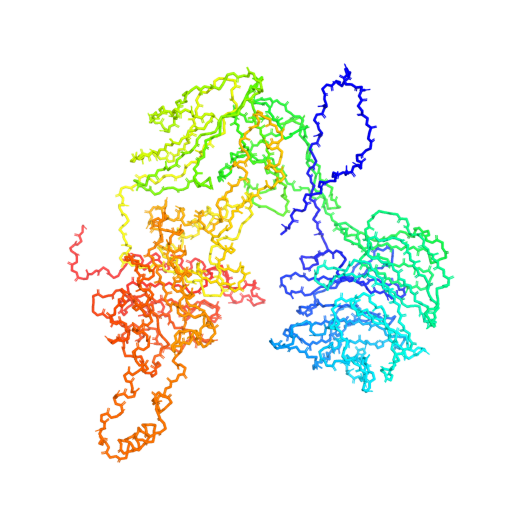6 1.00 88.50 794 HIS A O 1
ATOM 6235 N N . SER A 1 795 ? 24.909 -16.485 -14.096 1.00 89.50 795 SER A N 1
ATOM 6236 C CA . SER A 1 795 ? 25.640 -15.265 -13.744 1.00 89.50 795 SER A CA 1
ATOM 6237 C C . SER A 1 795 ? 27.133 -15.413 -14.052 1.00 89.50 795 SER A C 1
ATOM 6239 O O . SER A 1 795 ? 27.702 -14.613 -14.790 1.00 89.50 795 SER A O 1
ATOM 6241 N N . LEU A 1 796 ? 27.769 -16.482 -13.570 1.00 90.69 796 LEU A N 1
ATOM 6242 C CA . LEU A 1 796 ? 29.188 -16.744 -13.821 1.00 90.69 796 LEU A CA 1
ATOM 6243 C C . LEU A 1 796 ? 29.495 -16.945 -15.310 1.00 90.69 796 LEU A C 1
ATOM 6245 O O . LEU A 1 796 ? 30.506 -16.442 -15.792 1.00 90.69 796 LEU A O 1
ATOM 6249 N N . GLU A 1 797 ? 28.638 -17.644 -16.055 1.00 91.25 797 GLU A N 1
ATOM 6250 C CA . GLU A 1 797 ? 28.779 -17.807 -17.505 1.00 91.25 797 GLU A CA 1
ATOM 6251 C C . GLU A 1 797 ? 28.774 -16.456 -18.224 1.00 91.25 797 GLU A C 1
ATOM 6253 O O . GLU A 1 797 ? 29.654 -16.205 -19.048 1.00 91.25 797 GLU A O 1
ATOM 6258 N N . MET A 1 798 ? 27.831 -15.567 -17.895 1.00 91.31 798 MET A N 1
ATOM 6259 C CA . MET A 1 798 ? 27.786 -14.224 -18.480 1.00 91.31 798 MET A CA 1
ATOM 6260 C C . MET A 1 798 ? 29.028 -13.406 -18.115 1.00 91.31 798 MET A C 1
ATOM 6262 O O . MET A 1 798 ? 29.596 -12.722 -18.970 1.00 91.31 798 MET A O 1
ATOM 6266 N N . TRP A 1 799 ? 29.491 -13.524 -16.868 1.00 91.00 799 TRP A N 1
ATOM 6267 C CA . TRP A 1 799 ? 30.688 -12.837 -16.384 1.00 91.00 799 TRP A CA 1
ATOM 6268 C C . TRP A 1 799 ? 31.937 -13.280 -17.140 1.00 91.00 799 TRP A C 1
ATOM 6270 O O . TRP A 1 799 ? 32.661 -12.452 -17.689 1.00 91.00 799 TRP A O 1
ATOM 6280 N N . MET A 1 800 ? 32.152 -14.595 -17.242 1.00 90.62 800 MET A N 1
ATOM 6281 C CA . MET A 1 800 ? 33.287 -15.192 -17.951 1.00 90.62 800 MET A CA 1
ATOM 6282 C C . MET A 1 800 ? 33.282 -14.863 -19.448 1.00 90.62 800 MET A C 1
ATOM 6284 O O . MET A 1 800 ? 34.338 -14.830 -20.076 1.00 90.62 800 MET A O 1
ATOM 6288 N N . ARG A 1 801 ? 32.106 -14.602 -20.032 1.00 91.81 801 ARG A N 1
ATOM 6289 C CA . ARG A 1 801 ? 31.950 -14.150 -21.425 1.00 91.81 801 ARG A CA 1
ATOM 6290 C C . ARG A 1 801 ? 32.092 -12.638 -21.598 1.00 91.81 801 ARG A C 1
ATOM 6292 O O . ARG A 1 801 ? 32.099 -12.141 -22.724 1.00 91.81 801 ARG A O 1
ATOM 6299 N N . GLY A 1 802 ? 32.298 -11.910 -20.503 1.00 90.38 802 GLY A N 1
ATOM 6300 C CA . GLY A 1 802 ? 32.616 -10.491 -20.500 1.00 90.38 802 GLY A CA 1
ATOM 6301 C C . GLY A 1 802 ? 31.407 -9.597 -20.731 1.00 90.38 802 GLY A C 1
ATOM 6302 O O . GLY A 1 802 ? 31.538 -8.625 -21.474 1.00 90.38 802 GLY A O 1
ATOM 6303 N N . ALA A 1 803 ? 30.260 -9.935 -20.134 1.00 91.62 803 ALA A N 1
ATOM 6304 C CA . ALA A 1 803 ? 29.200 -8.958 -19.903 1.00 91.62 803 ALA A CA 1
ATOM 6305 C C . ALA A 1 803 ? 29.741 -7.781 -19.067 1.00 91.62 803 ALA A C 1
ATOM 6307 O O . ALA A 1 803 ? 30.595 -7.965 -18.203 1.00 91.62 803 ALA A O 1
ATOM 6308 N N . ASP A 1 804 ? 29.227 -6.582 -19.311 1.00 91.81 804 ASP A N 1
ATOM 6309 C CA . ASP A 1 804 ? 29.533 -5.341 -18.589 1.00 91.81 804 ASP A CA 1
ATOM 6310 C C . ASP A 1 804 ? 28.606 -5.139 -17.378 1.00 91.81 804 ASP A C 1
ATOM 6312 O O . ASP A 1 804 ? 28.655 -4.122 -16.686 1.00 91.81 804 ASP A O 1
ATOM 6316 N N . GLY A 1 805 ? 27.728 -6.102 -17.116 1.00 91.81 805 GLY A N 1
ATOM 6317 C CA . GLY A 1 805 ? 26.878 -6.108 -15.944 1.00 91.81 805 GLY A CA 1
ATOM 6318 C C . GLY A 1 805 ? 26.132 -7.415 -15.769 1.00 91.81 805 GLY A C 1
ATOM 6319 O O . GLY A 1 805 ? 25.768 -8.084 -16.737 1.00 91.81 805 GLY A O 1
ATOM 6320 N N . ILE A 1 806 ? 25.906 -7.778 -14.516 1.00 91.94 806 ILE A N 1
ATOM 6321 C CA . ILE A 1 806 ? 25.146 -8.956 -14.125 1.00 91.94 806 ILE A CA 1
ATOM 6322 C C . ILE A 1 806 ? 24.213 -8.560 -13.004 1.00 91.94 806 ILE A C 1
ATOM 6324 O O . ILE A 1 806 ? 24.581 -7.825 -12.093 1.00 91.94 806 ILE A O 1
ATOM 6328 N N . GLY A 1 807 ? 22.993 -9.051 -13.070 1.00 88.75 807 GLY A N 1
ATOM 6329 C CA . GLY A 1 807 ? 21.985 -8.741 -12.087 1.00 88.75 807 GLY A CA 1
ATOM 6330 C C . GLY A 1 807 ? 21.092 -9.913 -11.775 1.00 88.75 807 GLY A C 1
ATOM 6331 O O . GLY A 1 807 ? 21.498 -11.067 -11.832 1.00 88.75 807 GLY A O 1
ATOM 6332 N N . GLN A 1 808 ? 19.855 -9.575 -11.460 1.00 87.62 808 GLN A N 1
ATOM 6333 C CA . GLN A 1 808 ? 18.760 -10.504 -11.244 1.00 87.62 808 GLN A CA 1
ATOM 6334 C C . GLN A 1 808 ? 17.443 -9.811 -11.584 1.00 87.62 808 GLN A C 1
ATOM 6336 O O . GLN A 1 808 ? 17.309 -8.601 -11.380 1.00 87.62 808 GLN A O 1
ATOM 6341 N N . SER A 1 809 ? 16.475 -10.579 -12.065 1.00 85.00 809 SER A N 1
ATOM 6342 C CA . SER A 1 809 ? 15.094 -10.130 -12.177 1.00 85.00 809 SER A CA 1
ATOM 6343 C C . SER A 1 809 ? 14.305 -10.638 -10.975 1.00 85.00 809 SER A C 1
ATOM 6345 O O . SER A 1 809 ? 14.349 -11.828 -10.654 1.00 85.00 809 SER A O 1
ATOM 6347 N N . GLY A 1 810 ? 13.611 -9.730 -10.289 1.00 78.88 810 GLY A N 1
ATOM 6348 C CA . GLY A 1 810 ? 12.869 -10.012 -9.059 1.00 78.88 810 GLY A CA 1
ATOM 6349 C C . GLY A 1 810 ? 13.570 -9.605 -7.765 1.00 78.88 810 GLY A C 1
ATOM 6350 O O . GLY A 1 810 ? 14.697 -9.111 -7.745 1.00 78.88 810 GLY A O 1
ATOM 6351 N N . SER A 1 811 ? 12.856 -9.784 -6.652 1.00 75.50 811 SER A N 1
ATOM 6352 C CA . SER A 1 811 ? 13.369 -9.466 -5.318 1.00 75.50 811 SER A CA 1
ATOM 6353 C C . SER A 1 811 ? 14.280 -10.574 -4.792 1.00 75.50 811 SER A C 1
ATOM 6355 O O . SER A 1 811 ? 13.927 -11.744 -4.845 1.00 75.50 811 SER A O 1
ATOM 6357 N N . THR A 1 812 ? 15.402 -10.192 -4.179 1.00 72.44 812 THR A N 1
ATOM 6358 C CA . THR A 1 812 ? 16.318 -11.088 -3.439 1.00 72.44 812 THR A CA 1
ATOM 6359 C C . THR A 1 812 ? 15.786 -11.569 -2.096 1.00 72.44 812 THR A C 1
ATOM 6361 O O . THR A 1 812 ? 16.499 -12.268 -1.365 1.00 72.44 812 THR A O 1
ATOM 6364 N N . LYS A 1 813 ? 14.571 -11.158 -1.716 1.00 61.47 813 LYS A N 1
ATOM 6365 C CA . LYS A 1 813 ? 13.916 -11.694 -0.524 1.00 61.47 813 LYS A CA 1
ATOM 6366 C C . LYS A 1 813 ? 13.708 -13.189 -0.745 1.00 61.47 813 LYS A C 1
ATOM 6368 O O . LYS A 1 813 ? 13.302 -13.586 -1.833 1.00 61.47 813 LYS A O 1
ATOM 6373 N N . GLY A 1 814 ? 14.085 -13.975 0.270 1.00 50.44 814 GLY A N 1
ATOM 6374 C CA . GLY A 1 814 ? 14.205 -15.430 0.198 1.00 50.44 814 GLY A CA 1
ATOM 6375 C C . GLY A 1 814 ? 13.050 -16.046 -0.576 1.00 50.44 814 GLY A C 1
ATOM 6376 O O . GLY A 1 814 ? 11.902 -15.673 -0.362 1.00 50.44 814 GLY A O 1
ATOM 6377 N N . PHE A 1 815 ? 13.382 -16.917 -1.520 1.00 41.31 815 PHE A N 1
ATOM 6378 C CA . PHE A 1 815 ? 12.436 -17.639 -2.358 1.00 41.31 815 PHE A CA 1
ATOM 6379 C C . PHE A 1 815 ? 11.163 -18.050 -1.588 1.00 41.31 815 PHE A C 1
ATOM 6381 O O . PHE A 1 815 ? 11.210 -18.953 -0.756 1.00 41.31 815 PHE A O 1
ATOM 6388 N N . GLY A 1 816 ? 10.036 -17.388 -1.881 1.00 46.06 816 GLY A N 1
ATOM 6389 C CA . GLY A 1 816 ? 8.697 -17.747 -1.400 1.00 46.06 816 GLY A CA 1
ATOM 6390 C C . GLY A 1 816 ? 8.429 -17.581 0.104 1.00 46.06 816 GLY A C 1
ATOM 6391 O O . GLY A 1 816 ? 9.275 -17.183 0.899 1.00 46.06 816 GLY A O 1
ATOM 6392 N N . SER A 1 817 ? 7.195 -17.906 0.510 1.00 39.16 817 SER A N 1
ATOM 6393 C CA . SER A 1 817 ? 6.934 -18.355 1.885 1.00 39.16 817 SER A CA 1
ATOM 6394 C C . SER A 1 817 ? 7.906 -19.487 2.214 1.00 39.16 817 SER A C 1
ATOM 6396 O O . SER A 1 817 ? 8.140 -20.294 1.314 1.00 39.16 817 SER A O 1
ATOM 6398 N N . GLU A 1 818 ? 8.423 -19.560 3.451 1.00 45.22 818 GLU A N 1
ATOM 6399 C CA . GLU A 1 818 ? 9.284 -20.665 3.905 1.00 45.22 818 GLU A CA 1
ATOM 6400 C C . GLU A 1 818 ? 8.847 -21.980 3.243 1.00 45.22 818 GLU A C 1
ATOM 6402 O O . GLU A 1 818 ? 7.673 -22.354 3.376 1.00 45.22 818 GLU A O 1
ATOM 6407 N N . PRO A 1 819 ? 9.709 -22.643 2.450 1.00 43.62 819 PRO A N 1
ATOM 6408 C CA . PRO A 1 819 ? 9.306 -23.878 1.814 1.00 43.62 819 PRO A CA 1
ATOM 6409 C C . PRO A 1 819 ? 8.889 -24.861 2.908 1.00 43.62 819 PRO A C 1
ATOM 6411 O O . PRO A 1 819 ? 9.587 -25.040 3.904 1.00 43.62 819 PRO A O 1
ATOM 6414 N N . SER A 1 820 ? 7.770 -25.555 2.698 1.00 44.47 820 SER A N 1
ATOM 6415 C CA . SER A 1 820 ? 7.397 -26.715 3.516 1.00 44.47 820 SER A CA 1
ATOM 6416 C C . SER A 1 820 ? 8.450 -27.833 3.455 1.00 44.47 820 SER A C 1
ATOM 6418 O O . SER A 1 820 ? 8.359 -28.805 4.201 1.00 44.47 820 SER A O 1
ATOM 6420 N N . ASP A 1 821 ? 9.421 -27.720 2.538 1.00 44.41 821 ASP A N 1
ATOM 6421 C CA . ASP A 1 821 ? 10.571 -28.604 2.417 1.00 44.41 821 ASP A CA 1
ATOM 6422 C C . ASP A 1 821 ? 11.809 -28.000 3.119 1.00 44.41 821 ASP A C 1
ATOM 6424 O O . ASP A 1 821 ? 12.382 -27.026 2.622 1.00 44.41 821 ASP A O 1
ATOM 6428 N N . PRO A 1 822 ? 12.287 -28.602 4.223 1.00 40.72 822 PRO A N 1
ATOM 6429 C CA . PRO A 1 822 ? 13.479 -28.153 4.948 1.00 40.72 822 PRO A CA 1
ATOM 6430 C C . PRO A 1 822 ? 14.795 -28.283 4.155 1.00 40.72 822 PRO A C 1
ATOM 6432 O O . PRO A 1 822 ? 15.848 -27.902 4.662 1.00 40.72 822 PRO A O 1
ATOM 6435 N N . ARG A 1 823 ? 14.770 -28.822 2.928 1.00 43.72 823 ARG A N 1
ATOM 6436 C CA . ARG A 1 823 ? 15.919 -28.857 2.003 1.00 43.72 823 ARG A CA 1
ATOM 6437 C C . ARG A 1 823 ? 15.965 -27.663 1.047 1.00 43.72 823 ARG A C 1
ATOM 6439 O O . ARG A 1 823 ? 16.976 -27.489 0.372 1.00 43.72 823 ARG A O 1
ATOM 6446 N N . GLY A 1 824 ? 14.903 -26.859 0.961 1.00 50.53 824 GLY A N 1
ATOM 6447 C CA . GLY A 1 824 ? 14.893 -25.645 0.144 1.00 50.53 824 GLY A CA 1
ATOM 6448 C C . GLY A 1 824 ? 15.826 -24.589 0.738 1.00 50.53 824 GLY A C 1
ATOM 6449 O O . GLY A 1 824 ? 15.683 -24.215 1.900 1.00 50.53 824 GLY A O 1
ATOM 6450 N N . THR A 1 825 ? 16.778 -24.073 -0.041 1.00 47.09 825 THR A N 1
ATOM 6451 C CA . THR A 1 825 ? 17.802 -23.116 0.425 1.00 47.09 825 THR A CA 1
ATOM 6452 C C . THR A 1 825 ? 17.287 -21.674 0.549 1.00 47.09 825 THR A C 1
ATOM 6454 O O . THR A 1 825 ? 18.054 -20.720 0.409 1.00 47.09 825 THR A O 1
ATOM 6457 N N . GLY A 1 826 ? 15.988 -21.489 0.810 1.00 52.69 826 GLY A N 1
ATOM 6458 C CA . GLY A 1 826 ? 15.381 -20.171 1.027 1.00 52.69 826 GLY A CA 1
ATOM 6459 C C . GLY A 1 826 ? 16.159 -19.323 2.051 1.00 52.69 826 GLY A C 1
ATOM 6460 O O . GLY A 1 826 ? 16.470 -18.162 1.761 1.00 52.69 826 GLY A O 1
ATOM 6461 N N . PRO A 1 827 ? 16.580 -19.893 3.201 1.00 52.59 827 PRO A N 1
ATOM 6462 C CA . PRO A 1 827 ? 17.499 -19.242 4.129 1.00 52.59 827 PRO A CA 1
ATOM 6463 C C . PRO A 1 827 ? 18.940 -19.272 3.585 1.00 52.59 827 PRO A C 1
ATOM 6465 O O . PRO A 1 827 ? 19.640 -20.275 3.690 1.00 52.59 827 PRO A O 1
ATOM 6468 N N . GLY A 1 828 ? 19.406 -18.159 3.011 1.00 63.75 828 GLY A N 1
ATOM 6469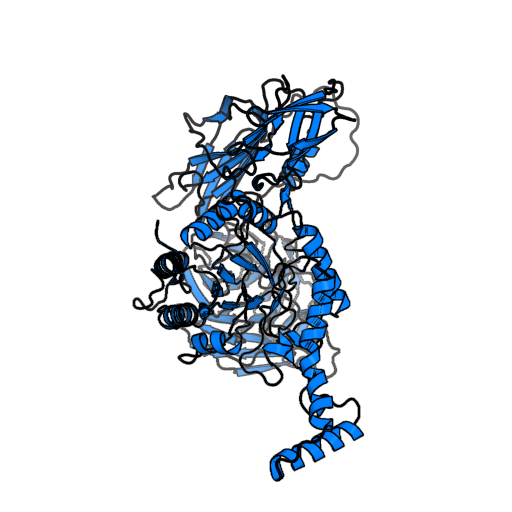 C CA . GLY A 1 828 ? 20.805 -17.996 2.578 1.00 63.75 828 GLY A CA 1
ATOM 6470 C C . GLY A 1 828 ? 20.997 -17.304 1.229 1.00 63.75 828 GLY A C 1
ATOM 6471 O O . GLY A 1 828 ? 22.083 -16.782 0.975 1.00 63.75 828 GLY A O 1
ATOM 6472 N N . ALA A 1 829 ? 19.952 -17.214 0.402 1.00 71.94 829 ALA A N 1
ATOM 6473 C CA . ALA A 1 829 ? 20.015 -16.612 -0.934 1.00 71.94 829 ALA A CA 1
ATOM 6474 C C . ALA A 1 829 ? 20.572 -15.176 -0.927 1.00 71.94 829 ALA A C 1
ATOM 6476 O O . ALA A 1 829 ? 21.498 -14.865 -1.672 1.00 71.94 829 ALA A O 1
ATOM 6477 N N . THR A 1 830 ? 20.098 -14.313 -0.023 1.00 76.75 830 THR A N 1
ATOM 6478 C CA . THR A 1 830 ? 20.621 -12.943 0.130 1.00 76.75 830 THR A CA 1
ATOM 6479 C C . THR A 1 830 ? 22.129 -12.936 0.405 1.00 76.75 830 THR A C 1
ATOM 6481 O O . THR A 1 830 ? 22.861 -12.119 -0.152 1.00 76.75 830 THR A O 1
ATOM 6484 N N . SER A 1 831 ? 22.616 -13.867 1.231 1.00 79.62 831 SER A N 1
ATOM 6485 C CA . SER A 1 831 ? 24.045 -13.998 1.534 1.00 79.62 831 SER A CA 1
ATOM 6486 C C . SER A 1 831 ? 24.844 -14.453 0.316 1.00 79.62 831 SER A C 1
ATOM 6488 O O . SER A 1 831 ? 25.932 -13.928 0.092 1.00 79.62 831 SER A O 1
ATOM 6490 N N . ILE A 1 832 ? 24.302 -15.383 -0.475 1.00 80.94 832 ILE A N 1
ATOM 6491 C CA . ILE A 1 832 ? 24.905 -15.855 -1.726 1.00 80.94 832 ILE A CA 1
ATOM 6492 C C . ILE A 1 832 ? 25.006 -14.705 -2.731 1.00 80.94 832 ILE A C 1
ATOM 6494 O O . ILE A 1 832 ? 26.103 -14.423 -3.203 1.00 80.94 832 ILE A O 1
ATOM 6498 N N . HIS A 1 833 ? 23.908 -13.989 -2.998 1.00 84.62 833 HIS A N 1
ATOM 6499 C CA . HIS A 1 833 ? 23.912 -12.835 -3.904 1.00 84.62 833 HIS A CA 1
ATOM 6500 C C . HIS A 1 833 ? 24.859 -11.739 -3.427 1.00 84.62 833 HIS A C 1
ATOM 6502 O O . HIS A 1 833 ? 25.608 -11.194 -4.227 1.00 84.62 833 HIS A O 1
ATOM 6508 N N . ARG A 1 834 ? 24.911 -11.460 -2.121 1.00 86.38 834 ARG A N 1
ATOM 6509 C CA . ARG A 1 834 ? 25.892 -10.524 -1.560 1.00 86.38 834 ARG A CA 1
ATOM 6510 C C . ARG A 1 834 ? 27.330 -10.944 -1.867 1.00 86.38 834 ARG A C 1
ATOM 6512 O O . ARG A 1 834 ? 28.139 -10.100 -2.238 1.00 86.38 834 ARG A O 1
ATOM 6519 N N . VAL A 1 835 ? 27.674 -12.217 -1.667 1.00 87.38 835 VAL A N 1
ATOM 6520 C CA . VAL A 1 835 ? 29.035 -12.717 -1.922 1.00 87.38 835 VAL A CA 1
ATOM 6521 C C . VAL A 1 835 ? 29.343 -12.708 -3.418 1.00 87.38 835 VAL A C 1
ATOM 6523 O O . VAL A 1 835 ? 30.404 -12.222 -3.803 1.00 87.38 835 VAL A O 1
ATOM 6526 N N . LEU A 1 836 ? 28.411 -13.178 -4.252 1.00 87.75 836 LEU A N 1
ATOM 6527 C CA . LEU A 1 836 ? 28.535 -13.145 -5.707 1.00 87.75 836 LEU A CA 1
ATOM 6528 C C . LEU A 1 836 ? 28.739 -11.711 -6.199 1.00 87.75 836 LEU A C 1
ATOM 6530 O O . LEU A 1 836 ? 29.710 -11.447 -6.894 1.00 87.75 836 LEU A O 1
ATOM 6534 N N . ASN A 1 837 ? 27.878 -10.775 -5.806 1.00 90.19 837 ASN A N 1
ATOM 6535 C CA . ASN A 1 837 ? 27.943 -9.396 -6.276 1.00 90.19 837 ASN A CA 1
ATOM 6536 C C . ASN A 1 837 ? 29.251 -8.723 -5.850 1.00 90.19 837 ASN A C 1
ATOM 6538 O O . ASN A 1 837 ? 29.890 -8.092 -6.682 1.00 90.19 837 ASN A O 1
ATOM 6542 N N . ARG A 1 838 ? 29.728 -8.952 -4.618 1.00 86.56 838 ARG A N 1
ATOM 6543 C CA . ARG A 1 838 ? 31.057 -8.479 -4.184 1.00 86.56 838 ARG A CA 1
ATOM 6544 C C . ARG A 1 838 ? 32.202 -9.074 -4.998 1.00 86.56 838 ARG A C 1
ATOM 6546 O O . ARG A 1 838 ? 33.180 -8.390 -5.274 1.00 86.56 838 ARG A O 1
ATOM 6553 N N . MET A 1 839 ? 32.106 -10.347 -5.378 1.00 87.50 839 MET A N 1
ATOM 6554 C CA . MET A 1 839 ? 33.083 -10.959 -6.280 1.00 87.50 839 MET A CA 1
ATOM 6555 C C . MET A 1 839 ? 33.025 -10.290 -7.662 1.00 87.50 839 MET A C 1
ATOM 6557 O O . MET A 1 839 ? 34.065 -9.944 -8.216 1.00 87.50 839 MET A O 1
ATOM 6561 N N . LEU A 1 840 ? 31.827 -10.040 -8.194 1.00 86.06 840 LEU A N 1
ATOM 6562 C CA . LEU A 1 840 ? 31.629 -9.394 -9.493 1.00 86.06 840 LEU A CA 1
ATOM 6563 C C . LEU A 1 840 ? 32.091 -7.925 -9.517 1.00 86.06 840 LEU A C 1
ATOM 6565 O O . LEU A 1 840 ? 32.613 -7.481 -10.538 1.00 86.06 840 LEU A O 1
ATOM 6569 N N . GLU A 1 841 ? 31.979 -7.195 -8.401 1.00 78.38 841 GLU A N 1
ATOM 6570 C CA . GLU A 1 841 ? 32.483 -5.819 -8.246 1.00 78.38 841 GLU A CA 1
ATOM 6571 C C . GLU A 1 841 ? 33.991 -5.707 -8.497 1.00 78.38 841 GLU A C 1
ATOM 6573 O O . GLU A 1 841 ? 34.456 -4.681 -8.996 1.00 78.38 841 GLU A O 1
ATOM 6578 N N . THR A 1 842 ? 34.762 -6.760 -8.193 1.00 73.62 842 THR A N 1
ATOM 6579 C CA . THR A 1 842 ? 36.212 -6.771 -8.461 1.00 73.62 842 THR A CA 1
ATOM 6580 C C . THR A 1 842 ? 36.540 -6.804 -9.956 1.00 73.62 842 THR A C 1
ATOM 6582 O O . THR A 1 842 ? 37.661 -6.470 -10.340 1.00 73.62 842 THR A O 1
ATOM 6585 N N . GLY A 1 843 ? 35.542 -7.114 -10.797 1.00 60.62 843 GLY A N 1
ATOM 6586 C CA . GLY A 1 843 ? 35.635 -7.190 -12.249 1.00 60.62 843 GLY A CA 1
ATOM 6587 C C . GLY A 1 843 ? 36.638 -8.243 -12.734 1.00 60.62 843 GLY A C 1
ATOM 6588 O O . GLY A 1 843 ? 37.478 -8.735 -11.982 1.00 60.62 843 GLY A O 1
ATOM 6589 N N . PRO A 1 844 ? 36.617 -8.602 -14.026 1.00 57.78 844 PRO A N 1
ATOM 6590 C CA . PRO A 1 844 ? 37.834 -9.091 -14.644 1.00 57.78 844 PRO A CA 1
ATOM 6591 C C . PRO A 1 844 ? 38.788 -7.894 -14.667 1.00 57.78 844 PRO A C 1
ATOM 6593 O O . PRO A 1 844 ? 38.615 -6.974 -15.473 1.00 57.78 844 PRO A O 1
ATOM 6596 N N . SER A 1 845 ? 39.758 -7.853 -13.748 1.00 49.16 845 SER A N 1
ATOM 6597 C CA . SER A 1 845 ? 40.894 -6.943 -13.878 1.00 49.16 845 SER A CA 1
ATOM 6598 C C . SER A 1 845 ? 41.389 -7.082 -15.314 1.00 49.16 845 SER A C 1
ATOM 6600 O O . SER A 1 845 ? 41.695 -8.183 -15.772 1.00 49.16 845 SER A O 1
ATOM 6602 N N . SER A 1 846 ? 41.329 -5.996 -16.091 1.00 43.34 846 SER A N 1
ATOM 6603 C CA . SER A 1 846 ? 41.800 -6.047 -17.470 1.00 43.34 846 SER A CA 1
ATOM 6604 C C . SER A 1 846 ? 43.240 -6.559 -17.411 1.00 43.34 846 SER A C 1
ATOM 6606 O O . SER A 1 846 ? 44.046 -5.919 -16.729 1.00 43.34 846 SER A O 1
ATOM 6608 N N . PRO A 1 847 ? 43.576 -7.695 -18.048 1.00 38.38 847 PRO A N 1
ATOM 6609 C CA . PRO A 1 847 ? 44.941 -8.196 -18.043 1.00 38.38 847 PRO A CA 1
ATOM 6610 C C . PRO A 1 847 ? 45.791 -7.168 -18.799 1.00 38.38 847 PRO A C 1
ATOM 6612 O O . PRO A 1 847 ? 45.801 -7.142 -20.026 1.00 38.38 847 PRO A O 1
ATOM 6615 N N . GLY A 1 848 ? 46.396 -6.232 -18.065 1.00 41.62 848 GLY A N 1
ATOM 6616 C CA . GLY A 1 848 ? 47.080 -5.071 -18.634 1.00 41.62 848 GLY A CA 1
ATOM 6617 C C . GLY A 1 848 ? 47.002 -3.764 -17.838 1.00 41.62 848 GLY A C 1
ATOM 6618 O O . GLY A 1 848 ? 47.733 -2.843 -18.190 1.00 41.62 848 GLY A O 1
ATOM 6619 N N . SER A 1 849 ? 46.189 -3.634 -16.781 1.00 34.44 849 SER A N 1
ATOM 6620 C CA . SER A 1 849 ? 46.378 -2.512 -15.844 1.00 34.44 849 SER A CA 1
ATOM 6621 C C . SER A 1 849 ? 47.546 -2.844 -14.908 1.00 34.44 849 SER A C 1
ATOM 6623 O O . SER A 1 849 ? 47.430 -3.832 -14.182 1.00 34.44 849 SER A O 1
ATOM 6625 N N . PRO A 1 850 ? 48.659 -2.084 -14.913 1.00 38.06 850 PRO A N 1
ATOM 6626 C CA . PRO A 1 850 ? 49.732 -2.295 -13.951 1.00 38.06 850 PRO A CA 1
ATOM 6627 C C . PRO A 1 850 ? 49.157 -2.108 -12.549 1.00 38.06 850 PRO A C 1
ATOM 6629 O O . PRO A 1 850 ? 48.507 -1.096 -12.279 1.00 38.06 850 PRO A O 1
ATOM 6632 N N . GLU A 1 851 ? 49.354 -3.111 -11.702 1.00 44.47 851 GLU A N 1
ATOM 6633 C CA . GLU A 1 851 ? 48.995 -3.062 -10.292 1.00 44.47 851 GLU A CA 1
ATOM 6634 C C . GLU A 1 851 ? 49.693 -1.880 -9.605 1.00 44.47 851 GLU A C 1
ATOM 6636 O O . GLU A 1 851 ? 50.865 -1.584 -9.857 1.00 44.47 851 GLU A O 1
ATOM 6641 N N . THR A 1 852 ? 48.918 -1.203 -8.760 1.00 35.56 852 THR A N 1
ATOM 6642 C CA . THR A 1 852 ? 49.387 -0.435 -7.601 1.00 35.56 852 THR A CA 1
ATOM 6643 C C . THR A 1 852 ? 50.234 -1.279 -6.670 1.00 35.56 852 THR A C 1
ATOM 6645 O O . THR A 1 852 ? 49.801 -2.428 -6.419 1.00 35.56 852 THR A O 1
#

Secondary structure (DSSP, 8-state):
------------------S--S-----PPPPEEEEEEEE-S-TT---SSS-EEE-SSEEEEEEEETTEEEEEEEETTS--EEEEEE-SSEEEEEE-TTS-EEEEE-TT--EEEEE-TT--EEEEEE----BTTTBS--S--EEE-TTS-EEEEEGGGTEEEEE-TTS-EEEEEESS-TTPPPPSP--S--EEEEGGGTEEEEEETTEEEEEETTS-EEEEEE----EETTTEESSEEEE-TT--EEEE-TT--EEEEE-TTS-EEEEEEPPSSSPEEEEEEETTEEEEEE--SSEEEEEEETTT--EEEEEE--EEEEEEEES-SEEETT-EEE-EEEEE-SSSPPP--EEEEEETT-S--EEE--BTTEEEPPSS-EEEEEEEESSGGG---SSEEEEEEEEE-TT--EEEEEE-GGG--EE-TT--EEEEEEEEE-TTPPPPSEEEEEETTEEEEEE-BTTEEEEEE-S---SSEEEEE--TTEEEE-EEEEE----------SSEEEEE-SSS--SPP--TTTHHHHHHHHHHHHHHTT--EEEE-TT--TTTHHHHHHT-EEE-HHHHHHHHH-TTSPPGGGGEEE-HHHHHHHHHHTSTT--EEEEE-SPTTEEETTTEET----HHHHHHHHHHHHHHHTT-TTEEEEE--S-EEESS-GGGG-SSHHHHHHHHHHHHHHHHH----HHHHHHHHHHHHHHHHHHHHHHHHSTTSEEEE---TT-TT--HHHHTTT-SEEE-----SSPPPTTHHHHHHHHH-BTTB-EEE--BGGGS-SSSHHHHHHHHHHHHTT-SEEEEES--S-SSS--SSTTS-TTTHHHHHHHHHHHHHT----TTSPP-

Sequence (852 aa):
MKCRLYNSVRRFATGTLFLLAVLAGPAVAAEVRLEQIISREHPHFSGTGNGLAVTRDHIYLYGGKDGKGYVLRVSKDGTQKFGGETVYAITGVAANDHGHFATANAHFSKSVNTYDARFQSLGQAVGFTGNDEVGWDGPGSIEVGASGDFYALDQYANRVMRIGADGRVVRTYPIRGEGEPARERLWNTGFRVCEARQQFIFLFGTTFVCTGFDGKTRWTLPGWNPGNPWDGFRGGFDLDPEGRFYVCEAGKRTVMIYDADGRQTGKLDLPGDQPITHLRVSGDEIIVSHQSPTELFRRYALQDGADRGGASISFERLVVRYPSHVWTTGERLPFEIGFESAAPTIPYLRAWVRPLGDDEFTELTIRDGQVRAPQESGLFQLRITAGLDGGPSEYQLESVVEVRPPNAVGSVSIFTPLNRRHYGYGESIPCQVVVRAKPGTPIPEEIELILGKKRQIVRLEQGMGQFTFRNVDVNGGRITANVPGFTVADQYLKLTQQQSRFNRPRFHITQHGDYSSAFPEASFFNAPDHVADHLEQARHLAINTYVERLGHGSSRGHDGLMSGSLRNEDLSQRLESDPIAVSPRKAEFAHPVLQTLAAYGAEWSSIETRGILLYMDAGLPLGTGFDRRKPDELVKAVADVTNRLKEYPSFTGWSWAANWWIEKRGSNMAISPAEKAEYEAALKEANETGRWSPILETVSDRWIAHAIEAEKLLQSAAPGKISAMTAPYRQPGILPSLTFKNADEVDLHWQAEQIQWPRIAGHNVDFYRRPGKPAWGHPELWNDDGTGGHILAHSLEMWMRGADGIGQSGSTKGFGSEPSDPRGTGPGATSIHRVLNRMLETGPSSPGSPET

Foldseek 3Di:
DDQDDDDPDDDDDDDDDDDDPDDDDPDQFAWDKGKDKFFPQDPQAPDAFLDWEDEQFWIWGWGGDPQKIKIWIAGFQRPDIDMDIDHGAWQEKEFYNQQKIWTWHWAPVQWIWIAHNNRHTLAIDHDADADPVQHTCPQNYKYAEPVRWIWTRSQVVQWIFTAHNSHHTPDIAHLAAPPDDDAAGQPAAYKADAVVQQWIWGDGAQKIWIAHSNRYTQDMDGAAWDDHSHGGIFWEWYADNQQWIWTGGGQAQKIFIAHNSRHTDDIAGADDRFTWRYWDDHDQWIKTIGPDSWFHIWIAGNPHNHTPGGHTGQIKMWMKIWRHLEAEAFDKTAIDIDIDHPDPDDQPKWKWKDQQLAQFIDTQDQDPRITTHHNAFAKMKIWIASDPRSDDDSDIDIDIHGYFHPQAFAAKEKAFVQLQAFAEQQAKTKMKIAIFGDPPDDADQWWWKDWPPDTDIFGDDVRMTIDIDGRDQDQWTKTWTDDPSARYHIRTHHAANDPPDLPPALAAAEEEAAPHFLQDDDASRCLNVSLVVSVVLCVLLVHQEYEGACLDQPPPGNCRQQVDKRADVVQLVVQVVDRRHHHSSSRIHGHSVVSNLSVLSRDPNNRAYAHAQARAAAEPPGCDGPRNQDLVSSLVSQLVSLVSCVSRPNYQYYEPPREYYHPADQLSLDPDPVLSVVSVVQVVCCVVPVDHDVSRVVSLVSSLCSLVVSQVSNCVSNPNGAYEYEYAPPDPSCQLCRNCVPHLEYELEYDDVAADDPPVLLVSCVRNDDPPHAYEYAEEPLRPPQACPRRLRSQVSNQVSPHSYYYYYDDQQFDDDPPPDPPRPSPCSSVVSSVSSVVCSVGPPPPPDDDD